Protein AF-0000000074705401 (afdb_homodimer)

Secondary structure (DSSP, 8-state):
--TTTTTSHHHHHHHHHHHHTTTTT----------------------------------------------------TT--HHHHHHHHHHHT--SPPSS-S---TTT-SGGGTT--TTHHHHTS--BTT-B-HHHHHHHHHHHHHTT--HHHHHHHHHHS-TTB----HHHHHHHHHHHHTT--HHHHHHH-GGGGGB-HHHHHHHHHHHHHTT--HHHHHHHHHH-GGGGTSPBPHHHHHHHHHHHHHHHTS-------TT---HHHHHHHHHHHHHH---BBP--TTHHHHHHHHHHHTT--HHHHHHH-GGGGGS-HHHHHHHHHHHHSTTT---HHHHHHHHHH-THHHHT--HHHHHHHHHHHHHHH--HHHHHHHHHHHHHHHH-TT-THHHHHHHHHHHHT--HHHHHHHHTSGGGGG--HHHHHHHHHHHHHSTT--HHHHHH-GGGGGS-HHHHHHHHHHHHHH-HHHHHHS-HHHHHTS-HHHIIIIII---HHHHHHHHHHHHHHS--------/--TTTTTHHHHHHHHHHHHHTS-------------------------------------------------------TT--HHHHHHHHHHHT--SPPSS-S--HHHH-SGGGTT--TTHHHHT---BTT-B-HHHHHHHHHHHHHTT--HHHHHHHHHHS-TTB----HHHHHHHHHHHHTT--HHHHHHH-GGGGGB-HHHHHHHHHHHHHTT--HHHHHHHHHH-GGGGTSPBPHHHHHHHHHHHHHHHTS----S--TT---HHHHHHHHHHHHHH---BBP--TTHHHHHHHHHHHTT--HHHHHHH-GGGGGS-HHHHHHHHHHHHSTTT---HHHHHHHHHH-THHHHT--HHHHHHHHHHHHHHH--HHHHHHHHHHHHHHHS-TT-THHHHHHHHHHHHT--HHHHHHHHTSGGGGG--HHHHHHHHHHHHHSTT--HHHHHH-GGGGGS-HHHHHHHHHHHHHH-HHHHHHS-HHHHHTS-HHHIIIIIS---HHHHHHHHHHHHHHS--------

InterPro domains:
  IPR003690 Transcription termination factor, mitochondrial/chloroplastic [PF02536] (136-240)
  IPR003690 Transcription termination factor, mitochondrial/chloroplastic [PF02536] (311-474)
  IPR003690 Transcription termination factor, mitochondrial/chloroplastic [PTHR13068] (137-333)
  IPR038538 MTERF superfamily, mitochondrial/chloroplastic [G3DSA:1.25.70.10] (120-253)
  IPR038538 MTERF superfamily, mitochondrial/chloroplastic [G3DSA:1.25.70.10] (275-513)

Sequence (1052 aa):
MAALLNRLHSIYFLKYCLKLTGYRWLQISNFRGTTAPGAEKGLSLTEQTTNEEKREDNCFEEDVATSGKRDENIPSAGNSNLYEYVKTLESSIAQEKGTILKSWSRLTKHPRNKHMNVSGGLRSGTPHCLGITAHLLEQRLKFLHGIGIKGKDALIVALEFPNFLSWDSPNFVKILKVLTQLKCDIVRLLCRKPYVFGLDFERVTENVKKLANAGVTEEVIGKLVTFHPLILSFPLRDESMNIIKVLLDYHKNIPATEGNFEGGFNMEEAVLNLLLQPLEKTQEQVNFQEKFQYVVSFLRDLQVSPLIVAAKNPLIFHTDISTLQNAVEFFTSKPLLLEMEVIQHLLTSRSEIFVNFDDDTMRTRVQLIYGIVRSPTALYNLILDQSSFVFDKGDTTMEDIIQWFRDVGIEDKKLRDLLTLKNFFSLKKTEMEEKLKYLLSLKGVTMEAVRSHPVCLLKPLAHLKHRVEFLRAVKPDVLVNKDLGQIMLTKNKEFAKEVCGLSLEQFDELFNSMDKEGNSLKLSDEMAALLNRLHSIYFLKYCLKLTGYRWLQISNFRGTTAPGAEKGLSLTEQTTNEEKREDNCFEEDVATSGKRDENIPSAGNSNLYEYVKTLESSIAQEKGTILKSWSRLTKHPRNKHMNVSGGLRSGTPHCLGITAHLLEQRLKFLHGIGIKGKDALIVALEFPNFLSWDSPNFVKILKVLTQLKCDIVRLLCRKPYVFGLDFERVTENVKKLANAGVTEEVIGKLVTFHPLILSFPLRDESMNIIKVLLDYHKNIPATEGNFEGGFNMEEAVLNLLLQPLEKTQEQVNFQEKFQYVVSFLRDLQVSPLIVAAKNPLIFHTDISTLQNAVEFFTSKPLLLEMEVIQHLLTSRSEIFVNFDDDTMRTRVQLIYGIVRSPTALYNLILDQSSFVFDKGDTTMEDIIQWFRDVGIEDKKLRDLLTLKNFFSLKKTEMEEKLKYLLSLKGVTMEAVRSHPVCLLKPLAHLKHRVEFLRAVKPDVLVNKDLGQIMLTKNKEFAKEVCGLSLEQFDELFNSMDKEGNSLKLSDE

Foldseek 3Di:
DVVVVPVVVVVVVVVVVVVPVVPPDPPVPPPPPDDPDDDDDPPDPDDPPVPPPPPVCVVCVPCPPPPPPPPLDQDDCPPPWPLVSLVVQCVRWAVDDDPPDQPLDPLQVPPVRSPPRSSSSVPPDDDDPQADGSNQLSVQLVVCVVLPDTHNLSSSLSRQPRRVDDCPDPLLVLQSVLLVVLVAPVSLCSRPPVCLSVADNVLQVVLVVLLVVLPQDSPLVRVLCNVPVVSSRDDDDPVVSVVSSLLVVLQVPLPPPVDPPPVDDDPSNLSSLLVCDVVPDDDDDAPQPVQQVVLSVVCSVLSARPSLCCNPPVNSSNAHPVLLVVVVCVCCDPPQNDDSVLVSNCCRPPVVLSRPDDPVVLVVLLVVLCVLQVDSVLSNVLCSVPVCLSRVVVQPFLVVLVVVLVVLPADSPVVSVLSSDPQSSVDHPVLLVVQVVVQCPQPQRDSVLCNVPVCLSSDHPLQVVLLQVLCVVQPVPLSNPDRPCQRRVDQLQSNQCPRRVHGSVVSVVSSVVVCVVHPVPPPDND/DVVVPPVVVVVVVVVVVVVPVPPPDPCPDDDDPPDPDDDDDDPDPDPPPPPPPPPVCVVVVVCPVPPPPPVLDQDDCPPPWQLVSLVVQCVRWAVDDDPPDQCLPQLQVPPVRSPPRSSSSVPPDDDDPQADGSRQLSVQLVVCVVLPDTHNLSNSLSRQPRRVDDCPDPLLVLQSVLLVVLVAPVSLCSRPPVCLSVADNVLQVVLLVLLVVLPQDSPLVRVLCNVPVVSSRDDDDPVVSVVSSLLVVLQVPLPPPVDPLPVDCDPSNLSSLLVCVVVPDDDDDAPQPVQQVVLSVVCSVLSARPSLCCSPPVNLSNAHPVLLVVVVCVCCDPPQNDDSVLVSSCCRPPVVLSRPDDPVVLVVLLVVLCVLQVDNVLSNVLCSVAVCQSRPVVQPFLVVLVVVLVVLPADSPVVSVLSSDRQSSVDHPVLLVVQVVVQCPQPQRDSVLCSVPVCLSSDGSLQVVLLQVLCVVQPNPLSNPDRPCLRRVDQLQCCQCPRRVHHSVVSVVVSVVVCVVHPVPPPDND

pLDDT: mean 73.54, std 24.46, range [16.69, 98.0]

Radius of gyration: 40.19 Å; Cα contacts (8 Å, |Δi|>4): 1087; chains: 2; bounding box: 85×99×136 Å

Solvent-accessible surface area (backbone atoms only — not comparable to full-atom values): 59691 Å² total; per-residue (Å²): 125,70,77,70,58,64,64,60,56,58,60,59,51,54,58,55,50,63,67,47,65,74,71,59,78,76,71,75,78,80,78,78,77,79,82,83,80,86,87,82,81,76,83,72,80,73,80,70,81,72,71,71,72,76,70,76,72,72,63,78,68,63,76,70,70,74,65,72,73,64,71,79,65,79,72,78,37,83,90,47,54,44,58,59,41,43,47,52,39,41,71,65,55,28,67,55,88,48,80,71,64,83,78,39,58,76,59,39,54,54,77,92,31,80,80,52,54,81,43,61,39,50,69,82,57,76,44,28,70,53,27,40,46,30,62,56,46,43,53,42,41,54,52,35,45,71,75,70,40,56,43,32,43,26,51,50,45,48,54,67,45,41,51,46,47,40,77,83,42,72,61,32,56,57,42,48,52,55,40,54,72,26,64,32,54,60,69,57,30,58,64,75,46,49,53,64,44,15,37,27,65,67,51,35,54,51,38,53,48,52,43,42,71,32,65,49,51,55,64,49,49,12,52,46,40,53,73,43,49,59,64,39,34,37,47,64,35,64,69,49,42,48,53,48,24,53,33,46,57,54,36,70,68,41,74,76,63,81,65,66,62,74,87,64,78,49,70,64,53,33,52,45,49,46,63,44,43,32,71,70,46,70,31,41,33,45,60,44,72,88,40,34,66,54,42,46,48,53,31,48,74,63,66,34,52,48,38,54,25,40,50,72,49,27,61,51,38,58,42,58,64,66,52,46,51,49,44,52,50,52,44,46,27,87,70,52,52,48,52,68,69,57,51,42,47,37,52,59,76,44,39,60,46,47,55,64,57,44,69,69,62,50,51,52,49,49,49,54,50,41,69,43,54,72,35,53,66,56,47,38,52,45,42,71,75,38,41,68,58,74,52,35,73,88,50,64,49,51,62,52,45,54,48,48,43,47,71,75,59,41,51,50,73,60,46,41,60,46,68,69,38,84,63,52,76,70,55,47,68,69,58,43,50,50,42,51,52,52,50,52,66,38,73,80,42,46,72,63,54,44,51,74,36,54,68,54,65,72,49,54,62,66,56,55,48,48,50,50,54,48,30,58,72,74,42,51,66,50,63,60,71,46,58,63,51,58,64,62,66,42,52,66,59,48,27,20,41,73,67,67,67,34,51,53,67,54,41,51,50,53,47,51,52,48,27,68,79,45,78,76,73,78,79,71,87,119,125,71,76,70,59,64,63,62,56,56,60,57,49,53,58,53,53,64,65,51,68,58,80,74,76,82,74,85,69,69,90,73,80,77,79,76,85,77,86,82,82,77,82,76,77,75,76,72,76,69,76,69,71,74,67,77,70,71,65,73,70,63,76,69,67,74,66,69,72,63,70,81,64,79,72,78,37,83,90,45,53,43,59,59,40,44,46,50,38,42,72,64,55,28,65,54,85,48,80,72,68,81,70,44,40,81,64,39,47,55,78,90,35,81,79,53,54,81,44,62,40,52,68,80,56,77,44,28,73,52,27,41,46,28,62,57,46,42,54,43,41,54,52,35,45,72,74,68,38,55,42,30,41,27,53,51,45,49,54,66,46,40,52,46,47,40,77,84,44,72,60,31,54,56,43,47,52,55,40,53,73,25,63,33,54,60,70,57,31,59,65,75,46,48,52,64,43,15,38,26,65,67,50,35,54,50,39,53,48,52,42,42,72,31,66,48,50,55,65,47,50,12,52,47,39,51,74,44,49,60,64,40,35,38,48,65,36,65,70,48,41,48,53,48,25,54,32,48,56,53,37,71,67,42,74,77,62,83,66,65,63,74,88,65,78,49,71,63,53,34,53,44,48,46,64,43,43,32,70,66,47,70,33,42,33,46,58,46,70,86,40,32,64,54,41,45,49,52,31,48,75,62,66,34,52,49,37,54,25,41,51,70,47,26,61,49,38,59,40,57,65,65,51,44,51,49,42,52,51,53,43,46,27,87,70,53,52,48,50,67,68,58,50,42,48,38,50,57,76,45,35,59,46,46,56,63,55,46,70,70,60,49,51,53,50,50,49,52,48,41,69,42,55,74,35,51,66,56,47,38,53,45,44,70,75,38,40,70,58,76,51,35,73,86,50,64,49,54,65,54,43,54,50,47,42,46,71,76,58,42,52,50,74,60,46,41,60,46,67,68,38,84,63,53,76,71,55,48,67,70,58,42,50,50,42,50,52,52,50,53,66,38,75,80,43,48,72,64,54,42,53,73,35,56,67,56,65,72,49,54,62,66,56,53,48,48,51,50,53,48,30,59,71,75,41,52,66,53,62,59,71,46,60,64,50,58,66,64,65,42,51,67,60,48,30,20,39,73,67,66,67,35,51,55,66,54,42,50,52,51,48,52,51,50,27,68,76,58,72,77,71,79,78,69,86,118

Organism: Acropora cervicornis (NCBI:txid6130)

Nearest PDB structures (foldseek):
  3m66-assembly1_A  TM=5.714E-01  e=4.180E-06  Homo sapiens
  3mvb-assembly1_O  TM=2.978E-01  e=1.549E-05  Homo sapiens
  4fp9-assembly1_B  TM=3.367E-01  e=4.747E-04  Homo sapiens
  6z1p-assembly1_BY  TM=5.751E-01  e=4.750E-02  Tetrahymena thermophila SB210
  7odr-assembly1_y  TM=3.758E-01  e=1.875E-02  Homo sapiens

Structure (mmCIF, N/CA/C/O backbone):
data_AF-0000000074705401-model_v1
#
loop_
_entity.id
_entity.type
_entity.pdbx_description
1 polymer 'Transcription termination factor 3, mitochondrial'
#
loop_
_atom_site.group_PDB
_atom_site.id
_atom_site.type_symbol
_atom_site.label_atom_id
_atom_site.label_alt_id
_atom_site.label_comp_id
_atom_site.label_asym_id
_atom_site.label_entity_id
_atom_site.label_seq_id
_atom_site.pdbx_PDB_ins_code
_atom_site.Cartn_x
_atom_site.Cartn_y
_atom_site.Cartn_z
_atom_site.occupancy
_atom_site.B_iso_or_equiv
_atom_site.auth_seq_id
_atom_site.auth_comp_id
_atom_site.auth_asym_id
_atom_site.auth_atom_id
_atom_site.pdbx_PDB_model_num
ATOM 1 N N . MET A 1 1 ? -38.344 12.109 -15.531 1 21.89 1 MET A N 1
ATOM 2 C CA . MET A 1 1 ? -38.344 10.664 -15.75 1 21.89 1 MET A CA 1
ATOM 3 C C . MET A 1 1 ? -36.938 10.188 -16.094 1 21.89 1 MET A C 1
ATOM 5 O O . MET A 1 1 ? -36.531 9.078 -15.727 1 21.89 1 MET A O 1
ATOM 9 N N . ALA A 1 2 ? -36.281 11.07 -16.984 1 23.27 2 ALA A N 1
ATOM 10 C CA . ALA A 1 2 ? -35 10.891 -17.641 1 23.27 2 ALA A CA 1
ATOM 11 C C . ALA A 1 2 ? -33.875 10.773 -16.625 1 23.27 2 ALA A C 1
ATOM 13 O O . ALA A 1 2 ? -32.938 10 -16.797 1 23.27 2 ALA A O 1
ATOM 14 N N . ALA A 1 3 ? -33.969 11.781 -15.656 1 23.8 3 ALA A N 1
ATOM 15 C CA . ALA A 1 3 ? -32.812 12.047 -14.797 1 23.8 3 ALA A CA 1
ATOM 16 C C . ALA A 1 3 ? -32.562 10.883 -13.844 1 23.8 3 ALA A C 1
ATOM 18 O O . ALA A 1 3 ? -31.516 10.828 -13.18 1 23.8 3 ALA A O 1
ATOM 19 N N . LEU A 1 4 ? -33.688 10.125 -13.523 1 23.67 4 LEU A N 1
ATOM 20 C CA . LEU A 1 4 ? -33.625 9.023 -12.57 1 23.67 4 LEU A CA 1
ATOM 21 C C . LEU A 1 4 ? -32.75 7.887 -13.109 1 23.67 4 LEU A C 1
ATOM 23 O O . LEU A 1 4 ? -32.281 7.035 -12.352 1 23.67 4 LEU A O 1
ATOM 27 N N . LEU A 1 5 ? -32.719 7.723 -14.5 1 23.39 5 LEU A N 1
ATOM 28 C CA . LEU A 1 5 ? -32.094 6.629 -15.234 1 23.39 5 LEU A CA 1
ATOM 29 C C . LEU A 1 5 ? -30.562 6.66 -15.062 1 23.39 5 LEU A C 1
ATOM 31 O O . LEU A 1 5 ? -29.906 5.617 -15.102 1 23.39 5 LEU A O 1
ATOM 35 N N . ASN A 1 6 ? -29.969 7.871 -15.078 1 23.39 6 ASN A N 1
ATOM 36 C CA . ASN A 1 6 ? -28.516 7.957 -15.18 1 23.39 6 ASN A CA 1
ATOM 37 C C . ASN A 1 6 ? -27.828 7.453 -13.914 1 23.39 6 ASN A C 1
ATOM 39 O O . ASN A 1 6 ? -26.625 7.246 -13.898 1 23.39 6 ASN A O 1
ATOM 43 N N . ARG A 1 7 ? -28.516 7.652 -12.719 1 27.31 7 ARG A N 1
ATOM 44 C CA . ARG A 1 7 ? -27.828 7.371 -11.461 1 27.31 7 ARG A CA 1
ATOM 45 C C . ARG A 1 7 ? -27.625 5.871 -11.266 1 27.31 7 ARG A C 1
ATOM 47 O O . ARG A 1 7 ? -26.875 5.445 -10.391 1 27.31 7 ARG A O 1
ATOM 54 N N . LEU A 1 8 ? -28.531 5.051 -11.898 1 25.2 8 LEU A N 1
ATOM 55 C CA . LEU A 1 8 ? -28.453 3.609 -11.688 1 25.2 8 LEU A CA 1
ATOM 56 C C . LEU A 1 8 ? -27.219 3.031 -12.383 1 25.2 8 LEU A C 1
ATOM 58 O O . LEU A 1 8 ? -26.797 1.917 -12.07 1 25.2 8 LEU A O 1
ATOM 62 N N . HIS A 1 9 ? -26.719 3.705 -13.438 1 24.27 9 HIS A N 1
ATOM 63 C CA . HIS A 1 9 ? -25.578 3.148 -14.172 1 24.27 9 HIS A CA 1
ATOM 64 C C . HIS A 1 9 ? -24.328 3.104 -13.297 1 24.27 9 HIS A C 1
ATOM 66 O O . HIS A 1 9 ? -23.453 2.254 -13.492 1 24.27 9 HIS A O 1
ATOM 72 N N . SER A 1 10 ? -24.219 4.137 -12.398 1 25.3 10 SER A N 1
ATOM 73 C CA . SER A 1 10 ? -22.922 4.297 -11.773 1 25.3 10 SER A CA 1
ATOM 74 C C . SER A 1 10 ? -22.656 3.203 -10.742 1 25.3 10 SER A C 1
ATOM 76 O O . SER A 1 10 ? -21.516 2.973 -10.344 1 25.3 10 SER A O 1
ATOM 78 N N . ILE A 1 11 ? -23.75 2.699 -10.125 1 29.11 11 ILE A N 1
ATOM 79 C CA . ILE A 1 11 ? -23.453 1.754 -9.055 1 29.11 11 ILE A CA 1
ATOM 80 C C . ILE A 1 11 ? -22.969 0.436 -9.641 1 29.11 11 ILE A C 1
ATOM 82 O O . ILE A 1 11 ? -22.094 -0.226 -9.062 1 29.11 11 ILE A O 1
ATOM 86 N N . TYR A 1 12 ? -23.5 0.034 -10.859 1 24.56 12 TYR A N 1
ATOM 87 C CA . TYR A 1 12 ? -23.078 -1.234 -11.43 1 24.56 12 TYR A CA 1
ATOM 88 C C . TYR A 1 12 ? -21.594 -1.192 -11.797 1 24.56 12 TYR A C 1
ATOM 90 O O . TYR A 1 12 ? -20.922 -2.225 -11.797 1 24.56 12 TYR A O 1
ATOM 98 N N . PHE A 1 13 ? -21.062 -0.053 -12.211 1 26.25 13 PHE A N 1
ATOM 99 C CA . PHE A 1 13 ? -19.672 0.02 -12.625 1 26.25 13 PHE A CA 1
ATOM 100 C C . PHE A 1 13 ? -18.734 -0.272 -11.453 1 26.25 13 PHE A C 1
ATOM 102 O O . PHE A 1 13 ? -17.734 -0.972 -11.609 1 26.25 13 PHE A O 1
ATOM 109 N N . LEU A 1 14 ? -19.156 0.137 -10.281 1 25.97 14 LEU A N 1
ATOM 110 C CA . LEU A 1 14 ? -18.188 -0.064 -9.203 1 25.97 14 LEU A CA 1
ATOM 111 C C . LEU A 1 14 ? -18.094 -1.541 -8.836 1 25.97 14 LEU A C 1
ATOM 113 O O . LEU A 1 14 ? -17 -2.031 -8.523 1 25.97 14 LEU A O 1
ATOM 117 N N . LYS A 1 15 ? -19.188 -2.279 -8.961 1 27.36 15 LYS A N 1
ATOM 118 C CA . LYS A 1 15 ? -19.016 -3.689 -8.625 1 27.36 15 LYS A CA 1
ATOM 119 C C . LYS A 1 15 ? -18.078 -4.375 -9.609 1 27.36 15 LYS A C 1
ATOM 121 O O . LYS A 1 15 ? -17.266 -5.223 -9.219 1 27.36 15 LYS A O 1
ATOM 126 N N . TYR A 1 16 ? -18.25 -4.164 -10.953 1 25.28 16 TYR A N 1
ATOM 127 C CA . TYR A 1 16 ? -17.359 -4.809 -11.914 1 25.28 16 TYR A CA 1
ATOM 128 C C . TYR A 1 16 ? -15.922 -4.359 -11.703 1 25.28 16 TYR A C 1
ATOM 130 O O . TYR A 1 16 ? -14.992 -5.156 -11.836 1 25.28 16 TYR A O 1
ATOM 138 N N . CYS A 1 17 ? -15.727 -3.062 -11.43 1 25.73 17 CYS A N 1
ATOM 139 C CA . CYS A 1 17 ? -14.328 -2.67 -11.297 1 25.73 17 CYS A CA 1
ATOM 140 C C . CYS A 1 17 ? -13.672 -3.389 -10.125 1 25.73 17 CYS A C 1
ATOM 142 O O . CYS A 1 17 ? -12.461 -3.607 -10.125 1 25.73 17 CYS A O 1
ATOM 144 N N . LEU A 1 18 ? -14.398 -3.727 -9.086 1 26.95 18 LEU A N 1
ATOM 145 C CA . LEU A 1 18 ? -13.656 -4.391 -8.023 1 26.95 18 LEU A CA 1
ATOM 146 C C . LEU A 1 18 ? -13.203 -5.777 -8.469 1 26.95 18 LEU A C 1
ATOM 148 O O . LEU A 1 18 ? -12.172 -6.277 -8 1 26.95 18 LEU A O 1
ATOM 152 N N . LYS A 1 19 ? -14.055 -6.566 -9.164 1 25.86 19 LYS A N 1
ATOM 153 C CA . LYS A 1 19 ? -13.539 -7.879 -9.555 1 25.86 19 LYS A CA 1
ATOM 154 C C . LYS A 1 19 ? -12.352 -7.746 -10.5 1 25.86 19 LYS A C 1
ATOM 156 O O . LYS A 1 19 ? -11.508 -8.633 -10.57 1 25.86 19 LYS A O 1
ATOM 161 N N . LEU A 1 20 ? -12.492 -6.918 -11.547 1 23.34 20 LEU A N 1
ATOM 162 C CA . LEU A 1 20 ? -11.461 -6.918 -12.578 1 23.34 20 LEU A CA 1
ATOM 163 C C . LEU A 1 20 ? -10.141 -6.387 -12.031 1 23.34 20 LEU A C 1
ATOM 165 O O . LEU A 1 20 ? -9.125 -6.395 -12.734 1 23.34 20 LEU A O 1
ATOM 169 N N . THR A 1 21 ? -10.156 -5.551 -11.102 1 26.3 21 THR A N 1
ATOM 170 C CA . THR A 1 21 ? -8.852 -4.914 -10.977 1 26.3 21 THR A CA 1
ATOM 171 C C . THR A 1 21 ? -7.77 -5.949 -10.672 1 26.3 21 THR A C 1
ATOM 173 O O . THR A 1 21 ? -6.602 -5.602 -10.484 1 26.3 21 THR A O 1
ATOM 176 N N . GLY A 1 22 ? -8.086 -7.109 -10.242 1 23.95 22 GLY A N 1
ATOM 177 C CA . GLY A 1 22 ? -6.898 -7.93 -10.102 1 23.95 22 GLY A CA 1
ATOM 178 C C . GLY A 1 22 ? -6.234 -8.242 -11.43 1 23.95 22 GLY A C 1
ATOM 179 O O . GLY A 1 22 ? -5.008 -8.336 -11.508 1 23.95 22 GLY A O 1
ATOM 180 N N . TYR A 1 23 ? -6.973 -8.828 -12.438 1 21.39 23 TYR A N 1
ATOM 181 C CA . TYR A 1 23 ? -6.359 -9.523 -13.57 1 21.39 23 TYR A CA 1
ATOM 182 C C . TYR A 1 23 ? -5.934 -8.531 -14.648 1 21.39 23 TYR A C 1
ATOM 184 O O . TYR A 1 23 ? -5.617 -8.93 -15.773 1 21.39 23 TYR A O 1
ATOM 192 N N . ARG A 1 24 ? -6.105 -7.273 -14.617 1 21.5 24 ARG A N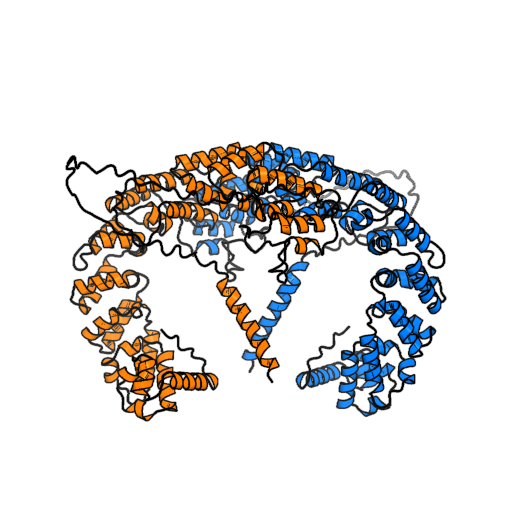 1
ATOM 193 C CA . ARG A 1 24 ? -5.957 -6.633 -15.922 1 21.5 24 ARG A CA 1
ATOM 194 C C . ARG A 1 24 ? -4.676 -7.094 -16.609 1 21.5 24 ARG A C 1
ATOM 196 O O . ARG A 1 24 ? -4.691 -7.43 -17.797 1 21.5 24 ARG A O 1
ATOM 203 N N . TRP A 1 25 ? -3.51 -6.379 -16.484 1 20.22 25 TRP A N 1
ATOM 204 C CA . TRP A 1 25 ? -2.729 -5.832 -17.594 1 20.22 25 TRP A CA 1
ATOM 205 C C . TRP A 1 25 ? -1.926 -6.93 -18.281 1 20.22 25 TRP A C 1
ATOM 207 O O . TRP A 1 25 ? -1.026 -6.641 -19.078 1 20.22 25 TRP A O 1
ATOM 217 N N . LEU A 1 26 ? -2.098 -8.18 -18.125 1 18.55 26 LEU A N 1
ATOM 218 C CA . LEU A 1 26 ? -1.106 -8.891 -18.922 1 18.55 26 LEU A CA 1
ATOM 219 C C . LEU A 1 26 ? -1.358 -8.672 -20.406 1 18.55 26 LEU A C 1
ATOM 221 O O . LEU A 1 26 ? -2.139 -9.406 -21.031 1 18.55 26 LEU A O 1
ATOM 225 N N . GLN A 1 27 ? -1.961 -7.613 -20.938 1 18.91 27 GLN A N 1
ATOM 226 C CA . GLN A 1 27 ? -1.992 -7.617 -22.406 1 18.91 27 GLN A CA 1
ATOM 227 C C . GLN A 1 27 ? -0.603 -7.863 -22.984 1 18.91 27 GLN A C 1
ATOM 229 O O . GLN A 1 27 ? 0.261 -6.988 -22.938 1 18.91 27 GLN A O 1
ATOM 234 N N . ILE A 1 28 ? -0.074 -9.07 -22.844 1 17.75 28 ILE A N 1
ATOM 235 C CA . ILE A 1 28 ? 1.062 -9.508 -23.641 1 17.75 28 ILE A CA 1
ATOM 236 C C . ILE A 1 28 ? 0.794 -9.203 -25.125 1 17.75 28 ILE A C 1
ATOM 238 O O . ILE A 1 28 ? -0.221 -9.633 -25.672 1 17.75 28 ILE A O 1
ATOM 242 N N . SER A 1 29 ? 1.277 -8.039 -25.672 1 18.08 29 SER A N 1
ATOM 243 C CA . SER A 1 29 ? 1.427 -7.68 -27.078 1 18.08 29 SER A CA 1
ATOM 244 C C . SER A 1 29 ? 1.785 -8.891 -27.922 1 18.08 29 SER A C 1
ATOM 246 O O . SER A 1 29 ? 2.576 -9.742 -27.5 1 18.08 29 SER A O 1
ATOM 248 N N . ASN A 1 30 ? 0.897 -9.352 -28.844 1 18.5 30 ASN A N 1
ATOM 249 C CA . ASN A 1 30 ? 0.875 -10.289 -29.953 1 18.5 30 ASN A CA 1
ATOM 250 C C . ASN A 1 30 ? 2.145 -10.188 -30.797 1 18.5 30 ASN A C 1
ATOM 252 O O . ASN A 1 30 ? 2.379 -9.172 -31.453 1 18.5 30 ASN A O 1
ATOM 256 N N . PHE A 1 31 ? 3.285 -10.742 -30.391 1 18.06 31 PHE A N 1
ATOM 257 C CA . PHE A 1 31 ? 4.441 -10.984 -31.25 1 18.06 31 PHE A CA 1
ATOM 258 C C . PHE A 1 31 ? 4.031 -11.742 -32.5 1 18.06 31 PHE A C 1
ATOM 260 O O . PHE A 1 31 ? 3.689 -12.93 -32.438 1 18.06 31 PHE A O 1
ATOM 267 N N . ARG A 1 32 ? 3.309 -11.055 -33.469 1 17.5 32 ARG A N 1
ATOM 268 C CA . ARG A 1 32 ? 3.072 -11.609 -34.781 1 17.5 32 ARG A CA 1
ATOM 269 C C . ARG A 1 32 ? 4.348 -12.219 -35.375 1 17.5 32 ARG A C 1
ATOM 271 O O . ARG A 1 32 ? 5.352 -11.523 -35.531 1 17.5 32 ARG A O 1
ATOM 278 N N . GLY A 1 33 ? 4.695 -13.445 -35.094 1 17.77 33 GLY A N 1
ATOM 279 C CA . GLY A 1 33 ? 5.684 -14.289 -35.75 1 17.77 33 GLY A CA 1
ATOM 280 C C . GLY A 1 33 ? 5.574 -14.266 -37.281 1 17.77 33 GLY A C 1
ATOM 281 O O . GLY A 1 33 ? 4.52 -14.57 -37.844 1 17.77 33 GLY A O 1
ATOM 282 N N . THR A 1 34 ? 6.246 -13.266 -38.031 1 17.86 34 THR A N 1
ATOM 283 C CA . THR A 1 34 ? 6.395 -13.25 -39.469 1 17.86 34 THR A CA 1
ATOM 284 C C . THR A 1 34 ? 6.719 -14.648 -40 1 17.86 34 THR A C 1
ATOM 286 O O . THR A 1 34 ? 7.191 -15.5 -39.25 1 17.86 34 THR A O 1
ATOM 289 N N . THR A 1 35 ? 6.492 -14.859 -41.375 1 17.42 35 THR A N 1
ATOM 290 C CA . THR A 1 35 ? 6.383 -15.875 -42.438 1 17.42 35 THR A CA 1
ATOM 291 C C . THR A 1 35 ? 7.711 -16.594 -42.625 1 17.42 35 THR A C 1
ATOM 293 O O . THR A 1 35 ? 8.773 -15.969 -42.656 1 17.42 35 THR A O 1
ATOM 296 N N . ALA A 1 36 ? 7.777 -17.859 -42.25 1 17.8 36 ALA A N 1
ATOM 297 C CA . ALA A 1 36 ? 8.805 -18.875 -42.469 1 17.8 36 ALA A CA 1
ATOM 298 C C . ALA A 1 36 ? 9.109 -19.047 -43.969 1 17.8 36 ALA A C 1
ATOM 300 O O . ALA A 1 36 ? 8.32 -19.641 -44.688 1 17.8 36 ALA A O 1
ATOM 301 N N . PRO A 1 37 ? 9.516 -17.922 -44.812 1 17.7 37 PRO A N 1
ATOM 302 C CA . PRO A 1 37 ? 9.656 -18.266 -46.219 1 17.7 37 PRO A CA 1
ATOM 303 C C . PRO A 1 37 ? 10.516 -19.516 -46.469 1 17.7 37 PRO A C 1
ATOM 305 O O . PRO A 1 37 ? 11.312 -19.875 -45.594 1 17.7 37 PRO A O 1
ATOM 308 N N . GLY A 1 38 ? 10.367 -20.234 -47.688 1 17.7 38 GLY A N 1
ATOM 309 C CA . GLY A 1 38 ? 10.484 -21.516 -48.375 1 17.7 38 GLY A CA 1
ATOM 310 C C . GLY A 1 38 ? 11.93 -21.953 -48.562 1 17.7 38 GLY A C 1
ATOM 311 O O . GLY A 1 38 ? 12.859 -21.234 -48.188 1 17.7 38 GLY A O 1
ATOM 312 N N . ALA A 1 39 ? 12.219 -22.594 -49.781 1 18.34 39 ALA A N 1
ATOM 313 C CA . ALA A 1 39 ? 12.914 -23.734 -50.375 1 18.34 39 ALA A CA 1
ATOM 314 C C . ALA A 1 39 ? 14.398 -23.438 -50.594 1 18.34 39 ALA A C 1
ATOM 316 O O . ALA A 1 39 ? 14.805 -22.266 -50.562 1 18.34 39 ALA A O 1
ATOM 317 N N . GLU A 1 40 ? 15.258 -24.422 -51.281 1 18.92 40 GLU A N 1
ATOM 318 C CA . GLU A 1 40 ? 16.578 -25.016 -51.531 1 18.92 40 GLU A CA 1
ATOM 319 C C . GLU A 1 40 ? 17.375 -24.141 -52.5 1 18.92 40 GLU A C 1
ATOM 321 O O . GLU A 1 40 ? 18.594 -24.312 -52.594 1 18.92 40 GLU A O 1
ATOM 326 N N . LYS A 1 41 ? 16.797 -23.375 -53.5 1 20.2 41 LYS A N 1
ATOM 327 C CA . LYS A 1 41 ? 17.391 -23.438 -54.844 1 20.2 41 LYS A CA 1
ATOM 328 C C . LYS A 1 41 ? 18.844 -22.984 -54.812 1 20.2 41 LYS A C 1
ATOM 330 O O . LYS A 1 41 ? 19.219 -22.125 -54.031 1 20.2 41 LYS A O 1
ATOM 335 N N . GLY A 1 42 ? 19.844 -23.672 -55.656 1 19.02 42 GLY A N 1
ATOM 336 C CA . GLY A 1 42 ? 21.266 -23.844 -55.969 1 19.02 42 GLY A CA 1
ATOM 337 C C . GLY A 1 42 ? 21.938 -22.578 -56.469 1 19.02 42 GLY A C 1
ATOM 338 O O . GLY A 1 42 ? 23.047 -22.625 -57 1 19.02 42 GLY A O 1
ATOM 339 N N . LEU A 1 43 ? 21.734 -21.375 -55.938 1 17.89 43 LEU A N 1
ATOM 340 C CA . LEU A 1 43 ? 22.062 -20.188 -56.719 1 17.89 43 LEU A CA 1
ATOM 341 C C . LEU A 1 43 ? 23.547 -20.188 -57.125 1 17.89 43 LEU A C 1
ATOM 343 O O . LEU A 1 43 ? 24.422 -20.25 -56.25 1 17.89 43 LEU A O 1
ATOM 347 N N . SER A 1 44 ? 23.766 -20.781 -58.312 1 19.23 44 SER A N 1
ATOM 348 C CA . SER A 1 44 ? 25.016 -20.891 -59.094 1 19.23 44 SER A CA 1
ATOM 349 C C . SER A 1 44 ? 25.75 -19.562 -59.125 1 19.23 44 SER A C 1
ATOM 351 O O . SER A 1 44 ? 25.141 -18.5 -59.25 1 19.23 44 SER A O 1
ATOM 353 N N . LEU A 1 45 ? 27.062 -19.516 -58.719 1 20.09 45 LEU A N 1
ATOM 354 C CA . LEU A 1 45 ? 28.078 -18.5 -58.438 1 20.09 45 LEU A CA 1
ATOM 355 C C . LEU A 1 45 ? 28.422 -17.719 -59.688 1 20.09 45 LEU A C 1
ATOM 357 O O . LEU A 1 45 ? 29.484 -17.094 -59.75 1 20.09 45 LEU A O 1
ATOM 361 N N . THR A 1 46 ? 27.453 -17.844 -60.75 1 19.08 46 THR A N 1
ATOM 362 C CA . THR A 1 46 ? 28.156 -17.438 -61.969 1 19.08 46 THR A CA 1
ATOM 363 C C . THR A 1 46 ? 28.797 -16.062 -61.781 1 19.08 46 THR A C 1
ATOM 365 O O . THR A 1 46 ? 28.359 -15.266 -60.969 1 19.08 46 THR A O 1
ATOM 368 N N . GLU A 1 47 ? 29.844 -15.672 -62.719 1 20.86 47 GLU A N 1
ATOM 369 C CA . GLU A 1 47 ? 30.984 -14.781 -62.875 1 20.86 47 GLU A CA 1
ATOM 370 C C . GLU A 1 47 ? 30.531 -13.328 -63.031 1 20.86 47 GLU A C 1
ATOM 372 O O . GLU A 1 47 ? 31.359 -12.414 -63.031 1 20.86 47 GLU A O 1
ATOM 377 N N . GLN A 1 48 ? 29.141 -13.156 -63.094 1 19.69 48 GLN A N 1
ATOM 378 C CA . GLN A 1 48 ? 28.922 -12.047 -64 1 19.69 48 GLN A CA 1
ATOM 379 C C . GLN A 1 48 ? 29.688 -10.805 -63.594 1 19.69 48 GLN A C 1
ATOM 381 O O . GLN A 1 48 ? 29.891 -10.586 -62.406 1 19.69 48 GLN A O 1
ATOM 386 N N . THR A 1 49 ? 30.266 -10.102 -64.688 1 21.05 49 THR A N 1
ATOM 387 C CA . THR A 1 49 ? 31.156 -8.953 -64.875 1 21.05 49 THR A CA 1
ATOM 388 C C . THR A 1 49 ? 30.625 -7.742 -64.062 1 21.05 49 THR A C 1
ATOM 390 O O . THR A 1 49 ? 29.5 -7.309 -64.312 1 21.05 49 THR A O 1
ATOM 393 N N . THR A 1 50 ? 30.984 -7.715 -62.906 1 20.23 50 THR A N 1
ATOM 394 C CA . THR A 1 50 ? 30.578 -6.965 -61.719 1 20.23 50 THR A CA 1
ATOM 395 C C . THR A 1 50 ? 30.672 -5.461 -61.969 1 20.23 50 THR A C 1
ATOM 397 O O . THR A 1 50 ? 31.75 -4.875 -61.875 1 20.23 50 THR A O 1
ATOM 400 N N . ASN A 1 51 ? 30.078 -5.203 -63.312 1 19.92 51 ASN A N 1
ATOM 401 C CA . ASN A 1 51 ? 30.328 -3.814 -63.688 1 19.92 51 ASN A CA 1
ATOM 402 C C . ASN A 1 51 ? 30.016 -2.857 -62.531 1 19.92 51 ASN A C 1
ATOM 404 O O . ASN A 1 51 ? 29.016 -3.014 -61.844 1 19.92 51 ASN A O 1
ATOM 408 N N . GLU A 1 52 ? 31.031 -2.213 -62.094 1 21.3 52 GLU A N 1
ATOM 409 C CA . GLU A 1 52 ? 31.312 -1.39 -60.906 1 21.3 52 GLU A CA 1
ATOM 410 C C . GLU A 1 52 ? 30.359 -0.199 -60.844 1 21.3 52 GLU A C 1
ATOM 412 O O . GLU A 1 52 ? 30.516 0.66 -59.969 1 21.3 52 GLU A O 1
ATOM 417 N N . GLU A 1 53 ? 29.328 -0.328 -61.719 1 20.23 53 GLU A N 1
ATOM 418 C CA . GLU A 1 53 ? 28.844 1.033 -61.938 1 20.23 53 GLU A CA 1
ATOM 419 C C . GLU A 1 53 ? 28.547 1.734 -60.594 1 20.23 53 GLU A C 1
ATOM 421 O O . GLU A 1 53 ? 28 1.127 -59.688 1 20.23 53 GLU A O 1
ATOM 426 N N . LYS A 1 54 ? 29.172 2.924 -60.406 1 21.83 54 LYS A N 1
ATOM 427 C CA . LYS A 1 54 ? 29.281 3.902 -59.344 1 21.83 54 LYS A CA 1
ATOM 428 C C . LYS A 1 54 ? 27.891 4.34 -58.875 1 21.83 54 LYS A C 1
ATOM 430 O O . LYS A 1 54 ? 27.281 5.238 -59.438 1 21.83 54 LYS A O 1
ATOM 435 N N . ARG A 1 55 ? 27.062 3.361 -58.781 1 20.66 55 ARG A N 1
ATOM 436 C CA . ARG A 1 55 ? 25.719 3.883 -58.594 1 20.66 55 ARG A CA 1
ATOM 437 C C . ARG A 1 55 ? 25.688 4.973 -57.531 1 20.66 55 ARG A C 1
ATOM 439 O O . ARG A 1 55 ? 26.219 4.785 -56.438 1 20.66 55 ARG A O 1
ATOM 446 N N . GLU A 1 56 ? 25.594 6.16 -57.938 1 20.67 56 GLU A N 1
ATOM 447 C CA . GLU A 1 56 ? 25.562 7.43 -57.219 1 20.67 56 GLU A CA 1
ATOM 448 C C . GLU A 1 56 ? 24.531 7.406 -56.125 1 20.67 56 GLU A C 1
ATOM 450 O O . GLU A 1 56 ? 23.344 7.188 -56.375 1 20.67 56 GLU A O 1
ATOM 455 N N . ASP A 1 57 ? 24.812 6.699 -55.125 1 19.75 57 ASP A N 1
ATOM 456 C CA . ASP A 1 57 ? 24.047 6.438 -53.906 1 19.75 57 ASP A CA 1
ATOM 457 C C . ASP A 1 57 ? 23.359 7.703 -53.406 1 19.75 57 ASP A C 1
ATOM 459 O O . ASP A 1 57 ? 23.984 8.57 -52.812 1 19.75 57 ASP A O 1
ATOM 463 N N . ASN A 1 58 ? 22.688 8.305 -54.312 1 21.69 58 ASN A N 1
ATOM 464 C CA . ASN A 1 58 ? 22.047 9.547 -53.906 1 21.69 58 ASN A CA 1
ATOM 465 C C . ASN A 1 58 ? 21.188 9.359 -52.656 1 21.69 58 ASN A C 1
ATOM 467 O O . ASN A 1 58 ? 20.094 8.797 -52.719 1 21.69 58 ASN A O 1
ATOM 471 N N . CYS A 1 59 ? 21.859 8.797 -51.75 1 22.05 59 CYS A N 1
ATOM 472 C CA . CYS A 1 59 ? 21.375 8.625 -50.375 1 22.05 59 CYS A CA 1
ATOM 473 C C . CYS A 1 59 ? 20.484 9.789 -49.969 1 22.05 59 CYS A C 1
ATOM 475 O O . CYS A 1 59 ? 20.922 10.938 -49.969 1 22.05 59 CYS A O 1
ATOM 477 N N . PHE A 1 60 ? 19.297 9.672 -50.406 1 21.64 60 PHE A N 1
ATOM 478 C CA . PHE A 1 60 ? 18.328 10.703 -50.094 1 21.64 60 PHE A CA 1
ATOM 479 C C . PHE A 1 60 ? 18.547 11.211 -48.656 1 21.64 60 PHE A C 1
ATOM 481 O O . PHE A 1 60 ? 18.5 10.438 -47.719 1 21.64 60 PHE A O 1
ATOM 488 N N . GLU A 1 61 ? 19.484 12.102 -48.469 1 23.28 61 GLU A N 1
ATOM 489 C CA . GLU A 1 61 ? 19.672 13.039 -47.375 1 23.28 61 GLU A CA 1
ATOM 490 C C . GLU A 1 61 ? 18.344 13.57 -46.875 1 23.28 61 GLU A C 1
ATOM 492 O O . GLU A 1 61 ? 17.828 14.57 -47.375 1 23.28 61 GLU A O 1
ATOM 497 N N . GLU A 1 62 ? 17.391 12.758 -47 1 25.09 62 GLU A N 1
ATOM 498 C CA . GLU A 1 62 ? 16.234 13.516 -46.531 1 25.09 62 GLU A CA 1
ATOM 499 C C . GLU A 1 62 ? 16.578 14.328 -45.281 1 25.09 62 GLU A C 1
ATOM 501 O O . GLU A 1 62 ? 17.312 13.859 -44.406 1 25.09 62 GLU A O 1
ATOM 506 N N . ASP A 1 63 ? 16.531 15.641 -45.438 1 23.08 63 ASP A N 1
ATOM 507 C CA . ASP A 1 63 ? 16.625 16.672 -44.406 1 23.08 63 ASP A CA 1
ATOM 508 C C . ASP A 1 63 ? 15.992 16.203 -43.094 1 23.08 63 ASP A C 1
ATOM 510 O O . ASP A 1 63 ? 14.773 16.078 -43 1 23.08 63 ASP A O 1
ATOM 514 N N . VAL A 1 64 ? 16.438 15.109 -42.656 1 24.97 64 VAL A N 1
ATOM 515 C CA . VAL A 1 64 ? 16.109 14.953 -41.219 1 24.97 64 VAL A CA 1
ATOM 516 C C . VAL A 1 64 ? 16.219 16.297 -40.531 1 24.97 64 VAL A C 1
ATOM 518 O O . VAL A 1 64 ? 17.312 16.828 -40.344 1 24.97 64 VAL A O 1
ATOM 521 N N . ALA A 1 65 ? 15.414 17.266 -40.875 1 25.08 65 ALA A N 1
ATOM 522 C CA . ALA A 1 65 ? 15.289 18.547 -40.188 1 25.08 65 ALA A CA 1
ATOM 523 C C . ALA A 1 65 ? 15.68 18.406 -38.719 1 25.08 65 ALA A C 1
ATOM 525 O O . ALA A 1 65 ? 15.211 17.5 -38.031 1 25.08 65 ALA A O 1
ATOM 526 N N . THR A 1 66 ? 16.906 18.719 -38.344 1 27.02 66 THR A N 1
ATOM 527 C CA . THR A 1 66 ? 17.625 19.016 -37.125 1 27.02 66 THR A CA 1
ATOM 528 C C . THR A 1 66 ? 16.656 19.531 -36.062 1 27.02 66 THR A C 1
ATOM 530 O O . THR A 1 66 ? 16.281 20.703 -36.062 1 27.02 66 THR A O 1
ATOM 533 N N . SER A 1 67 ? 15.625 18.906 -35.906 1 27.72 67 SER A N 1
ATOM 534 C CA . SER A 1 67 ? 14.68 19.422 -34.906 1 27.72 67 SER A CA 1
ATOM 535 C C . SER A 1 67 ? 15.406 19.938 -33.688 1 27.72 67 SER A C 1
ATOM 537 O O . SER A 1 67 ? 16.281 19.25 -33.156 1 27.72 67 SER A O 1
ATOM 539 N N . GLY A 1 68 ? 15.758 21.203 -33.625 1 28.5 68 GLY A N 1
ATOM 540 C CA . GLY A 1 68 ? 16.531 21.859 -32.594 1 28.5 68 GLY A CA 1
ATOM 541 C C . GLY A 1 68 ? 16.484 21.109 -31.266 1 28.5 68 GLY A C 1
ATOM 542 O O . GLY A 1 68 ? 15.398 20.844 -30.75 1 28.5 68 GLY A O 1
ATOM 543 N N . LYS A 1 69 ? 17.312 20.156 -31.125 1 33.72 69 LYS A N 1
ATOM 544 C CA . LYS A 1 69 ? 17.609 19.641 -29.797 1 33.72 69 LYS A CA 1
ATOM 545 C C . LYS A 1 69 ? 17.422 20.719 -28.734 1 33.72 69 LYS A C 1
ATOM 547 O O . LYS A 1 69 ? 18.234 21.641 -28.609 1 33.72 69 LYS A O 1
ATOM 552 N N . ARG A 1 70 ? 16.25 21.125 -28.703 1 35.16 70 ARG A N 1
ATOM 553 C CA . ARG A 1 70 ? 16.016 22.078 -27.625 1 35.16 70 ARG A CA 1
ATOM 554 C C . ARG A 1 70 ? 16.859 21.75 -26.391 1 35.16 70 ARG A C 1
ATOM 556 O O . ARG A 1 70 ? 16.797 20.641 -25.875 1 35.16 70 ARG A O 1
ATOM 563 N N . ASP A 1 71 ? 18.047 22 -26.328 1 42.28 71 ASP A N 1
ATOM 564 C CA . ASP A 1 71 ? 18.875 22.031 -25.141 1 42.28 71 ASP A CA 1
ATOM 565 C C . ASP A 1 71 ? 18.031 22.078 -23.875 1 42.28 71 ASP A C 1
ATOM 567 O O . ASP A 1 71 ? 17.359 23.078 -23.594 1 42.28 71 ASP A O 1
ATOM 571 N N . GLU A 1 72 ? 17.219 21.125 -23.656 1 55.53 72 GLU A N 1
ATOM 572 C CA . GLU A 1 72 ? 16.156 21.203 -22.656 1 55.53 72 GLU A CA 1
ATOM 573 C C . GLU A 1 72 ? 16.672 21.75 -21.328 1 55.53 72 GLU A C 1
ATOM 575 O O . GLU A 1 72 ? 17.031 20.984 -20.438 1 55.53 72 GLU A O 1
ATOM 580 N N . ASN A 1 73 ? 17.406 22.75 -21.406 1 75.56 73 ASN A N 1
ATOM 581 C CA . ASN A 1 73 ? 17.969 23.438 -20.25 1 75.56 73 ASN A CA 1
ATOM 582 C C . ASN A 1 73 ? 16.906 23.703 -19.172 1 75.56 73 ASN A C 1
ATOM 584 O O . ASN A 1 73 ? 15.805 24.141 -19.484 1 75.56 73 ASN A O 1
ATOM 588 N N . ILE A 1 74 ? 17.203 23.125 -18.047 1 89.38 74 ILE A N 1
ATOM 589 C CA . ILE A 1 74 ? 16.344 23.406 -16.891 1 89.38 74 ILE A CA 1
ATOM 590 C C . ILE A 1 74 ? 16.297 24.906 -16.609 1 89.38 74 ILE A C 1
ATOM 592 O O . ILE A 1 74 ? 17.344 25.516 -16.344 1 89.38 74 ILE A O 1
ATOM 596 N N . PRO A 1 75 ? 15.156 25.5 -16.906 1 91.5 75 PRO A N 1
ATOM 597 C CA . PRO A 1 75 ? 15.062 26.922 -16.562 1 91.5 75 PRO A CA 1
ATOM 598 C C . PRO A 1 75 ? 15.523 27.219 -15.148 1 91.5 75 PRO A C 1
ATOM 600 O O . PRO A 1 75 ? 15.32 26.406 -14.242 1 91.5 75 PRO A O 1
ATOM 603 N N . SER A 1 76 ? 16.125 28.375 -15.016 1 93 76 SER A N 1
ATOM 604 C CA . SER A 1 76 ? 16.562 28.766 -13.688 1 93 76 SER A CA 1
ATOM 605 C C . SER A 1 76 ? 15.391 29.203 -12.82 1 93 76 SER A C 1
ATOM 607 O O . SER A 1 76 ? 14.445 29.828 -13.312 1 93 76 SER A O 1
ATOM 609 N N . ALA A 1 77 ? 15.469 28.812 -11.617 1 92.19 77 ALA A N 1
ATOM 610 C CA . ALA A 1 77 ? 14.422 29.172 -10.672 1 92.19 77 ALA A CA 1
ATOM 611 C C . ALA A 1 77 ? 14.398 30.672 -10.422 1 92.19 77 ALA A C 1
ATOM 613 O O . ALA A 1 77 ? 13.328 31.266 -10.242 1 92.19 77 ALA A O 1
ATOM 614 N N . GLY A 1 78 ? 15.555 31.297 -10.414 1 87.56 78 GLY A N 1
ATOM 615 C CA . GLY A 1 78 ? 15.602 32.719 -10.102 1 87.56 78 GLY A CA 1
ATOM 616 C C . GLY A 1 78 ? 14.945 33.062 -8.781 1 87.56 78 GLY A C 1
ATOM 617 O O . GLY A 1 78 ? 15.25 32.438 -7.75 1 87.56 78 GLY A O 1
ATOM 618 N N . ASN A 1 79 ? 14.062 34.094 -8.805 1 84.31 79 ASN A N 1
ATOM 619 C CA . ASN A 1 79 ? 13.359 34.531 -7.598 1 84.31 79 ASN A CA 1
ATOM 620 C C . ASN A 1 79 ? 11.906 34.062 -7.605 1 84.31 79 ASN A C 1
ATOM 622 O O . ASN A 1 79 ? 11.07 34.594 -6.883 1 84.31 79 ASN A O 1
ATOM 626 N N . SER A 1 80 ? 11.68 33.062 -8.352 1 86 80 SER A N 1
ATOM 627 C CA . SER A 1 80 ? 10.305 32.562 -8.453 1 86 80 SER A CA 1
ATOM 628 C C . SER A 1 80 ? 9.922 31.734 -7.23 1 86 80 SER A C 1
ATOM 630 O O . SER A 1 80 ? 10.781 31.094 -6.609 1 86 80 SER A O 1
ATOM 632 N N . ASN A 1 81 ? 8.633 31.828 -6.926 1 86.06 81 ASN A N 1
ATOM 633 C CA . ASN A 1 81 ? 8.133 30.891 -5.926 1 86.06 81 ASN A CA 1
ATOM 634 C C . ASN A 1 81 ? 7.977 29.484 -6.5 1 86.06 81 ASN A C 1
ATOM 636 O O . ASN A 1 81 ? 8.078 29.297 -7.715 1 86.06 81 ASN A O 1
ATOM 640 N N . LEU A 1 82 ? 7.832 28.5 -5.676 1 88.94 82 LEU A N 1
ATOM 641 C CA . LEU A 1 82 ? 7.812 27.094 -6.078 1 88.94 82 LEU A CA 1
ATOM 642 C C . LEU A 1 82 ? 6.695 26.844 -7.086 1 88.94 82 LEU A C 1
ATOM 644 O O . LEU A 1 82 ? 6.906 26.141 -8.086 1 88.94 82 LEU A O 1
ATOM 648 N N . TYR A 1 83 ? 5.535 27.359 -6.809 1 85.56 83 TYR A N 1
ATOM 649 C CA . TYR A 1 83 ? 4.379 27.141 -7.672 1 85.56 83 TYR A CA 1
ATOM 650 C C . TYR A 1 83 ? 4.645 27.672 -9.078 1 85.56 83 TYR A C 1
ATOM 652 O O . TYR A 1 83 ? 4.395 26.969 -10.062 1 85.56 83 TYR A O 1
ATOM 660 N N . GLU A 1 84 ? 5.105 28.875 -9.164 1 88.62 84 GLU A N 1
ATOM 661 C CA . GLU A 1 84 ? 5.387 29.484 -10.461 1 88.62 84 GLU A CA 1
ATOM 662 C C . GLU A 1 84 ? 6.492 28.734 -11.195 1 88.62 84 GLU A C 1
ATOM 664 O O . GLU A 1 84 ? 6.426 28.562 -12.414 1 88.62 84 GLU A O 1
ATOM 669 N N . TYR A 1 85 ? 7.438 28.375 -10.453 1 92.94 85 TYR A N 1
ATOM 670 C CA . TYR A 1 85 ? 8.547 27.641 -11.055 1 92.94 85 TYR A CA 1
ATOM 671 C C . TYR A 1 85 ? 8.062 26.312 -11.633 1 92.94 85 TYR A C 1
ATOM 673 O O . TYR A 1 85 ? 8.445 25.953 -12.75 1 92.94 85 TYR A O 1
ATOM 681 N N . VAL A 1 86 ? 7.258 25.625 -10.922 1 91.12 86 VAL A N 1
ATOM 682 C CA . VAL A 1 86 ? 6.746 24.328 -11.367 1 91.12 86 VAL A CA 1
ATOM 683 C C . VAL A 1 86 ? 5.863 24.531 -12.594 1 91.12 86 VAL A C 1
ATOM 685 O O . VAL A 1 86 ? 5.887 23.719 -13.523 1 91.12 86 VAL A O 1
ATOM 688 N N . LYS A 1 87 ? 5.109 25.547 -12.609 1 88.31 87 LYS A N 1
ATOM 689 C CA . LYS A 1 87 ? 4.285 25.859 -13.773 1 88.31 87 LYS A CA 1
ATOM 690 C C . LYS A 1 87 ? 5.148 26.078 -15.016 1 88.31 87 LYS A C 1
ATOM 692 O O . LYS A 1 87 ? 4.805 25.641 -16.109 1 88.31 87 LYS A O 1
ATOM 697 N N . THR A 1 88 ? 6.176 26.812 -14.773 1 91.62 88 THR A N 1
ATOM 698 C CA . THR A 1 88 ? 7.117 27.062 -15.859 1 91.62 88 THR A CA 1
ATOM 699 C C . THR A 1 88 ? 7.719 25.75 -16.359 1 91.62 88 THR A C 1
ATOM 701 O O . THR A 1 88 ? 7.867 25.547 -17.578 1 91.62 88 THR A O 1
ATOM 704 N N . LEU A 1 89 ? 8.07 24.891 -15.461 1 91.81 89 LEU A N 1
ATOM 705 C CA . LEU A 1 89 ? 8.672 23.609 -15.812 1 91.81 89 LEU A CA 1
ATOM 706 C C . LEU A 1 89 ? 7.68 22.719 -16.562 1 91.81 89 LEU A C 1
ATOM 708 O O . LEU A 1 89 ? 8.055 22.016 -17.484 1 91.81 89 LEU A O 1
ATOM 712 N N . GLU A 1 90 ? 6.488 22.734 -16.125 1 87.19 90 GLU A N 1
ATOM 713 C CA . GLU A 1 90 ? 5.441 21.953 -16.781 1 87.19 90 GLU A CA 1
ATOM 714 C C . GLU A 1 90 ? 5.258 22.391 -18.234 1 87.19 90 GLU A C 1
ATOM 716 O O . GLU A 1 90 ? 4.98 21.547 -19.094 1 87.19 90 GLU A O 1
ATOM 721 N N . SER A 1 91 ? 5.438 23.594 -18.469 1 86.25 91 SER A N 1
ATOM 722 C CA . SER A 1 91 ? 5.234 24.141 -19.812 1 86.25 91 SER A CA 1
ATOM 723 C C . SER A 1 91 ? 6.488 23.969 -20.672 1 86.25 91 SER A C 1
ATOM 725 O O . SER A 1 91 ? 6.406 23.969 -21.906 1 86.25 91 SER A O 1
ATOM 727 N N . SER A 1 92 ? 7.574 23.734 -20.031 1 87.62 92 SER A N 1
ATOM 728 C CA . SER A 1 92 ? 8.828 23.703 -20.781 1 87.62 92 SER A CA 1
ATOM 729 C C . SER A 1 92 ? 9.359 22.281 -20.938 1 87.62 92 SER A C 1
ATOM 731 O O . SER A 1 92 ? 9.508 21.781 -22.047 1 87.62 92 SER A O 1
ATOM 733 N N . ILE A 1 93 ? 9.617 21.625 -19.812 1 82.62 93 ILE A N 1
ATOM 734 C CA . ILE A 1 93 ? 10.359 20.359 -19.875 1 82.62 93 ILE A CA 1
ATOM 735 C C . ILE A 1 93 ? 9.43 19.203 -19.562 1 82.62 93 ILE A C 1
ATOM 737 O O . ILE A 1 93 ? 9.75 18.047 -19.859 1 82.62 93 ILE A O 1
ATOM 741 N N . ALA A 1 94 ? 8.312 19.469 -18.984 1 80.44 94 ALA A N 1
ATOM 742 C CA . ALA A 1 94 ? 7.48 18.375 -18.516 1 80.44 94 ALA A CA 1
ATOM 743 C C . ALA A 1 94 ? 6.188 18.281 -19.312 1 80.44 94 ALA A C 1
ATOM 745 O O . ALA A 1 94 ? 5.121 18 -18.766 1 80.44 94 ALA A O 1
ATOM 746 N N . GLN A 1 95 ? 6.285 18.484 -20.578 1 75.94 95 GLN A N 1
ATOM 747 C CA . GLN A 1 95 ? 5.094 18.469 -21.422 1 75.94 95 GLN A CA 1
ATOM 748 C C . GLN A 1 95 ? 4.715 17.047 -21.812 1 75.94 95 GLN A C 1
ATOM 750 O O . GLN A 1 95 ? 3.535 16.734 -21.984 1 75.94 95 GLN A O 1
ATOM 755 N N . GLU A 1 96 ? 5.707 16.234 -21.891 1 72.62 96 GLU A N 1
ATOM 756 C CA . GLU A 1 96 ? 5.461 14.875 -22.344 1 72.62 96 GLU A CA 1
ATOM 757 C C . GLU A 1 96 ? 4.938 13.992 -21.219 1 72.62 96 GLU A C 1
ATOM 759 O O . GLU A 1 96 ? 5.078 14.328 -20.047 1 72.62 96 GLU A O 1
ATOM 764 N N . LYS A 1 97 ? 4.242 12.922 -21.719 1 72.88 97 LYS A N 1
ATOM 765 C CA . LYS A 1 97 ? 3.713 11.961 -20.75 1 72.88 97 LYS A CA 1
ATOM 766 C C . LYS A 1 97 ? 4.84 11.203 -20.047 1 72.88 97 LYS A C 1
ATOM 768 O O . LYS A 1 97 ? 5.84 10.852 -20.688 1 72.88 97 LYS A O 1
ATOM 773 N N . GLY A 1 98 ? 4.871 11.297 -18.797 1 70.19 98 GLY A N 1
ATOM 774 C CA . GLY A 1 98 ? 5.84 10.539 -18.016 1 70.19 98 GLY A CA 1
ATOM 775 C C . GLY A 1 98 ? 5.5 9.07 -17.906 1 70.19 98 GLY A C 1
ATOM 776 O O . GLY A 1 98 ? 4.496 8.609 -18.453 1 70.19 98 GLY A O 1
ATOM 777 N N . THR A 1 99 ? 6.48 8.25 -17.5 1 69.81 99 THR A N 1
ATOM 778 C CA . THR A 1 99 ? 6.289 6.812 -17.312 1 69.81 99 THR A CA 1
ATOM 779 C C . THR A 1 99 ? 5.684 6.516 -15.945 1 69.81 99 THR A C 1
ATOM 781 O O . THR A 1 99 ? 5.195 5.41 -15.695 1 69.81 99 THR A O 1
ATOM 784 N N . ILE A 1 100 ? 5.918 7.375 -15.148 1 64.38 100 ILE A N 1
ATOM 785 C CA . ILE A 1 100 ? 5.414 7.156 -13.797 1 64.38 100 ILE A CA 1
ATOM 786 C C . ILE A 1 100 ? 3.891 7.262 -13.797 1 64.38 100 ILE A C 1
ATOM 788 O O . ILE A 1 100 ? 3.328 8.242 -14.289 1 64.38 100 ILE A O 1
ATOM 792 N N . LEU A 1 101 ? 3.113 6.07 -13.906 1 51.19 101 LEU A N 1
ATOM 793 C CA . LEU A 1 101 ? 1.656 6.004 -13.961 1 51.19 101 LEU A CA 1
ATOM 794 C C . LEU A 1 101 ? 1.026 6.988 -12.984 1 51.19 101 LEU A C 1
ATOM 796 O O . LEU A 1 101 ? 1.675 7.426 -12.031 1 51.19 101 LEU A O 1
ATOM 800 N N . LYS A 1 102 ? -0.361 7.234 -13.242 1 47.72 102 LYS A N 1
ATOM 801 C CA . LYS A 1 102 ? -1.377 8.164 -12.758 1 47.72 102 LYS A CA 1
ATOM 802 C C . LYS A 1 102 ? -1.333 8.281 -11.234 1 47.72 102 LYS A C 1
ATOM 804 O O . LYS A 1 102 ? -1.756 9.289 -10.672 1 47.72 102 LYS A O 1
ATOM 809 N N . SER A 1 103 ? -1.358 7.074 -10.68 1 44.19 103 SER A N 1
ATOM 810 C CA . SER A 1 103 ? -1.634 7.242 -9.25 1 44.19 103 SER A CA 1
ATOM 811 C C . SER A 1 103 ? -0.565 8.102 -8.578 1 44.19 103 SER A C 1
ATOM 813 O O . SER A 1 103 ? 0.391 7.57 -8.008 1 44.19 103 SER A O 1
ATOM 815 N N . TRP A 1 104 ? 0.039 8.82 -9.305 1 46.34 104 TRP A N 1
ATOM 816 C CA . TRP A 1 104 ? 0.953 9.711 -8.602 1 46.34 104 TRP A CA 1
ATOM 817 C C . TRP A 1 104 ? 0.425 10.039 -7.207 1 46.34 104 TRP A C 1
ATOM 819 O O . TRP A 1 104 ? -0.754 10.359 -7.043 1 46.34 104 TRP A O 1
ATOM 829 N N . SER A 1 105 ? 1.293 9.672 -6.352 1 46.44 105 SER A N 1
ATOM 830 C CA . SER A 1 105 ? 1.101 9.648 -4.906 1 46.44 105 SER A CA 1
ATOM 831 C C . SER A 1 105 ? 0.101 10.703 -4.457 1 46.44 105 SER A C 1
ATOM 833 O O . SER A 1 105 ? -0.367 11.508 -5.27 1 46.44 105 SER A O 1
ATOM 835 N N . ARG A 1 106 ? 0.52 11.297 -3.154 1 49.28 106 ARG A N 1
ATOM 836 C CA . ARG A 1 106 ? -0.071 12.242 -2.209 1 49.28 106 ARG A CA 1
ATOM 837 C C . ARG A 1 106 ? -0.439 13.555 -2.9 1 49.28 106 ARG A C 1
ATOM 839 O O . ARG A 1 106 ? -1.368 14.242 -2.477 1 49.28 106 ARG A O 1
ATOM 846 N N . LEU A 1 107 ? 0.358 13.914 -3.793 1 47.12 107 LEU A N 1
ATOM 847 C CA . LEU A 1 107 ? 0.105 15.211 -4.41 1 47.12 107 LEU A CA 1
ATOM 848 C C . LEU A 1 107 ? -1.154 15.172 -5.266 1 47.12 107 LEU A C 1
ATOM 850 O O . LEU A 1 107 ? -1.828 16.188 -5.438 1 47.12 107 LEU A O 1
ATOM 854 N N . THR A 1 108 ? -1.408 13.914 -5.93 1 44.78 108 THR A N 1
ATOM 855 C CA . THR A 1 108 ? -2.543 13.828 -6.84 1 44.78 108 THR A CA 1
ATOM 856 C C . THR A 1 108 ? -3.658 12.984 -6.238 1 44.78 108 THR A C 1
ATOM 858 O O . THR A 1 108 ? -4.645 12.68 -6.91 1 44.78 108 THR A O 1
ATOM 861 N N . LYS A 1 109 ? -3.449 12.352 -5.238 1 46.44 109 LYS A N 1
ATOM 862 C CA . LYS A 1 109 ? -4.375 11.336 -4.734 1 46.44 109 LYS A CA 1
ATOM 863 C C . LYS A 1 109 ? -5.793 11.891 -4.629 1 46.44 109 LYS A C 1
ATOM 865 O O . LYS A 1 109 ? -6.727 11.156 -4.312 1 46.44 109 LYS A O 1
ATOM 870 N N . HIS A 1 110 ? -5.914 13.141 -4.449 1 41.94 110 HIS A N 1
ATOM 871 C CA . HIS A 1 110 ? -7.336 13.43 -4.324 1 41.94 110 HIS A CA 1
ATOM 872 C C . HIS A 1 110 ? -8.086 13.078 -5.605 1 41.94 110 HIS A C 1
ATOM 874 O O . HIS A 1 110 ? -7.684 13.484 -6.695 1 41.94 110 HIS A O 1
ATOM 880 N N . PRO A 1 111 ? -8.875 12.055 -5.594 1 40.47 111 PRO A N 1
ATOM 881 C CA . PRO A 1 111 ? -9.695 11.609 -6.723 1 40.47 111 PRO A CA 1
ATOM 882 C C . PRO A 1 111 ? -10.117 12.758 -7.633 1 40.47 111 PRO A C 1
ATOM 884 O O . PRO A 1 111 ? -10.297 12.562 -8.836 1 40.47 111 PRO A O 1
ATOM 887 N N . ARG A 1 112 ? -10.484 13.836 -7.117 1 41.22 112 ARG A N 1
ATOM 888 C CA . ARG A 1 112 ? -10.977 14.938 -7.934 1 41.22 112 ARG A CA 1
ATOM 889 C C . ARG A 1 112 ? -9.891 15.469 -8.867 1 41.22 112 ARG A C 1
ATOM 891 O O . ARG A 1 112 ? -10.156 16.281 -9.742 1 41.22 112 ARG A O 1
ATOM 898 N N . ASN A 1 113 ? -8.625 15.008 -8.602 1 43.41 113 ASN A N 1
ATOM 899 C CA . ASN A 1 113 ? -7.559 15.688 -9.328 1 43.41 113 ASN A CA 1
ATOM 900 C C . ASN A 1 113 ? -6.949 14.781 -10.398 1 43.41 113 ASN A C 1
ATOM 902 O O . ASN A 1 113 ? -5.742 14.812 -10.633 1 43.41 113 ASN A O 1
ATOM 906 N N . LYS A 1 114 ? -7.504 13.82 -10.773 1 48.69 114 LYS A N 1
ATOM 907 C CA . LYS A 1 114 ? -7.094 12.898 -11.828 1 48.69 114 LYS A CA 1
ATOM 908 C C . LYS A 1 114 ? -6.328 13.625 -12.93 1 48.69 114 LYS A C 1
ATOM 910 O O . LYS A 1 114 ? -5.449 13.047 -13.57 1 48.69 114 LYS A O 1
ATOM 915 N N . HIS A 1 115 ? -6.809 14.805 -13.164 1 51.72 115 HIS A N 1
ATOM 916 C CA . HIS A 1 115 ? -6.246 15.539 -14.289 1 51.72 115 HIS A CA 1
ATOM 917 C C . HIS A 1 115 ? -5.332 16.672 -13.812 1 51.72 115 HIS A C 1
ATOM 919 O O . HIS A 1 115 ? -5.078 17.625 -14.555 1 51.72 115 HIS A O 1
ATOM 925 N N . MET A 1 116 ? -4.957 16.531 -12.594 1 55.41 116 MET A N 1
ATOM 926 C CA . MET A 1 116 ? -4.305 17.766 -12.172 1 55.41 116 MET A CA 1
ATOM 927 C C . MET A 1 116 ? -2.826 17.75 -12.547 1 55.41 116 MET A C 1
ATOM 929 O O . MET A 1 116 ? -2.148 16.734 -12.391 1 55.41 116 MET A O 1
ATOM 933 N N . ASN A 1 117 ? -2.416 18.766 -13.156 1 70.25 117 ASN A N 1
ATOM 934 C CA . ASN A 1 117 ? -1.022 19.141 -13.383 1 70.25 117 ASN A CA 1
ATOM 935 C C . ASN A 1 117 ? -0.219 19.125 -12.086 1 70.25 117 ASN A C 1
ATOM 937 O O . ASN A 1 117 ? -0.793 19.125 -10.992 1 70.25 117 ASN A O 1
ATOM 941 N N . VAL A 1 118 ? 1.013 18.875 -12.086 1 76.12 118 VAL A N 1
ATOM 942 C CA . VAL A 1 118 ? 1.924 18.812 -10.945 1 76.12 118 VAL A CA 1
ATOM 943 C C . VAL A 1 118 ? 1.781 20.078 -10.102 1 76.12 118 VAL A C 1
ATOM 945 O O . VAL A 1 118 ? 1.79 20 -8.867 1 76.12 118 VAL A O 1
ATOM 948 N N . SER A 1 119 ? 1.457 21.156 -10.75 1 78 119 SER A N 1
ATOM 949 C CA . SER A 1 119 ? 1.328 22.438 -10.062 1 78 119 SER A CA 1
ATOM 950 C C . SER A 1 119 ? 0.047 22.5 -9.234 1 78 119 SER A C 1
ATOM 952 O O . SER A 1 119 ? -0.002 23.156 -8.203 1 78 119 SER A O 1
ATOM 954 N N . GLY A 1 120 ? -0.912 21.781 -9.695 1 73.19 120 GLY A N 1
ATOM 955 C CA . GLY A 1 120 ? -2.176 21.766 -8.977 1 73.19 120 GLY A CA 1
ATOM 956 C C . GLY A 1 120 ? -2.066 21.141 -7.598 1 73.19 120 GLY A C 1
ATOM 957 O O . GLY A 1 120 ? -2.83 21.484 -6.695 1 73.19 120 GLY A O 1
ATOM 958 N N . GLY A 1 121 ? -1.127 20.266 -7.414 1 71.5 121 GLY A N 1
ATOM 959 C CA . GLY A 1 121 ? -0.927 19.625 -6.125 1 71.5 121 GLY A CA 1
ATOM 960 C C . GLY A 1 121 ? -0.266 20.547 -5.105 1 71.5 121 GLY A C 1
ATOM 961 O O . GLY A 1 121 ? -0.332 20.281 -3.9 1 71.5 121 GLY A O 1
ATOM 962 N N . LEU A 1 122 ? 0.323 21.609 -5.551 1 74.75 122 LEU A N 1
ATOM 963 C CA . LEU A 1 122 ? 1.064 22.516 -4.672 1 74.75 122 LEU A CA 1
ATOM 964 C C . LEU A 1 122 ? 0.186 23.672 -4.215 1 74.75 122 LEU A C 1
ATOM 966 O O . LEU A 1 122 ? 0.549 24.406 -3.291 1 74.75 122 LEU A O 1
ATOM 970 N N . ARG A 1 123 ? -0.903 24.047 -4.824 1 61.84 123 ARG A N 1
ATOM 971 C CA . ARG A 1 123 ? -1.692 25.25 -4.57 1 61.84 123 ARG A CA 1
ATOM 972 C C . ARG A 1 123 ? -2.25 25.25 -3.15 1 61.84 123 ARG A C 1
ATOM 974 O O . ARG A 1 123 ? -2.268 26.281 -2.484 1 61.84 123 ARG A O 1
ATOM 981 N N . SER A 1 124 ? -2.75 24.156 -2.82 1 59.47 124 SER A N 1
ATOM 982 C CA . SER A 1 124 ? -3.686 24.219 -1.702 1 59.47 124 SER A CA 1
ATOM 983 C C . SER A 1 124 ? -2.979 23.953 -0.375 1 59.47 124 SER A C 1
ATOM 985 O O . SER A 1 124 ? -3.59 24.062 0.69 1 59.47 124 SER A O 1
ATOM 987 N N . GLY A 1 125 ? -1.649 23.953 -0.336 1 63.59 125 GLY A N 1
ATOM 988 C CA . GLY A 1 125 ? -1.241 23.516 0.986 1 63.59 125 GLY A CA 1
ATOM 989 C C . GLY A 1 125 ? -0.448 24.562 1.75 1 63.59 125 GLY A C 1
ATOM 990 O O . GLY A 1 125 ? 0.05 25.516 1.163 1 63.59 125 GLY A O 1
ATOM 991 N N . THR A 1 126 ? -0.64 24.641 3.133 1 71.62 126 THR A N 1
ATOM 992 C CA . THR A 1 126 ? 0.179 25.469 4.016 1 71.62 126 THR A CA 1
ATOM 993 C C . THR A 1 126 ? 1.656 25.125 3.865 1 71.62 126 THR A C 1
ATOM 995 O O . THR A 1 126 ? 2.021 23.938 3.834 1 71.62 126 THR A O 1
ATOM 998 N N . PRO A 1 127 ? 2.439 26.203 3.602 1 80.56 127 PRO A N 1
ATOM 999 C CA . PRO A 1 127 ? 3.875 25.922 3.5 1 80.56 127 PRO A CA 1
ATOM 1000 C C . PRO A 1 127 ? 4.43 25.219 4.734 1 80.56 127 PRO A C 1
ATOM 1002 O O . PRO A 1 127 ? 3.811 25.25 5.801 1 80.56 127 PRO A O 1
ATOM 1005 N N . HIS A 1 128 ? 5.582 24.562 4.516 1 85.06 128 HIS A N 1
ATOM 1006 C CA . HIS A 1 128 ? 6.266 23.844 5.59 1 85.06 128 HIS A CA 1
ATOM 1007 C C . HIS A 1 128 ? 7.598 24.516 5.93 1 85.06 128 HIS A C 1
ATOM 1009 O O . HIS A 1 128 ? 8.25 25.094 5.055 1 85.06 128 HIS A O 1
ATOM 1015 N N . CYS A 1 129 ? 7.945 24.375 7.168 1 86 129 CYS A N 1
ATOM 1016 C CA . CYS A 1 129 ? 9.258 24.891 7.551 1 86 129 CYS A CA 1
ATOM 1017 C C . CYS A 1 129 ? 10.367 24.125 6.836 1 86 129 CYS A C 1
ATOM 1019 O O . CYS A 1 129 ? 11.383 24.719 6.465 1 86 129 CYS A O 1
ATOM 1021 N N . LEU A 1 130 ? 10.117 22.828 6.719 1 89 130 LEU A N 1
ATOM 1022 C CA . LEU A 1 130 ? 11.102 21.984 6.043 1 89 130 LEU A CA 1
ATOM 1023 C C . LEU A 1 130 ? 10.602 21.562 4.66 1 89 130 LEU A C 1
ATOM 1025 O O . LEU A 1 130 ? 10.727 20.406 4.266 1 89 130 LEU A O 1
ATOM 1029 N N . GLY A 1 131 ? 9.992 22.5 4.02 1 88.5 131 GLY A N 1
ATOM 1030 C CA . GLY A 1 131 ? 9.453 22.266 2.689 1 88.5 131 GLY A CA 1
ATOM 1031 C C . GLY A 1 131 ? 10.5 22.375 1.596 1 88.5 131 GLY A C 1
ATOM 1032 O O . GLY A 1 131 ? 11.703 22.391 1.874 1 88.5 131 GLY A O 1
ATOM 1033 N N . ILE A 1 132 ? 10 22.359 0.377 1 90.56 132 ILE A N 1
ATOM 1034 C CA . ILE A 1 132 ? 10.867 22.406 -0.79 1 90.56 132 ILE A CA 1
ATOM 1035 C C . ILE A 1 132 ? 10.898 23.828 -1.351 1 90.56 132 ILE A C 1
ATOM 1037 O O . ILE A 1 132 ? 9.875 24.516 -1.38 1 90.56 132 ILE A O 1
ATOM 1041 N N . THR A 1 133 ? 12.133 24.266 -1.742 1 90 133 THR A N 1
ATOM 1042 C CA . THR A 1 133 ? 12.289 25.562 -2.385 1 90 133 THR A CA 1
ATOM 1043 C C . THR A 1 133 ? 12.477 25.391 -3.891 1 90 133 THR A C 1
ATOM 1045 O O . THR A 1 133 ? 12.805 24.312 -4.367 1 90 133 THR A O 1
ATOM 1048 N N . ALA A 1 134 ? 12.227 26.484 -4.605 1 92.38 134 ALA A N 1
ATOM 1049 C CA . ALA A 1 134 ? 12.453 26.469 -6.047 1 92.38 134 ALA A CA 1
ATOM 1050 C C . ALA A 1 134 ? 13.914 26.172 -6.371 1 92.38 134 ALA A C 1
ATOM 1052 O O . ALA A 1 134 ? 14.211 25.438 -7.324 1 92.38 134 ALA A O 1
ATOM 1053 N N . HIS A 1 135 ? 14.781 26.688 -5.551 1 92.69 135 HIS A N 1
ATOM 1054 C CA . HIS A 1 135 ? 16.203 26.484 -5.773 1 92.69 135 HIS A CA 1
ATOM 1055 C C . HIS A 1 135 ? 16.594 25.016 -5.559 1 92.69 135 HIS A C 1
ATOM 1057 O O . HIS A 1 135 ? 17.406 24.469 -6.305 1 92.69 135 HIS A O 1
ATOM 1063 N N . LEU A 1 136 ? 16.078 24.469 -4.527 1 93.38 136 LEU A N 1
ATOM 1064 C CA . LEU A 1 136 ? 16.359 23.062 -4.277 1 93.38 136 LEU A CA 1
ATOM 1065 C C . LEU A 1 136 ? 15.805 22.188 -5.402 1 93.38 136 LEU A C 1
ATOM 1067 O O . LEU A 1 136 ? 16.453 21.219 -5.809 1 93.38 136 LEU A O 1
ATOM 1071 N N . LEU A 1 137 ? 14.617 22.516 -5.875 1 94.19 137 LEU A N 1
ATOM 1072 C CA . LEU A 1 137 ? 14.023 21.781 -6.988 1 94.19 137 LEU A CA 1
ATOM 1073 C C . LEU A 1 137 ? 14.922 21.859 -8.219 1 94.19 137 LEU A C 1
ATOM 1075 O O . LEU A 1 137 ? 15.133 20.844 -8.898 1 94.19 137 LEU A O 1
ATOM 1079 N N . GLU A 1 138 ? 15.375 23.047 -8.469 1 95.56 138 GLU A N 1
ATOM 1080 C CA . GLU A 1 138 ? 16.266 23.234 -9.602 1 95.56 138 GLU A CA 1
ATOM 1081 C C . GLU A 1 138 ? 17.516 22.359 -9.477 1 95.56 138 GLU A C 1
ATOM 1083 O O . GLU A 1 138 ? 17.922 21.703 -10.438 1 95.56 138 GLU A O 1
ATOM 1088 N N . GLN A 1 139 ? 18.109 22.359 -8.305 1 94.62 139 GLN A N 1
ATOM 1089 C CA . GLN A 1 139 ? 19.281 21.547 -8.055 1 94.62 139 GLN A CA 1
ATOM 1090 C C . GLN A 1 139 ? 18.984 20.062 -8.258 1 94.62 139 GLN A C 1
ATOM 1092 O O . GLN A 1 139 ? 19.797 19.344 -8.852 1 94.62 139 GLN A O 1
ATOM 1097 N N . ARG A 1 140 ? 17.891 19.594 -7.793 1 95.12 140 ARG A N 1
ATOM 1098 C CA . ARG A 1 140 ? 17.484 18.203 -7.922 1 95.12 140 ARG A CA 1
ATOM 1099 C C . ARG A 1 140 ? 17.281 17.828 -9.383 1 95.12 140 ARG A C 1
ATOM 1101 O O . ARG A 1 140 ? 17.656 16.734 -9.812 1 95.12 140 ARG A O 1
ATOM 1108 N N . LEU A 1 141 ? 16.656 18.703 -10.094 1 95.19 141 LEU A N 1
ATOM 1109 C CA . LEU A 1 141 ? 16.406 18.453 -11.5 1 95.19 141 LEU A CA 1
ATOM 1110 C C . LEU A 1 141 ? 17.719 18.344 -12.281 1 95.19 141 LEU A C 1
ATOM 1112 O O . LEU A 1 141 ? 17.859 17.5 -13.164 1 95.19 141 LEU A O 1
ATOM 1116 N N . LYS A 1 142 ? 18.609 19.219 -11.984 1 93.88 142 LYS A N 1
ATOM 1117 C CA . LYS A 1 142 ? 19.906 19.156 -12.633 1 93.88 142 LYS A CA 1
ATOM 1118 C C . LYS A 1 142 ? 20.625 17.844 -12.344 1 93.88 142 LYS A C 1
ATOM 1120 O O . LYS A 1 142 ? 21.234 17.25 -13.234 1 93.88 142 LYS A O 1
ATOM 1125 N N . PHE A 1 143 ? 20.547 17.406 -11.148 1 93.5 143 PHE A N 1
ATOM 1126 C CA . PHE A 1 143 ? 21.109 16.109 -10.773 1 93.5 143 PHE A CA 1
ATOM 1127 C C . PHE A 1 143 ? 20.469 14.984 -11.562 1 93.5 143 PHE A C 1
ATOM 1129 O O . PHE A 1 143 ? 21.172 14.141 -12.133 1 93.5 143 PHE A O 1
ATOM 1136 N N . LEU A 1 144 ? 19.188 14.953 -11.562 1 93.44 144 LEU A N 1
ATOM 1137 C CA . LEU A 1 144 ? 18.453 13.906 -12.258 1 93.44 144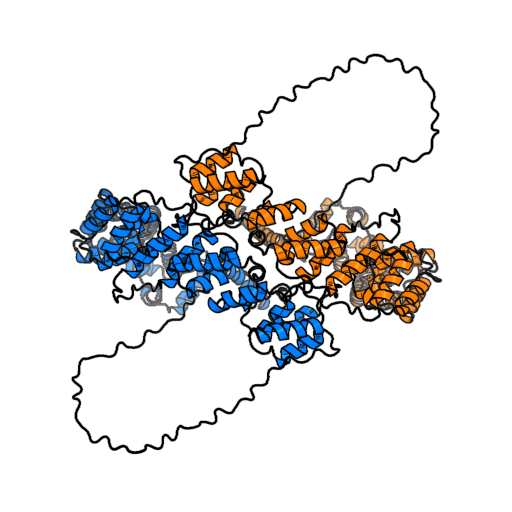 LEU A CA 1
ATOM 1138 C C . LEU A 1 144 ? 18.766 13.922 -13.75 1 93.44 144 LEU A C 1
ATOM 1140 O O . LEU A 1 144 ? 18.906 12.867 -14.375 1 93.44 144 LEU A O 1
ATOM 1144 N N . HIS A 1 145 ? 18.859 15.086 -14.281 1 92.56 145 HIS A N 1
ATOM 1145 C CA . HIS A 1 145 ? 19.234 15.227 -15.68 1 92.56 145 HIS A CA 1
ATOM 1146 C C . HIS A 1 145 ? 20.609 14.609 -15.945 1 92.56 145 HIS A C 1
ATOM 1148 O O . HIS A 1 145 ? 20.812 13.992 -17 1 92.56 145 HIS A O 1
ATOM 1154 N N . GLY A 1 146 ? 21.422 14.773 -14.992 1 90.25 146 GLY A N 1
ATOM 1155 C CA . GLY A 1 146 ? 22.766 14.234 -15.125 1 90.25 146 GLY A CA 1
ATOM 1156 C C . GLY A 1 146 ? 22.797 12.719 -15.164 1 90.25 146 GLY A C 1
ATOM 1157 O O . GLY A 1 146 ? 23.688 12.125 -15.781 1 90.25 146 GLY A O 1
ATOM 1158 N N . ILE A 1 147 ? 21.828 12.133 -14.555 1 90.25 147 ILE A N 1
ATOM 1159 C CA . ILE A 1 147 ? 21.844 10.672 -14.523 1 90.25 147 ILE A CA 1
ATOM 1160 C C . ILE A 1 147 ? 20.859 10.125 -15.562 1 90.25 147 ILE A C 1
ATOM 1162 O O . ILE A 1 147 ? 20.531 8.938 -15.555 1 90.25 147 ILE A O 1
ATOM 1166 N N . GLY A 1 148 ? 20.266 10.992 -16.375 1 88.38 148 GLY A N 1
ATOM 1167 C CA . GLY A 1 148 ? 19.516 10.547 -17.547 1 88.38 148 GLY A CA 1
ATOM 1168 C C . GLY A 1 148 ? 18.016 10.578 -17.328 1 88.38 148 GLY A C 1
ATOM 1169 O O . GLY A 1 148 ? 17.25 10.125 -18.188 1 88.38 148 GLY A O 1
ATOM 1170 N N . ILE A 1 149 ? 17.562 11 -16.219 1 90.19 149 ILE A N 1
ATOM 1171 C CA . ILE A 1 149 ? 16.125 11.133 -15.977 1 90.19 149 ILE A CA 1
ATOM 1172 C C . ILE A 1 149 ? 15.672 12.547 -16.328 1 90.19 149 ILE A C 1
ATOM 1174 O O . ILE A 1 149 ? 16.156 13.523 -15.742 1 90.19 149 ILE A O 1
ATOM 1178 N N . LYS A 1 150 ? 14.773 12.57 -17.203 1 89.88 150 LYS A N 1
ATOM 1179 C CA . LYS A 1 150 ? 14.359 13.875 -17.703 1 89.88 150 LYS A CA 1
ATOM 1180 C C . LYS A 1 150 ? 12.844 13.984 -17.797 1 89.88 150 LYS A C 1
ATOM 1182 O O . LYS A 1 150 ? 12.133 13.016 -17.516 1 89.88 150 LYS A O 1
ATOM 1187 N N . GLY A 1 151 ? 12.422 15.211 -18.031 1 87.62 151 GLY A N 1
ATOM 1188 C CA . GLY A 1 151 ? 11.016 15.438 -18.312 1 87.62 151 GLY A CA 1
ATOM 1189 C C . GLY A 1 151 ? 10.133 15.391 -17.094 1 87.62 151 GLY A C 1
ATOM 1190 O O . GLY A 1 151 ? 10.539 15.828 -16.016 1 87.62 151 GLY A O 1
ATOM 1191 N N . LYS A 1 152 ? 8.953 14.961 -17.359 1 86.44 152 LYS A N 1
ATOM 1192 C CA . LYS A 1 152 ? 7.934 14.938 -16.312 1 86.44 152 LYS A CA 1
ATOM 1193 C C . LYS A 1 152 ? 8.32 13.977 -15.188 1 86.44 152 LYS A C 1
ATOM 1195 O O . LYS A 1 152 ? 8.047 14.242 -14.016 1 86.44 152 LYS A O 1
ATOM 1200 N N . ASP A 1 153 ? 8.945 12.906 -15.602 1 88.12 153 ASP A N 1
ATOM 1201 C CA . ASP A 1 153 ? 9.398 11.945 -14.594 1 88.12 153 ASP A CA 1
ATOM 1202 C C . ASP A 1 153 ? 10.391 12.586 -13.625 1 88.12 153 ASP A C 1
ATOM 1204 O O . ASP A 1 153 ? 10.297 12.375 -12.414 1 88.12 153 ASP A O 1
ATOM 1208 N N . ALA A 1 154 ? 11.25 13.352 -14.148 1 91.19 154 ALA A N 1
ATOM 1209 C CA . ALA A 1 154 ? 12.227 14.039 -13.305 1 91.19 154 ALA A CA 1
ATOM 1210 C C . ALA A 1 154 ? 11.539 15.008 -12.344 1 91.19 154 ALA A C 1
ATOM 1212 O O . ALA A 1 154 ? 11.898 15.078 -11.164 1 91.19 154 ALA A O 1
ATOM 1213 N N . LEU A 1 155 ? 10.602 15.672 -12.867 1 90 155 LEU A N 1
ATOM 1214 C CA . LEU A 1 155 ? 9.875 16.641 -12.055 1 90 155 LEU A CA 1
ATOM 1215 C C . LEU A 1 155 ? 9.156 15.945 -10.906 1 90 155 LEU A C 1
ATOM 1217 O O . LEU A 1 155 ? 9.234 16.406 -9.758 1 90 155 LEU A O 1
ATOM 1221 N N . ILE A 1 156 ? 8.562 14.898 -11.203 1 86.75 156 ILE A N 1
ATOM 1222 C CA . ILE A 1 156 ? 7.797 14.172 -10.195 1 86.75 156 ILE A CA 1
ATOM 1223 C C . ILE A 1 156 ? 8.742 13.586 -9.148 1 86.75 156 ILE A C 1
ATOM 1225 O O . ILE A 1 156 ? 8.5 13.711 -7.949 1 86.75 156 ILE A O 1
ATOM 1229 N N . VAL A 1 157 ? 9.805 12.984 -9.57 1 90.44 157 VAL A N 1
ATOM 1230 C CA . VAL A 1 157 ? 10.773 12.383 -8.656 1 90.44 157 VAL A CA 1
ATOM 1231 C C . VAL A 1 157 ? 11.367 13.461 -7.754 1 90.44 157 VA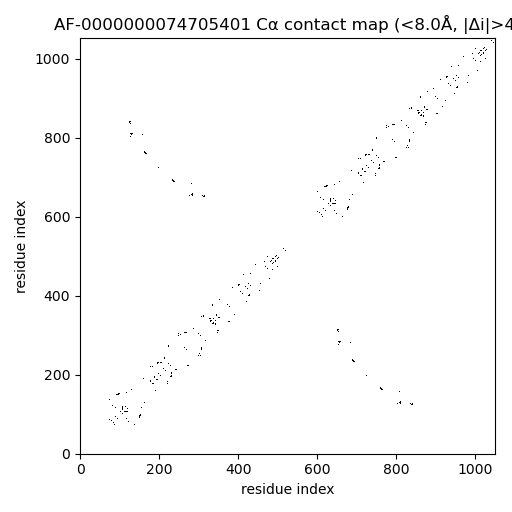L A C 1
ATOM 1233 O O . VAL A 1 157 ? 11.5 13.258 -6.543 1 90.44 157 VAL A O 1
ATOM 1236 N N . ALA A 1 158 ? 11.656 14.555 -8.32 1 91.81 158 ALA A N 1
ATOM 1237 C CA . ALA A 1 158 ? 12.281 15.648 -7.582 1 91.81 158 ALA A CA 1
ATOM 1238 C C . ALA A 1 158 ? 11.352 16.188 -6.504 1 91.81 158 ALA A C 1
ATOM 1240 O O . ALA A 1 158 ? 11.797 16.578 -5.422 1 91.81 158 ALA A O 1
ATOM 1241 N N . LEU A 1 159 ? 10.117 16.234 -6.805 1 89.06 159 LEU A N 1
ATOM 1242 C CA . LEU A 1 159 ? 9.141 16.797 -5.875 1 89.06 159 LEU A CA 1
ATOM 1243 C C . LEU A 1 159 ? 8.766 15.789 -4.797 1 89.06 159 LEU A C 1
ATOM 1245 O O . LEU A 1 159 ? 8.508 16.172 -3.65 1 89.06 159 LEU A O 1
ATOM 1249 N N . GLU A 1 160 ? 8.773 14.555 -5.148 1 85.81 160 GLU A N 1
ATOM 1250 C CA . GLU A 1 160 ? 8.297 13.539 -4.223 1 85.81 160 GLU A CA 1
ATOM 1251 C C . GLU A 1 160 ? 9.383 13.148 -3.221 1 85.81 160 GLU A C 1
ATOM 1253 O O . GLU A 1 160 ? 9.086 12.695 -2.115 1 85.81 160 GLU A O 1
ATOM 1258 N N . PHE A 1 161 ? 10.586 13.32 -3.625 1 90.56 161 PHE A N 1
ATOM 1259 C CA . PHE A 1 161 ? 11.688 12.969 -2.74 1 90.56 161 PHE A CA 1
ATOM 1260 C C . PHE A 1 161 ? 11.711 13.875 -1.515 1 90.56 161 PHE A C 1
ATOM 1262 O O . PHE A 1 161 ? 11.617 15.094 -1.639 1 90.56 161 PHE A O 1
ATOM 1269 N N . PRO A 1 162 ? 11.75 13.305 -0.388 1 90.12 162 PRO A N 1
ATOM 1270 C CA . PRO A 1 162 ? 11.68 14.125 0.822 1 90.12 162 PRO A CA 1
ATOM 1271 C C . PRO A 1 162 ? 12.719 15.242 0.838 1 90.12 162 PRO A C 1
ATOM 1273 O O . PRO A 1 162 ? 13.891 15.008 0.544 1 90.12 162 PRO A O 1
ATOM 1276 N N . ASN A 1 163 ? 12.336 16.391 1.298 1 88.69 163 ASN A N 1
ATOM 1277 C CA . ASN A 1 163 ? 13.109 17.625 1.113 1 88.69 163 ASN A CA 1
ATOM 1278 C C . ASN A 1 163 ? 14.289 17.688 2.072 1 88.69 163 ASN A C 1
ATOM 1280 O O . ASN A 1 163 ? 15.234 18.438 1.846 1 88.69 163 ASN A O 1
ATOM 1284 N N . PHE A 1 164 ? 14.281 17.062 3.1 1 90.31 164 PHE A N 1
ATOM 1285 C CA . PHE A 1 164 ? 15.398 17.156 4.031 1 90.31 164 PHE A CA 1
ATOM 1286 C C . PHE A 1 164 ? 16.422 16.062 3.76 1 90.31 164 PHE A C 1
ATOM 1288 O O . PHE A 1 164 ? 17.391 15.922 4.512 1 90.31 164 PHE A O 1
ATOM 1295 N N . LEU A 1 165 ? 16.203 15.273 2.713 1 93.06 165 LEU A N 1
ATOM 1296 C CA . LEU A 1 165 ? 17.156 14.266 2.266 1 93.06 165 LEU A CA 1
ATOM 1297 C C . LEU A 1 165 ? 17.875 14.719 0.998 1 93.06 165 LEU A C 1
ATOM 1299 O O . LEU A 1 165 ? 17.406 15.633 0.31 1 93.06 165 LEU A O 1
ATOM 1303 N N . SER A 1 166 ? 19.062 14.164 0.792 1 93.88 166 SER A N 1
ATOM 1304 C CA . SER A 1 166 ? 19.875 14.477 -0.383 1 93.88 166 SER A CA 1
ATOM 1305 C C . SER A 1 166 ? 20.391 13.203 -1.054 1 93.88 166 SER A C 1
ATOM 1307 O O . SER A 1 166 ? 20.594 12.188 -0.39 1 93.88 166 SER A O 1
ATOM 1309 N N . TRP A 1 167 ? 20.594 13.297 -2.365 1 92.62 167 TRP A N 1
ATOM 1310 C CA . TRP A 1 167 ? 21.141 12.18 -3.115 1 92.62 167 TRP A CA 1
ATOM 1311 C C . TRP A 1 167 ? 22.672 12.219 -3.094 1 92.62 167 TRP A C 1
ATOM 1313 O O . TRP A 1 167 ? 23.328 11.336 -3.656 1 92.62 167 TRP A O 1
ATOM 1323 N N . ASP A 1 168 ? 23.172 13.164 -2.459 1 87.5 168 ASP A N 1
ATOM 1324 C CA . ASP A 1 168 ? 24.609 13.422 -2.518 1 87.5 168 ASP A CA 1
ATOM 1325 C C . ASP A 1 168 ? 25.375 12.43 -1.648 1 87.5 168 ASP A C 1
ATOM 1327 O O . ASP A 1 168 ? 25.875 12.789 -0.58 1 87.5 168 ASP A O 1
ATOM 1331 N N . SER A 1 169 ? 25.531 11.195 -2.139 1 90.62 169 SER A N 1
ATOM 1332 C CA . SER A 1 169 ? 26.297 10.148 -1.448 1 90.62 169 SER A CA 1
ATOM 1333 C C . SER A 1 169 ? 27.016 9.25 -2.438 1 90.62 169 SER A C 1
ATOM 1335 O O . SER A 1 169 ? 26.469 8.891 -3.482 1 90.62 169 SER A O 1
ATOM 1337 N N . PRO A 1 170 ? 28.281 8.992 -2.121 1 90.94 170 PRO A N 1
ATOM 1338 C CA . PRO A 1 170 ? 29 8.047 -2.98 1 90.94 170 PRO A CA 1
ATOM 1339 C C . PRO A 1 170 ? 28.281 6.711 -3.125 1 90.94 170 PRO A C 1
ATOM 1341 O O . PRO A 1 170 ? 28.312 6.094 -4.191 1 90.94 170 PRO A O 1
ATOM 1344 N N . ASN A 1 171 ? 27.719 6.324 -2.045 1 93.81 171 ASN A N 1
ATOM 1345 C CA . ASN A 1 171 ? 26.984 5.062 -2.061 1 93.81 171 ASN A CA 1
ATOM 1346 C C . ASN A 1 171 ? 25.844 5.09 -3.08 1 93.81 171 ASN A C 1
ATOM 1348 O O . ASN A 1 171 ? 25.578 4.09 -3.748 1 93.81 171 ASN A O 1
ATOM 1352 N N . PHE A 1 172 ? 25.234 6.184 -3.236 1 95.19 172 PHE A N 1
ATOM 1353 C CA . PHE A 1 172 ? 24.156 6.348 -4.199 1 95.19 172 PHE A CA 1
ATOM 1354 C C . PHE A 1 172 ? 24.656 6.113 -5.621 1 95.19 172 PHE A C 1
ATOM 1356 O O . PHE A 1 172 ? 24.031 5.379 -6.391 1 95.19 172 PHE A O 1
ATOM 1363 N N . VAL A 1 173 ? 25.719 6.684 -5.902 1 93.88 173 VAL A N 1
ATOM 1364 C CA . VAL A 1 173 ? 26.281 6.609 -7.25 1 93.88 173 VAL A CA 1
ATOM 1365 C C . VAL A 1 173 ? 26.703 5.176 -7.555 1 93.88 173 VAL A C 1
ATOM 1367 O O . VAL A 1 173 ? 26.469 4.672 -8.656 1 93.88 173 VAL A O 1
ATOM 1370 N N . LYS A 1 174 ? 27.328 4.539 -6.617 1 96.44 174 LYS A N 1
ATOM 1371 C CA . LYS A 1 174 ? 27.766 3.156 -6.801 1 96.44 174 LYS A CA 1
ATOM 1372 C C . LYS A 1 174 ? 26.578 2.244 -7.094 1 96.44 174 LYS A C 1
ATOM 1374 O O . LYS A 1 174 ? 26.609 1.438 -8.023 1 96.44 174 LYS A O 1
ATOM 1379 N N . ILE A 1 175 ? 25.516 2.381 -6.301 1 97.75 175 ILE A N 1
ATOM 1380 C CA . ILE A 1 175 ? 24.344 1.525 -6.453 1 97.75 175 ILE A CA 1
ATOM 1381 C C . ILE A 1 175 ? 23.641 1.848 -7.77 1 97.75 175 ILE A C 1
ATOM 1383 O O . ILE A 1 175 ? 23.156 0.947 -8.469 1 97.75 175 ILE A O 1
ATOM 1387 N N . LEU A 1 176 ? 23.609 3.139 -8.102 1 97.06 176 LEU A N 1
ATOM 1388 C CA . LEU A 1 176 ? 23.016 3.551 -9.367 1 97.06 176 LEU A CA 1
ATOM 1389 C C . LEU A 1 176 ? 23.703 2.873 -10.547 1 97.06 176 LEU A C 1
ATOM 1391 O O . LEU A 1 176 ? 23.031 2.428 -11.484 1 97.06 176 LEU A O 1
ATOM 1395 N N . LYS A 1 177 ? 24.953 2.801 -10.492 1 96.31 177 LYS A N 1
ATOM 1396 C CA . LYS A 1 177 ? 25.719 2.162 -11.562 1 96.31 177 LYS A CA 1
ATOM 1397 C C . LYS A 1 177 ? 25.344 0.69 -11.703 1 96.31 177 LYS A C 1
ATOM 1399 O O . LYS A 1 177 ? 25.125 0.2 -12.812 1 96.31 177 LYS A O 1
ATOM 1404 N N . VAL A 1 178 ? 25.234 -0.011 -10.609 1 97.62 178 VAL A N 1
ATOM 1405 C CA . VAL A 1 178 ? 24.875 -1.426 -10.609 1 97.62 178 VAL A CA 1
ATOM 1406 C C . VAL A 1 178 ? 23.469 -1.604 -11.172 1 97.62 178 VAL A C 1
ATOM 1408 O O . VAL A 1 178 ? 23.234 -2.477 -12.016 1 97.62 178 VAL A O 1
ATOM 1411 N N . LEU A 1 179 ? 22.562 -0.775 -10.719 1 97.69 179 LEU A N 1
ATOM 1412 C CA . LEU A 1 179 ? 21.156 -0.885 -11.141 1 97.69 179 LEU A CA 1
ATOM 1413 C C . LEU A 1 179 ? 21.016 -0.565 -12.625 1 97.69 179 LEU A C 1
ATOM 1415 O O . LEU A 1 179 ? 20.203 -1.174 -13.32 1 97.69 179 LEU A O 1
ATOM 1419 N N . THR A 1 180 ? 21.812 0.379 -13.078 1 95.88 180 THR A N 1
ATOM 1420 C CA . THR A 1 180 ? 21.797 0.729 -14.5 1 95.88 180 THR A CA 1
ATOM 1421 C C . THR A 1 180 ? 22.328 -0.418 -15.344 1 95.88 180 THR A C 1
ATOM 1423 O O . THR A 1 180 ? 21.797 -0.716 -16.406 1 95.88 180 THR A O 1
ATOM 1426 N N . GLN A 1 181 ? 23.328 -1.006 -14.867 1 95.75 181 GLN A N 1
ATOM 1427 C CA . GLN A 1 181 ? 23.906 -2.154 -15.562 1 95.75 181 GLN A CA 1
ATOM 1428 C C . GLN A 1 181 ? 22.891 -3.291 -15.672 1 95.75 181 GLN A C 1
ATOM 1430 O O . GLN A 1 181 ? 22.844 -3.99 -16.688 1 95.75 181 GLN A O 1
ATOM 1435 N N . LEU A 1 182 ? 22.094 -3.443 -14.656 1 96.94 182 LEU A N 1
ATOM 1436 C CA . LEU A 1 182 ? 21.078 -4.492 -14.609 1 96.94 182 LEU A CA 1
ATOM 1437 C C . LEU A 1 182 ? 19.828 -4.078 -15.391 1 96.94 182 LEU A C 1
ATOM 1439 O O . LEU A 1 182 ? 18.844 -4.816 -15.43 1 96.94 182 LEU A O 1
ATOM 1443 N N . LYS A 1 183 ? 19.875 -2.803 -15.945 1 94.81 183 LYS A N 1
ATOM 1444 C CA . LYS A 1 183 ? 18.766 -2.252 -16.719 1 94.81 183 LYS A CA 1
ATOM 1445 C C . LYS A 1 183 ? 17.5 -2.174 -15.875 1 94.81 183 LYS A C 1
ATOM 1447 O O . LYS A 1 183 ? 16.406 -2.502 -16.359 1 94.81 183 LYS A O 1
ATOM 1452 N N . CYS A 1 184 ? 17.672 -1.855 -14.648 1 96.38 184 CYS A N 1
ATOM 1453 C CA . CYS A 1 184 ? 16.516 -1.643 -13.773 1 96.38 184 CYS A CA 1
ATOM 1454 C C . CYS A 1 184 ? 15.766 -0.378 -14.172 1 96.38 184 CYS A C 1
ATOM 1456 O O . CYS A 1 184 ? 16.328 0.515 -14.805 1 96.38 184 CYS A O 1
ATOM 1458 N N . ASP A 1 185 ? 14.469 -0.343 -13.867 1 93.25 185 ASP A N 1
ATOM 1459 C CA . ASP A 1 185 ? 13.68 0.881 -14 1 93.25 185 ASP A CA 1
ATOM 1460 C C . ASP A 1 185 ? 14.016 1.864 -12.875 1 93.25 185 ASP A C 1
ATOM 1462 O O . ASP A 1 185 ? 13.375 1.847 -11.82 1 93.25 185 ASP A O 1
ATOM 1466 N N . ILE A 1 186 ? 14.875 2.727 -13.117 1 94.06 186 ILE A N 1
ATOM 1467 C CA . ILE A 1 186 ? 15.422 3.627 -12.109 1 94.06 186 ILE A CA 1
ATOM 1468 C C . ILE A 1 186 ? 14.336 4.598 -11.648 1 94.06 186 ILE A C 1
ATOM 1470 O O . ILE A 1 186 ? 14.25 4.922 -10.461 1 94.06 186 ILE A O 1
ATOM 1474 N N . VAL A 1 187 ? 13.523 5.117 -12.523 1 91.38 187 VAL A N 1
ATOM 1475 C CA . VAL A 1 187 ? 12.461 6.066 -12.203 1 91.38 187 VAL A CA 1
ATOM 1476 C C . VAL A 1 187 ? 11.484 5.43 -11.219 1 91.38 187 VAL A C 1
ATOM 1478 O O . VAL A 1 187 ? 11.133 6.035 -10.203 1 91.38 187 VAL A O 1
ATOM 1481 N N . ARG A 1 188 ? 11.156 4.242 -11.492 1 90.06 188 ARG A N 1
ATOM 1482 C CA . ARG A 1 188 ? 10.234 3.533 -10.609 1 90.06 188 ARG A CA 1
ATOM 1483 C C . ARG A 1 188 ? 10.852 3.328 -9.227 1 90.06 188 ARG A C 1
ATOM 1485 O O . ARG A 1 188 ? 10.172 3.51 -8.211 1 90.06 188 ARG A O 1
ATOM 1492 N N . LEU A 1 189 ? 12.078 2.922 -9.234 1 93.5 189 LEU A N 1
ATOM 1493 C CA . LEU A 1 189 ? 12.766 2.656 -7.977 1 93.5 189 LEU A CA 1
ATOM 1494 C C . LEU A 1 189 ? 12.891 3.93 -7.145 1 93.5 189 LEU A C 1
ATOM 1496 O O . LEU A 1 189 ? 12.672 3.908 -5.93 1 93.5 189 LEU A O 1
ATOM 1500 N N . LEU A 1 190 ? 13.141 5.031 -7.742 1 92.19 190 LEU A N 1
ATOM 1501 C CA . LEU A 1 190 ? 13.289 6.301 -7.035 1 92.19 190 LEU A CA 1
ATOM 1502 C C . LEU A 1 190 ? 11.961 6.766 -6.457 1 92.19 190 LEU A C 1
ATOM 1504 O O . LEU A 1 190 ? 11.922 7.398 -5.398 1 92.19 190 LEU A O 1
ATOM 1508 N N . CYS A 1 191 ? 10.938 6.414 -7.09 1 87.56 191 CYS A N 1
ATOM 1509 C CA . CYS A 1 191 ? 9.625 6.895 -6.672 1 87.56 191 CYS A CA 1
ATOM 1510 C C . CYS A 1 191 ? 9 5.953 -5.648 1 87.56 191 CYS A C 1
ATOM 1512 O O . CYS A 1 191 ? 8.422 6.406 -4.656 1 87.56 191 CYS A O 1
ATOM 1514 N N . ARG A 1 192 ? 9.164 4.664 -5.867 1 87.69 192 ARG A N 1
ATOM 1515 C CA . ARG A 1 192 ? 8.383 3.721 -5.066 1 87.69 192 ARG A CA 1
ATOM 1516 C C . ARG A 1 192 ? 9.234 3.109 -3.959 1 87.69 192 ARG A C 1
ATOM 1518 O O . ARG A 1 192 ? 8.734 2.826 -2.869 1 87.69 192 ARG A O 1
ATOM 1525 N N . LYS A 1 193 ? 10.477 2.867 -4.281 1 93.56 193 LYS A N 1
ATOM 1526 C CA . LYS A 1 193 ? 11.352 2.18 -3.336 1 93.56 193 LYS A CA 1
ATOM 1527 C C . LYS A 1 193 ? 12.742 2.818 -3.309 1 93.56 193 LYS A C 1
ATOM 1529 O O . LYS A 1 193 ? 13.75 2.139 -3.523 1 93.56 193 LYS A O 1
ATOM 1534 N N . PRO A 1 194 ? 12.766 4.051 -2.967 1 93.94 194 PRO A N 1
ATOM 1535 C CA . PRO A 1 194 ? 14.055 4.758 -3.045 1 93.94 194 PRO A CA 1
ATOM 1536 C C . PRO A 1 194 ? 15.094 4.199 -2.076 1 93.94 194 PRO A C 1
ATOM 1538 O O . PRO A 1 194 ? 16.297 4.438 -2.246 1 93.94 194 PRO A O 1
ATOM 1541 N N . TYR A 1 195 ? 14.719 3.404 -1.115 1 95.62 195 TYR A N 1
ATOM 1542 C CA . TYR A 1 195 ? 15.648 2.889 -0.119 1 95.62 195 TYR A CA 1
ATOM 1543 C C . TYR A 1 195 ? 16.734 2.035 -0.774 1 95.62 195 TYR A C 1
ATOM 1545 O O . TYR A 1 195 ? 17.797 1.814 -0.191 1 95.62 195 TYR A O 1
ATOM 1553 N N . VAL A 1 196 ? 16.484 1.548 -1.957 1 97.44 196 VAL A N 1
ATOM 1554 C CA . VAL A 1 196 ? 17.406 0.652 -2.637 1 97.44 196 VAL A CA 1
ATOM 1555 C C . VAL A 1 196 ? 18.766 1.345 -2.811 1 97.44 196 VAL A C 1
ATOM 1557 O O . VAL A 1 196 ? 19.812 0.694 -2.779 1 97.44 196 VAL A O 1
ATOM 1560 N N . PHE A 1 197 ? 18.719 2.627 -2.926 1 96.75 197 PHE A N 1
ATOM 1561 C CA . PHE A 1 197 ? 19.938 3.398 -3.176 1 96.75 197 PHE A CA 1
ATOM 1562 C C . PHE A 1 197 ? 20.719 3.617 -1.885 1 96.75 197 PHE A C 1
ATOM 1564 O O . PHE A 1 197 ? 21.844 4.105 -1.911 1 96.75 197 PHE A O 1
ATOM 1571 N N . GLY A 1 198 ? 20.125 3.25 -0.78 1 96.62 198 GLY A N 1
ATOM 1572 C CA . GLY A 1 198 ? 20.766 3.385 0.514 1 96.62 198 GLY A CA 1
ATOM 1573 C C . GLY A 1 198 ? 21.234 2.059 1.088 1 96.62 198 GLY A C 1
ATOM 1574 O O . GLY A 1 198 ? 21.734 2.004 2.213 1 96.62 198 GLY A O 1
ATOM 1575 N N . LEU A 1 199 ? 21.156 1.022 0.327 1 97.69 199 LEU A N 1
ATOM 1576 C CA . LEU A 1 199 ? 21.531 -0.31 0.795 1 97.69 199 LEU A CA 1
ATOM 1577 C C . LEU A 1 199 ? 23.047 -0.454 0.896 1 97.69 199 LEU A C 1
ATOM 1579 O O . LEU A 1 199 ? 23.781 0.359 0.342 1 97.69 199 LEU A O 1
ATOM 1583 N N . ASP A 1 200 ? 23.469 -1.481 1.63 1 96.75 200 ASP A N 1
ATOM 1584 C CA . ASP A 1 200 ? 24.875 -1.828 1.722 1 96.75 200 ASP A CA 1
ATOM 1585 C C . ASP A 1 200 ? 25.406 -2.311 0.376 1 96.75 200 ASP A C 1
ATOM 1587 O O . ASP A 1 200 ? 24.969 -3.332 -0.147 1 96.75 200 ASP A O 1
ATOM 1591 N N . PHE A 1 201 ? 26.484 -1.58 -0.07 1 96.94 201 PHE A N 1
ATOM 1592 C CA . PHE A 1 201 ? 26.984 -1.824 -1.418 1 96.94 201 PHE A CA 1
ATOM 1593 C C . PHE A 1 201 ? 27.578 -3.225 -1.531 1 96.94 201 PHE A C 1
ATOM 1595 O O . PHE A 1 201 ? 27.406 -3.893 -2.555 1 96.94 201 PHE A O 1
ATOM 1602 N N . GLU A 1 202 ? 28.219 -3.67 -0.547 1 96.06 202 GLU A N 1
ATOM 1603 C CA . GLU A 1 202 ? 28.828 -4.992 -0.582 1 96.06 202 GLU A CA 1
ATOM 1604 C C . GLU A 1 202 ? 27.781 -6.09 -0.663 1 96.06 202 GLU A C 1
ATOM 1606 O O . GLU A 1 202 ? 27.922 -7.047 -1.427 1 96.06 202 GLU A O 1
ATOM 1611 N N . ARG A 1 203 ? 26.75 -5.934 0.081 1 96.62 203 ARG A N 1
ATOM 1612 C CA . ARG A 1 203 ? 25.656 -6.895 0.058 1 96.62 203 ARG A CA 1
ATOM 1613 C C . ARG A 1 203 ? 24.984 -6.922 -1.311 1 96.62 203 ARG A C 1
ATOM 1615 O O . ARG A 1 203 ? 24.688 -7.996 -1.841 1 96.62 203 ARG A O 1
ATOM 1622 N N . VAL A 1 204 ? 24.75 -5.781 -1.898 1 97.88 204 VAL A N 1
ATOM 1623 C CA . VAL A 1 204 ? 24.094 -5.664 -3.201 1 97.88 204 VAL A CA 1
ATOM 1624 C C . VAL A 1 204 ? 24.922 -6.395 -4.258 1 97.88 204 VAL A C 1
ATOM 1626 O O . VAL A 1 204 ? 24.391 -7.203 -5.02 1 97.88 204 VAL A O 1
ATOM 1629 N N . THR A 1 205 ? 26.234 -6.133 -4.262 1 97.62 205 THR A N 1
ATOM 1630 C CA . THR A 1 205 ? 27.109 -6.73 -5.262 1 97.62 205 THR A CA 1
ATOM 1631 C C . THR A 1 205 ? 27.203 -8.242 -5.066 1 97.62 205 THR A C 1
ATOM 1633 O O . THR A 1 205 ? 27.219 -9 -6.043 1 97.62 205 THR A O 1
ATOM 1636 N N . GLU A 1 206 ? 27.266 -8.648 -3.828 1 97.38 206 GLU A N 1
ATOM 1637 C CA . GLU A 1 206 ? 27.328 -10.078 -3.527 1 97.38 206 GLU A CA 1
ATOM 1638 C C . GLU A 1 206 ? 26.062 -10.797 -3.986 1 97.38 206 GLU A C 1
ATOM 1640 O O . GLU A 1 206 ? 26.141 -11.898 -4.543 1 97.38 206 GLU A O 1
ATOM 1645 N N . ASN A 1 207 ? 24.953 -10.234 -3.719 1 97.69 207 ASN A N 1
ATOM 1646 C CA . ASN A 1 207 ? 23.688 -10.859 -4.105 1 97.69 207 ASN A CA 1
ATOM 1647 C C . ASN A 1 207 ? 23.547 -10.953 -5.621 1 97.69 207 ASN A C 1
ATOM 1649 O O . ASN A 1 207 ? 23.094 -11.977 -6.145 1 97.69 207 ASN A O 1
ATOM 1653 N N . VAL A 1 208 ? 23.938 -9.875 -6.297 1 98 208 VAL A N 1
ATOM 1654 C CA . VAL A 1 208 ? 23.859 -9.875 -7.754 1 98 208 VAL A CA 1
ATOM 1655 C C . VAL A 1 208 ? 24.781 -10.961 -8.312 1 98 208 VAL A C 1
ATOM 1657 O O . VAL A 1 208 ? 24.391 -11.711 -9.219 1 98 208 VAL A O 1
ATOM 1660 N N . LYS A 1 209 ? 25.938 -11.07 -7.785 1 97.5 209 LYS A N 1
ATOM 1661 C CA . LYS A 1 209 ? 26.891 -12.086 -8.219 1 97.5 209 LYS A CA 1
ATOM 1662 C C . LYS A 1 209 ? 26.359 -13.492 -7.945 1 97.5 209 LYS A C 1
ATOM 1664 O O . LYS A 1 209 ? 26.484 -14.383 -8.781 1 97.5 209 LYS A O 1
ATOM 1669 N N . LYS A 1 210 ? 25.781 -13.703 -6.809 1 97.19 210 LYS A N 1
ATOM 1670 C CA . LYS A 1 210 ? 25.25 -15.008 -6.434 1 97.19 210 LYS A CA 1
ATOM 1671 C C . LYS A 1 210 ? 24.109 -15.43 -7.371 1 97.19 210 LYS A C 1
ATOM 1673 O O . LYS A 1 210 ? 24.031 -16.594 -7.762 1 97.19 210 LYS A O 1
ATOM 1678 N N . LEU A 1 211 ? 23.297 -14.508 -7.688 1 96.88 211 LEU A N 1
ATOM 1679 C CA . LEU A 1 211 ? 22.219 -14.789 -8.633 1 96.88 211 LEU A CA 1
ATOM 1680 C C . LEU A 1 211 ? 22.766 -15.109 -10.016 1 96.88 211 LEU A C 1
ATOM 1682 O O . LEU A 1 211 ? 22.328 -16.062 -10.656 1 96.88 211 LEU A O 1
ATOM 1686 N N . ALA A 1 212 ? 23.75 -14.312 -10.391 1 96.25 212 ALA A N 1
ATOM 1687 C CA . ALA A 1 212 ? 24.375 -14.547 -11.68 1 96.25 212 ALA A CA 1
ATOM 1688 C C . ALA A 1 212 ? 25.062 -15.906 -11.719 1 96.25 212 ALA A C 1
ATOM 1690 O O . ALA A 1 212 ? 24.984 -16.625 -12.719 1 96.25 212 ALA A O 1
ATOM 1691 N N . ASN A 1 213 ? 25.672 -16.25 -10.641 1 95.81 213 ASN A N 1
ATOM 1692 C CA . ASN A 1 213 ? 26.359 -17.531 -10.555 1 95.81 213 ASN A CA 1
ATOM 1693 C C . ASN A 1 213 ? 25.375 -18.703 -10.594 1 95.81 213 ASN A C 1
ATOM 1695 O O . ASN A 1 213 ? 25.75 -19.812 -10.977 1 95.81 213 ASN A O 1
ATOM 1699 N N . ALA A 1 214 ? 24.188 -18.484 -10.078 1 94 214 ALA A N 1
ATOM 1700 C CA . ALA A 1 214 ? 23.141 -19.5 -10.133 1 94 214 ALA A CA 1
ATOM 1701 C C . ALA A 1 214 ? 22.594 -19.672 -11.547 1 94 214 ALA A C 1
ATOM 1703 O O . ALA A 1 214 ? 21.797 -20.578 -11.812 1 94 214 ALA A O 1
ATOM 1704 N N . GLY A 1 215 ? 22.953 -18.75 -12.461 1 92.56 215 GLY A N 1
ATOM 1705 C CA . GLY A 1 215 ? 22.562 -18.859 -13.859 1 92.56 215 GLY A CA 1
ATOM 1706 C C . GLY A 1 215 ? 21.469 -17.875 -14.25 1 92.56 215 GLY A C 1
ATOM 1707 O O . GLY A 1 215 ? 20.969 -17.906 -15.375 1 92.56 215 GLY A O 1
ATOM 1708 N N . VAL A 1 216 ? 21.078 -17.016 -13.391 1 93.94 216 VAL A N 1
ATOM 1709 C CA . VAL A 1 216 ? 20.047 -16.031 -13.688 1 93.94 216 VAL A CA 1
ATOM 1710 C C . VAL A 1 216 ? 20.625 -14.906 -14.539 1 93.94 216 VAL A C 1
ATOM 1712 O O . VAL A 1 216 ? 21.672 -14.352 -14.211 1 93.94 216 VAL A O 1
ATOM 1715 N N . THR A 1 217 ? 19.938 -14.578 -15.57 1 93.31 217 THR A N 1
ATOM 1716 C CA . THR A 1 217 ? 20.422 -13.562 -16.484 1 93.31 217 THR A CA 1
ATOM 1717 C C . THR A 1 217 ? 20.281 -12.172 -15.883 1 93.31 217 THR A C 1
ATOM 1719 O O . THR A 1 217 ? 19.469 -11.961 -14.984 1 93.31 217 THR A O 1
ATOM 1722 N N . GLU A 1 218 ? 21.094 -11.242 -16.375 1 94.62 218 GLU A N 1
ATOM 1723 C CA . GLU A 1 218 ? 21.078 -9.867 -15.898 1 94.62 218 GLU A CA 1
ATOM 1724 C C . GLU A 1 218 ? 19.703 -9.227 -16.109 1 94.62 218 GLU A C 1
ATOM 1726 O O . GLU A 1 218 ? 19.234 -8.453 -15.266 1 94.62 218 GLU A O 1
ATOM 1731 N N . GLU A 1 219 ? 19.141 -9.531 -17.156 1 92.94 219 GLU A N 1
ATOM 1732 C CA . GLU A 1 219 ? 17.828 -8.969 -17.469 1 92.94 219 GLU A CA 1
ATOM 1733 C C . GLU A 1 219 ? 16.781 -9.414 -16.438 1 92.94 219 GLU A C 1
ATOM 1735 O O . GLU A 1 219 ? 15.969 -8.602 -15.992 1 92.94 219 GLU A O 1
ATOM 1740 N N . VAL A 1 220 ? 16.859 -10.672 -16.078 1 94.19 220 VAL A N 1
ATOM 1741 C CA . VAL A 1 220 ? 15.906 -11.203 -15.109 1 94.19 220 VAL A CA 1
ATOM 1742 C C . VAL A 1 220 ? 16.188 -10.617 -13.727 1 94.19 220 VAL A C 1
ATOM 1744 O O . VAL A 1 220 ? 15.25 -10.289 -12.984 1 94.19 220 VAL A O 1
ATOM 1747 N N . ILE A 1 221 ? 17.438 -10.508 -13.453 1 96.88 221 ILE A N 1
ATOM 1748 C CA . ILE A 1 221 ? 17.812 -9.914 -12.172 1 96.88 221 ILE A CA 1
ATOM 1749 C C . ILE A 1 221 ? 17.297 -8.477 -12.102 1 96.88 221 ILE A C 1
ATOM 1751 O O . ILE A 1 221 ? 16.75 -8.047 -11.078 1 96.88 221 ILE A O 1
ATOM 1755 N N . GLY A 1 222 ? 17.484 -7.723 -13.148 1 96.69 222 GLY A N 1
ATOM 1756 C CA . GLY A 1 222 ? 17.016 -6.352 -13.211 1 96.69 222 GLY A CA 1
ATOM 1757 C C . GLY A 1 222 ? 15.516 -6.23 -12.984 1 96.69 222 GLY A C 1
ATOM 1758 O O . GLY A 1 222 ? 15.062 -5.371 -12.227 1 96.69 222 GLY A O 1
ATOM 1759 N N . LYS A 1 223 ? 14.797 -7.094 -13.609 1 94.69 223 LYS A N 1
ATOM 1760 C CA . LYS A 1 223 ? 13.344 -7.098 -13.43 1 94.69 223 LYS A CA 1
ATOM 1761 C C . LYS A 1 223 ? 12.969 -7.453 -12 1 94.69 223 LYS A C 1
ATOM 1763 O O . LYS A 1 223 ? 12.086 -6.824 -11.406 1 94.69 223 LYS A O 1
ATOM 1768 N N . LEU A 1 224 ? 13.656 -8.453 -11.531 1 95.12 224 LEU A N 1
ATOM 1769 C CA . LEU A 1 224 ? 13.422 -8.891 -10.164 1 95.12 224 LEU A CA 1
ATOM 1770 C C . LEU A 1 224 ? 13.648 -7.75 -9.18 1 95.12 224 LEU A C 1
ATOM 1772 O O . LEU A 1 224 ? 12.812 -7.504 -8.305 1 95.12 224 LEU A O 1
ATOM 1776 N N . VAL A 1 225 ? 14.711 -7.039 -9.344 1 96.75 225 VAL A N 1
ATOM 1777 C CA . VAL A 1 225 ? 15.094 -5.953 -8.445 1 96.75 225 VAL A CA 1
ATOM 1778 C C . VAL A 1 225 ? 14.125 -4.785 -8.609 1 96.75 225 VAL A C 1
ATOM 1780 O O . VAL A 1 225 ? 13.781 -4.113 -7.637 1 96.75 225 VAL A O 1
ATOM 1783 N N . THR A 1 226 ? 13.703 -4.52 -9.781 1 94.62 226 THR A N 1
ATOM 1784 C CA . THR A 1 226 ? 12.781 -3.42 -10.047 1 94.62 226 THR A CA 1
ATOM 1785 C C . THR A 1 226 ? 11.484 -3.605 -9.266 1 94.62 226 THR A C 1
ATOM 1787 O O . THR A 1 226 ? 10.945 -2.648 -8.703 1 94.62 226 THR A O 1
ATOM 1790 N N . PHE A 1 227 ? 11.125 -4.824 -9.125 1 90.94 227 PHE A N 1
ATOM 1791 C CA . PHE A 1 227 ? 9.844 -5.078 -8.477 1 90.94 227 PHE A CA 1
ATOM 1792 C C . PHE A 1 227 ? 10.031 -5.344 -6.988 1 90.94 227 PHE A C 1
ATOM 1794 O O . PHE A 1 227 ? 9.211 -4.938 -6.168 1 90.94 227 PHE A O 1
ATOM 1801 N N . HIS A 1 228 ? 11.07 -6.012 -6.664 1 93.5 228 HIS A N 1
ATOM 1802 C CA . HIS A 1 228 ? 11.289 -6.383 -5.27 1 93.5 228 HIS A CA 1
ATOM 1803 C C . HIS A 1 228 ? 12.742 -6.18 -4.867 1 93.5 228 HIS A C 1
ATOM 1805 O O . HIS A 1 228 ? 13.469 -7.148 -4.617 1 93.5 228 HIS A O 1
ATOM 1811 N N . PRO A 1 229 ? 13.07 -4.949 -4.664 1 95.44 229 PRO A N 1
ATOM 1812 C CA . PRO A 1 229 ? 14.477 -4.672 -4.359 1 95.44 229 PRO A CA 1
ATOM 1813 C C . PRO A 1 229 ? 14.906 -5.219 -3.002 1 95.44 229 PRO A C 1
ATOM 1815 O O . PRO A 1 229 ? 16.094 -5.234 -2.689 1 95.44 229 PRO A O 1
ATOM 1818 N N . LEU A 1 230 ? 14.008 -5.742 -2.229 1 94.06 230 LEU A N 1
ATOM 1819 C CA . LEU A 1 230 ? 14.328 -6.34 -0.937 1 94.06 230 LEU A CA 1
ATOM 1820 C C . LEU A 1 230 ? 15.352 -7.461 -1.098 1 94.06 230 LEU A C 1
ATOM 1822 O O . LEU A 1 230 ? 16.125 -7.742 -0.178 1 94.06 230 LEU A O 1
ATOM 1826 N N . ILE A 1 231 ? 15.414 -8.039 -2.242 1 95.19 231 ILE A N 1
ATOM 1827 C CA . ILE A 1 231 ? 16.297 -9.172 -2.527 1 95.19 231 ILE A CA 1
ATOM 1828 C C . ILE A 1 231 ? 17.75 -8.734 -2.395 1 95.19 231 ILE A C 1
ATOM 1830 O O . ILE A 1 231 ? 18.641 -9.57 -2.193 1 95.19 231 ILE A O 1
ATOM 1834 N N . LEU A 1 232 ? 17.953 -7.457 -2.436 1 96.81 232 LEU A N 1
ATOM 1835 C CA . LEU A 1 232 ? 19.312 -6.938 -2.381 1 96.81 232 LEU A CA 1
ATOM 1836 C C . LEU A 1 232 ? 19.703 -6.602 -0.947 1 96.81 232 LEU A C 1
ATOM 1838 O O . LEU A 1 232 ? 20.875 -6.297 -0.675 1 96.81 232 LEU A O 1
ATOM 1842 N N . SER A 1 233 ? 18.797 -6.676 -0.013 1 95.5 233 SER A N 1
ATOM 1843 C CA . SER A 1 233 ? 19.016 -6.16 1.336 1 95.5 233 SER A CA 1
ATOM 1844 C C . SER A 1 233 ? 19.594 -7.23 2.254 1 95.5 233 SER A C 1
ATOM 1846 O O . SER A 1 233 ? 20.234 -6.91 3.256 1 95.5 233 SER A O 1
ATOM 1848 N N . PHE A 1 234 ? 19.312 -8.516 1.951 1 95.75 234 PHE A N 1
ATOM 1849 C CA . PHE A 1 234 ? 19.703 -9.625 2.82 1 95.75 234 PHE A CA 1
ATOM 1850 C C . PHE A 1 234 ? 20.453 -10.688 2.039 1 95.75 234 PHE A C 1
ATOM 1852 O O . PHE A 1 234 ? 20.344 -10.773 0.814 1 95.75 234 PHE A O 1
ATOM 1859 N N . PRO A 1 235 ? 21.281 -11.422 2.775 1 96.62 235 PRO A N 1
ATOM 1860 C CA . PRO A 1 235 ? 21.953 -12.516 2.082 1 96.62 235 PRO A CA 1
ATOM 1861 C C . PRO A 1 235 ? 20.969 -13.531 1.494 1 96.62 235 PRO A C 1
ATOM 1863 O O . PRO A 1 235 ? 19.953 -13.852 2.119 1 96.62 235 PRO A O 1
ATOM 1866 N N . LEU A 1 236 ? 21.344 -13.977 0.29 1 96.12 236 LEU A N 1
ATOM 1867 C CA . LEU A 1 236 ? 20.578 -15.055 -0.342 1 96.12 236 LEU A CA 1
ATOM 1868 C C . LEU A 1 236 ? 21 -16.406 0.22 1 96.12 236 LEU A C 1
ATOM 1870 O O . LEU A 1 236 ? 22.188 -16.656 0.429 1 96.12 236 LEU A O 1
ATOM 1874 N N . ARG A 1 237 ? 20.047 -17.234 0.469 1 94.25 237 ARG A N 1
ATOM 1875 C CA . ARG A 1 237 ? 20.359 -18.547 1.009 1 94.25 237 ARG A CA 1
ATOM 1876 C C . ARG A 1 237 ? 20.984 -19.453 -0.056 1 94.25 237 ARG A C 1
ATOM 1878 O O . ARG A 1 237 ? 20.484 -19.516 -1.186 1 94.25 237 ARG A O 1
ATOM 1885 N N . ASP A 1 238 ? 21.938 -20.25 0.318 1 93.94 238 ASP A N 1
ATOM 1886 C CA . ASP A 1 238 ? 22.641 -21.125 -0.606 1 93.94 238 ASP A CA 1
ATOM 1887 C C . ASP A 1 238 ? 21.734 -22.25 -1.104 1 93.94 238 ASP A C 1
ATOM 1889 O O . ASP A 1 238 ? 21.812 -22.641 -2.27 1 93.94 238 ASP A O 1
ATOM 1893 N N . GLU A 1 239 ? 20.938 -22.766 -0.214 1 90.06 239 GLU A N 1
ATOM 1894 C CA . GLU A 1 239 ? 20.047 -23.859 -0.578 1 90.06 239 GLU A CA 1
ATOM 1895 C C . GLU A 1 239 ? 19.109 -23.453 -1.713 1 90.06 239 GLU A C 1
ATOM 1897 O O . GLU A 1 239 ? 18.891 -24.219 -2.652 1 90.06 239 GLU A O 1
ATOM 1902 N N . SER A 1 240 ? 18.578 -22.312 -1.585 1 91.06 240 SER A N 1
ATOM 1903 C CA . SER A 1 240 ? 17.672 -21.812 -2.611 1 91.06 240 SER A CA 1
ATOM 1904 C C . SER A 1 240 ? 18.391 -21.594 -3.934 1 91.06 240 SER A C 1
ATOM 1906 O O . SER A 1 240 ? 17.875 -21.922 -5 1 91.06 240 SER A O 1
ATOM 1908 N N . MET A 1 241 ? 19.594 -21.078 -3.859 1 92.75 241 MET A N 1
ATOM 1909 C CA . MET A 1 241 ? 20.375 -20.812 -5.066 1 92.75 241 MET A CA 1
ATOM 1910 C C . MET A 1 241 ? 20.766 -22.109 -5.762 1 92.75 241 MET A C 1
ATOM 1912 O O . MET A 1 241 ? 20.797 -22.172 -6.992 1 92.75 241 MET A O 1
ATOM 1916 N N . ASN A 1 242 ? 20.969 -23.109 -4.98 1 90.94 242 ASN A N 1
ATOM 1917 C CA . ASN A 1 242 ? 21.297 -24.406 -5.547 1 90.94 242 ASN A CA 1
ATOM 1918 C C . ASN A 1 242 ? 20.109 -25 -6.301 1 90.94 242 ASN A C 1
ATOM 1920 O O . ASN A 1 242 ? 20.266 -25.578 -7.375 1 90.94 242 ASN A O 1
ATOM 1924 N N . ILE A 1 243 ? 18.953 -24.844 -5.723 1 88.38 243 ILE A N 1
ATOM 1925 C CA . ILE A 1 243 ? 17.75 -25.344 -6.379 1 88.38 243 ILE A CA 1
ATOM 1926 C C . ILE A 1 243 ? 17.562 -24.625 -7.719 1 88.38 243 ILE A C 1
ATOM 1928 O O . ILE A 1 243 ? 17.312 -25.281 -8.734 1 88.38 243 ILE A O 1
ATOM 1932 N N . ILE A 1 244 ? 17.797 -23.391 -7.707 1 89.56 244 ILE A N 1
ATOM 1933 C CA . ILE A 1 244 ? 17.641 -22.594 -8.922 1 89.56 244 ILE A CA 1
ATOM 1934 C C . ILE A 1 244 ? 18.688 -23.016 -9.945 1 89.56 244 ILE A C 1
ATOM 1936 O O . ILE A 1 244 ? 18.375 -23.188 -11.133 1 89.56 244 ILE A O 1
ATOM 1940 N N . LYS A 1 245 ? 19.859 -23.234 -9.508 1 91.19 245 LYS A N 1
ATOM 1941 C CA . LYS A 1 245 ? 20.953 -23.625 -10.398 1 91.19 245 LYS A CA 1
ATOM 1942 C C . LYS A 1 245 ? 20.656 -24.969 -11.07 1 91.19 245 LYS A C 1
ATOM 1944 O O . LYS A 1 245 ? 20.828 -25.109 -12.281 1 91.19 245 LYS A O 1
ATOM 1949 N N . VAL A 1 246 ? 20.172 -25.906 -10.312 1 87.81 246 VAL A N 1
ATOM 1950 C CA . VAL A 1 246 ? 19.859 -27.234 -10.844 1 87.81 246 VAL A CA 1
ATOM 1951 C C . VAL A 1 246 ? 18.75 -27.125 -11.883 1 87.81 246 VAL A C 1
ATOM 1953 O O . VAL A 1 246 ? 18.844 -27.703 -12.961 1 87.81 246 VAL A O 1
ATOM 1956 N N . LEU A 1 247 ? 17.75 -26.391 -11.531 1 87.31 247 LEU A N 1
ATOM 1957 C CA . LEU A 1 247 ? 16.609 -26.25 -12.438 1 87.31 247 LEU A CA 1
ATOM 1958 C C . LEU A 1 247 ? 17.047 -25.562 -13.727 1 87.31 247 LEU A C 1
ATOM 1960 O O . LEU A 1 247 ? 16.625 -25.969 -14.82 1 87.31 247 LEU A O 1
ATOM 1964 N N . LEU A 1 248 ? 17.922 -24.594 -13.617 1 87.44 248 LEU A N 1
ATOM 1965 C CA . LEU A 1 248 ? 18.359 -23.844 -14.789 1 87.44 248 LEU A CA 1
ATOM 1966 C C . LEU A 1 248 ? 19.344 -24.672 -15.625 1 87.44 248 LEU A C 1
ATOM 1968 O O . LEU A 1 248 ? 19.297 -24.625 -16.859 1 87.44 248 LEU A O 1
ATOM 1972 N N . ASP A 1 249 ? 20.219 -25.406 -15.016 1 85.31 249 ASP A N 1
ATOM 1973 C CA . ASP A 1 249 ? 21.188 -26.25 -15.719 1 85.31 249 ASP A CA 1
ATOM 1974 C C . ASP A 1 249 ? 20.469 -27.312 -16.562 1 85.31 249 ASP A C 1
ATOM 1976 O O . ASP A 1 249 ? 20.875 -27.578 -17.688 1 85.31 249 ASP A O 1
ATOM 1980 N N . TYR A 1 250 ? 19.422 -27.781 -16.031 1 79.44 250 TYR A N 1
ATOM 1981 C CA . TYR A 1 250 ? 18.703 -28.844 -16.734 1 79.44 250 TYR A CA 1
ATOM 1982 C C . TYR A 1 250 ? 17.844 -28.266 -17.859 1 79.44 250 TYR A C 1
ATOM 1984 O O . TYR A 1 250 ? 17.594 -28.938 -18.859 1 79.44 250 TYR A O 1
ATOM 1992 N N . HIS A 1 251 ? 17.422 -27.062 -17.609 1 78.56 251 HIS A N 1
ATOM 1993 C CA . HIS A 1 251 ? 16.656 -26.406 -18.672 1 78.56 251 HIS A CA 1
ATOM 1994 C C . HIS A 1 251 ? 17.516 -26.125 -19.891 1 78.56 251 HIS A C 1
ATOM 1996 O O . HIS A 1 251 ? 17.078 -26.297 -21.016 1 78.56 251 HIS A O 1
ATOM 2002 N N . LYS A 1 252 ? 18.719 -25.641 -19.719 1 74.38 252 LYS A N 1
ATOM 2003 C CA . LYS A 1 252 ? 19.609 -25.297 -20.812 1 74.38 252 LYS A CA 1
ATOM 2004 C C . LYS A 1 252 ? 19.953 -26.531 -21.641 1 74.38 252 LYS A C 1
ATOM 2006 O O . LYS A 1 252 ? 20.219 -26.422 -22.844 1 74.38 252 LYS A O 1
ATOM 2011 N N . ASN A 1 253 ? 19.938 -27.703 -21.094 1 67 253 ASN A N 1
ATOM 2012 C CA . ASN A 1 253 ? 20.344 -28.922 -21.766 1 67 253 ASN A CA 1
ATOM 2013 C C . ASN A 1 253 ? 19.188 -29.562 -22.531 1 67 253 ASN A C 1
ATOM 2015 O O . ASN A 1 253 ? 19.359 -30.609 -23.156 1 67 253 ASN A O 1
ATOM 2019 N N . ILE A 1 254 ? 18.062 -29.078 -22.344 1 64.44 254 ILE A N 1
ATOM 2020 C CA . ILE A 1 254 ? 16.938 -29.594 -23.125 1 64.44 254 ILE A CA 1
ATOM 2021 C C . ILE A 1 254 ? 16.984 -29.031 -24.531 1 64.44 254 ILE A C 1
ATOM 2023 O O . ILE A 1 254 ? 17.141 -27.828 -24.734 1 64.44 254 ILE A O 1
ATOM 2027 N N . PRO A 1 255 ? 17.438 -29.938 -25.531 1 53.09 255 PRO A N 1
ATOM 2028 C CA . PRO A 1 255 ? 17.484 -29.5 -26.922 1 53.09 255 PRO A CA 1
ATOM 2029 C C . PRO A 1 255 ? 16.297 -28.609 -27.297 1 53.09 255 PRO A C 1
ATOM 2031 O O . PRO A 1 255 ? 15.195 -28.797 -26.766 1 53.09 255 PRO A O 1
ATOM 2034 N N . ALA A 1 256 ? 16.641 -27.312 -27.641 1 48.31 256 ALA A N 1
ATOM 2035 C CA . ALA A 1 256 ? 15.641 -26.391 -28.172 1 48.31 256 ALA A CA 1
ATOM 2036 C C . ALA A 1 256 ? 14.602 -27.125 -29.016 1 48.31 256 ALA A C 1
ATOM 2038 O O . ALA A 1 256 ? 14.875 -27.484 -30.172 1 48.31 256 ALA A O 1
ATOM 2039 N N . THR A 1 257 ? 14.117 -28.234 -28.672 1 41.75 257 THR A N 1
ATOM 2040 C CA . THR A 1 257 ? 13.086 -28.562 -29.641 1 41.75 257 THR A CA 1
ATOM 2041 C C . THR A 1 257 ? 12.344 -27.312 -30.094 1 41.75 257 THR A C 1
ATOM 2043 O O . THR A 1 257 ? 11.961 -26.469 -29.281 1 41.75 257 THR A O 1
ATOM 2046 N N . GLU A 1 258 ? 12.633 -26.938 -31.344 1 37.72 258 GLU A N 1
ATOM 2047 C CA . GLU A 1 258 ? 11.961 -25.906 -32.125 1 37.72 258 GLU A CA 1
ATOM 2048 C C . GLU A 1 258 ? 10.539 -25.688 -31.641 1 37.72 258 GLU A C 1
ATOM 2050 O O . GLU A 1 258 ? 9.805 -24.859 -32.188 1 37.72 258 GLU A O 1
ATOM 2055 N N . GLY A 1 259 ? 9.875 -26.781 -31.188 1 36.53 259 GLY A N 1
ATOM 2056 C CA . GLY A 1 259 ? 8.43 -26.609 -31.094 1 36.53 259 GLY A CA 1
ATOM 2057 C C . GLY A 1 259 ? 8.023 -25.547 -30.109 1 36.53 259 GLY A C 1
ATOM 2058 O O . GLY A 1 259 ? 8.734 -25.281 -29.141 1 36.53 259 GLY A O 1
ATOM 2059 N N . ASN A 1 260 ? 7.492 -24.5 -30.609 1 36.16 260 ASN A N 1
ATOM 2060 C CA . ASN A 1 260 ? 6.629 -23.516 -29.969 1 36.16 260 ASN A CA 1
ATOM 2061 C C . ASN A 1 260 ? 5.969 -24.078 -28.703 1 36.16 260 ASN A C 1
ATOM 2063 O O . ASN A 1 260 ? 5.062 -24.906 -28.797 1 36.16 260 ASN A O 1
ATOM 2067 N N . PHE A 1 261 ? 6.656 -24.672 -27.844 1 38.34 261 PHE A N 1
ATOM 2068 C CA . PHE A 1 261 ? 5.656 -24.969 -26.828 1 38.34 261 PHE A CA 1
ATOM 2069 C C . PHE A 1 261 ? 4.555 -23.922 -26.812 1 38.34 261 PHE A C 1
ATOM 2071 O O . PHE A 1 261 ? 4.836 -22.719 -26.812 1 38.34 261 PHE A O 1
ATOM 2078 N N . GLU A 1 262 ? 3.643 -24.266 -27.484 1 38.12 262 GLU A N 1
ATOM 2079 C CA . GLU A 1 262 ? 2.529 -23.359 -27.703 1 38.12 262 GLU A CA 1
ATOM 2080 C C . GLU A 1 262 ? 2.451 -22.312 -26.578 1 38.12 262 GLU A C 1
ATOM 2082 O O . GLU A 1 262 ? 2.072 -21.172 -26.812 1 38.12 262 GLU A O 1
ATOM 2087 N N . GLY A 1 263 ? 2.248 -22.766 -25.375 1 42.31 263 GLY A N 1
ATOM 2088 C CA . GLY A 1 263 ? 1.715 -21.766 -24.453 1 42.31 263 GLY A CA 1
ATOM 2089 C C . GLY A 1 263 ? 2.76 -20.781 -23.969 1 42.31 263 GLY A C 1
ATOM 2090 O O . GLY A 1 263 ? 2.492 -19.984 -23.078 1 42.31 263 GLY A O 1
ATOM 2091 N N . GLY A 1 264 ? 3.781 -20.297 -24.734 1 46.53 264 GLY A N 1
ATOM 2092 C CA . GLY A 1 264 ? 4.66 -19.141 -24.766 1 46.53 264 GLY A CA 1
ATOM 2093 C C . GLY A 1 264 ? 5.395 -18.906 -23.453 1 46.53 264 GLY A C 1
ATOM 2094 O O . GLY A 1 264 ? 5.758 -17.781 -23.125 1 46.53 264 GLY A O 1
ATOM 2095 N N . PHE A 1 265 ? 5.477 -19.656 -22.5 1 53.09 265 PHE A N 1
ATOM 2096 C CA . PHE A 1 265 ? 6.219 -19.203 -21.328 1 53.09 265 PHE A CA 1
ATOM 2097 C C . PHE A 1 265 ? 7.719 -19.203 -21.609 1 53.09 265 PHE A C 1
ATOM 2099 O O . PHE A 1 265 ? 8.297 -20.25 -21.891 1 53.09 265 PHE A O 1
ATOM 2106 N N . ASN A 1 266 ? 8.297 -18 -21.906 1 68.44 266 ASN A N 1
ATOM 2107 C CA . ASN A 1 266 ? 9.711 -17.688 -22.062 1 68.44 266 ASN A CA 1
ATOM 2108 C C . ASN A 1 266 ? 10.5 -17.984 -20.781 1 68.44 266 ASN A C 1
ATOM 2110 O O . ASN A 1 266 ? 9.953 -17.969 -19.688 1 68.44 266 ASN A O 1
ATOM 2114 N N . MET A 1 267 ? 11.648 -18.812 -20.906 1 74.94 267 MET A N 1
ATOM 2115 C CA . MET A 1 267 ? 12.562 -19.188 -19.828 1 74.94 267 MET A CA 1
ATOM 2116 C C . MET A 1 267 ? 12.727 -18.047 -18.828 1 74.94 267 MET A C 1
ATOM 2118 O O . MET A 1 267 ? 12.703 -18.266 -17.609 1 74.94 267 MET A O 1
ATOM 2122 N N . GLU A 1 268 ? 12.789 -16.922 -19.359 1 80.19 268 GLU A N 1
ATOM 2123 C CA . GLU A 1 268 ? 13.008 -15.75 -18.5 1 80.19 268 GLU A CA 1
ATOM 2124 C C . GLU A 1 268 ? 11.805 -15.492 -17.594 1 80.19 268 GLU A C 1
ATOM 2126 O O . GLU A 1 268 ? 11.969 -15.188 -16.422 1 80.19 268 GLU A O 1
ATOM 2131 N N . GLU A 1 269 ? 10.75 -15.773 -18.125 1 84.31 269 GLU A N 1
ATOM 2132 C CA . GLU A 1 269 ? 9.531 -15.562 -17.359 1 84.31 269 GLU A CA 1
ATOM 2133 C C . GLU A 1 269 ? 9.367 -16.625 -16.281 1 84.31 269 GLU A C 1
ATOM 2135 O O . GLU A 1 269 ? 8.922 -16.328 -15.164 1 84.31 269 GLU A O 1
ATOM 2140 N N . ALA A 1 270 ? 9.727 -17.781 -16.625 1 83.94 270 ALA A N 1
ATOM 2141 C CA . ALA A 1 270 ? 9.609 -18.891 -15.68 1 83.94 270 ALA A CA 1
ATOM 2142 C C . ALA A 1 270 ? 10.547 -18.672 -14.492 1 83.94 270 ALA A C 1
ATOM 2144 O O . ALA A 1 270 ? 10.148 -18.875 -13.336 1 83.94 270 ALA A O 1
ATOM 2145 N N . VAL A 1 271 ? 11.719 -18.281 -14.844 1 85 271 VAL A N 1
ATOM 2146 C CA . VAL A 1 271 ? 12.703 -18.031 -13.789 1 85 271 VAL A CA 1
ATOM 2147 C C . VAL A 1 271 ? 12.219 -16.891 -12.891 1 85 271 VAL A C 1
ATOM 2149 O O . VAL A 1 271 ? 12.289 -16.984 -11.664 1 85 271 VAL A O 1
ATOM 2152 N N . LEU A 1 272 ? 11.781 -15.914 -13.516 1 87.94 272 LEU A N 1
ATOM 2153 C CA . LEU A 1 272 ? 11.289 -14.758 -12.766 1 87.94 272 LEU A CA 1
ATOM 2154 C C . LEU A 1 272 ? 10.133 -15.148 -11.852 1 87.94 272 LEU A C 1
ATOM 2156 O O . LEU A 1 272 ? 10.102 -14.766 -10.68 1 87.94 272 LEU A O 1
ATOM 2160 N N . ASN A 1 273 ? 9.289 -15.914 -12.367 1 86.5 273 ASN A N 1
ATOM 2161 C CA . ASN A 1 273 ? 8.148 -16.359 -11.57 1 86.5 273 ASN A CA 1
ATOM 2162 C C . ASN A 1 273 ? 8.586 -17.203 -10.383 1 86.5 273 ASN A C 1
ATOM 2164 O O . ASN A 1 273 ? 8.031 -17.078 -9.289 1 86.5 273 ASN A O 1
ATOM 2168 N N . LEU A 1 274 ? 9.484 -17.984 -10.656 1 87.81 274 LEU A N 1
ATOM 2169 C CA . LEU A 1 274 ? 10.016 -18.844 -9.602 1 87.81 274 LEU A CA 1
ATOM 2170 C C . LEU A 1 274 ? 10.609 -18.016 -8.477 1 87.81 274 LEU A C 1
ATOM 2172 O O . LEU A 1 274 ? 10.414 -18.328 -7.297 1 87.81 274 LEU A O 1
ATOM 2176 N N . LEU A 1 275 ? 11.242 -16.953 -8.867 1 87.62 275 LEU A N 1
ATOM 2177 C CA . LEU A 1 275 ? 11.93 -16.109 -7.906 1 87.62 275 LEU A CA 1
ATOM 2178 C C . LEU A 1 275 ? 10.945 -15.195 -7.188 1 87.62 275 LEU A C 1
ATOM 2180 O O . LEU A 1 275 ? 11.18 -14.797 -6.043 1 87.62 275 LEU A O 1
ATOM 2184 N N . LEU A 1 276 ? 9.891 -14.875 -7.781 1 87.19 276 LEU A N 1
ATOM 2185 C CA . LEU A 1 276 ? 8.922 -13.93 -7.23 1 87.19 276 LEU A CA 1
ATOM 2186 C C . LEU A 1 276 ? 7.988 -14.625 -6.242 1 87.19 276 LEU A C 1
ATOM 2188 O O . LEU A 1 276 ? 7.52 -14.008 -5.285 1 87.19 276 LEU A O 1
ATOM 2192 N N . GLN A 1 277 ? 7.77 -15.844 -6.383 1 83.19 277 GLN A N 1
ATOM 2193 C CA . GLN A 1 277 ? 6.781 -16.578 -5.609 1 83.19 277 GLN A CA 1
ATOM 2194 C C . GLN A 1 277 ? 7.066 -16.484 -4.113 1 83.19 277 GLN A C 1
ATOM 2196 O O . GLN A 1 277 ? 6.18 -16.141 -3.328 1 83.19 277 GLN A O 1
ATOM 2201 N N . PRO A 1 278 ? 8.289 -16.672 -3.721 1 80.44 278 PRO A N 1
ATOM 2202 C CA . PRO A 1 278 ? 8.562 -16.625 -2.283 1 80.44 278 PRO A CA 1
ATOM 2203 C C . PRO A 1 278 ? 8.438 -15.211 -1.713 1 80.44 278 PRO A C 1
ATOM 2205 O O . PRO A 1 278 ? 8.375 -15.039 -0.493 1 80.44 278 PRO A O 1
ATOM 2208 N N . LEU A 1 279 ? 8.445 -14.281 -2.553 1 82.19 279 LEU A N 1
ATOM 2209 C CA . LEU A 1 279 ? 8.344 -12.891 -2.113 1 82.19 279 LEU A CA 1
ATOM 2210 C C . LEU A 1 279 ? 6.887 -12.477 -1.954 1 82.19 279 LEU A C 1
ATOM 2212 O O . LEU A 1 279 ? 6.578 -11.562 -1.185 1 82.19 279 LEU A O 1
ATOM 2216 N N . GLU A 1 280 ? 6.059 -13.148 -2.594 1 74.75 280 GLU A N 1
ATOM 2217 C CA . GLU A 1 280 ? 4.66 -12.734 -2.635 1 74.75 280 GLU A CA 1
ATOM 2218 C C . GLU A 1 280 ? 3.801 -13.602 -1.72 1 74.75 280 GLU A C 1
ATOM 2220 O O . GLU A 1 280 ? 2.781 -13.148 -1.198 1 74.75 280 GLU A O 1
ATOM 2225 N N . LYS A 1 281 ? 4.137 -14.891 -1.604 1 72.69 281 LYS A N 1
ATOM 2226 C CA . LYS A 1 281 ? 3.305 -15.812 -0.837 1 72.69 281 LYS A CA 1
ATOM 2227 C C . LYS A 1 281 ? 4.16 -16.781 -0.021 1 72.69 281 LYS A C 1
ATOM 2229 O O . LYS A 1 281 ? 5.168 -17.297 -0.515 1 72.69 281 LYS A O 1
ATOM 2234 N N . THR A 1 282 ? 3.699 -16.875 1.171 1 79.12 282 THR A N 1
ATOM 2235 C CA . THR A 1 282 ? 4.355 -17.859 2.01 1 79.12 282 THR A CA 1
ATOM 2236 C C . THR A 1 282 ? 3.711 -19.234 1.831 1 79.12 282 THR A C 1
ATOM 2238 O O . THR A 1 282 ? 2.529 -19.422 2.135 1 79.12 282 THR A O 1
ATOM 2241 N N . GLN A 1 283 ? 4.523 -20.172 1.344 1 82.94 283 GLN A N 1
ATOM 2242 C CA . GLN A 1 283 ? 4.062 -21.547 1.139 1 82.94 283 GLN A CA 1
ATOM 2243 C C . GLN A 1 283 ? 5.125 -22.562 1.561 1 82.94 283 GLN A C 1
ATOM 2245 O O . GLN A 1 283 ? 6.309 -22.219 1.655 1 82.94 283 GLN A O 1
ATOM 2250 N N . GLU A 1 284 ? 4.598 -23.703 1.851 1 85.06 284 GLU A N 1
ATOM 2251 C CA . GLU A 1 284 ? 5.516 -24.781 2.207 1 85.06 284 GLU A CA 1
ATOM 2252 C C . GLU A 1 284 ? 6.395 -25.172 1.023 1 85.06 284 GLU A C 1
ATOM 2254 O O . GLU A 1 284 ? 5.945 -25.156 -0.124 1 85.06 284 GLU A O 1
ATOM 2259 N N . GLN A 1 285 ? 7.598 -25.484 1.4 1 85.19 285 GLN A N 1
ATOM 2260 C CA . GLN A 1 285 ? 8.5 -25.969 0.363 1 85.19 285 GLN A CA 1
ATOM 2261 C C . GLN A 1 285 ? 8.156 -27.406 -0.036 1 85.19 285 GLN A C 1
ATOM 2263 O O . GLN A 1 285 ? 7.879 -28.234 0.823 1 85.19 285 GLN A O 1
ATOM 2268 N N . VAL A 1 286 ? 8.297 -27.516 -1.321 1 82 286 VAL A N 1
ATOM 2269 C CA . VAL A 1 286 ? 8.133 -28.875 -1.822 1 82 286 VAL A CA 1
ATOM 2270 C C . VAL A 1 286 ? 9.195 -29.781 -1.203 1 82 286 VAL A C 1
ATOM 2272 O O . VAL A 1 286 ? 10.352 -29.391 -1.049 1 82 286 VAL A O 1
ATOM 2275 N N . ASN A 1 287 ? 8.711 -30.938 -0.714 1 74.31 287 ASN A N 1
ATOM 2276 C CA . ASN A 1 287 ? 9.648 -31.906 -0.153 1 74.31 287 ASN A CA 1
ATOM 2277 C C . ASN A 1 287 ? 10.539 -32.5 -1.231 1 74.31 287 ASN A C 1
ATOM 2279 O O . ASN A 1 287 ? 10.102 -33.344 -2.014 1 74.31 287 ASN A O 1
ATOM 2283 N N . PHE A 1 288 ? 11.82 -31.875 -1.207 1 72.81 288 PHE A N 1
ATOM 2284 C CA . PHE A 1 288 ? 12.766 -32.375 -2.205 1 72.81 288 PHE A CA 1
ATOM 2285 C C . PHE A 1 288 ? 13.438 -33.656 -1.732 1 72.81 288 PHE A C 1
ATOM 2287 O O . PHE A 1 288 ? 14.18 -34.281 -2.484 1 72.81 288 PHE A O 1
ATOM 2294 N N . GLN A 1 289 ? 13.219 -34.188 -0.641 1 58.81 289 GLN A N 1
ATOM 2295 C CA . GLN A 1 289 ? 13.977 -35.344 -0.135 1 58.81 289 GLN A CA 1
ATOM 2296 C C . GLN A 1 289 ? 14.742 -36.031 -1.257 1 58.81 289 GLN A C 1
ATOM 2298 O O . GLN A 1 289 ? 15.32 -35.375 -2.123 1 58.81 289 GLN A O 1
ATOM 2303 N N . GLU A 1 290 ? 14.969 -37.156 -1.254 1 61.31 290 GLU A N 1
ATOM 2304 C CA . GLU A 1 290 ? 15.758 -37.969 -2.174 1 61.31 290 GLU A CA 1
ATOM 2305 C C . GLU A 1 290 ? 15.133 -38 -3.564 1 61.31 290 GLU A C 1
ATOM 2307 O O . GLU A 1 290 ? 15.812 -38.25 -4.555 1 61.31 290 GLU A O 1
ATOM 2312 N N . LYS A 1 291 ? 14.07 -37.219 -3.727 1 69.31 291 LYS A N 1
ATOM 2313 C CA . LYS A 1 291 ? 13.25 -37.469 -4.91 1 69.31 291 LYS A CA 1
ATOM 2314 C C . LYS A 1 291 ? 13.469 -36.406 -5.969 1 69.31 291 LYS A C 1
ATOM 2316 O O . LYS A 1 291 ? 13.203 -36.625 -7.148 1 69.31 291 LYS A O 1
ATOM 2321 N N . PHE A 1 292 ? 14.133 -35.312 -5.578 1 81.06 292 PHE A N 1
ATOM 2322 C CA . PHE A 1 292 ? 14.188 -34.156 -6.457 1 81.06 292 PHE A CA 1
ATOM 2323 C C . PHE A 1 292 ? 15.039 -34.438 -7.684 1 81.06 292 PHE A C 1
ATOM 2325 O O . PHE A 1 292 ? 14.594 -34.25 -8.82 1 81.06 292 PHE A O 1
ATOM 2332 N N . GLN A 1 293 ? 16.078 -34.938 -7.453 1 78.94 293 GLN A N 1
ATOM 2333 C CA . GLN A 1 293 ? 17 -35.219 -8.547 1 78.94 293 GLN A CA 1
ATOM 2334 C C . GLN A 1 293 ? 16.438 -36.281 -9.5 1 78.94 293 GLN A C 1
ATOM 2336 O O . GLN A 1 293 ? 16.641 -36.188 -10.711 1 78.94 293 GLN A O 1
ATOM 2341 N N . TYR A 1 294 ? 15.75 -37.188 -8.914 1 86.12 294 TYR A N 1
ATOM 2342 C CA . TYR A 1 294 ? 15.18 -38.25 -9.727 1 86.12 294 TYR A CA 1
ATOM 2343 C C . TYR A 1 294 ? 14.078 -37.719 -10.633 1 86.12 294 TYR A C 1
ATOM 2345 O O . TYR A 1 294 ? 13.992 -38.094 -11.805 1 86.12 294 TYR A O 1
ATOM 2353 N N . VAL A 1 295 ? 13.328 -36.844 -10.031 1 89.19 295 VAL A N 1
ATOM 2354 C CA . VAL A 1 295 ? 12.219 -36.312 -10.805 1 89.19 295 VAL A CA 1
ATOM 2355 C C . VAL A 1 295 ? 12.758 -35.375 -11.898 1 89.19 295 VAL A C 1
ATOM 2357 O O . VAL A 1 295 ? 12.242 -35.375 -13.016 1 89.19 295 VAL A O 1
ATOM 2360 N N . VAL A 1 296 ? 13.797 -34.688 -11.555 1 88.06 296 VAL A N 1
ATOM 2361 C CA . VAL A 1 296 ? 14.414 -33.781 -12.531 1 88.06 296 VAL A CA 1
ATOM 2362 C C . VAL A 1 296 ? 14.961 -34.594 -13.703 1 88.06 296 VAL A C 1
ATOM 2364 O O . VAL A 1 296 ? 14.773 -34.25 -14.859 1 88.06 296 VAL A O 1
ATOM 2367 N N . SER A 1 297 ? 15.516 -35.688 -13.398 1 86.75 297 SER A N 1
ATOM 2368 C CA . SER A 1 297 ? 16.062 -36.562 -14.43 1 86.75 297 SER A CA 1
ATOM 2369 C C . SER A 1 297 ? 14.938 -37.156 -15.273 1 86.75 297 SER A C 1
ATOM 2371 O O . SER A 1 297 ? 15.078 -37.281 -16.5 1 86.75 297 SER A O 1
ATOM 2373 N N . PHE A 1 298 ? 13.961 -37.594 -14.633 1 91.62 298 PHE A N 1
ATOM 2374 C CA . PHE A 1 298 ? 12.789 -38.125 -15.305 1 91.62 298 PHE A CA 1
ATOM 2375 C C . PHE A 1 298 ? 12.234 -37.156 -16.328 1 91.62 298 PHE A C 1
ATOM 2377 O O . PHE A 1 298 ? 11.969 -37.5 -17.469 1 91.62 298 PHE A O 1
ATOM 2384 N N . LEU A 1 299 ? 12.086 -35.938 -15.883 1 90.38 299 LEU A N 1
ATOM 2385 C CA . LEU A 1 299 ? 11.562 -34.875 -16.766 1 90.38 299 LEU A CA 1
ATOM 2386 C C . LEU A 1 299 ? 12.523 -34.625 -17.922 1 90.38 299 LEU A C 1
ATOM 2388 O O . LEU A 1 299 ? 12.102 -34.438 -19.062 1 90.38 299 LEU A O 1
ATOM 2392 N N . ARG A 1 300 ? 13.75 -34.656 -17.641 1 86.94 300 ARG A N 1
ATOM 2393 C CA . ARG A 1 300 ? 14.766 -34.469 -18.672 1 86.94 300 ARG A CA 1
ATOM 2394 C C . ARG A 1 300 ? 14.711 -35.562 -19.719 1 86.94 300 ARG A C 1
ATOM 2396 O O . ARG A 1 300 ? 14.805 -35.281 -20.922 1 86.94 300 ARG A O 1
ATOM 2403 N N . ASP A 1 301 ? 14.555 -36.719 -19.25 1 88.38 301 ASP A N 1
ATOM 2404 C CA . ASP A 1 301 ? 14.5 -37.875 -20.156 1 88.38 301 ASP A CA 1
ATOM 2405 C C . ASP A 1 301 ? 13.312 -37.75 -21.109 1 88.38 301 ASP A C 1
ATOM 2407 O O . ASP A 1 301 ? 13.383 -38.219 -22.25 1 88.38 301 ASP A O 1
ATOM 2411 N N . LEU A 1 302 ? 12.352 -37.156 -20.562 1 90.56 302 LEU A N 1
ATOM 2412 C CA . LEU A 1 302 ? 11.156 -36.969 -21.375 1 90.56 302 LEU A CA 1
ATOM 2413 C C . LEU A 1 302 ? 11.219 -35.656 -22.141 1 90.56 302 LEU A C 1
ATOM 2415 O O . LEU A 1 302 ? 10.242 -35.281 -22.797 1 90.56 302 LEU A O 1
ATOM 2419 N N . GLN A 1 303 ? 12.281 -34.906 -21.969 1 87.25 303 GLN A N 1
ATOM 2420 C CA . GLN A 1 303 ? 12.523 -33.625 -22.641 1 87.25 303 GLN A CA 1
ATOM 2421 C C . GLN A 1 303 ? 11.516 -32.562 -22.203 1 87.25 303 GLN A C 1
ATOM 2423 O O . GLN A 1 303 ? 11 -31.812 -23.016 1 87.25 303 GLN A O 1
ATOM 2428 N N . VAL A 1 304 ? 11.188 -32.625 -20.984 1 88.44 304 VAL A N 1
ATOM 2429 C CA . VAL A 1 304 ? 10.344 -31.625 -20.359 1 88.44 304 VAL A CA 1
ATOM 2430 C C . VAL A 1 304 ? 11.188 -30.75 -19.422 1 88.44 304 VAL A C 1
ATOM 2432 O O . VAL A 1 304 ? 12 -31.25 -18.656 1 88.44 304 VAL A O 1
ATOM 2435 N N . SER A 1 305 ? 11.016 -29.453 -19.516 1 85.38 305 SER A N 1
ATOM 2436 C CA . SER A 1 305 ? 11.805 -28.531 -18.688 1 85.38 305 SER A CA 1
ATOM 2437 C C . SER A 1 305 ? 11.359 -28.578 -17.234 1 85.38 305 SER A C 1
ATOM 2439 O O . SER A 1 305 ? 10.242 -28.188 -16.906 1 85.38 305 SER A O 1
ATOM 2441 N N . PRO A 1 306 ? 12.281 -28.953 -16.406 1 87 306 PRO A N 1
ATOM 2442 C CA . PRO A 1 306 ? 11.93 -28.953 -14.977 1 87 306 PRO A CA 1
ATOM 2443 C C . PRO A 1 306 ? 11.648 -27.562 -14.43 1 87 306 PRO A C 1
ATOM 2445 O O . PRO A 1 306 ? 10.883 -27.422 -13.469 1 87 306 PRO A O 1
ATOM 2448 N N . LEU A 1 307 ? 12.25 -26.594 -15.023 1 87.25 307 LEU A N 1
ATOM 2449 C CA . LEU A 1 307 ? 12.062 -25.219 -14.578 1 87.25 307 LEU A CA 1
ATOM 2450 C C . LEU A 1 307 ? 10.625 -24.766 -14.781 1 87.25 307 LEU A C 1
ATOM 2452 O O . LEU A 1 307 ? 10.023 -24.156 -13.883 1 87.25 307 LEU A O 1
ATOM 2456 N N . ILE A 1 308 ? 10.133 -25.078 -15.859 1 84.12 308 ILE A N 1
ATOM 2457 C CA . ILE A 1 308 ? 8.766 -24.688 -16.172 1 84.12 308 ILE A CA 1
ATOM 2458 C C . ILE A 1 308 ? 7.785 -25.406 -15.258 1 84.12 308 ILE A C 1
ATOM 2460 O O . ILE A 1 308 ? 6.84 -24.812 -14.742 1 84.12 308 ILE A O 1
ATOM 2464 N N . VAL A 1 309 ? 8.062 -26.641 -15.055 1 85.62 309 VAL A N 1
ATOM 2465 C CA . VAL A 1 309 ? 7.211 -27.438 -14.188 1 85.62 309 VAL A CA 1
ATOM 2466 C C . VAL A 1 309 ? 7.301 -26.922 -12.758 1 85.62 309 VAL A C 1
ATOM 2468 O O . VAL A 1 309 ? 6.293 -26.859 -12.047 1 85.62 309 VAL A O 1
ATOM 2471 N N . ALA A 1 310 ? 8.461 -26.547 -12.383 1 86.31 310 ALA A N 1
ATOM 2472 C CA . ALA A 1 310 ? 8.68 -26.031 -11.031 1 86.31 310 ALA A CA 1
ATOM 2473 C C . ALA A 1 310 ? 7.906 -24.734 -10.812 1 86.31 310 ALA A C 1
ATOM 2475 O O . ALA A 1 310 ? 7.395 -24.5 -9.719 1 86.31 310 ALA A O 1
ATOM 2476 N N . ALA A 1 311 ? 7.859 -23.953 -11.766 1 84.12 311 ALA A N 1
ATOM 2477 C CA . ALA A 1 311 ? 7.199 -22.656 -11.664 1 84.12 311 ALA A CA 1
ATOM 2478 C C . ALA A 1 311 ? 5.68 -22.812 -11.68 1 84.12 311 ALA A C 1
ATOM 2480 O O . ALA A 1 311 ? 4.965 -22.031 -11.039 1 84.12 311 ALA A O 1
ATOM 2481 N N . LYS A 1 312 ? 5.18 -23.797 -12.328 1 78 312 LYS A N 1
ATOM 2482 C CA . LYS A 1 312 ? 3.738 -23.922 -12.531 1 78 312 LYS A CA 1
ATOM 2483 C C . LYS A 1 312 ? 3.127 -24.906 -11.539 1 78 312 LYS A C 1
ATOM 2485 O O . LYS A 1 312 ? 2.082 -24.625 -10.945 1 78 312 LYS A O 1
ATOM 2490 N N . ASN A 1 313 ? 3.754 -26.047 -11.5 1 80.44 313 ASN A N 1
ATOM 2491 C CA . ASN A 1 313 ? 3.209 -27.109 -10.672 1 80.44 313 ASN A CA 1
ATOM 2492 C C . ASN A 1 313 ? 4.309 -27.844 -9.906 1 80.44 313 ASN A C 1
ATOM 2494 O O . ASN A 1 313 ? 4.59 -29.016 -10.18 1 80.44 313 ASN A O 1
ATOM 2498 N N . PRO A 1 314 ? 4.648 -27.234 -8.891 1 86.06 314 PRO A N 1
ATOM 2499 C CA . PRO A 1 314 ? 5.809 -27.781 -8.18 1 86.06 314 PRO A CA 1
ATOM 2500 C C . PRO A 1 314 ? 5.488 -29.078 -7.43 1 86.06 314 PRO A C 1
ATOM 2502 O O . PRO A 1 314 ? 6.398 -29.781 -7 1 86.06 314 PRO A O 1
ATOM 2505 N N . LEU A 1 315 ? 4.34 -29.594 -7.367 1 83.56 315 LEU A N 1
ATOM 2506 C CA . LEU A 1 315 ? 3.939 -30.766 -6.605 1 83.56 315 LEU A CA 1
ATOM 2507 C C . LEU A 1 315 ? 4.523 -32.031 -7.219 1 83.56 315 LEU A C 1
ATOM 2509 O O . LEU A 1 315 ? 4.648 -33.062 -6.543 1 83.56 315 LEU A O 1
ATOM 2513 N N . ILE A 1 316 ? 4.801 -31.969 -8.445 1 87.69 316 ILE A N 1
ATOM 2514 C CA . ILE A 1 316 ? 5.32 -33.125 -9.148 1 87.69 316 ILE A CA 1
ATOM 2515 C C . ILE A 1 316 ? 6.625 -33.594 -8.5 1 87.69 316 ILE A C 1
ATOM 2517 O O . ILE A 1 316 ? 6.957 -34.781 -8.531 1 87.69 316 ILE A O 1
ATOM 2521 N N . PHE A 1 317 ? 7.293 -32.688 -7.891 1 86.56 317 PHE A N 1
ATOM 2522 C CA . PHE A 1 317 ? 8.602 -33 -7.316 1 86.56 317 PHE A CA 1
ATOM 2523 C C . PHE A 1 317 ? 8.453 -33.781 -6.008 1 86.56 317 PHE A C 1
ATOM 2525 O O . PHE A 1 317 ? 9.422 -34.312 -5.484 1 86.56 317 PHE A O 1
ATOM 2532 N N . HIS A 1 318 ? 7.23 -33.875 -5.594 1 81.25 318 HIS A N 1
ATOM 2533 C CA . HIS A 1 318 ? 6.934 -34.656 -4.395 1 81.25 318 HIS A CA 1
ATOM 2534 C C . HIS A 1 318 ? 6.473 -36.062 -4.746 1 81.25 318 HIS A C 1
ATOM 2536 O O . HIS A 1 318 ? 6.34 -36.906 -3.867 1 81.25 318 HIS A O 1
ATOM 2542 N N . THR A 1 319 ? 6.324 -36.344 -5.93 1 83.62 319 THR A N 1
ATOM 2543 C CA . THR A 1 319 ? 5.734 -37.594 -6.367 1 83.62 319 THR A CA 1
ATOM 2544 C C . THR A 1 319 ? 6.812 -38.656 -6.57 1 83.62 319 THR A C 1
ATOM 2546 O O . THR A 1 319 ? 7.918 -38.344 -7.012 1 83.62 319 THR A O 1
ATOM 2549 N N . ASP A 1 320 ? 6.414 -39.875 -6.227 1 86.19 320 ASP A N 1
ATOM 2550 C CA . ASP A 1 320 ? 7.34 -41 -6.418 1 86.19 320 ASP A CA 1
ATOM 2551 C C . ASP A 1 320 ? 7.594 -41.25 -7.902 1 86.19 320 ASP A C 1
ATOM 2553 O O . ASP A 1 320 ? 6.668 -41.188 -8.719 1 86.19 320 ASP A O 1
ATOM 2557 N N . ILE A 1 321 ? 8.844 -41.594 -8.148 1 88.88 321 ILE A N 1
ATOM 2558 C CA . ILE A 1 321 ? 9.266 -41.781 -9.531 1 88.88 321 ILE A CA 1
ATOM 2559 C C . ILE A 1 321 ? 8.516 -42.969 -10.125 1 88.88 321 ILE A C 1
ATOM 2561 O O . ILE A 1 321 ? 8.188 -42.969 -11.32 1 88.88 321 ILE A O 1
ATOM 2565 N N . SER A 1 322 ? 8.273 -43.938 -9.312 1 90 322 SER A N 1
ATOM 2566 C CA . SER A 1 322 ? 7.566 -45.094 -9.797 1 90 322 SER A CA 1
ATOM 2567 C C . SER A 1 322 ? 6.164 -44.75 -10.281 1 90 322 SER A C 1
ATOM 2569 O O . SER A 1 322 ? 5.707 -45.25 -11.305 1 90 322 SER A O 1
ATOM 2571 N N . THR A 1 323 ? 5.566 -43.875 -9.555 1 91.12 323 THR A N 1
ATOM 2572 C CA . THR A 1 323 ? 4.227 -43.438 -9.93 1 91.12 323 THR A CA 1
ATOM 2573 C C . THR A 1 323 ? 4.258 -42.688 -11.258 1 91.12 323 THR A C 1
ATOM 2575 O O . THR A 1 323 ? 3.4 -42.906 -12.117 1 91.12 323 THR A O 1
ATOM 2578 N N . LEU A 1 324 ? 5.223 -41.875 -11.438 1 92.75 324 LEU A N 1
ATOM 2579 C CA . LEU A 1 324 ? 5.352 -41.094 -12.656 1 92.75 324 LEU A CA 1
ATOM 2580 C C . LEU A 1 324 ? 5.648 -42 -13.852 1 92.75 324 LEU A C 1
ATOM 2582 O O . LEU A 1 324 ? 5.059 -41.812 -14.922 1 92.75 324 LEU A O 1
ATOM 2586 N N . GLN A 1 325 ? 6.496 -42.938 -13.656 1 93.19 325 GLN A N 1
ATOM 2587 C CA . GLN A 1 325 ? 6.84 -43.844 -14.727 1 93.19 325 GLN A CA 1
ATOM 2588 C C . GLN A 1 325 ? 5.645 -44.719 -15.109 1 93.19 325 GLN A C 1
ATOM 2590 O O . GLN A 1 325 ? 5.391 -44.938 -16.297 1 93.19 325 GLN A O 1
ATOM 2595 N N . ASN A 1 326 ? 4.941 -45.125 -14.102 1 93.62 326 ASN A N 1
ATOM 2596 C CA . ASN A 1 326 ? 3.742 -45.938 -14.352 1 93.62 326 ASN A CA 1
ATOM 2597 C C . ASN A 1 326 ? 2.695 -45.125 -15.125 1 93.62 326 ASN A C 1
ATOM 2599 O O . ASN A 1 326 ? 2.014 -45.688 -15.992 1 93.62 326 ASN A O 1
ATOM 2603 N N . ALA A 1 327 ? 2.588 -43.938 -14.719 1 92.62 327 ALA A N 1
ATOM 2604 C CA . ALA A 1 327 ? 1.625 -43.094 -15.414 1 92.62 327 ALA A CA 1
ATOM 2605 C C . ALA A 1 327 ? 1.982 -42.938 -16.891 1 92.62 327 ALA A C 1
ATOM 2607 O O . ALA A 1 327 ? 1.119 -43.094 -17.766 1 92.62 327 ALA A O 1
ATOM 2608 N N . VAL A 1 328 ? 3.244 -42.688 -17.188 1 93.62 328 VAL A N 1
ATOM 2609 C CA . VAL A 1 328 ? 3.686 -42.5 -18.562 1 93.62 328 VAL A CA 1
ATOM 2610 C C . VAL A 1 328 ? 3.463 -43.812 -19.344 1 93.62 328 VAL A C 1
ATOM 2612 O O . VAL A 1 328 ? 3 -43.781 -20.484 1 93.62 328 VAL A O 1
ATOM 2615 N N . GLU A 1 329 ? 3.814 -44.875 -18.719 1 93.56 329 GLU A N 1
ATOM 2616 C CA . GLU A 1 329 ? 3.602 -46.188 -19.344 1 93.56 329 GLU A CA 1
ATOM 2617 C C . GLU A 1 329 ? 2.125 -46.406 -19.656 1 93.56 329 GLU A C 1
ATOM 2619 O O . GLU A 1 329 ? 1.774 -46.875 -20.734 1 93.56 329 GLU A O 1
ATOM 2624 N N . PHE A 1 330 ? 1.341 -46.094 -18.703 1 90.25 330 PHE A N 1
ATOM 2625 C CA . PHE A 1 330 ? -0.099 -46.25 -18.875 1 90.25 330 PHE A CA 1
ATOM 2626 C C . PHE A 1 330 ? -0.606 -45.406 -20.047 1 90.25 330 PHE A C 1
ATOM 2628 O O . PHE A 1 330 ? -1.354 -45.906 -20.891 1 90.25 330 PHE A O 1
ATOM 2635 N N . PHE A 1 331 ? -0.229 -44.188 -20.094 1 88.5 331 PHE A N 1
ATOM 2636 C CA . PHE A 1 331 ? -0.73 -43.25 -21.109 1 88.5 331 PHE A CA 1
ATOM 2637 C C . PHE A 1 331 ? -0.201 -43.625 -22.484 1 88.5 331 PHE A C 1
ATOM 2639 O O . PHE A 1 331 ? -0.862 -43.375 -23.5 1 88.5 331 PHE A O 1
ATOM 2646 N N . THR A 1 332 ? 0.96 -44.25 -22.531 1 90.19 332 THR A N 1
ATOM 2647 C CA . THR A 1 332 ? 1.567 -44.562 -23.812 1 90.19 332 THR A CA 1
ATOM 2648 C C . THR A 1 332 ? 1.186 -46 -24.234 1 90.19 332 THR A C 1
ATOM 2650 O O . THR A 1 332 ? 1.49 -46.406 -25.359 1 90.19 332 THR A O 1
ATOM 2653 N N . SER A 1 333 ? 0.511 -46.656 -23.375 1 87.88 333 SER A N 1
ATOM 2654 C CA . SER A 1 333 ? 0.12 -48.031 -23.688 1 87.88 333 SER A CA 1
ATOM 2655 C C . SER A 1 333 ? -1.303 -48.094 -24.234 1 87.88 333 SER A C 1
ATOM 2657 O O . SER A 1 333 ? -2.018 -47.094 -24.219 1 87.88 333 SER A O 1
ATOM 2659 N N . LYS A 1 334 ? -1.661 -49.25 -24.75 1 81.56 334 LYS A N 1
ATOM 2660 C CA . LYS A 1 334 ? -3.016 -49.5 -25.234 1 81.56 334 LYS A CA 1
ATOM 2661 C C . LYS A 1 334 ? -4.039 -49.344 -24.109 1 81.56 334 LYS A C 1
ATOM 2663 O O . LYS A 1 334 ? -3.781 -49.781 -22.969 1 81.56 334 LYS A O 1
ATOM 2668 N N . PRO A 1 335 ? -5.125 -48.719 -24.297 1 80.69 335 PRO A N 1
ATOM 2669 C CA . PRO A 1 335 ? -5.734 -48.281 -25.562 1 80.69 335 PRO A CA 1
ATOM 2670 C C . PRO A 1 335 ? -5.457 -46.812 -25.859 1 80.69 335 PRO A C 1
ATOM 2672 O O . PRO A 1 335 ? -5.848 -46.312 -26.906 1 80.69 335 PRO A O 1
ATOM 2675 N N . LEU A 1 336 ? -4.84 -46.094 -24.984 1 81.75 336 LEU A N 1
ATOM 2676 C CA . LEU A 1 336 ? -4.684 -44.656 -25.172 1 81.75 336 LEU A CA 1
ATOM 2677 C C . LEU A 1 336 ? -3.635 -44.344 -26.234 1 81.75 336 LEU A C 1
ATOM 2679 O O . LEU A 1 336 ? -3.904 -43.594 -27.172 1 81.75 336 LEU A O 1
ATOM 2683 N N . LEU A 1 337 ? -2.416 -44.938 -26.219 1 82.25 337 LEU A N 1
ATOM 2684 C CA . LEU A 1 337 ? -1.31 -44.781 -27.156 1 82.25 337 LEU A CA 1
ATOM 2685 C C . LEU A 1 337 ? -0.987 -43.312 -27.391 1 82.25 337 LEU A C 1
ATOM 2687 O O . LEU A 1 337 ? -0.888 -42.875 -28.547 1 82.25 337 LEU A O 1
ATOM 2691 N N . LEU A 1 338 ? -0.914 -42.625 -26.312 1 84.88 338 LEU A N 1
ATOM 2692 C CA . LEU A 1 338 ? -0.594 -41.219 -26.438 1 84.88 338 LEU A CA 1
ATOM 2693 C C . LEU A 1 338 ? 0.839 -41 -26.922 1 84.88 338 LEU A C 1
ATOM 2695 O O . LEU A 1 338 ? 1.742 -41.75 -26.516 1 84.88 338 LEU A O 1
ATOM 2699 N N . GLU A 1 339 ? 0.98 -40.062 -27.859 1 85.31 339 GLU A N 1
ATOM 2700 C CA . GLU A 1 339 ? 2.312 -39.719 -28.344 1 85.31 339 GLU A CA 1
ATOM 2701 C C . GLU A 1 339 ? 3.107 -38.969 -27.281 1 85.31 339 GLU A C 1
ATOM 2703 O O . GLU A 1 339 ? 2.529 -38.375 -26.375 1 85.31 339 GLU A O 1
ATOM 2708 N N . MET A 1 340 ? 4.348 -39 -27.438 1 86.25 340 MET A N 1
ATOM 2709 C CA . MET A 1 340 ? 5.234 -38.406 -26.453 1 86.25 340 MET A CA 1
ATOM 2710 C C . MET A 1 340 ? 5.02 -36.906 -26.375 1 86.25 340 MET A C 1
ATOM 2712 O O . MET A 1 340 ? 5.121 -36.312 -25.297 1 86.25 340 MET A O 1
ATOM 2716 N N . GLU A 1 341 ? 4.695 -36.281 -27.453 1 83.5 341 GLU A N 1
ATOM 2717 C CA . GLU A 1 341 ? 4.453 -34.844 -27.469 1 83.5 341 GLU A CA 1
ATOM 2718 C C . GLU A 1 341 ? 3.27 -34.469 -26.578 1 83.5 341 GLU A C 1
ATOM 2720 O O . GLU A 1 341 ? 3.285 -33.438 -25.922 1 83.5 341 GLU A O 1
ATOM 2725 N N . VAL A 1 342 ? 2.318 -35.281 -26.625 1 81.88 342 VAL A N 1
ATOM 2726 C CA . VAL A 1 342 ? 1.131 -35.062 -25.812 1 81.88 342 VAL A CA 1
ATOM 2727 C C . VAL A 1 342 ? 1.475 -35.219 -24.328 1 81.88 342 VAL A C 1
ATOM 2729 O O . VAL A 1 342 ? 1.021 -34.469 -23.484 1 81.88 342 VAL A O 1
ATOM 2732 N N . ILE A 1 343 ? 2.262 -36.219 -24.109 1 87.75 343 ILE A N 1
ATOM 2733 C CA . ILE A 1 343 ? 2.693 -36.5 -22.734 1 87.75 343 ILE A CA 1
ATOM 2734 C C . ILE A 1 343 ? 3.465 -35.281 -22.203 1 87.75 343 ILE A C 1
ATOM 2736 O O . ILE A 1 343 ? 3.244 -34.844 -21.062 1 87.75 343 ILE A O 1
ATOM 2740 N N . GLN A 1 344 ? 4.375 -34.781 -23 1 86.06 344 GLN A N 1
ATOM 2741 C CA . GLN A 1 344 ? 5.164 -33.625 -22.625 1 86.06 344 GLN A CA 1
ATOM 2742 C C . GLN A 1 344 ? 4.262 -32.406 -22.328 1 86.06 344 GLN A C 1
ATOM 2744 O O . GLN A 1 344 ? 4.477 -31.703 -21.344 1 86.06 344 GLN A O 1
ATOM 2749 N N . HIS A 1 345 ? 3.312 -32.25 -23.062 1 82 345 HIS A N 1
ATOM 2750 C CA . HIS A 1 345 ? 2.375 -31.172 -22.875 1 82 345 HIS A CA 1
ATOM 2751 C C . HIS A 1 345 ? 1.58 -31.344 -21.578 1 82 345 HIS A C 1
ATOM 2753 O O . HIS A 1 345 ? 1.362 -30.375 -20.844 1 82 345 HIS A O 1
ATOM 2759 N N . LEU A 1 346 ? 1.139 -32.531 -21.344 1 81.62 346 LEU A N 1
ATOM 2760 C CA . LEU A 1 346 ? 0.363 -32.812 -20.141 1 81.62 346 LEU A CA 1
ATOM 2761 C C . LEU A 1 346 ? 1.209 -32.594 -18.891 1 81.62 346 LEU A C 1
ATOM 2763 O O . LEU A 1 346 ? 0.722 -32.062 -17.891 1 81.62 346 LEU A O 1
ATOM 2767 N N . LEU A 1 347 ? 2.387 -32.969 -18.984 1 85.81 347 LEU A N 1
ATOM 2768 C CA . LEU A 1 347 ? 3.295 -32.812 -17.859 1 85.81 347 LEU A CA 1
ATOM 2769 C C . LEU A 1 347 ? 3.535 -31.359 -17.531 1 85.81 347 LEU A C 1
ATOM 2771 O O . LEU A 1 347 ? 3.746 -31 -16.375 1 85.81 347 LEU A O 1
ATOM 2775 N N . THR A 1 348 ? 3.482 -30.5 -18.484 1 81.44 348 THR A N 1
ATOM 2776 C CA . THR A 1 348 ? 3.744 -29.078 -18.297 1 81.44 348 THR A CA 1
ATOM 2777 C C . THR A 1 348 ? 2.469 -28.344 -17.906 1 81.44 348 THR A C 1
ATOM 2779 O O . THR A 1 348 ? 2.5 -27.453 -17.062 1 81.44 348 THR A O 1
ATOM 2782 N N . SER A 1 349 ? 1.393 -28.734 -18.469 1 75.38 349 SER A N 1
ATOM 2783 C CA . SER A 1 349 ? 0.17 -27.953 -18.297 1 75.38 349 SER A CA 1
ATOM 2784 C C . SER A 1 349 ? -0.721 -28.547 -17.203 1 75.38 349 SER A C 1
ATOM 2786 O O . SER A 1 349 ? -1.469 -27.828 -16.547 1 75.38 349 SER A O 1
ATOM 2788 N N . ARG A 1 350 ? -0.672 -29.891 -17.094 1 79.62 350 ARG A N 1
ATOM 2789 C CA . ARG A 1 350 ? -1.564 -30.578 -16.172 1 79.62 350 ARG A CA 1
ATOM 2790 C C . ARG A 1 350 ? -0.819 -31.656 -15.391 1 79.62 350 ARG A C 1
ATOM 2792 O O . ARG A 1 350 ? -1.239 -32.812 -15.359 1 79.62 350 ARG A O 1
ATOM 2799 N N . SER A 1 351 ? 0.19 -31.203 -14.812 1 81.06 351 SER A N 1
ATOM 2800 C CA . SER A 1 351 ? 1.053 -32.156 -14.102 1 81.06 351 SER A CA 1
ATOM 2801 C C . SER A 1 351 ? 0.293 -32.844 -12.992 1 81.06 351 SER A C 1
ATOM 2803 O O . SER A 1 351 ? 0.692 -33.938 -12.562 1 81.06 351 SER A O 1
ATOM 2805 N N . GLU A 1 352 ? -0.854 -32.344 -12.586 1 79.81 352 GLU A N 1
ATOM 2806 C CA . GLU A 1 352 ? -1.666 -32.938 -11.523 1 79.81 352 GLU A CA 1
ATOM 2807 C C . GLU A 1 352 ? -2.146 -34.344 -11.906 1 79.81 352 GLU A C 1
ATOM 2809 O O . GLU A 1 352 ? -2.342 -35.188 -11.039 1 79.81 352 GLU A O 1
ATOM 2814 N N . ILE A 1 353 ? -2.287 -34.531 -13.148 1 81.38 353 ILE A N 1
ATOM 2815 C CA . ILE A 1 353 ? -2.744 -35.812 -13.648 1 81.38 353 ILE A CA 1
ATOM 2816 C C . ILE A 1 353 ? -1.728 -36.906 -13.289 1 81.38 353 ILE A C 1
ATOM 2818 O O . ILE A 1 353 ? -2.104 -38.031 -12.953 1 81.38 353 ILE A O 1
ATOM 2822 N N . PHE A 1 354 ? -0.554 -36.531 -13.352 1 87.19 354 PHE A N 1
ATOM 2823 C CA . PHE A 1 354 ? 0.518 -37.469 -13.07 1 87.19 354 PHE A CA 1
ATOM 2824 C C . PHE A 1 354 ? 0.719 -37.625 -11.57 1 87.19 354 PHE A C 1
ATOM 2826 O O . PHE A 1 354 ? 0.963 -38.719 -11.078 1 87.19 354 PHE A O 1
ATOM 2833 N N . VAL A 1 355 ? 0.586 -36.531 -10.906 1 85.19 355 VAL A N 1
ATOM 2834 C CA . VAL A 1 355 ? 0.791 -36.5 -9.461 1 85.19 355 VAL A CA 1
ATOM 2835 C C . VAL A 1 355 ? -0.263 -37.375 -8.773 1 85.19 355 VAL A C 1
ATOM 2837 O O . VAL A 1 355 ? 0.048 -38.125 -7.844 1 85.19 355 VAL A O 1
ATOM 2840 N N . ASN A 1 356 ? -1.436 -37.281 -9.195 1 81.69 356 ASN A N 1
ATOM 2841 C CA . ASN A 1 356 ? -2.545 -38 -8.57 1 81.69 356 ASN A CA 1
ATOM 2842 C C . ASN A 1 356 ? -2.877 -39.281 -9.32 1 81.69 356 ASN A C 1
ATOM 2844 O O . ASN A 1 356 ? -3.996 -39.812 -9.227 1 81.69 356 ASN A O 1
ATOM 2848 N N . PHE A 1 357 ? -1.943 -39.781 -10.008 1 87.12 357 PHE A N 1
ATOM 2849 C CA . PHE A 1 357 ? -2.189 -40.969 -10.844 1 87.12 357 PHE A CA 1
ATOM 2850 C C . PHE A 1 357 ? -2.455 -42.188 -9.984 1 87.12 357 PHE A C 1
ATOM 2852 O O . PHE A 1 357 ? -1.683 -42.5 -9.07 1 87.12 357 PHE A O 1
ATOM 2859 N N . ASP A 1 358 ? -3.555 -42.781 -10.234 1 85.94 358 ASP A N 1
ATOM 2860 C CA . ASP A 1 358 ? -3.943 -44.062 -9.656 1 85.94 358 ASP A CA 1
ATOM 2861 C C . ASP A 1 358 ? -4.305 -45.062 -10.75 1 85.94 358 ASP A C 1
ATOM 2863 O O . ASP A 1 358 ? -5.316 -44.906 -11.43 1 85.94 358 ASP A O 1
ATOM 2867 N N . ASP A 1 359 ? -3.473 -46.062 -10.852 1 86.38 359 ASP A N 1
ATOM 2868 C CA . ASP A 1 359 ? -3.568 -47 -11.961 1 86.38 359 ASP A CA 1
ATOM 2869 C C . ASP A 1 359 ? -4.961 -47.625 -12.031 1 86.38 359 ASP A C 1
ATOM 2871 O O . ASP A 1 359 ? -5.57 -47.688 -13.094 1 86.38 359 ASP A O 1
ATOM 2875 N N . ASP A 1 360 ? -5.449 -48.156 -10.961 1 83.56 360 ASP A N 1
ATOM 2876 C CA . ASP A 1 360 ? -6.734 -48.844 -10.922 1 83.56 360 ASP A CA 1
ATOM 2877 C C . ASP A 1 360 ? -7.871 -47.906 -11.344 1 83.56 360 ASP A C 1
ATOM 2879 O O . ASP A 1 360 ? -8.711 -48.281 -12.164 1 83.56 360 ASP A O 1
ATOM 2883 N N . THR A 1 361 ? -7.824 -46.812 -10.773 1 82.38 361 THR A N 1
ATOM 2884 C CA . THR A 1 361 ? -8.883 -45.844 -11.062 1 82.38 361 THR A CA 1
ATOM 2885 C C . THR A 1 361 ? -8.836 -45.406 -12.531 1 82.38 361 THR A C 1
ATOM 2887 O O . THR A 1 361 ? -9.867 -45.312 -13.188 1 82.38 361 THR A O 1
ATOM 2890 N N . MET A 1 362 ? -7.641 -45.188 -13.023 1 84.06 362 MET A N 1
ATOM 2891 C CA . MET A 1 362 ? -7.492 -44.719 -14.398 1 84.06 362 MET A CA 1
ATOM 2892 C C . MET A 1 362 ? -7.887 -45.812 -15.383 1 84.06 362 MET A C 1
ATOM 2894 O O . MET A 1 362 ? -8.531 -45.531 -16.406 1 84.06 362 MET A O 1
ATOM 2898 N N . ARG A 1 363 ? -7.516 -46.969 -15.133 1 84.06 363 ARG A N 1
ATOM 2899 C CA . ARG A 1 363 ? -7.863 -48.062 -16 1 84.06 363 ARG A CA 1
ATOM 2900 C C . ARG A 1 363 ? -9.375 -48.281 -16.062 1 84.06 363 ARG A C 1
ATOM 2902 O O . ARG A 1 363 ? -9.93 -48.5 -17.141 1 84.06 363 ARG A O 1
ATOM 2909 N N . THR A 1 364 ? -9.961 -48.188 -14.891 1 82.44 364 THR A N 1
ATOM 2910 C CA . THR A 1 364 ? -11.414 -48.344 -14.828 1 82.44 364 THR A CA 1
ATOM 2911 C C . THR A 1 364 ? -12.117 -47.281 -15.633 1 82.44 364 THR A C 1
ATOM 2913 O O . THR A 1 364 ? -13.062 -47.531 -16.359 1 82.44 364 THR A O 1
ATOM 2916 N N . ARG A 1 365 ? -11.617 -46.125 -15.508 1 81.38 365 ARG A N 1
ATOM 2917 C CA . ARG A 1 365 ? -12.219 -44.969 -16.203 1 81.38 365 ARG A CA 1
ATOM 2918 C C . ARG A 1 365 ? -12.016 -45.094 -17.703 1 81.38 365 ARG A C 1
ATOM 2920 O O . ARG A 1 365 ? -12.953 -44.875 -18.484 1 81.38 365 ARG A O 1
ATOM 2927 N N . VAL A 1 366 ? -10.859 -45.406 -18.062 1 83.56 366 VAL A N 1
ATOM 2928 C CA . VAL A 1 366 ? -10.555 -45.531 -19.484 1 83.56 366 VAL A CA 1
ATOM 2929 C C . VAL A 1 366 ? -11.367 -46.656 -20.109 1 83.56 366 VAL A C 1
ATOM 2931 O O . VAL A 1 366 ? -11.867 -46.531 -21.234 1 83.56 366 VAL A O 1
ATOM 2934 N N . GLN A 1 367 ? -11.477 -47.688 -19.375 1 83.44 367 GLN A N 1
ATOM 2935 C CA . GLN A 1 367 ? -12.266 -48.812 -19.875 1 83.44 367 GLN A CA 1
ATOM 2936 C C . GLN A 1 367 ? -13.734 -48.438 -20.016 1 83.44 367 GLN A C 1
ATOM 2938 O O . GLN A 1 367 ? -14.391 -48.812 -21 1 83.44 367 GLN A O 1
ATOM 2943 N N . LEU A 1 368 ? -14.148 -47.719 -19.062 1 82.44 368 LEU A N 1
ATOM 2944 C CA . LEU A 1 368 ? -15.531 -47.281 -19.125 1 82.44 368 LEU A CA 1
ATOM 2945 C C . LEU A 1 368 ? -15.766 -46.375 -20.344 1 82.44 368 LEU A C 1
ATOM 2947 O O . LEU A 1 368 ? -16.75 -46.562 -21.062 1 82.44 368 LEU A O 1
ATOM 2951 N N . ILE A 1 369 ? -14.953 -45.469 -20.562 1 83.31 369 ILE A N 1
ATOM 2952 C CA . ILE A 1 369 ? -15.094 -44.531 -21.672 1 83.31 369 ILE A CA 1
ATOM 2953 C C . ILE A 1 369 ? -14.891 -45.281 -23 1 83.31 369 ILE A C 1
ATOM 2955 O O . ILE A 1 369 ? -15.617 -45.031 -23.969 1 83.31 369 ILE A O 1
ATOM 2959 N N . TYR A 1 370 ? -13.867 -46.094 -22.938 1 84.69 370 TYR A N 1
ATOM 2960 C CA . TYR A 1 370 ? -13.617 -46.875 -24.156 1 84.69 370 TYR A CA 1
ATOM 2961 C C . TYR A 1 370 ? -14.82 -47.719 -24.5 1 84.69 370 TYR A C 1
ATOM 2963 O O . TYR A 1 370 ? -15.125 -47.938 -25.672 1 84.69 370 TYR A O 1
ATOM 2971 N N . GLY A 1 371 ? -15.43 -48.25 -23.5 1 83.25 371 GLY A N 1
ATOM 2972 C CA . GLY A 1 371 ? -16.625 -49.031 -23.703 1 83.25 371 GLY A CA 1
ATOM 2973 C C . GLY A 1 371 ? -17.734 -48.25 -24.406 1 83.25 371 GLY A C 1
ATOM 2974 O O . GLY A 1 371 ? -18.562 -48.844 -25.109 1 83.25 371 GLY A O 1
ATOM 2975 N N . ILE A 1 372 ? -17.656 -47 -24.25 1 83.5 372 ILE A N 1
ATOM 2976 C CA . ILE A 1 372 ? -18.688 -46.156 -24.828 1 83.5 372 ILE A CA 1
ATOM 2977 C C . ILE A 1 372 ? -18.25 -45.688 -26.219 1 83.5 372 ILE A C 1
ATOM 2979 O O . ILE A 1 372 ? -19 -45.812 -27.188 1 83.5 372 ILE A O 1
ATOM 2983 N N . VAL A 1 373 ? -17.078 -45.188 -26.312 1 81.94 373 VAL A N 1
ATOM 2984 C CA . VAL A 1 373 ? -16.594 -44.594 -27.547 1 81.94 373 VAL A CA 1
ATOM 2985 C C . VAL A 1 373 ? -16.203 -45.688 -28.531 1 81.94 373 VAL A C 1
ATOM 2987 O O . VAL A 1 373 ? -16.344 -45.531 -29.75 1 81.94 373 VAL A O 1
ATOM 2990 N N . ARG A 1 374 ? -15.68 -46.844 -28.203 1 79.19 374 ARG A N 1
ATOM 2991 C CA . ARG A 1 374 ? -15.336 -48.062 -28.938 1 79.19 374 ARG A CA 1
ATOM 2992 C C . ARG A 1 374 ? -14.352 -47.75 -30.062 1 79.19 374 ARG A C 1
ATOM 2994 O O . ARG A 1 374 ? -14.383 -48.406 -31.109 1 79.19 374 ARG A O 1
ATOM 3001 N N . SER A 1 375 ? -13.672 -46.594 -29.984 1 80.44 375 SER A N 1
ATOM 3002 C CA . SER A 1 375 ? -12.641 -46.188 -30.922 1 80.44 375 SER A CA 1
ATOM 3003 C C . SER A 1 375 ? -11.453 -45.562 -30.203 1 80.44 375 SER A C 1
ATOM 3005 O O . SER A 1 375 ? -11.609 -44.594 -29.469 1 80.44 375 SER A O 1
ATOM 3007 N N . PRO A 1 376 ? -10.359 -46.188 -30.438 1 77.31 376 PRO A N 1
ATOM 3008 C CA . PRO A 1 376 ? -9.164 -45.625 -29.812 1 77.31 376 PRO A CA 1
ATOM 3009 C C . PRO A 1 376 ? -8.914 -44.188 -30.234 1 77.31 376 PRO A C 1
ATOM 3011 O O . PRO A 1 376 ? -8.492 -43.344 -29.406 1 77.31 376 PRO A O 1
ATOM 3014 N N . THR A 1 377 ? -9.211 -43.938 -31.453 1 78.19 377 THR A N 1
ATOM 3015 C CA . THR A 1 377 ? -9.031 -42.562 -31.969 1 78.19 377 THR A CA 1
ATOM 3016 C C . THR A 1 377 ? -9.977 -41.594 -31.281 1 78.19 377 THR A C 1
ATOM 3018 O O . THR A 1 377 ? -9.586 -40.469 -30.938 1 78.19 377 THR A O 1
ATOM 3021 N N . ALA A 1 378 ? -11.102 -42.062 -31.109 1 76.94 378 ALA A N 1
ATOM 3022 C CA . ALA A 1 378 ? -12.086 -41.219 -30.438 1 76.94 378 ALA A CA 1
ATOM 3023 C C . ALA A 1 378 ? -11.703 -40.969 -28.984 1 76.94 378 ALA A C 1
ATOM 3025 O O . ALA A 1 378 ? -11.859 -39.844 -28.469 1 76.94 378 ALA A O 1
ATOM 3026 N N . LEU A 1 379 ? -11.227 -42 -28.453 1 79.88 379 LEU A N 1
ATOM 3027 C CA . LEU A 1 379 ? -10.766 -41.844 -27.078 1 79.88 379 LEU A CA 1
ATOM 3028 C C . LEU A 1 379 ? -9.609 -40.875 -26.984 1 79.88 379 LEU A C 1
ATOM 3030 O O . LEU A 1 379 ? -9.602 -40 -26.109 1 79.88 379 LEU A O 1
ATOM 3034 N N . TYR A 1 380 ? -8.781 -41.031 -27.828 1 74.12 380 TYR A N 1
ATOM 3035 C CA . TYR A 1 380 ? -7.613 -40.156 -27.891 1 74.12 380 TYR A CA 1
ATOM 3036 C C . TYR A 1 380 ? -8.039 -38.688 -28.031 1 74.12 380 TYR A C 1
ATOM 3038 O O . TYR A 1 380 ? -7.551 -37.812 -27.297 1 74.12 380 TYR A O 1
ATOM 3046 N N . ASN A 1 381 ? -8.883 -38.438 -28.875 1 73.62 381 ASN A N 1
ATOM 3047 C CA . ASN A 1 381 ? -9.352 -37.062 -29.109 1 73.62 381 ASN A CA 1
ATOM 3048 C C . ASN A 1 381 ? -10.078 -36.5 -27.891 1 73.62 381 ASN A C 1
ATOM 3050 O O . ASN A 1 381 ? -9.93 -35.312 -27.562 1 73.62 381 ASN A O 1
ATOM 3054 N N . LEU A 1 382 ? -10.742 -37.344 -27.312 1 75.19 382 LEU A N 1
ATOM 3055 C CA . LEU A 1 382 ? -11.469 -36.938 -26.125 1 75.19 382 LEU A CA 1
ATOM 3056 C C . LEU A 1 382 ? -10.508 -36.5 -25.016 1 75.19 382 LEU A C 1
ATOM 3058 O O . LEU A 1 382 ? -10.727 -35.5 -24.328 1 75.19 382 LEU A O 1
ATOM 3062 N N . ILE A 1 383 ? -9.508 -37.219 -24.875 1 73.19 383 ILE A N 1
ATOM 3063 C CA . ILE A 1 383 ? -8.531 -36.969 -23.812 1 73.19 383 ILE A CA 1
ATOM 3064 C C . ILE A 1 383 ? -7.742 -35.719 -24.094 1 73.19 383 ILE A C 1
ATOM 3066 O O . ILE A 1 383 ? -7.434 -34.938 -23.188 1 73.19 383 ILE A O 1
ATOM 3070 N N . LEU A 1 384 ? -7.5 -35.562 -25.328 1 70.5 384 LEU A N 1
ATOM 3071 C CA . LEU A 1 384 ? -6.773 -34.344 -25.703 1 70.5 384 LEU A CA 1
ATOM 3072 C C . LEU A 1 384 ? -7.59 -33.094 -25.406 1 70.5 384 LEU A C 1
ATOM 3074 O O . LEU A 1 384 ? -7.043 -32.094 -24.953 1 70.5 384 LEU A O 1
ATOM 3078 N N . ASP A 1 385 ? -8.797 -33.219 -25.641 1 70.31 385 ASP A N 1
ATOM 3079 C CA . ASP A 1 385 ? -9.664 -32.062 -25.516 1 70.31 385 ASP A CA 1
ATOM 3080 C C . ASP A 1 385 ? -10.102 -31.844 -24.078 1 70.31 385 ASP A C 1
ATOM 3082 O O . ASP A 1 385 ? -10.344 -30.703 -23.656 1 70.31 385 ASP A O 1
ATOM 3086 N N . GLN A 1 386 ? -10.203 -32.969 -23.375 1 68.88 386 GLN A N 1
ATOM 3087 C CA . GLN A 1 386 ? -10.844 -32.875 -22.062 1 68.88 386 GLN A CA 1
ATOM 3088 C C . GLN A 1 386 ? -9.977 -33.531 -20.984 1 68.88 386 GLN A C 1
ATOM 3090 O O . GLN A 1 386 ? -10.5 -34.188 -20.078 1 68.88 386 GLN A O 1
ATOM 3095 N N . SER A 1 387 ? -8.766 -33.469 -21.109 1 63.78 387 SER A N 1
ATOM 3096 C CA . SER A 1 387 ? -7.832 -34.188 -20.234 1 63.78 387 SER A CA 1
ATOM 3097 C C . SER A 1 387 ? -8.125 -33.906 -18.766 1 63.78 387 SER A C 1
ATOM 3099 O O . SER A 1 387 ? -8.062 -34.812 -17.938 1 63.78 387 SER A O 1
ATOM 3101 N N . SER A 1 388 ? -8.492 -32.719 -18.5 1 62.16 388 SER A N 1
ATOM 3102 C CA . SER A 1 388 ? -8.711 -32.312 -17.109 1 62.16 388 SER A CA 1
ATOM 3103 C C . SER A 1 388 ? -9.859 -33.094 -16.484 1 62.16 388 SER A C 1
ATOM 3105 O O . SER A 1 388 ? -9.797 -33.438 -15.312 1 62.16 388 SER A O 1
ATOM 3107 N N . PHE A 1 389 ? -10.68 -33.406 -17.266 1 61.47 389 PHE A N 1
ATOM 3108 C CA . PHE A 1 389 ? -11.898 -34 -16.734 1 61.47 389 PHE A CA 1
ATOM 3109 C C . PHE A 1 389 ? -11.766 -35.5 -16.641 1 61.47 389 PHE A C 1
ATOM 3111 O O . PHE A 1 389 ? -12.211 -36.125 -15.672 1 61.47 389 PHE A O 1
ATOM 3118 N N . VAL A 1 390 ? -10.984 -35.969 -17.594 1 67.5 390 VAL A N 1
ATOM 3119 C CA . VAL A 1 390 ? -10.883 -37.406 -17.656 1 67.5 390 VAL A CA 1
ATOM 3120 C C . VAL A 1 390 ? -10 -37.906 -16.516 1 67.5 390 VAL A C 1
ATOM 3122 O O . VAL A 1 390 ? -10.281 -38.969 -15.922 1 67.5 390 VAL A O 1
ATOM 3125 N N . PHE A 1 391 ? -9.094 -37.094 -16.219 1 67.69 391 PHE A N 1
ATOM 3126 C CA . PHE A 1 391 ? -8.094 -37.625 -15.305 1 67.69 391 PHE A CA 1
ATOM 3127 C C . PHE A 1 391 ? -8.133 -36.906 -13.961 1 67.69 391 PHE A C 1
ATOM 3129 O O . PHE A 1 391 ? -7.309 -37.188 -13.086 1 67.69 391 PHE A O 1
ATOM 3136 N N . ASP A 1 392 ? -9.086 -36.062 -13.797 1 60.34 392 ASP A N 1
ATOM 3137 C CA . ASP A 1 392 ? -9.172 -35.375 -12.516 1 60.34 392 ASP A CA 1
ATOM 3138 C C . ASP A 1 392 ? -9.703 -36.312 -11.43 1 60.34 392 ASP A C 1
ATOM 3140 O O . ASP A 1 392 ? -10.828 -36.812 -11.516 1 60.34 392 ASP A O 1
ATOM 3144 N N . LYS A 1 393 ? -8.938 -36.812 -10.555 1 57.94 393 LYS A N 1
ATOM 3145 C CA . LYS A 1 393 ? -9.297 -37.719 -9.484 1 57.94 393 LYS A CA 1
ATOM 3146 C C . LYS A 1 393 ? -10.539 -37.25 -8.742 1 57.94 393 LYS A C 1
ATOM 3148 O O . LYS A 1 393 ? -11.344 -38.062 -8.273 1 57.94 393 LYS A O 1
ATOM 3153 N N . GLY A 1 394 ? -10.539 -35.969 -8.484 1 54.84 394 GLY A N 1
ATOM 3154 C CA . GLY A 1 394 ? -11.648 -35.5 -7.668 1 54.84 394 GLY A CA 1
ATOM 3155 C C . GLY A 1 394 ? -12.992 -35.625 -8.359 1 54.84 394 GLY A C 1
ATOM 3156 O O . GLY A 1 394 ? -14.039 -35.438 -7.734 1 54.84 394 GLY A O 1
ATOM 3157 N N . ASP A 1 395 ? -12.914 -36 -9.602 1 54.28 395 ASP A N 1
ATOM 3158 C CA . ASP A 1 395 ? -14.172 -35.938 -10.328 1 54.28 395 ASP A CA 1
ATOM 3159 C C . ASP A 1 395 ? -14.844 -37.312 -10.375 1 54.28 395 ASP A C 1
ATOM 3161 O O . ASP A 1 395 ? -14.703 -38.031 -11.359 1 54.28 395 ASP A O 1
ATOM 3165 N N . THR A 1 396 ? -15.086 -37.844 -9.281 1 57.53 396 THR A N 1
ATOM 3166 C CA . THR A 1 396 ? -15.812 -39.125 -9.133 1 57.53 396 THR A CA 1
ATOM 3167 C C . THR A 1 396 ? -17.188 -39.031 -9.797 1 57.53 396 THR A C 1
ATOM 3169 O O . THR A 1 396 ? -17.859 -40.031 -9.961 1 57.53 396 THR A O 1
ATOM 3172 N N . THR A 1 397 ? -17.391 -37.938 -10.289 1 67.5 397 THR A N 1
ATOM 3173 C CA . THR A 1 397 ? -18.766 -37.688 -10.703 1 67.5 397 THR A CA 1
ATOM 3174 C C . THR A 1 397 ? -19 -38.219 -12.117 1 67.5 397 THR A C 1
ATOM 3176 O O . THR A 1 397 ? -20.141 -38.531 -12.477 1 67.5 397 THR A O 1
ATOM 3179 N N . MET A 1 398 ? -17.906 -38.5 -12.766 1 74.62 398 MET A N 1
ATOM 3180 C CA . MET A 1 398 ? -18.125 -38.844 -14.164 1 74.62 398 MET A CA 1
ATOM 3181 C C . MET A 1 398 ? -18.766 -40.219 -14.289 1 74.62 398 MET A C 1
ATOM 3183 O O . MET A 1 398 ? -19.703 -40.406 -15.07 1 74.62 398 MET A O 1
ATOM 3187 N N . GLU A 1 399 ? -18.219 -41.125 -13.57 1 77 399 GLU A N 1
ATOM 3188 C CA . GLU A 1 399 ? -18.766 -42.469 -13.609 1 77 399 GLU A CA 1
ATOM 3189 C C . GLU A 1 399 ? -20.25 -42.469 -13.211 1 77 399 GLU A C 1
ATOM 3191 O O . GLU A 1 399 ? -21.062 -43.156 -13.844 1 77 399 GLU A O 1
ATOM 3196 N N . ASP A 1 400 ? -20.438 -41.688 -12.266 1 80.75 400 ASP A N 1
ATOM 3197 C CA . ASP A 1 400 ? -21.812 -41.594 -11.789 1 80.75 400 ASP A CA 1
ATOM 3198 C C . ASP A 1 400 ? -22.734 -41 -12.852 1 80.75 400 ASP A C 1
ATOM 3200 O O . ASP A 1 400 ? -23.875 -41.438 -13.016 1 80.75 400 ASP A O 1
ATOM 3204 N N . ILE A 1 401 ? -22.219 -40.094 -13.508 1 83.75 401 ILE A N 1
ATOM 3205 C CA . ILE A 1 401 ? -23 -39.406 -14.523 1 83.75 401 ILE A CA 1
ATOM 3206 C C . ILE A 1 401 ? -23.25 -40.344 -15.703 1 83.75 401 ILE A C 1
ATOM 3208 O O . ILE A 1 401 ? -24.359 -40.438 -16.219 1 83.75 401 ILE A O 1
ATOM 3212 N N . ILE A 1 402 ? -22.266 -41.062 -16.109 1 83.94 402 ILE A N 1
ATOM 3213 C CA . ILE A 1 402 ? -22.406 -42.031 -17.203 1 83.94 402 ILE A CA 1
ATOM 3214 C C . ILE A 1 402 ? -23.422 -43.094 -16.844 1 83.94 402 ILE A C 1
ATOM 3216 O O . ILE A 1 402 ? -24.297 -43.438 -17.641 1 83.94 402 ILE A O 1
ATOM 3220 N N . GLN A 1 403 ? -23.266 -43.531 -15.648 1 85.06 403 GLN A N 1
ATOM 3221 C CA . GLN A 1 403 ? -24.203 -44.562 -15.188 1 85.06 403 GLN A CA 1
ATOM 3222 C C . GLN A 1 403 ? -25.625 -44 -15.125 1 85.06 403 GLN A C 1
ATOM 3224 O O . GLN A 1 403 ? -26.578 -44.719 -15.445 1 85.06 403 GLN A O 1
ATOM 3229 N N . TRP A 1 404 ? -25.75 -42.844 -14.703 1 89.38 404 TRP A N 1
ATOM 3230 C CA . TRP A 1 404 ? -27.062 -42.219 -14.648 1 89.38 404 TRP A CA 1
ATOM 3231 C C . TRP A 1 404 ? -27.703 -42.188 -16.031 1 89.38 404 TRP A C 1
ATOM 3233 O O . TRP A 1 404 ? -28.875 -42.5 -16.188 1 89.38 404 TRP A O 1
ATOM 3243 N N . PHE A 1 405 ? -27 -41.812 -16.969 1 90.31 405 PHE A N 1
ATOM 3244 C CA . PHE A 1 405 ? -27.516 -41.75 -18.328 1 90.31 405 PHE A CA 1
ATOM 3245 C C . PHE A 1 405 ? -27.922 -43.125 -18.812 1 90.31 405 PHE A C 1
ATOM 3247 O O . PHE A 1 405 ? -28.938 -43.281 -19.484 1 90.31 405 PHE A O 1
ATOM 3254 N N . ARG A 1 406 ? -27.141 -44.062 -18.453 1 88.31 406 ARG A N 1
ATOM 3255 C CA . ARG A 1 406 ? -27.469 -45.438 -18.828 1 88.31 406 ARG A CA 1
ATOM 3256 C C . ARG A 1 406 ? -28.75 -45.906 -18.141 1 88.31 406 ARG A C 1
ATOM 3258 O O . ARG A 1 406 ? -29.578 -46.562 -18.766 1 88.31 406 ARG A O 1
ATOM 3265 N N . ASP A 1 407 ? -28.891 -45.5 -16.953 1 90.25 407 ASP A N 1
ATOM 3266 C CA . ASP A 1 407 ? -30.062 -45.875 -16.188 1 90.25 407 ASP A CA 1
ATOM 3267 C C . ASP A 1 407 ? -31.328 -45.25 -16.781 1 90.25 407 ASP A C 1
ATOM 3269 O O . ASP A 1 407 ? -32.406 -45.844 -16.734 1 90.25 407 ASP A O 1
ATOM 3273 N N . VAL A 1 408 ? -31.141 -44.062 -17.203 1 91 408 VAL A N 1
ATOM 3274 C CA . VAL A 1 408 ? -32.25 -43.375 -17.828 1 91 408 VAL A CA 1
ATOM 3275 C C . VAL A 1 408 ? -32.562 -43.969 -19.203 1 91 408 VAL A C 1
ATOM 3277 O O . VAL A 1 408 ? -33.594 -43.688 -19.781 1 91 408 VAL A O 1
ATOM 3280 N N . GLY A 1 409 ? -31.688 -44.781 -19.766 1 89.56 409 GLY A N 1
ATOM 3281 C CA . GLY A 1 409 ? -31.922 -45.5 -21 1 89.56 409 GLY A CA 1
ATOM 3282 C C . GLY A 1 409 ? -31.281 -44.875 -22.219 1 89.56 409 GLY A C 1
ATOM 3283 O O . GLY A 1 409 ? -31.688 -45.156 -23.344 1 89.56 409 GLY A O 1
ATOM 3284 N N . ILE A 1 410 ? -30.359 -44.125 -21.984 1 91.44 410 ILE A N 1
ATOM 3285 C CA . ILE A 1 410 ? -29.672 -43.531 -23.125 1 91.44 410 ILE A CA 1
ATOM 3286 C C . ILE A 1 410 ? -28.672 -44.531 -23.703 1 91.44 410 ILE A C 1
ATOM 3288 O O . ILE A 1 410 ? -27.859 -45.094 -22.984 1 91.44 410 ILE A O 1
ATOM 3292 N N . GLU A 1 411 ? -28.766 -44.625 -25 1 88.19 411 GLU A N 1
ATOM 3293 C CA . GLU A 1 411 ? -27.906 -45.562 -25.703 1 88.19 411 GLU A CA 1
ATOM 3294 C C . GLU A 1 411 ? -26.469 -45.062 -25.766 1 88.19 411 GLU A C 1
ATOM 3296 O O . GLU A 1 411 ? -26.219 -43.875 -25.781 1 88.19 411 GLU A O 1
ATOM 3301 N N . ASP A 1 412 ? -25.516 -45.938 -25.953 1 82.88 412 ASP A N 1
ATOM 3302 C CA . ASP A 1 412 ? -24.094 -45.656 -25.953 1 82.88 412 ASP A CA 1
ATOM 3303 C C . ASP A 1 412 ? -23.719 -44.75 -27.141 1 82.88 412 ASP A C 1
ATOM 3305 O O . ASP A 1 412 ? -22.828 -43.906 -27.031 1 82.88 412 ASP A O 1
ATOM 3309 N N . LYS A 1 413 ? -24.469 -44.938 -28.141 1 82.56 413 LYS A N 1
ATOM 3310 C CA . LYS A 1 413 ? -24.188 -44.125 -29.328 1 82.56 413 LYS A CA 1
ATOM 3311 C C . LYS A 1 413 ? -24.438 -42.656 -29.031 1 82.56 413 LYS A C 1
ATOM 3313 O O . LYS A 1 413 ? -23.641 -41.781 -29.406 1 82.56 413 LYS A O 1
ATOM 3318 N N . LYS A 1 414 ? -25.484 -42.406 -28.375 1 87.75 414 LYS A N 1
ATOM 3319 C CA . LYS A 1 414 ? -25.828 -41.031 -28.031 1 87.75 414 LYS A CA 1
ATOM 3320 C C . LYS A 1 414 ? -24.938 -40.531 -26.922 1 87.75 414 LYS A C 1
ATOM 3322 O O . LYS A 1 414 ? -24.578 -39.344 -26.891 1 87.75 414 LYS A O 1
ATOM 3327 N N . LEU A 1 415 ? -24.594 -41.438 -26.109 1 87.56 415 LEU A N 1
ATOM 3328 C CA . LEU A 1 415 ? -23.719 -41.062 -25.016 1 87.56 415 LEU A CA 1
ATOM 3329 C C . LEU A 1 415 ? -22.344 -40.656 -25.531 1 87.56 415 LEU A C 1
ATOM 3331 O O . LEU A 1 415 ? -21.688 -39.781 -24.953 1 87.56 415 LEU A O 1
ATOM 3335 N N . ARG A 1 416 ? -21.906 -41.25 -26.5 1 82.44 416 ARG A N 1
ATOM 3336 C CA . ARG A 1 416 ? -20.656 -40.875 -27.141 1 82.44 416 ARG A CA 1
ATOM 3337 C C . ARG A 1 416 ? -20.641 -39.406 -27.562 1 82.44 416 ARG A C 1
ATOM 3339 O O . ARG A 1 416 ? -19.656 -38.719 -27.375 1 82.44 416 ARG A O 1
ATOM 3346 N N . ASP A 1 417 ? -21.719 -39.031 -28.078 1 82.12 417 ASP A N 1
ATOM 3347 C CA . ASP A 1 417 ? -21.828 -37.625 -28.516 1 82.12 417 ASP A CA 1
ATOM 3348 C C . ASP A 1 417 ? -21.844 -36.688 -27.328 1 82.12 417 ASP A C 1
ATOM 3350 O O . ASP A 1 417 ? -21.297 -35.594 -27.406 1 82.12 417 ASP A O 1
ATOM 3354 N N . LEU A 1 418 ? -22.391 -37.125 -26.281 1 85.75 418 LEU A N 1
ATOM 3355 C CA . LEU A 1 418 ? -22.484 -36.281 -25.094 1 85.75 418 LEU A CA 1
ATOM 3356 C C . LEU A 1 418 ? -21.109 -36.094 -24.453 1 85.75 418 LEU A C 1
ATOM 3358 O O . LEU A 1 418 ? -20.797 -35 -23.953 1 85.75 418 LEU A O 1
ATOM 3362 N N . LEU A 1 419 ? -20.312 -37.094 -24.469 1 79.88 419 LEU A N 1
ATOM 3363 C CA . LEU A 1 419 ? -19 -37.094 -23.828 1 79.88 419 LEU A CA 1
ATOM 3364 C C . LEU A 1 419 ? -18.062 -36.062 -24.484 1 79.88 419 LEU A C 1
ATOM 3366 O O . LEU A 1 419 ? -17.125 -35.594 -23.859 1 79.88 419 LEU A O 1
ATOM 3370 N N . THR A 1 420 ? -18.359 -35.75 -25.656 1 75.25 420 THR A N 1
ATOM 3371 C CA . THR A 1 420 ? -17.5 -34.844 -26.391 1 75.25 420 THR A CA 1
ATOM 3372 C C . THR A 1 420 ? -17.859 -33.375 -26.125 1 75.25 420 THR A C 1
ATOM 3374 O O . THR A 1 420 ? -17.125 -32.469 -26.484 1 75.25 420 THR A O 1
ATOM 3377 N N . LEU A 1 421 ? -18.922 -33.25 -25.5 1 74.88 421 LEU A N 1
ATOM 3378 C CA . LEU A 1 421 ? -19.359 -31.891 -25.203 1 74.88 421 LEU A CA 1
ATOM 3379 C C . LEU A 1 421 ? -18.672 -31.344 -23.953 1 74.88 421 LEU A C 1
ATOM 3381 O O . LEU A 1 421 ? -18.453 -32.094 -23 1 74.88 421 LEU A O 1
ATOM 3385 N N . LYS A 1 422 ? -18.25 -30.109 -23.969 1 66.06 422 LYS A N 1
ATOM 3386 C CA . LYS A 1 422 ? -17.422 -29.453 -22.953 1 66.06 422 LYS A CA 1
ATOM 3387 C C . LYS A 1 422 ? -18.125 -29.469 -21.594 1 66.06 422 LYS A C 1
ATOM 3389 O O . LYS A 1 422 ? -17.484 -29.641 -20.562 1 66.06 422 LYS A O 1
ATOM 3394 N N . ASN A 1 423 ? -19.422 -29.406 -21.562 1 72.25 423 ASN A N 1
ATOM 3395 C CA . ASN A 1 423 ? -20.125 -29.219 -20.297 1 72.25 423 ASN A CA 1
ATOM 3396 C C . ASN A 1 423 ? -20.469 -30.562 -19.656 1 72.25 423 ASN A C 1
ATOM 3398 O O . ASN A 1 423 ? -20.953 -30.594 -18.516 1 72.25 423 ASN A O 1
ATOM 3402 N N . PHE A 1 424 ? -20.156 -31.609 -20.297 1 76.94 424 PHE A N 1
ATOM 3403 C CA . PHE A 1 424 ? -20.531 -32.938 -19.781 1 76.94 424 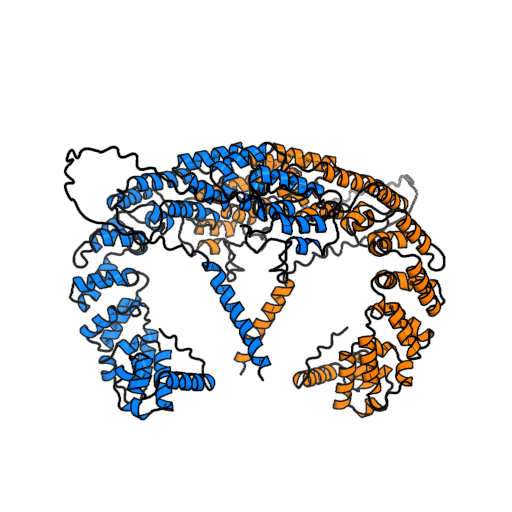PHE A CA 1
ATOM 3404 C C . PHE A 1 424 ? -19.891 -33.188 -18.422 1 76.94 424 PHE A C 1
ATOM 3406 O O . PHE A 1 424 ? -20.531 -33.688 -17.5 1 76.94 424 PHE A O 1
ATOM 3413 N N . PHE A 1 425 ? -18.688 -32.75 -18.328 1 71.31 425 PHE A N 1
ATOM 3414 C CA . PHE A 1 425 ? -17.891 -33.156 -17.172 1 71.31 425 PHE A CA 1
ATOM 3415 C C . PHE A 1 425 ? -18.141 -32.219 -15.992 1 71.31 425 PHE A C 1
ATOM 3417 O O . PHE A 1 425 ? -17.672 -32.469 -14.875 1 71.31 425 PHE A O 1
ATOM 3424 N N . SER A 1 426 ? -18.891 -31.266 -16.203 1 72.44 426 SER A N 1
ATOM 3425 C CA . SER A 1 426 ? -19.234 -30.344 -15.133 1 72.44 426 SER A CA 1
ATOM 3426 C C . SER A 1 426 ? -20.625 -30.625 -14.578 1 72.44 426 SER A C 1
ATOM 3428 O O . SER A 1 426 ? -21.062 -29.984 -13.617 1 72.44 426 SER A O 1
ATOM 3430 N N . LEU A 1 427 ? -21.172 -31.656 -15.094 1 77.19 427 LEU A N 1
ATOM 3431 C CA . LEU A 1 427 ? -22.547 -31.969 -14.727 1 77.19 427 LEU A CA 1
ATOM 3432 C C . LEU A 1 427 ? -22.609 -32.594 -13.336 1 77.19 427 LEU A C 1
ATOM 3434 O O . LEU A 1 427 ? -21.688 -33.312 -12.93 1 77.19 427 LEU A O 1
ATOM 3438 N N . LYS A 1 428 ? -23.625 -32.281 -12.656 1 80.5 428 LYS A N 1
ATOM 3439 C CA . LYS A 1 428 ? -23.922 -32.906 -11.367 1 80.5 428 LYS A CA 1
ATOM 3440 C C . LYS A 1 428 ? -25.188 -33.75 -11.445 1 80.5 428 LYS A C 1
ATOM 3442 O O . LYS A 1 428 ? -26.156 -33.375 -12.125 1 80.5 428 LYS A O 1
ATOM 3447 N N . LYS A 1 429 ? -25.109 -34.906 -10.781 1 82.56 429 LYS A N 1
ATOM 3448 C CA . LYS A 1 429 ? -26.234 -35.844 -10.797 1 82.56 429 LYS A CA 1
ATOM 3449 C C . LYS A 1 429 ? -27.516 -35.156 -10.32 1 82.56 429 LYS A C 1
ATOM 3451 O O . LYS A 1 429 ? -28.578 -35.344 -10.93 1 82.56 429 LYS A O 1
ATOM 3456 N N . THR A 1 430 ? -27.359 -34.406 -9.281 1 84.19 430 THR A N 1
ATOM 3457 C CA . THR A 1 430 ? -28.516 -33.719 -8.703 1 84.19 430 THR A CA 1
ATOM 3458 C C . THR A 1 430 ? -29.156 -32.781 -9.703 1 84.19 430 THR A C 1
ATOM 3460 O O . THR A 1 430 ? -30.375 -32.688 -9.812 1 84.19 430 THR A O 1
ATOM 3463 N N . GLU A 1 431 ? -28.344 -32.125 -10.359 1 86.38 431 GLU A N 1
ATOM 3464 C CA . GLU A 1 431 ? -28.844 -31.172 -11.352 1 86.38 431 GLU A CA 1
ATOM 3465 C C . GLU A 1 431 ? -29.516 -31.891 -12.516 1 86.38 431 GLU A C 1
ATOM 3467 O O . GLU A 1 431 ? -30.531 -31.422 -13.031 1 86.38 431 GLU A O 1
ATOM 3472 N N . MET A 1 432 ? -29.016 -33 -12.898 1 88.19 432 MET A N 1
ATOM 3473 C CA . MET A 1 432 ? -29.578 -33.781 -14 1 88.19 432 MET A CA 1
ATOM 3474 C C . MET A 1 432 ? -30.953 -34.344 -13.625 1 88.19 432 MET A C 1
ATOM 3476 O O . MET A 1 432 ? -31.875 -34.344 -14.453 1 88.19 432 MET A O 1
ATOM 3480 N N . GLU A 1 433 ? -31.016 -34.75 -12.461 1 91.19 433 GLU A N 1
ATOM 3481 C CA . GLU A 1 433 ? -32.281 -35.25 -11.992 1 91.19 433 GLU A CA 1
ATOM 3482 C C . GLU A 1 433 ? -33.375 -34.156 -11.977 1 91.19 433 GLU A C 1
ATOM 3484 O O . GLU A 1 433 ? -34.5 -34.406 -12.367 1 91.19 433 GLU A O 1
ATOM 3489 N N . GLU A 1 434 ? -32.969 -33.062 -11.516 1 92.19 434 GLU A N 1
ATOM 3490 C CA . GLU A 1 434 ? -33.875 -31.938 -11.508 1 92.19 434 GLU A CA 1
ATOM 3491 C C . GLU A 1 434 ? -34.312 -31.562 -12.922 1 92.19 434 GLU A C 1
ATOM 3493 O O . GLU A 1 434 ? -35.5 -31.266 -13.164 1 92.19 434 GLU A O 1
ATOM 3498 N N . LYS A 1 435 ? -33.438 -31.562 -13.75 1 92.12 435 LYS A N 1
ATOM 3499 C CA . LYS A 1 435 ? -33.75 -31.234 -15.141 1 92.12 435 LYS A CA 1
ATOM 3500 C C . LYS A 1 435 ? -34.656 -32.281 -15.766 1 92.12 435 LYS A C 1
ATOM 3502 O O . LYS A 1 435 ? -35.594 -31.922 -16.469 1 92.12 435 LYS A O 1
ATOM 3507 N N . LEU A 1 436 ? -34.375 -33.5 -15.516 1 93.81 436 LEU A N 1
ATOM 3508 C CA . LEU A 1 436 ? -35.188 -34.562 -16.031 1 93.81 436 LEU A CA 1
ATOM 3509 C C . LEU A 1 436 ? -36.625 -34.5 -15.484 1 93.81 436 LEU A C 1
ATOM 3511 O O . LEU A 1 436 ? -37.594 -34.625 -16.234 1 93.81 436 LEU A O 1
ATOM 3515 N N . LYS A 1 437 ? -36.625 -34.25 -14.203 1 92.5 437 LYS A N 1
ATOM 3516 C CA . LYS A 1 437 ? -37.938 -34.094 -13.57 1 92.5 437 LYS A CA 1
ATOM 3517 C C . LYS A 1 437 ? -38.719 -32.938 -14.188 1 92.5 437 LYS A C 1
ATOM 3519 O O . LYS A 1 437 ? -39.938 -33.031 -14.43 1 92.5 437 LYS A O 1
ATOM 3524 N N . TYR A 1 438 ? -38.125 -31.906 -14.367 1 92.44 438 TYR A N 1
ATOM 3525 C CA . TYR A 1 438 ? -38.75 -30.75 -14.969 1 92.44 438 TYR A CA 1
ATOM 3526 C C . TYR A 1 438 ? -39.25 -31.062 -16.375 1 92.44 438 TYR A C 1
ATOM 3528 O O . TYR A 1 438 ? -40.406 -30.766 -16.703 1 92.44 438 TYR A O 1
ATOM 3536 N N . LEU A 1 439 ? -38.406 -31.594 -17.141 1 91.44 439 LEU A N 1
ATOM 3537 C CA . LEU A 1 439 ? -38.781 -31.906 -18.516 1 91.44 439 LEU A CA 1
ATOM 3538 C C . LEU A 1 439 ? -39.969 -32.844 -18.562 1 91.44 439 LEU A C 1
ATOM 3540 O O . LEU A 1 439 ? -40.906 -32.688 -19.359 1 91.44 439 LEU A O 1
ATOM 3544 N N . LEU A 1 440 ? -39.969 -33.781 -17.688 1 91.69 440 LEU A N 1
ATOM 3545 C CA . LEU A 1 440 ? -41.031 -34.781 -17.672 1 91.69 440 LEU A CA 1
ATOM 3546 C C . LEU A 1 440 ? -42.312 -34.188 -17.125 1 91.69 440 LEU A C 1
ATOM 3548 O O . LEU A 1 440 ? -43.406 -34.75 -17.297 1 91.69 440 LEU A O 1
ATOM 3552 N N . SER A 1 441 ? -42.188 -33.094 -16.438 1 89.94 441 SER A N 1
ATOM 3553 C CA . SER A 1 441 ? -43.375 -32.406 -15.922 1 89.94 441 SER A CA 1
ATOM 3554 C C . SER A 1 441 ? -44.094 -31.656 -17.016 1 89.94 441 SER A C 1
ATOM 3556 O O . SER A 1 441 ? -45.25 -31.297 -16.859 1 89.94 441 SER A O 1
ATOM 3558 N N . LEU A 1 442 ? -43.438 -31.422 -18 1 86.19 442 LEU A N 1
ATOM 3559 C CA . LEU A 1 442 ? -44.031 -30.688 -19.125 1 86.19 442 LEU A CA 1
ATOM 3560 C C . LEU A 1 442 ? -45.031 -31.578 -19.875 1 86.19 442 LEU A C 1
ATOM 3562 O O . LEU A 1 442 ? -44.75 -32.75 -20.094 1 86.19 442 LEU A O 1
ATOM 3566 N N . LYS A 1 443 ? -46.094 -30.969 -20.188 1 81.88 443 LYS A N 1
ATOM 3567 C CA . LYS A 1 443 ? -47.125 -31.703 -20.922 1 81.88 443 LYS A CA 1
ATOM 3568 C C . LYS A 1 443 ? -46.625 -32.156 -22.297 1 81.88 443 LYS A C 1
ATOM 3570 O O . LYS A 1 443 ? -46.062 -31.344 -23.047 1 81.88 443 LYS A O 1
ATOM 3575 N N . GLY A 1 444 ? -46.656 -33.406 -22.594 1 78.12 444 GLY A N 1
ATOM 3576 C CA . GLY A 1 444 ? -46.312 -33.906 -23.906 1 78.12 444 GLY A CA 1
ATOM 3577 C C . GLY A 1 444 ? -44.875 -34.438 -23.969 1 78.12 444 GLY A C 1
ATOM 3578 O O . GLY A 1 444 ? -44.469 -35 -24.984 1 78.12 444 GLY A O 1
ATOM 3579 N N . VAL A 1 445 ? -44.219 -34.219 -23 1 87.44 445 VAL A N 1
ATOM 3580 C CA . VAL A 1 445 ? -42.812 -34.688 -23 1 87.44 445 VAL A CA 1
ATOM 3581 C C . VAL A 1 445 ? -42.75 -36.062 -22.312 1 87.44 445 VAL A C 1
ATOM 3583 O O . VAL A 1 445 ? -43.156 -36.219 -21.172 1 87.44 445 VAL A O 1
ATOM 3586 N N . THR A 1 446 ? -42.344 -37.031 -23.094 1 88.44 446 THR A N 1
ATOM 3587 C CA . THR A 1 446 ? -42.188 -38.375 -22.578 1 88.44 446 THR A CA 1
ATOM 3588 C C . THR A 1 446 ? -40.719 -38.719 -22.359 1 88.44 446 THR A C 1
ATOM 3590 O O . THR A 1 446 ? -39.844 -37.969 -22.781 1 88.44 446 THR A O 1
ATOM 3593 N N . MET A 1 447 ? -40.531 -39.781 -21.719 1 91.19 447 MET A N 1
ATOM 3594 C CA . MET A 1 447 ? -39.156 -40.281 -21.5 1 91.19 447 MET A CA 1
ATOM 3595 C C . MET A 1 447 ? -38.469 -40.594 -22.812 1 91.19 447 MET A C 1
ATOM 3597 O O . MET A 1 447 ? -37.25 -40.406 -22.938 1 91.19 447 MET A O 1
ATOM 3601 N N . GLU A 1 448 ? -39.25 -40.969 -23.688 1 90.69 448 GLU A N 1
ATOM 3602 C CA . GLU A 1 448 ? -38.719 -41.281 -25.016 1 90.69 448 GLU A CA 1
ATOM 3603 C C . GLU A 1 448 ? -38.219 -40.031 -25.719 1 90.69 448 GLU A C 1
ATOM 3605 O O . GLU A 1 448 ? -37.219 -40.094 -26.422 1 90.69 448 GLU A O 1
ATOM 3610 N N . ALA A 1 449 ? -38.938 -39.031 -25.531 1 88.81 449 ALA A N 1
ATOM 3611 C CA . ALA A 1 449 ? -38.5 -37.781 -26.125 1 88.81 449 ALA A CA 1
ATOM 3612 C C . ALA A 1 449 ? -37.188 -37.312 -25.547 1 88.81 449 ALA A C 1
ATOM 3614 O O . ALA A 1 449 ? -36.312 -36.812 -26.281 1 88.81 449 ALA A O 1
ATOM 3615 N N . VAL A 1 450 ? -37 -37.531 -24.297 1 91.25 450 VAL A N 1
ATOM 3616 C CA . VAL A 1 450 ? -35.75 -37.125 -23.625 1 91.25 450 VAL A CA 1
ATOM 3617 C C . VAL A 1 450 ? -34.625 -38.031 -24.094 1 91.25 450 VAL A C 1
ATOM 3619 O O . VAL A 1 450 ? -33.5 -37.531 -24.328 1 91.25 450 VAL A O 1
ATOM 3622 N N . ARG A 1 451 ? -34.906 -39.219 -24.281 1 91.5 451 ARG A N 1
ATOM 3623 C CA . ARG A 1 451 ? -33.906 -40.188 -24.734 1 91.5 451 ARG A CA 1
ATOM 3624 C C . ARG A 1 451 ? -33.438 -39.875 -26.141 1 91.5 451 ARG A C 1
ATOM 3626 O O . ARG A 1 451 ? -32.281 -40.094 -26.5 1 91.5 451 ARG A O 1
ATOM 3633 N N . SER A 1 452 ? -34.406 -39.375 -26.859 1 89.25 452 SER A N 1
ATOM 3634 C CA . SER A 1 452 ? -34.062 -39.062 -28.25 1 89.25 452 SER A CA 1
ATOM 3635 C C . SER A 1 452 ? -33.25 -37.781 -28.328 1 89.25 452 SER A C 1
ATOM 3637 O O . SER A 1 452 ? -32.5 -37.562 -29.297 1 89.25 452 SER A O 1
ATOM 3639 N N . HIS A 1 453 ? -33.312 -36.969 -27.344 1 90.75 453 HIS A N 1
ATOM 3640 C CA . HIS A 1 453 ? -32.562 -35.719 -27.328 1 90.75 453 HIS A CA 1
ATOM 3641 C C . HIS A 1 453 ? -31.922 -35.469 -25.969 1 90.75 453 HIS A C 1
ATOM 3643 O O . HIS A 1 453 ? -32.188 -34.469 -25.328 1 90.75 453 HIS A O 1
ATOM 3649 N N . PRO A 1 454 ? -30.969 -36.312 -25.703 1 90.44 454 PRO A N 1
ATOM 3650 C CA . PRO A 1 454 ? -30.375 -36.219 -24.359 1 90.44 454 PRO A CA 1
ATOM 3651 C C . PRO A 1 454 ? -29.562 -34.969 -24.156 1 90.44 454 PRO A C 1
ATOM 3653 O O . PRO A 1 454 ? -29.266 -34.562 -23.016 1 90.44 454 PRO A O 1
ATOM 3656 N N . VAL A 1 455 ? -29.188 -34.219 -25.109 1 89.88 455 VAL A N 1
ATOM 3657 C CA . VAL A 1 455 ? -28.391 -33 -25.047 1 89.88 455 VAL A CA 1
ATOM 3658 C C . VAL A 1 455 ? -29.141 -31.922 -24.266 1 89.88 455 VAL A C 1
ATOM 3660 O O . VAL A 1 455 ? -28.547 -31 -23.719 1 89.88 455 VAL A O 1
ATOM 3663 N N . CYS A 1 456 ? -30.422 -32.062 -24.203 1 88.69 456 CYS A N 1
ATOM 3664 C CA . CYS A 1 456 ? -31.25 -31.109 -23.453 1 88.69 456 CYS A CA 1
ATOM 3665 C C . CYS A 1 456 ? -30.859 -31.094 -21.984 1 88.69 456 CYS A C 1
ATOM 3667 O O . CYS A 1 456 ? -30.984 -30.062 -21.328 1 88.69 456 CYS A O 1
ATOM 3669 N N . LEU A 1 457 ? -30.359 -32.188 -21.594 1 89 457 LEU A N 1
ATOM 3670 C CA . LEU A 1 457 ? -30.016 -32.344 -20.188 1 89 457 LEU A CA 1
ATOM 3671 C C . LEU A 1 457 ? -28.688 -31.641 -19.875 1 89 457 LEU A C 1
ATOM 3673 O O . LEU A 1 457 ? -28.328 -31.469 -18.719 1 89 457 LEU A O 1
ATOM 3677 N N . LEU A 1 458 ? -28.016 -31.25 -20.859 1 88.75 458 LEU A N 1
ATOM 3678 C CA . LEU A 1 458 ? -26.734 -30.562 -20.672 1 88.75 458 LEU A CA 1
ATOM 3679 C C . LEU A 1 458 ? -26.953 -29.047 -20.562 1 88.75 458 LEU A C 1
ATOM 3681 O O . LEU A 1 458 ? -26.062 -28.328 -20.094 1 88.75 458 LEU A O 1
ATOM 3685 N N . LYS A 1 459 ? -28.062 -28.609 -20.953 1 87.12 459 LYS A N 1
ATOM 3686 C CA . LYS A 1 459 ? -28.375 -27.188 -20.859 1 87.12 459 LYS A CA 1
ATOM 3687 C C . LYS A 1 459 ? -28.766 -26.797 -19.438 1 87.12 459 LYS A C 1
ATOM 3689 O O . LYS A 1 459 ? -29.312 -27.609 -18.688 1 87.12 459 LYS A O 1
ATOM 3694 N N . PRO A 1 460 ? -28.547 -25.625 -19.125 1 87.69 460 PRO A N 1
ATOM 3695 C CA . PRO A 1 460 ? -28.953 -25.172 -17.781 1 87.69 460 PRO A CA 1
ATOM 3696 C C . PRO A 1 460 ? -30.469 -25.172 -17.609 1 87.69 460 PRO A C 1
ATOM 3698 O O . PRO A 1 460 ? -31.219 -24.906 -18.562 1 87.69 460 PRO A O 1
ATOM 3701 N N . LEU A 1 461 ? -30.812 -25.438 -16.359 1 88.44 461 LEU A N 1
ATOM 3702 C CA . LEU A 1 461 ? -32.219 -25.484 -16.031 1 88.44 461 LEU A CA 1
ATOM 3703 C C . LEU A 1 461 ? -32.906 -24.156 -16.344 1 88.44 461 LEU A C 1
ATOM 3705 O O . LEU A 1 461 ? -34.062 -24.125 -16.797 1 88.44 461 LEU A O 1
ATOM 3709 N N . ALA A 1 462 ? -32.219 -23.172 -16.062 1 84.62 462 ALA A N 1
ATOM 3710 C CA . ALA A 1 462 ? -32.75 -21.828 -16.328 1 84.62 462 ALA A CA 1
ATOM 3711 C C . ALA A 1 462 ? -33.062 -21.641 -17.812 1 84.62 462 ALA A C 1
ATOM 3713 O O . ALA A 1 462 ? -34.062 -21.031 -18.156 1 84.62 462 ALA A O 1
ATOM 3714 N N . HIS A 1 463 ? -32.219 -22.109 -18.547 1 86.69 463 HIS A N 1
ATOM 3715 C CA . HIS A 1 463 ? -32.438 -22.031 -19.984 1 86.69 463 HIS A CA 1
ATOM 3716 C C . HIS A 1 463 ? -33.688 -22.797 -20.406 1 86.69 463 HIS A C 1
ATOM 3718 O O . HIS A 1 463 ? -34.469 -22.297 -21.203 1 86.69 463 HIS A O 1
ATOM 3724 N N . LEU A 1 464 ? -33.812 -23.953 -19.938 1 88.12 464 LEU A N 1
ATOM 3725 C CA . LEU A 1 464 ? -34.969 -24.781 -20.25 1 88.12 464 LEU A CA 1
ATOM 3726 C C . LEU A 1 464 ? -36.25 -24.109 -19.812 1 88.12 464 LEU A C 1
ATOM 3728 O O . LEU A 1 464 ? -37.219 -24.047 -20.578 1 88.12 464 LEU A O 1
ATOM 3732 N N . LYS A 1 465 ? -36.188 -23.594 -18.688 1 86.94 465 LYS A N 1
ATOM 3733 C CA . LYS A 1 465 ? -37.344 -22.938 -18.141 1 86.94 465 LYS A CA 1
ATOM 3734 C C . LYS A 1 465 ? -37.719 -21.688 -18.953 1 86.94 465 LYS A C 1
ATOM 3736 O O . LYS A 1 465 ? -38.875 -21.422 -19.219 1 86.94 465 LYS A O 1
ATOM 3741 N N . HIS A 1 466 ? -36.75 -21.078 -19.297 1 84.25 466 HIS A N 1
ATOM 3742 C CA . HIS A 1 466 ? -36.969 -19.844 -20.078 1 84.25 466 HIS A CA 1
ATOM 3743 C C . HIS A 1 466 ? -37.656 -20.141 -21.406 1 84.25 466 HIS A C 1
ATOM 3745 O O . HIS A 1 466 ? -38.562 -19.422 -21.812 1 84.25 466 HIS A O 1
ATOM 3751 N N . ARG A 1 467 ? -37.219 -21.062 -22 1 86.62 467 ARG A N 1
ATOM 3752 C CA . ARG A 1 467 ? -37.781 -21.422 -23.281 1 86.62 467 ARG A CA 1
ATOM 3753 C C . ARG A 1 467 ? -39.219 -21.875 -23.141 1 86.62 467 ARG A C 1
ATOM 3755 O O . ARG A 1 467 ? -40.094 -21.484 -23.922 1 86.62 467 ARG A O 1
ATOM 3762 N N . VAL A 1 468 ? -39.5 -22.594 -22.188 1 87.19 468 VAL A N 1
ATOM 3763 C CA . VAL A 1 468 ? -40.844 -23.125 -21.953 1 87.19 468 VAL A CA 1
ATOM 3764 C C . VAL A 1 468 ? -41.781 -21.984 -21.578 1 87.19 468 VAL A C 1
ATOM 3766 O O . VAL A 1 468 ? -42.906 -21.906 -22.094 1 87.19 468 VAL A O 1
ATOM 3769 N N . GLU A 1 469 ? -41.312 -21.188 -20.688 1 84.06 469 GLU A N 1
ATOM 3770 C CA . GLU A 1 469 ? -42.156 -20.062 -20.266 1 84.06 469 GLU A CA 1
ATOM 3771 C C . GLU A 1 469 ? -42.438 -19.109 -21.422 1 84.06 469 GLU A C 1
ATOM 3773 O O . GLU A 1 469 ? -43.531 -18.578 -21.531 1 84.06 469 GLU A O 1
ATOM 3778 N N . PHE A 1 470 ? -41.5 -18.953 -22.141 1 85.81 470 PHE A N 1
ATOM 3779 C CA . PHE A 1 470 ? -41.688 -18.109 -23.312 1 85.81 470 PHE A CA 1
ATOM 3780 C C . PHE A 1 470 ? -42.75 -18.688 -24.234 1 85.81 470 PHE A C 1
ATOM 3782 O O . PHE A 1 470 ? -43.656 -17.984 -24.688 1 85.81 470 PHE A O 1
ATOM 3789 N N . LEU A 1 471 ? -42.625 -19.875 -24.5 1 86.94 471 LEU A N 1
ATOM 3790 C CA . LEU A 1 471 ? -43.562 -20.531 -25.406 1 86.94 471 LEU A CA 1
ATOM 3791 C C . LEU A 1 471 ? -44.969 -20.594 -24.812 1 86.94 471 LEU A C 1
ATOM 3793 O O . LEU A 1 471 ? -45.969 -20.453 -25.531 1 86.94 471 LEU A O 1
ATOM 3797 N N . ARG A 1 472 ? -45.062 -20.797 -23.609 1 83.5 472 ARG A N 1
ATOM 3798 C CA . ARG A 1 472 ? -46.344 -20.812 -22.938 1 83.5 472 ARG A CA 1
ATOM 3799 C C . ARG A 1 472 ? -47.062 -19.469 -23.094 1 83.5 472 ARG A C 1
ATOM 3801 O O . ARG A 1 472 ? -48.281 -19.422 -23.234 1 83.5 472 ARG A O 1
ATOM 3808 N N . ALA A 1 473 ? -46.25 -18.5 -23.062 1 80.81 473 ALA A N 1
ATOM 3809 C CA . ALA A 1 473 ? -46.812 -17.141 -23.109 1 80.81 473 ALA A CA 1
ATOM 3810 C C . ALA A 1 473 ? -47.125 -16.734 -24.547 1 80.81 473 ALA A C 1
ATOM 3812 O O . ALA A 1 473 ? -48.094 -16.047 -24.797 1 80.81 473 ALA A O 1
ATOM 3813 N N . VAL A 1 474 ? -46.375 -17.141 -25.406 1 80.19 474 VAL A N 1
ATOM 3814 C CA . VAL A 1 474 ? -46.438 -16.594 -26.75 1 80.19 474 VAL A CA 1
ATOM 3815 C C . VAL A 1 474 ? -47.094 -17.609 -27.703 1 80.19 474 VAL A C 1
ATOM 3817 O O . VAL A 1 474 ? -47.969 -17.25 -28.484 1 80.19 474 VAL A O 1
ATOM 3820 N N . LYS A 1 475 ? -46.562 -18.859 -27.641 1 81.44 475 LYS A N 1
ATOM 3821 C CA . LYS A 1 475 ? -47.062 -19.891 -28.547 1 81.44 475 LYS A CA 1
ATOM 3822 C C . LYS A 1 475 ? -47.219 -21.234 -27.828 1 81.44 475 LYS A C 1
ATOM 3824 O O . LYS A 1 475 ? -46.438 -22.156 -28.062 1 81.44 475 LYS A O 1
ATOM 3829 N N . PRO A 1 476 ? -48.25 -21.453 -27.125 1 80.75 476 PRO A N 1
ATOM 3830 C CA . PRO A 1 476 ? -48.406 -22.672 -26.328 1 80.75 476 PRO A CA 1
ATOM 3831 C C . PRO A 1 476 ? -48.562 -23.938 -27.172 1 80.75 476 PRO A C 1
ATOM 3833 O O . PRO A 1 476 ? -48.188 -25.031 -26.734 1 80.75 476 PRO A O 1
ATOM 3836 N N . ASP A 1 477 ? -49.031 -23.797 -28.344 1 81.25 477 ASP A N 1
ATOM 3837 C CA . ASP A 1 477 ? -49.281 -24.938 -29.203 1 81.25 477 ASP A CA 1
ATOM 3838 C C . ASP A 1 477 ? -47.969 -25.562 -29.672 1 81.25 477 ASP A C 1
ATOM 3840 O O . ASP A 1 477 ? -47.906 -26.766 -29.922 1 81.25 477 ASP A O 1
ATOM 3844 N N . VAL A 1 478 ? -47 -24.781 -29.766 1 81.81 478 VAL A N 1
ATOM 3845 C CA . VAL A 1 478 ? -45.688 -25.234 -30.219 1 81.81 478 VAL A CA 1
ATOM 3846 C C . VAL A 1 478 ? -45.062 -26.172 -29.172 1 81.81 478 VAL A C 1
ATOM 3848 O O . VAL A 1 478 ? -44.375 -27.125 -29.516 1 81.81 478 VAL A O 1
ATOM 3851 N N . LEU A 1 479 ? -45.406 -25.969 -27.953 1 78.88 479 LEU A N 1
ATOM 3852 C CA . LEU A 1 479 ? -44.844 -26.734 -26.844 1 78.88 479 LEU A CA 1
ATOM 3853 C C . LEU A 1 479 ? -45.312 -28.188 -26.922 1 78.88 479 LEU A C 1
ATOM 3855 O O . LEU A 1 479 ? -44.594 -29.094 -26.531 1 78.88 479 LEU A O 1
ATOM 3859 N N . VAL A 1 480 ? -46.469 -28.359 -27.5 1 77.12 480 VAL A N 1
ATOM 3860 C CA . VAL A 1 480 ? -47.062 -29.688 -27.531 1 77.12 480 VAL A CA 1
ATOM 3861 C C . VAL A 1 480 ? -46.75 -30.359 -28.859 1 77.12 480 VAL A C 1
ATOM 3863 O O . VAL A 1 480 ? -46.531 -31.578 -28.922 1 77.12 480 VAL A O 1
ATOM 3866 N N . ASN A 1 481 ? -46.531 -29.609 -29.875 1 78.38 481 ASN A N 1
ATOM 3867 C CA . ASN A 1 481 ? -46.5 -30.203 -31.203 1 78.38 481 ASN A CA 1
ATOM 3868 C C . ASN A 1 481 ? -45.062 -30.359 -31.703 1 78.38 481 ASN A C 1
ATOM 3870 O O . ASN A 1 481 ? -44.812 -31.094 -32.656 1 78.38 481 ASN A O 1
ATOM 3874 N N . LYS A 1 482 ? -44.219 -29.688 -31.156 1 82.06 482 LYS A N 1
ATOM 3875 C CA . LYS A 1 482 ? -42.875 -29.703 -31.688 1 82.06 482 LYS A CA 1
ATOM 3876 C C . LYS A 1 482 ? -41.969 -30.625 -30.875 1 82.06 482 LYS A C 1
ATOM 3878 O O . LYS A 1 482 ? -42.25 -30.906 -29.719 1 82.06 482 LYS A O 1
ATOM 3883 N N . ASP A 1 483 ? -40.969 -31.031 -31.641 1 86.56 483 ASP A N 1
ATOM 3884 C CA . ASP A 1 483 ? -40 -31.938 -31.062 1 86.56 483 ASP A CA 1
ATOM 3885 C C . ASP A 1 483 ? -39.156 -31.234 -29.969 1 86.56 483 ASP A C 1
ATOM 3887 O O . ASP A 1 483 ? -38.844 -30.062 -30.109 1 86.56 483 ASP A O 1
ATOM 3891 N N . LEU A 1 484 ? -38.906 -31.984 -28.922 1 87.5 484 LEU A N 1
ATOM 3892 C CA . LEU A 1 484 ? -38.188 -31.453 -27.766 1 87.5 484 LEU A CA 1
ATOM 3893 C C . LEU A 1 484 ? -36.844 -30.875 -28.188 1 87.5 484 LEU A C 1
ATOM 3895 O O . LEU A 1 484 ? -36.438 -29.828 -27.672 1 87.5 484 LEU A O 1
ATOM 3899 N N . GLY A 1 485 ? -36.125 -31.422 -29.031 1 87.69 485 GLY A N 1
ATOM 3900 C CA . GLY A 1 485 ? -34.844 -30.953 -29.516 1 87.69 485 GLY A CA 1
ATOM 3901 C C . GLY A 1 485 ? -34.906 -29.609 -30.219 1 87.69 485 GLY A C 1
ATOM 3902 O O . GLY A 1 485 ? -34.031 -28.766 -30.016 1 87.69 485 GLY A O 1
ATOM 3903 N N . GLN A 1 486 ? -35.906 -29.438 -30.922 1 85.75 486 GLN A N 1
ATOM 3904 C CA . GLN A 1 486 ? -36.094 -28.172 -31.641 1 85.75 486 GLN A CA 1
ATOM 3905 C C . GLN A 1 486 ? -36.344 -27.031 -30.672 1 85.75 486 GLN A C 1
ATOM 3907 O O . GLN A 1 486 ? -35.875 -25.906 -30.891 1 85.75 486 GLN A O 1
ATOM 3912 N N . ILE A 1 487 ? -36.969 -27.422 -29.656 1 86.12 487 ILE A N 1
ATOM 3913 C CA . ILE A 1 487 ? -37.344 -26.406 -28.688 1 86.12 487 ILE A CA 1
ATOM 3914 C C . ILE A 1 487 ? -36.156 -26.047 -27.812 1 86.12 487 ILE A C 1
ATOM 3916 O O . ILE A 1 487 ? -35.844 -24.875 -27.609 1 86.12 487 ILE A O 1
ATOM 3920 N N . MET A 1 488 ? -35.469 -27.125 -27.406 1 87.25 488 MET A N 1
ATOM 3921 C CA . MET A 1 488 ? -34.531 -26.906 -26.312 1 87.25 488 MET A CA 1
ATOM 3922 C C . MET A 1 488 ? -33.125 -26.688 -26.844 1 87.25 488 MET A C 1
ATOM 3924 O O . MET A 1 488 ? -32.312 -26.047 -26.203 1 87.25 488 MET A O 1
ATOM 3928 N N . LEU A 1 489 ? -32.75 -27.125 -28.031 1 84.88 489 LEU A N 1
ATOM 3929 C CA . LEU A 1 489 ? -31.344 -27.219 -28.453 1 84.88 489 LEU A CA 1
ATOM 3930 C C . LEU A 1 489 ? -31.031 -26.172 -29.516 1 84.88 489 LEU A C 1
ATOM 3932 O O . LEU A 1 489 ? -29.859 -25.906 -29.797 1 84.88 489 LEU A O 1
ATOM 3936 N N . THR A 1 490 ? -32.031 -25.641 -30.016 1 83.06 490 THR A N 1
ATOM 3937 C CA . THR A 1 490 ? -31.797 -24.672 -31.078 1 83.06 490 THR A CA 1
ATOM 3938 C C . THR A 1 490 ? -31.219 -23.375 -30.5 1 83.06 490 THR A C 1
ATOM 3940 O O . THR A 1 490 ? -31.547 -22.984 -29.375 1 83.06 490 THR A O 1
ATOM 3943 N N . LYS A 1 491 ? -30.375 -22.781 -31.312 1 85.56 491 LYS A N 1
ATOM 3944 C CA . LYS A 1 491 ? -29.844 -21.484 -30.922 1 85.56 491 LYS A CA 1
ATOM 3945 C C . LYS A 1 491 ? -30.953 -20.438 -30.859 1 85.56 491 LYS A C 1
ATOM 3947 O O . LYS A 1 491 ? -32 -20.609 -31.484 1 85.56 491 LYS A O 1
ATOM 3952 N N . ASN A 1 492 ? -30.719 -19.5 -30.172 1 80.81 492 ASN A N 1
ATOM 3953 C CA . ASN A 1 492 ? -31.734 -18.484 -29.938 1 80.81 492 ASN A CA 1
ATOM 3954 C C . ASN A 1 492 ? -32.25 -17.906 -31.234 1 80.81 492 ASN A C 1
ATOM 3956 O O . ASN A 1 492 ? -33.469 -17.672 -31.375 1 80.81 492 ASN A O 1
ATOM 3960 N N . LYS A 1 493 ? -31.312 -17.734 -32.094 1 83.31 493 LYS A N 1
ATOM 3961 C CA . LYS A 1 493 ? -31.734 -17.188 -33.375 1 83.31 493 LYS A CA 1
ATOM 3962 C C . LYS A 1 493 ? -32.688 -18.125 -34.094 1 83.31 493 LYS A C 1
ATOM 3964 O O . LYS A 1 493 ? -33.719 -17.703 -34.594 1 83.31 493 LYS A O 1
ATOM 3969 N N . GLU A 1 494 ? -32.344 -19.297 -34.094 1 85.62 494 GLU A N 1
ATOM 3970 C CA . GLU A 1 494 ? -33.156 -20.312 -34.75 1 85.62 494 GLU A CA 1
ATOM 3971 C C . GLU A 1 494 ? -34.438 -20.578 -33.969 1 85.62 494 GLU A C 1
ATOM 3973 O O . GLU A 1 494 ? -35.5 -20.781 -34.594 1 85.62 494 GLU A O 1
ATOM 3978 N N . PHE A 1 495 ? -34.344 -20.609 -32.781 1 87.88 495 PHE A N 1
ATOM 3979 C CA . PHE A 1 495 ? -35.5 -20.781 -31.922 1 87.88 495 PHE A CA 1
ATOM 3980 C C . PHE A 1 495 ? -36.562 -19.719 -32.188 1 87.88 495 PHE A C 1
ATOM 3982 O O . PHE A 1 495 ? -37.719 -20.016 -32.375 1 87.88 495 PHE A O 1
ATOM 3989 N N . ALA A 1 496 ? -36.062 -18.547 -32.281 1 84.56 496 ALA A N 1
ATOM 3990 C CA . ALA A 1 496 ? -36.969 -17.422 -32.531 1 84.56 496 ALA A CA 1
ATOM 3991 C C . ALA A 1 496 ? -37.594 -17.531 -33.906 1 84.56 496 ALA A C 1
ATOM 3993 O O . ALA A 1 496 ? -38.812 -17.422 -34.062 1 84.56 496 ALA A O 1
ATOM 3994 N N . LYS A 1 497 ? -36.781 -17.797 -34.781 1 84.88 497 LYS A N 1
ATOM 3995 C CA . LYS A 1 497 ? -37.25 -17.781 -36.188 1 84.88 497 LYS A CA 1
ATOM 3996 C C . LYS A 1 497 ? -38.031 -19.047 -36.531 1 84.88 497 LYS A C 1
ATOM 3998 O O . LYS A 1 497 ? -39.125 -18.969 -37.031 1 84.88 497 LYS A O 1
ATOM 4003 N N . GLU A 1 498 ? -37.469 -20.141 -36.188 1 83.62 498 GLU A N 1
ATOM 4004 C CA . GLU A 1 498 ? -38 -21.391 -36.719 1 83.62 498 GLU A CA 1
ATOM 4005 C C . GLU A 1 498 ? -39.062 -21.969 -35.75 1 83.62 498 GLU A C 1
ATOM 4007 O O . GLU A 1 498 ? -40 -22.594 -36.219 1 83.62 498 GLU A O 1
ATOM 4012 N N . VAL A 1 499 ? -38.906 -21.75 -34.562 1 83.31 499 VAL A N 1
ATOM 4013 C CA . VAL A 1 499 ? -39.812 -22.359 -33.594 1 83.31 499 VAL A CA 1
ATOM 4014 C C . VAL A 1 499 ? -40.938 -21.391 -33.25 1 83.31 499 VAL A C 1
ATOM 4016 O O . VAL A 1 499 ? -42.125 -21.766 -33.281 1 83.31 499 VAL A O 1
ATOM 4019 N N . CYS A 1 500 ? -40.562 -20.203 -33.062 1 83.5 500 CYS A N 1
ATOM 4020 C CA . CYS A 1 500 ? -41.562 -19.234 -32.594 1 83.5 500 CYS A CA 1
ATOM 4021 C C . CYS A 1 500 ? -42.125 -18.438 -33.781 1 83.5 500 CYS A C 1
ATOM 4023 O O . CYS A 1 500 ? -43.188 -17.828 -33.656 1 83.5 500 CYS A O 1
ATOM 4025 N N . GLY A 1 501 ? -41.438 -18.391 -34.875 1 82 501 GLY A N 1
ATOM 4026 C CA . GLY A 1 501 ? -41.875 -17.594 -36 1 82 501 GLY A CA 1
ATOM 4027 C C . GLY A 1 501 ? -41.719 -16.109 -35.781 1 82 501 GLY A C 1
ATOM 4028 O O . GLY A 1 501 ? -42.531 -15.305 -36.25 1 82 501 GLY A O 1
ATOM 4029 N N . LEU A 1 502 ? -40.812 -15.828 -34.938 1 82 502 LEU A N 1
ATOM 4030 C CA . LEU A 1 502 ? -40.562 -14.438 -34.594 1 82 502 LEU A CA 1
ATOM 4031 C C . LEU A 1 502 ? -39.156 -14.023 -35.062 1 82 502 LEU A C 1
ATOM 4033 O O . LEU A 1 502 ? -38.312 -14.875 -35.344 1 82 502 LEU A O 1
ATOM 4037 N N . SER A 1 503 ? -38.938 -12.703 -35.219 1 80 503 SER A N 1
ATOM 4038 C CA . SER A 1 503 ? -37.594 -12.203 -35.438 1 80 503 SER A CA 1
ATOM 4039 C C . SER A 1 503 ? -36.781 -12.195 -34.156 1 80 503 SER A C 1
ATOM 4041 O O . SER A 1 503 ? -37.344 -12.227 -33.062 1 80 503 SER A O 1
ATOM 4043 N N . LEU A 1 504 ? -35.406 -12.336 -34.219 1 83.25 504 LEU A N 1
ATOM 4044 C CA . LEU A 1 504 ? -34.562 -12.336 -33.031 1 83.25 504 LEU A CA 1
ATOM 4045 C C . LEU A 1 504 ? -34.781 -11.086 -32.188 1 83.25 504 LEU A C 1
ATOM 4047 O O . LEU A 1 504 ? -34.75 -11.148 -30.953 1 83.25 504 LEU A O 1
ATOM 4051 N N . GLU A 1 505 ? -35.031 -10 -32.906 1 79.19 505 GLU A N 1
ATOM 4052 C CA . GLU A 1 505 ? -35.281 -8.742 -32.219 1 79.19 505 GLU A CA 1
ATOM 4053 C C . GLU A 1 505 ? -36.594 -8.797 -31.422 1 79.19 505 GLU A C 1
ATOM 4055 O O . GLU A 1 505 ? -36.625 -8.367 -30.266 1 79.19 505 GLU A O 1
ATOM 4060 N N . GLN A 1 506 ? -37.594 -9.375 -32.062 1 77.06 506 GLN A N 1
ATOM 4061 C CA . GLN A 1 506 ? -38.875 -9.5 -31.406 1 77.06 506 GLN A CA 1
ATOM 4062 C C . GLN A 1 506 ? -38.812 -10.453 -30.219 1 77.06 506 GLN A C 1
ATOM 4064 O O . GLN A 1 506 ? -39.406 -10.195 -29.172 1 77.06 506 GLN A O 1
ATOM 4069 N N . PHE A 1 507 ? -38.062 -11.422 -30.453 1 80.88 507 PHE A N 1
ATOM 4070 C CA . PHE A 1 507 ? -37.875 -12.406 -29.406 1 80.88 507 PHE A CA 1
ATOM 4071 C C . PHE A 1 507 ? -37.188 -11.773 -28.188 1 80.88 507 PHE A C 1
ATOM 4073 O O . PHE A 1 507 ? -37.656 -11.945 -27.062 1 80.88 507 PHE A O 1
ATOM 4080 N N . ASP A 1 508 ? -36.188 -11.031 -28.484 1 79.75 508 ASP A N 1
ATOM 4081 C CA . ASP A 1 508 ? -35.438 -10.383 -27.422 1 79.75 508 ASP A CA 1
ATOM 4082 C C . ASP A 1 508 ? -36.281 -9.359 -26.688 1 79.75 508 ASP A C 1
ATOM 4084 O O . ASP A 1 508 ? -36.188 -9.234 -25.453 1 79.75 508 ASP A O 1
ATOM 4088 N N . GLU A 1 509 ? -37.062 -8.711 -27.406 1 72.44 509 GLU A N 1
ATOM 4089 C CA . GLU A 1 509 ? -37.969 -7.719 -26.812 1 72.44 509 GLU A CA 1
ATOM 4090 C C . GLU A 1 509 ? -39 -8.375 -25.922 1 72.44 509 GLU A C 1
ATOM 4092 O O . GLU A 1 509 ? -39.25 -7.906 -24.812 1 72.44 509 GLU A O 1
ATOM 4097 N N . LEU A 1 510 ? -39.562 -9.398 -26.422 1 72.31 510 LEU A N 1
ATOM 4098 C CA . LEU A 1 510 ? -40.594 -10.086 -25.672 1 72.31 510 LEU A CA 1
ATOM 4099 C C . LEU A 1 510 ? -40 -10.758 -24.438 1 72.31 510 LEU A C 1
ATOM 4101 O O . LEU A 1 510 ? -40.625 -10.742 -23.359 1 72.31 510 LEU A O 1
ATOM 4105 N N . PHE A 1 511 ? -38.812 -11.164 -24.672 1 73.94 511 PHE A N 1
ATOM 4106 C CA . PHE A 1 511 ? -38.125 -11.852 -23.578 1 73.94 511 PHE A CA 1
ATOM 4107 C C . PHE A 1 511 ? -37.781 -10.883 -22.453 1 73.94 511 PHE A C 1
ATOM 4109 O O . PHE A 1 511 ? -38 -11.188 -21.281 1 73.94 511 PHE A O 1
ATOM 4116 N N . ASN A 1 512 ? -37.344 -9.82 -22.844 1 68.19 512 ASN A N 1
ATOM 4117 C CA . ASN A 1 512 ? -37 -8.797 -21.875 1 68.19 512 ASN A CA 1
ATOM 4118 C C . ASN A 1 512 ? -38.25 -8.258 -21.156 1 68.19 512 ASN A C 1
ATOM 4120 O O . ASN A 1 512 ? -38.156 -7.906 -19.969 1 68.19 512 ASN A O 1
ATOM 4124 N N . SER A 1 513 ? -39.312 -8.195 -21.828 1 63.12 513 SER A N 1
ATOM 4125 C CA . SER A 1 513 ? -40.562 -7.719 -21.25 1 63.12 513 SER A CA 1
ATOM 4126 C C . SER A 1 513 ? -41.094 -8.711 -20.219 1 63.12 513 SER A C 1
ATOM 4128 O O . SER A 1 513 ? -41.688 -8.312 -19.219 1 63.12 513 SER A O 1
ATOM 4130 N N . MET A 1 514 ? -40.938 -9.914 -20.5 1 63.25 514 MET A N 1
ATOM 4131 C CA . MET A 1 514 ? -41.375 -10.953 -19.578 1 63.25 514 MET A CA 1
ATOM 4132 C C . MET A 1 514 ? -40.5 -11.016 -18.344 1 63.25 514 MET A C 1
ATOM 4134 O O . MET A 1 514 ? -41 -11.289 -17.234 1 63.25 514 MET A O 1
ATOM 4138 N N . ASP A 1 515 ? -39.25 -10.922 -18.641 1 58.59 515 ASP A N 1
ATOM 4139 C CA . ASP A 1 515 ? -38.281 -10.922 -17.531 1 58.59 515 ASP A CA 1
ATOM 4140 C C . ASP A 1 515 ? -38.531 -9.742 -16.594 1 58.59 515 ASP A C 1
ATOM 4142 O O . ASP A 1 515 ? -38.281 -9.836 -15.391 1 58.59 515 ASP A O 1
ATOM 4146 N N . LYS A 1 516 ? -38.875 -8.617 -17.234 1 51 516 LYS A N 1
ATOM 4147 C CA . LYS A 1 516 ? -39.188 -7.453 -16.406 1 51 516 LYS A CA 1
ATOM 4148 C C . LYS A 1 516 ? -40.406 -7.715 -15.539 1 51 516 LYS A C 1
ATOM 4150 O O . LYS A 1 516 ? -40.5 -7.188 -14.43 1 51 516 LYS A O 1
ATOM 4155 N N . GLU A 1 517 ? -41.438 -8.156 -16.156 1 47.56 517 GLU A N 1
ATOM 4156 C CA . GLU A 1 517 ? -42.625 -8.414 -15.344 1 47.56 517 GLU A CA 1
ATOM 4157 C C . GLU A 1 517 ? -42.375 -9.547 -14.352 1 47.56 517 GLU A C 1
ATOM 4159 O O . GLU A 1 517 ? -43.094 -9.664 -13.352 1 47.56 517 GLU A O 1
ATOM 4164 N N . GLY A 1 518 ? -41.438 -10.625 -14.688 1 41.09 518 GLY A N 1
ATOM 4165 C CA . GLY A 1 518 ? -41 -11.672 -13.781 1 41.09 518 GLY A CA 1
ATOM 4166 C C . GLY A 1 518 ? -39.531 -11.578 -13.445 1 41.09 518 GLY A C 1
ATOM 4167 O O . GLY A 1 518 ? -38.844 -10.648 -13.867 1 41.09 518 GLY A O 1
ATOM 4168 N N . ASN A 1 519 ? -38.844 -12.828 -12.891 1 36.44 519 ASN A N 1
ATOM 4169 C CA . ASN A 1 519 ? -37.5 -13.141 -12.367 1 36.44 519 ASN A CA 1
ATOM 4170 C C . ASN A 1 519 ? -36.438 -12.977 -13.438 1 36.44 519 ASN A C 1
ATOM 4172 O O . ASN A 1 519 ? -36.594 -13.422 -14.578 1 36.44 519 ASN A O 1
ATOM 4176 N N . SER A 1 520 ? -35.594 -11.961 -13.391 1 34.66 520 SER A N 1
ATOM 4177 C CA . SER A 1 520 ? -34.5 -11.461 -14.227 1 34.66 520 SER A CA 1
ATOM 4178 C C . SER A 1 520 ? -33.594 -12.594 -14.656 1 34.66 520 SER A C 1
ATOM 4180 O O . SER A 1 520 ? -32.719 -13 -13.898 1 34.66 520 SER A O 1
ATOM 4182 N N . LEU A 1 521 ? -34.031 -13.719 -15.258 1 32.88 521 LEU A N 1
ATOM 4183 C CA . LEU A 1 521 ? -33.062 -14.711 -15.742 1 32.88 521 LEU A CA 1
ATOM 4184 C C . LEU A 1 521 ? -32.312 -14.195 -16.969 1 32.88 521 LEU A C 1
ATOM 4186 O O . LEU A 1 521 ? -32.938 -13.914 -18 1 32.88 521 LEU A O 1
ATOM 4190 N N . LYS A 1 522 ? -31.234 -13.508 -16.828 1 34.03 522 LYS A N 1
ATOM 4191 C CA . LYS A 1 522 ? -30.359 -13.062 -17.906 1 34.03 522 LYS A CA 1
ATOM 4192 C C . LYS A 1 522 ? -29.891 -14.234 -18.766 1 34.03 522 LYS A C 1
ATOM 4194 O O . LYS A 1 522 ? -29.359 -15.219 -18.234 1 34.03 522 LYS A O 1
ATOM 4199 N N . LEU A 1 523 ? -30.344 -14.453 -19.969 1 32.34 523 LEU A N 1
ATOM 4200 C CA . LEU A 1 523 ? -29.938 -15.414 -20.984 1 32.34 523 LEU A CA 1
ATOM 4201 C C . LEU A 1 523 ? -28.5 -15.148 -21.422 1 32.34 523 LEU A C 1
ATOM 4203 O O . LEU A 1 523 ? -28.172 -14.039 -21.844 1 32.34 523 LEU A O 1
ATOM 4207 N N . SER A 1 524 ? -27.531 -15.688 -20.75 1 29.14 524 SER A N 1
ATOM 4208 C CA . SER A 1 524 ? -26.188 -15.617 -21.328 1 29.14 524 SER A CA 1
ATOM 4209 C C . SER A 1 524 ? -26.156 -16.234 -22.719 1 29.14 524 SER A C 1
ATOM 4211 O O . SER A 1 524 ? -26.797 -17.266 -22.969 1 29.14 524 SER A O 1
ATOM 4213 N N . ASP A 1 525 ? -25.938 -15.422 -23.703 1 31.81 525 ASP A N 1
ATOM 4214 C CA . ASP A 1 525 ? -25.703 -15.766 -25.109 1 31.81 525 ASP A CA 1
ATOM 4215 C C . ASP A 1 525 ? -24.734 -16.922 -25.219 1 31.81 525 ASP A C 1
ATOM 4217 O O . ASP A 1 525 ? -24.312 -17.281 -26.328 1 31.81 525 ASP A O 1
ATOM 4221 N N . GLU A 1 526 ? -24.406 -17.734 -24.188 1 26.48 526 GLU A N 1
ATOM 4222 C CA . GLU A 1 526 ? -23.5 -18.766 -24.672 1 26.48 526 GLU A CA 1
ATOM 4223 C C . GLU A 1 526 ? -24.219 -19.781 -25.547 1 26.48 526 GLU A C 1
ATOM 4225 O O . GLU A 1 526 ? -25.344 -20.188 -25.234 1 26.48 526 GLU A O 1
ATOM 4230 N N . MET B 1 1 ? -41.844 -11.938 3.34 1 21.41 1 MET B N 1
ATOM 4231 C CA . MET B 1 1 ? -41.812 -10.492 3.545 1 21.41 1 MET B CA 1
ATOM 4232 C C . MET B 1 1 ? -40.531 -10.07 4.258 1 21.41 1 MET B C 1
ATOM 4234 O O . MET B 1 1 ? -40.031 -8.969 4.035 1 21.41 1 MET B O 1
ATOM 4238 N N . ALA B 1 2 ? -40.188 -10.977 5.262 1 22.41 2 ALA B N 1
ATOM 4239 C CA . ALA B 1 2 ? -39.125 -10.812 6.27 1 22.41 2 ALA B CA 1
ATOM 4240 C C . ALA B 1 2 ? -37.75 -10.703 5.613 1 22.41 2 ALA B C 1
ATOM 4242 O O . ALA B 1 2 ? -36.906 -9.953 6.086 1 22.41 2 ALA B O 1
ATOM 4243 N N . ALA B 1 3 ? -37.594 -11.641 4.625 1 23.12 3 ALA B N 1
ATOM 4244 C CA . ALA B 1 3 ? -36.281 -11.938 4.113 1 23.12 3 ALA B CA 1
ATOM 4245 C C . ALA B 1 3 ? -35.719 -10.758 3.336 1 23.12 3 ALA B C 1
ATOM 4247 O O . ALA B 1 3 ? -34.531 -10.734 2.998 1 23.12 3 ALA B O 1
ATOM 4248 N N . LEU B 1 4 ? -36.656 -9.961 2.746 1 23.14 4 LEU B N 1
ATOM 4249 C CA . LEU B 1 4 ? -36.281 -8.844 1.882 1 23.14 4 LEU B CA 1
ATOM 4250 C C . LEU B 1 4 ? -35.562 -7.762 2.674 1 23.14 4 LEU B C 1
ATOM 4252 O O . LEU B 1 4 ? -34.875 -6.918 2.094 1 23.14 4 LEU B O 1
ATOM 4256 N N . LEU B 1 5 ? -35.938 -7.645 4.02 1 22.69 5 LEU B N 1
ATOM 4257 C CA . LEU B 1 5 ? -35.5 -6.582 4.93 1 22.69 5 LEU B CA 1
ATOM 4258 C C . LEU B 1 5 ? -34 -6.637 5.188 1 22.69 5 LEU B C 1
ATOM 4260 O O . LEU B 1 5 ? -33.375 -5.609 5.441 1 22.69 5 LEU B O 1
ATOM 4264 N N . ASN B 1 6 ? -33.469 -7.883 5.332 1 22.42 6 ASN B N 1
ATOM 4265 C CA . ASN B 1 6 ? -32.125 -8.008 5.875 1 22.42 6 ASN B CA 1
ATOM 4266 C C . ASN B 1 6 ? -31.078 -7.492 4.895 1 22.42 6 ASN B C 1
ATOM 4268 O O . ASN B 1 6 ? -29.922 -7.324 5.258 1 22.42 6 ASN B O 1
ATOM 4272 N N . ARG B 1 7 ? -31.391 -7.617 3.553 1 26.73 7 ARG B N 1
ATOM 4273 C CA . ARG B 1 7 ? -30.359 -7.344 2.559 1 26.73 7 ARG B CA 1
ATOM 4274 C C . ARG B 1 7 ? -30.031 -5.855 2.496 1 26.73 7 ARG B C 1
ATOM 4276 O O . ARG B 1 7 ? -29.062 -5.449 1.858 1 26.73 7 ARG B O 1
ATOM 4283 N N . LEU B 1 8 ? -31.078 -5.031 2.861 1 24.16 8 LEU B N 1
ATOM 4284 C CA . LEU B 1 8 ? -30.891 -3.59 2.75 1 24.16 8 LEU B CA 1
ATOM 4285 C C . LEU B 1 8 ? -29.875 -3.096 3.766 1 24.16 8 LEU B C 1
ATOM 4287 O O . LEU B 1 8 ? -29.359 -1.979 3.648 1 24.16 8 LEU B O 1
ATOM 4291 N N . HIS B 1 9 ? -29.719 -3.848 4.902 1 22.95 9 HIS B N 1
ATOM 4292 C CA . HIS B 1 9 ? -28.828 -3.348 5.941 1 22.95 9 HIS B CA 1
ATOM 4293 C C . HIS B 1 9 ? -27.375 -3.312 5.453 1 22.95 9 HIS B C 1
ATOM 4295 O O . HIS B 1 9 ? -26.562 -2.557 5.98 1 22.95 9 HIS B O 1
ATOM 4301 N N . SER B 1 10 ? -27.078 -4.336 4.57 1 24.23 10 SER B N 1
ATOM 4302 C CA . SER B 1 10 ? -25.641 -4.531 4.34 1 24.23 10 SER B CA 1
ATOM 4303 C C . SER B 1 10 ? -25.062 -3.416 3.473 1 24.23 10 SER B C 1
ATOM 4305 O O . SER B 1 10 ? -23.859 -3.209 3.445 1 24.23 10 SER B O 1
ATOM 4307 N N . ILE B 1 11 ? -25.922 -2.859 2.6 1 28.52 11 ILE B N 1
ATOM 4308 C CA . ILE B 1 11 ? -25.328 -1.882 1.694 1 28.52 11 ILE B CA 1
ATOM 4309 C C . ILE B 1 11 ? -24.938 -0.625 2.473 1 28.52 11 ILE B C 1
ATOM 4311 O O . ILE B 1 11 ? -23.938 0.014 2.172 1 28.52 11 ILE B O 1
ATOM 4315 N N . TYR B 1 12 ? -25.781 -0.257 3.512 1 23.3 12 TYR B N 1
ATOM 4316 C CA . TYR B 1 12 ? -25.469 0.949 4.27 1 23.3 12 TYR B CA 1
ATOM 4317 C C . TYR B 1 12 ? -24.141 0.8 5.004 1 23.3 12 TYR B C 1
ATOM 4319 O O . TYR B 1 12 ? -23.469 1.792 5.289 1 23.3 12 TYR B O 1
ATOM 4327 N N . PHE B 1 13 ? -23.828 -0.434 5.438 1 25.73 13 PHE B N 1
ATOM 4328 C CA . PHE B 1 13 ? -22.594 -0.599 6.199 1 25.73 13 PHE B CA 1
ATOM 4329 C C . PHE B 1 13 ? -21.375 -0.283 5.34 1 25.73 13 PHE B C 1
ATOM 4331 O O . PHE B 1 13 ? -20.422 0.344 5.809 1 25.73 13 PHE B O 1
ATOM 4338 N N . LEU B 1 14 ? -21.453 -0.628 4.086 1 25.58 14 LEU B N 1
ATOM 4339 C CA . LEU B 1 14 ? -20.25 -0.401 3.309 1 25.58 14 LEU B CA 1
ATOM 4340 C C . LEU B 1 14 ? -20 1.09 3.102 1 25.58 14 LEU B C 1
ATOM 4342 O O . LEU B 1 14 ? -18.859 1.545 3.107 1 25.58 14 LEU B O 1
ATOM 4346 N N . LYS B 1 15 ? -21.078 1.892 2.992 1 26.45 15 LYS B N 1
ATOM 4347 C CA . LYS B 1 15 ? -20.781 3.316 2.854 1 26.45 15 LYS B CA 1
ATOM 4348 C C . LYS B 1 15 ? -20.109 3.861 4.105 1 26.45 15 LYS B C 1
ATOM 4350 O O . LYS B 1 15 ? -19.203 4.695 4.008 1 26.45 15 LYS B O 1
ATOM 4355 N N . TYR B 1 16 ? -20.656 3.525 5.316 1 24.34 16 TYR B N 1
ATOM 4356 C CA . TYR B 1 16 ? -20.031 4.027 6.535 1 24.34 16 TYR B CA 1
ATOM 4357 C C . TYR B 1 16 ? -18.609 3.512 6.664 1 24.34 16 TYR B C 1
ATOM 4359 O O . TYR B 1 16 ? -17.719 4.234 7.121 1 24.34 16 TYR B O 1
ATOM 4367 N N . CYS B 1 17 ? -18.406 2.219 6.32 1 24.83 17 CYS B N 1
ATOM 4368 C CA . CYS B 1 17 ? -17.031 1.763 6.508 1 24.83 17 CYS B CA 1
ATOM 4369 C C . CYS B 1 17 ? -16.062 2.545 5.625 1 24.83 17 CYS B C 1
ATOM 4371 O O . CYS B 1 17 ? -14.891 2.682 5.949 1 24.83 17 CYS B O 1
ATOM 4373 N N . LEU B 1 18 ? -16.469 2.98 4.465 1 25.73 18 LEU B N 1
ATOM 4374 C CA . LEU B 1 18 ? -15.492 3.758 3.719 1 25.73 18 LEU B CA 1
ATOM 4375 C C . LEU B 1 18 ? -15.164 5.059 4.441 1 25.73 18 LEU B C 1
ATOM 4377 O O . LEU B 1 18 ? -14.07 5.605 4.289 1 25.73 18 LEU B O 1
ATOM 4381 N N . LYS B 1 19 ? -16.172 5.777 4.98 1 24.27 19 LYS B N 1
ATOM 4382 C CA . LYS B 1 19 ? -15.789 7.008 5.664 1 24.27 19 LYS B CA 1
ATOM 4383 C C . LYS B 1 19 ? -14.844 6.711 6.832 1 24.27 19 LYS B C 1
ATOM 4385 O O . LYS B 1 19 ? -14.102 7.59 7.27 1 24.27 19 LYS B O 1
ATOM 4390 N N . LEU B 1 20 ? -15.227 5.715 7.641 1 21.89 20 LEU B N 1
ATOM 4391 C CA . LEU B 1 20 ? -14.477 5.586 8.891 1 21.89 20 LEU B CA 1
ATOM 4392 C C . LEU B 1 20 ? -13.023 5.215 8.617 1 21.89 20 LEU B C 1
ATOM 4394 O O . LEU B 1 20 ? -12.219 5.137 9.539 1 21.89 20 LEU B O 1
ATOM 4398 N N . THR B 1 21 ? -12.766 4.492 7.652 1 24.52 21 THR B N 1
ATOM 4399 C CA . THR B 1 21 ? -11.391 4.039 7.855 1 24.52 21 THR B CA 1
ATOM 4400 C C . THR B 1 21 ? -10.438 5.227 7.938 1 24.52 21 THR B C 1
ATOM 4402 O O . THR B 1 21 ? -9.227 5.066 7.773 1 24.52 21 THR B O 1
ATOM 4405 N N . GLY B 1 22 ? -10.938 6.453 7.965 1 21.5 22 GLY B N 1
ATOM 4406 C CA . GLY B 1 22 ? -10.031 7.469 8.469 1 21.5 22 GLY B CA 1
ATOM 4407 C C . GLY B 1 22 ? -9.484 7.152 9.852 1 21.5 22 GLY B C 1
ATOM 4408 O O . GLY B 1 22 ? -10.242 6.805 10.758 1 21.5 22 GLY B O 1
ATOM 4409 N N . TYR B 1 23 ? -8.297 6.664 10.008 1 19.72 23 TYR B N 1
ATOM 4410 C CA . TYR B 1 23 ? -7.52 6.477 11.234 1 19.72 23 TYR B CA 1
ATOM 4411 C C . TYR B 1 23 ? -7.773 7.609 12.219 1 19.72 23 TYR B C 1
ATOM 4413 O O . TYR B 1 23 ? -7.457 8.773 11.938 1 19.72 23 TYR B O 1
ATOM 4421 N N . ARG B 1 24 ? -8.906 7.707 12.922 1 20.64 24 ARG B N 1
ATOM 4422 C CA . ARG B 1 24 ? -8.992 8.383 14.211 1 20.64 24 ARG B CA 1
ATOM 4423 C C . ARG B 1 24 ? -7.684 8.273 14.984 1 20.64 24 ARG B C 1
ATOM 4425 O O . ARG B 1 24 ? -7.07 7.203 15.023 1 20.64 24 ARG B O 1
ATOM 4432 N N . TRP B 1 25 ? -7.125 9.438 15.391 1 18.39 25 TRP B N 1
ATOM 4433 C CA . TRP B 1 25 ? -6.219 9.906 16.438 1 18.39 25 TRP B CA 1
ATOM 4434 C C . TRP B 1 25 ? -6.566 9.289 17.781 1 18.39 25 TRP B C 1
ATOM 4436 O O . TRP B 1 25 ? -7.73 9.289 18.188 1 18.39 25 TRP B O 1
ATOM 4446 N N . LEU B 1 26 ? -5.98 8.156 18.203 1 17.95 26 LEU B N 1
ATOM 4447 C CA . LEU B 1 26 ? -5.91 7.758 19.609 1 17.95 26 LEU B CA 1
ATOM 4448 C C . LEU B 1 26 ? -5.902 8.984 20.516 1 17.95 26 LEU B C 1
ATOM 4450 O O . LEU B 1 26 ? -5.043 9.859 20.375 1 17.95 26 LEU B O 1
ATOM 4454 N N . GLN B 1 27 ? -7.066 9.344 21.047 1 17.7 27 GLN B N 1
ATOM 4455 C CA . GLN B 1 27 ? -7.367 10.141 22.234 1 17.7 27 GLN B CA 1
ATOM 4456 C C . GLN B 1 27 ? -6.457 9.758 23.391 1 17.7 27 GLN B C 1
ATOM 4458 O O . GLN B 1 27 ? -6.625 8.695 24 1 17.7 27 GLN B O 1
ATOM 4463 N N . ILE B 1 28 ? -5.16 9.992 23.375 1 18.38 28 ILE B N 1
ATOM 4464 C CA . ILE B 1 28 ? -4.367 10.008 24.609 1 18.38 28 ILE B CA 1
ATOM 4465 C C . ILE B 1 28 ? -5.062 10.859 25.656 1 18.38 28 ILE B C 1
ATOM 4467 O O . ILE B 1 28 ? -5.055 12.094 25.578 1 18.38 28 ILE B O 1
ATOM 4471 N N . SER B 1 29 ? -6.336 10.562 25.984 1 17.08 29 SER B N 1
ATOM 4472 C CA . SER B 1 29 ? -7.105 11.25 27.016 1 17.08 29 SER B CA 1
ATOM 4473 C C . SER B 1 29 ? -6.285 11.43 28.281 1 17.08 29 SER B C 1
ATOM 4475 O O . SER B 1 29 ? -6.176 12.539 28.812 1 17.08 29 SER B O 1
ATOM 4477 N N . ASN B 1 30 ? -6.449 10.508 29.375 1 17.81 30 ASN B N 1
ATOM 4478 C CA . ASN B 1 30 ? -6.984 10.766 30.703 1 17.81 30 ASN B CA 1
ATOM 4479 C C . ASN B 1 30 ? -5.895 11.227 31.656 1 17.81 30 ASN B C 1
ATOM 4481 O O . ASN B 1 30 ? -6.133 11.359 32.875 1 17.81 30 ASN B O 1
ATOM 4485 N N . PHE B 1 31 ? -4.629 10.852 31.594 1 17.59 31 PHE B N 1
ATOM 4486 C CA . PHE B 1 31 ? -4.059 10.781 32.938 1 17.59 31 PHE B CA 1
ATOM 4487 C C . PHE B 1 31 ? -4.223 12.117 33.656 1 17.59 31 PHE B C 1
ATOM 4489 O O . PHE B 1 31 ? -3.893 13.172 33.094 1 17.59 31 PHE B O 1
ATOM 4496 N N . ARG B 1 32 ? -5.16 12.086 34.656 1 16.94 32 ARG B N 1
ATOM 4497 C CA . ARG B 1 32 ? -5.551 12.914 35.781 1 16.94 32 ARG B CA 1
ATOM 4498 C C . ARG B 1 32 ? -4.324 13.469 36.5 1 16.94 32 ARG B C 1
ATOM 4500 O O . ARG B 1 32 ? -3.416 12.719 36.875 1 16.94 32 ARG B O 1
ATOM 4507 N N . GLY B 1 33 ? -3.975 14.672 36.312 1 17.42 33 GLY B N 1
ATOM 4508 C CA . GLY B 1 33 ? -3.059 15.547 37.031 1 17.42 33 GLY B CA 1
ATOM 4509 C C . GLY B 1 33 ? -3.283 15.539 38.531 1 17.42 33 GLY B C 1
ATOM 4510 O O . GLY B 1 33 ? -4.301 16.047 39 1 17.42 33 GLY B O 1
ATOM 4511 N N . THR B 1 34 ? -3.146 14.242 39.312 1 17.55 34 THR B N 1
ATOM 4512 C CA . THR B 1 34 ? -3.27 14.422 40.75 1 17.55 34 THR B CA 1
ATOM 4513 C C . THR B 1 34 ? -2.607 15.719 41.188 1 17.55 34 THR B C 1
ATOM 4515 O O . THR B 1 34 ? -1.772 16.281 40.469 1 17.55 34 THR B O 1
ATOM 4518 N N . THR B 1 35 ? -2.977 16.016 42.531 1 16.77 35 THR B N 1
ATOM 4519 C CA . THR B 1 35 ? -3.018 17.125 43.469 1 16.77 35 THR B CA 1
ATOM 4520 C C . THR B 1 35 ? -1.608 17.625 43.781 1 16.77 35 THR B C 1
ATOM 4522 O O . THR B 1 35 ? -0.667 16.828 43.844 1 16.77 35 THR B O 1
ATOM 4525 N N . ALA B 1 36 ? -1.425 18.844 43.531 1 17.38 36 ALA B N 1
ATOM 4526 C CA . ALA B 1 36 ? -0.357 19.812 43.781 1 17.38 36 ALA B CA 1
ATOM 4527 C C . ALA B 1 36 ? -0.007 19.859 45.281 1 17.38 36 ALA B C 1
ATOM 4529 O O . ALA B 1 36 ? 0.746 20.719 45.719 1 17.38 36 ALA B O 1
ATOM 4530 N N . PRO B 1 37 ? -0.191 18.594 46.156 1 17.42 37 PRO B N 1
ATOM 4531 C CA . PRO B 1 37 ? -0.09 19.078 47.531 1 17.42 37 PRO B CA 1
ATOM 4532 C C . PRO B 1 37 ? 1.158 19.922 47.781 1 17.42 37 PRO B C 1
ATOM 4534 O O . PRO B 1 37 ? 2.223 19.625 47.219 1 17.42 37 PRO B O 1
ATOM 4537 N N . GLY B 1 38 ? 0.945 21.156 48.25 1 16.69 38 GLY B N 1
ATOM 4538 C CA . GLY B 1 38 ? 1.652 22.359 48.656 1 16.69 38 GLY B CA 1
ATOM 4539 C C . GLY B 1 38 ? 2.75 22.125 49.656 1 16.69 38 GLY B C 1
ATOM 4540 O O . GLY B 1 38 ? 3.92 22.406 49.406 1 16.69 38 GLY B O 1
ATOM 4541 N N . ALA B 1 39 ? 2.432 22.328 51.062 1 17.53 39 ALA B N 1
ATOM 4542 C CA . ALA B 1 39 ? 2.99 23.391 51.875 1 17.53 39 ALA B CA 1
ATOM 4543 C C . ALA B 1 39 ? 4.277 22.938 52.562 1 17.53 39 ALA B C 1
ATOM 4545 O O . ALA B 1 39 ? 4.539 21.734 52.688 1 17.53 39 ALA B O 1
ATOM 4546 N N . GLU B 1 40 ? 4.934 23.844 53.531 1 17.95 40 GLU B N 1
ATOM 4547 C CA . GLU B 1 40 ? 6.215 24.297 54.062 1 17.95 40 GLU B CA 1
ATOM 4548 C C . GLU B 1 40 ? 6.723 23.375 55.188 1 17.95 40 GLU B C 1
ATOM 4550 O O . GLU B 1 40 ? 7.906 23.391 55.531 1 17.95 40 GLU B O 1
ATOM 4555 N N . LYS B 1 41 ? 5.809 22.594 55.906 1 19.33 41 LYS B N 1
ATOM 4556 C CA . LYS B 1 41 ? 6.105 22.672 57.344 1 19.33 41 LYS B CA 1
ATOM 4557 C C . LYS B 1 41 ? 7.496 22.109 57.625 1 19.33 41 LYS B C 1
ATOM 4559 O O . LYS B 1 41 ? 8.016 21.281 56.875 1 19.33 41 LYS B O 1
ATOM 4564 N N . GLY B 1 42 ? 8.031 22.594 58.875 1 18.03 42 GLY B N 1
ATOM 4565 C CA . GLY B 1 42 ? 9.281 22.734 59.594 1 18.03 42 GLY B CA 1
ATOM 4566 C C . GLY B 1 42 ? 9.945 21.406 59.906 1 18.03 42 GLY B C 1
ATOM 4567 O O . GLY B 1 42 ? 9.297 20.359 59.938 1 18.03 42 GLY B O 1
ATOM 4568 N N . LEU B 1 43 ? 11.289 21.25 59.688 1 18.28 43 LEU B N 1
ATOM 4569 C CA . LEU B 1 43 ? 12.312 20.219 59.656 1 18.28 43 LEU B CA 1
ATOM 4570 C C . LEU B 1 43 ? 12.406 19.531 61.031 1 18.28 43 LEU B C 1
ATOM 4572 O O . LEU B 1 43 ? 13.289 18.688 61.219 1 18.28 43 LEU B O 1
ATOM 4576 N N . SER B 1 44 ? 11.352 20 62.031 1 18.38 44 SER B N 1
ATOM 4577 C CA . SER B 1 44 ? 12.023 19.797 63.312 1 18.38 44 SER B CA 1
ATOM 4578 C C . SER B 1 44 ? 12.312 18.312 63.562 1 18.38 44 SER B C 1
ATOM 4580 O O . SER B 1 44 ? 11.531 17.453 63.156 1 18.38 44 SER B O 1
ATOM 4582 N N . LEU B 1 45 ? 13.547 17.984 64.125 1 18.5 45 LEU B N 1
ATOM 4583 C CA . LEU B 1 45 ? 14.406 16.828 64.312 1 18.5 45 LEU B CA 1
ATOM 4584 C C . LEU B 1 45 ? 13.766 15.891 65.375 1 18.5 45 LEU B C 1
ATOM 4586 O O . LEU B 1 45 ? 14.359 14.867 65.688 1 18.5 45 LEU B O 1
ATOM 4590 N N . THR B 1 46 ? 12.445 16.391 65.875 1 18.62 46 THR B N 1
ATOM 4591 C CA . THR B 1 46 ? 12.414 15.852 67.25 1 18.62 46 THR B CA 1
ATOM 4592 C C . THR B 1 46 ? 12.555 14.336 67.25 1 18.62 46 THR B C 1
ATOM 4594 O O . THR B 1 46 ? 12.188 13.68 66.25 1 18.62 46 THR B O 1
ATOM 4597 N N . GLU B 1 47 ? 13.117 13.766 68.375 1 20.19 47 GLU B N 1
ATOM 4598 C CA . GLU B 1 47 ? 13.797 12.562 68.812 1 20.19 47 GLU B CA 1
ATOM 4599 C C . GLU B 1 47 ? 12.844 11.375 68.938 1 20.19 47 GLU B C 1
ATOM 4601 O O . GLU B 1 47 ? 13.258 10.25 69.188 1 20.19 47 GLU B O 1
ATOM 4606 N N . GLN B 1 48 ? 11.484 11.727 68.5 1 18.59 48 GLN B N 1
ATOM 4607 C CA . GLN B 1 48 ? 10.625 10.875 69.312 1 18.59 48 GLN B CA 1
ATOM 4608 C C . GLN B 1 48 ? 11.023 9.406 69.188 1 18.59 48 GLN B C 1
ATOM 4610 O O . GLN B 1 48 ? 11.477 8.969 68.125 1 18.59 48 GLN B O 1
ATOM 4615 N N . THR B 1 49 ? 11.055 8.703 70.375 1 20.5 49 THR B N 1
ATOM 4616 C CA . THR B 1 49 ? 11.5 7.414 70.938 1 20.5 49 THR B CA 1
ATOM 4617 C C . THR B 1 49 ? 10.781 6.266 70.188 1 20.5 49 THR B C 1
ATOM 4619 O O . THR B 1 49 ? 10.812 5.125 70.688 1 20.5 49 THR B O 1
ATOM 4622 N N . THR B 1 50 ? 10.57 6.512 68.938 1 19.31 50 THR B N 1
ATOM 4623 C CA . THR B 1 50 ? 9.562 5.688 68.25 1 19.31 50 THR B CA 1
ATOM 4624 C C . THR B 1 50 ? 9.805 4.207 68.562 1 19.31 50 THR B C 1
ATOM 4626 O O . THR B 1 50 ? 10.914 3.707 68.375 1 19.31 50 THR B O 1
ATOM 4629 N N . ASN B 1 51 ? 9.055 3.746 69.625 1 19.66 51 ASN B N 1
ATOM 4630 C CA . ASN B 1 51 ? 9.008 2.365 70.125 1 19.66 51 ASN B CA 1
ATOM 4631 C C . ASN B 1 51 ? 9.086 1.376 68.938 1 19.66 51 ASN B C 1
ATOM 4633 O O . ASN B 1 51 ? 8.422 1.559 67.938 1 19.66 51 ASN B O 1
ATOM 4637 N N . GLU B 1 52 ? 10.133 0.722 68.938 1 20.44 52 GLU B N 1
ATOM 4638 C CA . GLU B 1 52 ? 10.773 -0.174 68 1 20.44 52 GLU B CA 1
ATOM 4639 C C . GLU B 1 52 ? 9.859 -1.34 67.625 1 20.44 52 GLU B C 1
ATOM 4641 O O . GLU B 1 52 ? 10.281 -2.291 67 1 20.44 52 GLU B O 1
ATOM 4646 N N . GLU B 1 53 ? 8.578 -1.141 68.125 1 19.69 53 GLU B N 1
ATOM 4647 C CA . GLU B 1 53 ? 7.977 -2.471 68.188 1 19.69 53 GLU B CA 1
ATOM 4648 C C . GLU B 1 53 ? 8.211 -3.238 66.875 1 19.69 53 GLU B C 1
ATOM 4650 O O . GLU B 1 53 ? 8.078 -2.678 65.812 1 19.69 53 GLU B O 1
ATOM 4655 N N . LYS B 1 54 ? 8.875 -4.367 67.062 1 20.81 54 LYS B N 1
ATOM 4656 C CA . LYS B 1 54 ? 9.367 -5.379 66.125 1 20.81 54 LYS B CA 1
ATOM 4657 C C . LYS B 1 54 ? 8.266 -5.852 65.188 1 20.81 54 LYS B C 1
ATOM 4659 O O . LYS B 1 54 ? 7.465 -6.719 65.562 1 20.81 54 LYS B O 1
ATOM 4664 N N . ARG B 1 55 ? 7.508 -4.922 64.75 1 20.34 55 ARG B N 1
ATOM 4665 C CA . ARG B 1 55 ? 6.344 -5.445 64.062 1 20.34 55 ARG B CA 1
ATOM 4666 C C . ARG B 1 55 ? 6.738 -6.574 63.094 1 20.34 55 ARG B C 1
ATOM 4668 O O . ARG B 1 55 ? 7.656 -6.418 62.281 1 20.34 55 ARG B O 1
ATOM 4675 N N . GLU B 1 56 ? 6.512 -7.777 63.531 1 20 56 GLU B N 1
ATOM 4676 C CA . GLU B 1 56 ? 6.828 -9.039 62.875 1 20 56 GLU B CA 1
ATOM 4677 C C . GLU B 1 56 ? 6.371 -9.039 61.438 1 20 56 GLU B C 1
ATOM 4679 O O . GLU B 1 56 ? 5.191 -8.82 61.156 1 20 56 GLU B O 1
ATOM 4684 N N . ASP B 1 57 ? 7.066 -8.359 60.656 1 19.62 57 ASP B N 1
ATOM 4685 C CA . ASP B 1 57 ? 6.902 -8.148 59.219 1 19.62 57 ASP B CA 1
ATOM 4686 C C . ASP B 1 57 ? 6.527 -9.445 58.5 1 19.62 57 ASP B C 1
ATOM 4688 O O . ASP B 1 57 ? 7.395 -10.273 58.25 1 19.62 57 ASP B O 1
ATOM 4692 N N . ASN B 1 58 ? 5.59 -10.094 59.156 1 20.84 58 ASN B N 1
ATOM 4693 C CA . ASN B 1 58 ? 5.262 -11.359 58.531 1 20.84 58 ASN B CA 1
ATOM 4694 C C . ASN B 1 58 ? 5.035 -11.18 57.031 1 20.84 58 ASN B C 1
ATOM 4696 O O . ASN B 1 58 ? 4.051 -10.57 56.594 1 20.84 58 ASN B O 1
ATOM 4700 N N . CYS B 1 59 ? 6.098 -10.797 56.438 1 22 59 CYS B N 1
ATOM 4701 C CA . CYS B 1 59 ? 6.359 -10.742 55 1 22 59 CYS B CA 1
ATOM 4702 C C . CYS B 1 59 ? 5.637 -11.867 54.281 1 22 59 CYS B C 1
ATOM 4704 O O . CYS B 1 59 ? 6.02 -13.039 54.406 1 22 59 CYS B O 1
ATOM 4706 N N . PHE B 1 60 ? 4.387 -11.836 54.469 1 21.06 60 PHE B N 1
ATOM 4707 C CA . PHE B 1 60 ? 3.688 -12.914 53.781 1 21.06 60 PHE B CA 1
ATOM 4708 C C . PHE B 1 60 ? 4.312 -13.172 52.406 1 21.06 60 PHE B C 1
ATOM 4710 O O . PHE B 1 60 ? 4.43 -12.25 51.594 1 21.06 60 PHE B O 1
ATOM 4717 N N . GLU B 1 61 ? 5.359 -13.984 52.375 1 23.05 61 GLU B N 1
ATOM 4718 C CA . GLU B 1 61 ? 5.93 -14.766 51.281 1 23.05 61 GLU B CA 1
ATOM 4719 C C . GLU B 1 61 ? 4.852 -15.219 50.312 1 23.05 61 GLU B C 1
ATOM 4721 O O . GLU B 1 61 ? 4.18 -16.219 50.531 1 23.05 61 GLU B O 1
ATOM 4726 N N . GLU B 1 62 ? 3.953 -14.406 50.156 1 24.88 62 GLU B N 1
ATOM 4727 C CA . GLU B 1 62 ? 3 -15.062 49.25 1 24.88 62 GLU B CA 1
ATOM 4728 C C . GLU B 1 62 ? 3.721 -15.836 48.156 1 24.88 62 GLU B C 1
ATOM 4730 O O . GLU B 1 62 ? 4.703 -15.359 47.594 1 24.88 62 GLU B O 1
ATOM 4735 N N . ASP B 1 63 ? 3.646 -17.156 48.25 1 22.92 63 ASP B N 1
ATOM 4736 C CA . ASP B 1 63 ? 4.105 -18.094 47.219 1 22.92 63 ASP B CA 1
ATOM 4737 C C . ASP B 1 63 ? 3.953 -17.516 45.812 1 22.92 63 ASP B C 1
ATOM 4739 O O . ASP B 1 63 ? 2.834 -17.312 45.344 1 22.92 63 ASP B O 1
ATOM 4743 N N . VAL B 1 64 ? 4.586 -16.391 45.656 1 24.83 64 VAL B N 1
ATOM 4744 C CA . VAL B 1 64 ? 4.805 -16.141 44.219 1 24.83 64 VAL B CA 1
ATOM 4745 C C . VAL B 1 64 ? 5.055 -17.469 43.5 1 24.83 64 VAL B C 1
ATOM 4747 O O . VAL B 1 64 ? 6.109 -18.078 43.688 1 24.83 64 VAL B O 1
ATOM 4750 N N . ALA B 1 65 ? 4.16 -18.375 43.594 1 24.84 65 ALA B N 1
ATOM 4751 C CA . ALA B 1 65 ? 4.227 -19.594 42.781 1 24.84 65 ALA B CA 1
ATOM 4752 C C . ALA B 1 65 ? 5.039 -19.359 41.531 1 24.84 65 ALA B C 1
ATOM 4754 O O . ALA B 1 65 ? 4.801 -18.391 40.781 1 24.84 65 ALA B O 1
ATOM 4755 N N . THR B 1 66 ? 6.324 -19.656 41.562 1 26.56 66 THR B N 1
ATOM 4756 C CA . THR B 1 66 ? 7.367 -19.859 40.562 1 26.56 66 THR B CA 1
ATOM 4757 C C . THR B 1 66 ? 6.754 -20.234 39.219 1 26.56 66 THR B C 1
ATOM 4759 O O . THR B 1 66 ? 6.34 -21.375 39 1 26.56 66 THR B O 1
ATOM 4762 N N . SER B 1 67 ? 5.863 -19.516 38.844 1 27.7 67 SER B N 1
ATOM 4763 C CA . SER B 1 67 ? 5.258 -19.891 37.562 1 27.7 67 SER B CA 1
ATOM 4764 C C . SER B 1 67 ? 6.305 -20.406 36.594 1 27.7 67 SER B C 1
ATOM 4766 O O . SER B 1 67 ? 7.34 -19.766 36.375 1 27.7 67 SER B O 1
ATOM 4768 N N . GLY B 1 68 ? 6.59 -21.688 36.656 1 28.12 68 GLY B N 1
ATOM 4769 C CA . GLY B 1 68 ? 7.598 -22.328 35.844 1 28.12 68 GLY B CA 1
ATOM 4770 C C . GLY B 1 68 ? 7.934 -21.562 34.562 1 28.12 68 GLY B C 1
ATOM 4771 O O . GLY B 1 68 ? 7.035 -21.156 33.844 1 28.12 68 GLY B O 1
ATOM 4772 N N . LYS B 1 69 ? 8.859 -20.688 34.688 1 32.72 69 LYS B N 1
ATOM 4773 C CA . LYS B 1 69 ? 9.523 -20.188 33.5 1 32.72 69 LYS B CA 1
ATOM 4774 C C . LYS B 1 69 ? 9.453 -21.188 32.344 1 32.72 69 LYS B C 1
ATOM 4776 O O . LYS B 1 69 ? 10.18 -22.188 32.344 1 32.72 69 LYS B O 1
ATOM 4781 N N . ARG B 1 70 ? 8.258 -21.469 32.094 1 34.84 70 ARG B N 1
ATOM 4782 C CA . ARG B 1 70 ? 8.172 -22.328 30.938 1 34.84 70 ARG B CA 1
ATOM 4783 C C . ARG B 1 70 ? 9.281 -22 29.938 1 34.84 70 ARG B C 1
ATOM 4785 O O . ARG B 1 70 ? 9.398 -20.875 29.469 1 34.84 70 ARG B O 1
ATOM 4792 N N . ASP B 1 71 ? 10.406 -22.297 30.141 1 41.69 71 ASP B N 1
ATOM 4793 C CA . ASP B 1 71 ? 11.492 -22.359 29.172 1 41.69 71 ASP B CA 1
ATOM 4794 C C . ASP B 1 71 ? 10.953 -22.328 27.75 1 41.69 71 ASP B C 1
ATOM 4796 O O . ASP B 1 71 ? 10.32 -23.281 27.297 1 41.69 71 ASP B O 1
ATOM 4800 N N . GLU B 1 72 ? 10.211 -21.359 27.375 1 55.31 72 GLU B N 1
ATOM 4801 C CA . GLU B 1 72 ? 9.414 -21.344 26.156 1 55.31 72 GLU B CA 1
ATOM 4802 C C . GLU B 1 72 ? 10.195 -21.906 24.969 1 55.31 72 GLU B C 1
ATOM 4804 O O . GLU B 1 72 ? 10.773 -21.156 24.203 1 55.31 72 GLU B O 1
ATOM 4809 N N . ASN B 1 73 ? 10.812 -22.938 25.188 1 75.88 73 ASN B N 1
ATOM 4810 C CA . ASN B 1 73 ? 11.617 -23.641 24.188 1 75.88 73 ASN B CA 1
ATOM 4811 C C . ASN B 1 73 ? 10.836 -23.875 22.906 1 75.88 73 ASN B C 1
ATOM 4813 O O . ASN B 1 73 ? 9.672 -24.281 22.938 1 75.88 73 ASN B O 1
ATOM 4817 N N . ILE B 1 74 ? 11.367 -23.344 21.875 1 89.81 74 ILE B N 1
ATOM 4818 C CA . ILE B 1 74 ? 10.812 -23.578 20.547 1 89.81 74 ILE B CA 1
ATOM 4819 C C . ILE B 1 74 ? 10.781 -25.078 20.266 1 89.81 74 ILE B C 1
ATOM 4821 O O . ILE B 1 74 ? 11.828 -25.734 20.266 1 89.81 74 ILE B O 1
ATOM 4825 N N . PRO B 1 75 ? 9.562 -25.656 20.266 1 92 75 PRO B N 1
ATOM 4826 C CA . PRO B 1 75 ? 9.492 -27.062 19.906 1 92 75 PRO B CA 1
ATOM 4827 C C . PRO B 1 75 ? 10.289 -27.406 18.656 1 92 75 PRO B C 1
ATOM 4829 O O . PRO B 1 75 ? 10.352 -26.594 17.719 1 92 75 PRO B O 1
ATOM 4832 N N . SER B 1 76 ? 10.859 -28.578 18.672 1 93.19 76 SER B N 1
ATOM 4833 C CA . SER B 1 76 ? 11.609 -29 17.5 1 93.19 76 SER B CA 1
ATOM 4834 C C . SER B 1 76 ? 10.68 -29.406 16.359 1 93.19 76 SER B C 1
ATOM 4836 O O . SER B 1 76 ? 9.617 -29.984 16.594 1 93.19 76 SER B O 1
ATOM 4838 N N . ALA B 1 77 ? 11.07 -29.016 15.211 1 92.56 77 ALA B N 1
ATOM 4839 C CA . ALA B 1 77 ? 10.281 -29.344 14.031 1 92.56 77 ALA B CA 1
ATOM 4840 C C . ALA B 1 77 ? 10.273 -30.844 13.781 1 92.56 77 ALA B C 1
ATOM 4842 O O . ALA B 1 77 ? 9.266 -31.406 13.328 1 92.56 77 ALA B O 1
ATOM 4843 N N . GLY B 1 78 ? 11.359 -31.516 14.07 1 87.81 78 GLY B N 1
ATOM 4844 C CA . GLY B 1 78 ? 11.438 -32.938 13.773 1 87.81 78 GLY B CA 1
ATOM 4845 C C . GLY B 1 78 ? 11.125 -33.25 12.328 1 87.81 78 GLY B C 1
ATOM 4846 O O . GLY B 1 78 ? 11.695 -32.656 11.414 1 87.81 78 GLY B O 1
ATOM 4847 N N . ASN B 1 79 ? 10.242 -34.281 12.133 1 85.06 79 ASN B N 1
ATOM 4848 C CA . ASN B 1 79 ? 9.859 -34.688 10.781 1 85.06 79 ASN B CA 1
ATOM 4849 C C . ASN B 1 79 ? 8.461 -34.156 10.422 1 85.06 79 ASN B C 1
ATOM 4851 O O . ASN B 1 79 ? 7.828 -34.688 9.508 1 85.06 79 ASN B O 1
ATOM 4855 N N . SER B 1 80 ? 8.078 -33.156 11.102 1 86.5 80 SER B N 1
ATOM 4856 C CA . SER B 1 80 ? 6.738 -32.625 10.852 1 86.5 80 SER B CA 1
ATOM 4857 C C . SER B 1 80 ? 6.707 -31.781 9.578 1 86.5 80 SER B C 1
ATOM 4859 O O . SER B 1 80 ? 7.715 -31.188 9.203 1 86.5 80 SER B O 1
ATOM 4861 N N . ASN B 1 81 ? 5.539 -31.844 8.953 1 86.69 81 ASN B N 1
ATOM 4862 C CA . ASN B 1 81 ? 5.34 -30.891 7.863 1 86.69 81 ASN B CA 1
ATOM 4863 C C . ASN B 1 81 ? 5.09 -29.469 8.391 1 86.69 81 ASN B C 1
ATOM 4865 O O . ASN B 1 81 ? 4.891 -29.281 9.594 1 86.69 81 ASN B O 1
ATOM 4869 N N . LEU B 1 82 ? 5.18 -28.5 7.562 1 89.62 82 LEU B N 1
ATOM 4870 C CA . LEU B 1 82 ? 5.105 -27.094 7.957 1 89.62 82 LEU B CA 1
ATOM 4871 C C . LEU B 1 82 ? 3.783 -26.797 8.656 1 89.62 82 LEU B C 1
ATOM 4873 O O . LEU B 1 82 ? 3.758 -26.109 9.68 1 89.62 82 LEU B O 1
ATOM 4877 N N . TYR B 1 83 ? 2.703 -27.281 8.094 1 86.62 83 TYR B N 1
ATOM 4878 C CA . TYR B 1 83 ? 1.375 -27.031 8.641 1 86.62 83 TYR B CA 1
ATOM 4879 C C . TYR B 1 83 ? 1.263 -27.547 10.07 1 86.62 83 TYR B C 1
ATOM 4881 O O . TYR B 1 83 ? 0.804 -26.844 10.961 1 86.62 83 TYR B O 1
ATOM 4889 N N . GLU B 1 84 ? 1.66 -28.766 10.258 1 89.38 84 GLU B N 1
ATOM 4890 C CA . GLU B 1 84 ? 1.59 -29.391 11.578 1 89.38 84 GLU B CA 1
ATOM 4891 C C . GLU B 1 84 ? 2.5 -28.672 12.578 1 89.38 84 GLU B C 1
ATOM 4893 O O . GLU B 1 84 ? 2.137 -28.484 13.742 1 89.38 84 GLU B O 1
ATOM 4898 N N . TYR B 1 85 ? 3.615 -28.344 12.086 1 93.25 85 TYR B N 1
ATOM 4899 C CA . TYR B 1 85 ? 4.555 -27.641 12.953 1 93.25 85 TYR B CA 1
ATOM 4900 C C . TYR B 1 85 ? 3.988 -26.297 13.398 1 93.25 85 TYR B C 1
ATOM 4902 O O . TYR B 1 85 ? 4.086 -25.938 14.578 1 93.25 85 TYR B O 1
ATOM 4910 N N . VAL B 1 86 ? 3.396 -25.562 12.508 1 91.69 86 VAL B N 1
ATOM 4911 C CA . VAL B 1 86 ? 2.83 -24.266 12.82 1 91.69 86 VAL B CA 1
ATOM 4912 C C . VAL B 1 86 ? 1.661 -24.422 13.789 1 91.69 86 VAL B C 1
ATOM 4914 O O . VAL B 1 86 ? 1.481 -23.609 14.695 1 91.69 86 VAL B O 1
ATOM 4917 N N . LYS B 1 87 ? 0.909 -25.438 13.602 1 89.06 87 LYS B N 1
ATOM 4918 C CA . LYS B 1 87 ? -0.187 -25.719 14.523 1 89.06 87 LYS B CA 1
ATOM 4919 C C . LYS B 1 87 ? 0.333 -25.969 15.938 1 89.06 87 LYS B C 1
ATOM 4921 O O . LYS B 1 87 ? -0.259 -25.5 16.906 1 89.06 87 LYS B O 1
ATOM 4926 N N . THR B 1 88 ? 1.355 -26.719 15.977 1 92.12 88 THR B N 1
ATOM 4927 C CA . THR B 1 88 ? 1.985 -26.984 17.266 1 92.12 88 THR B CA 1
ATOM 4928 C C . THR B 1 88 ? 2.484 -25.703 17.906 1 92.12 88 THR B C 1
ATOM 4930 O O . THR B 1 88 ? 2.332 -25.5 19.109 1 92.12 88 THR B O 1
ATOM 4933 N N . LEU B 1 89 ? 3.072 -24.859 17.109 1 92.19 89 LEU B N 1
ATOM 4934 C CA . LEU B 1 89 ? 3.604 -23.594 17.609 1 92.19 89 LEU B CA 1
ATOM 4935 C C . LEU B 1 89 ? 2.477 -22.688 18.078 1 92.19 89 LEU B C 1
ATOM 4937 O O . LEU B 1 89 ? 2.627 -21.969 19.078 1 92.19 89 LEU B O 1
ATOM 4941 N N . GLU B 1 90 ? 1.446 -22.656 17.359 1 87.88 90 GLU B N 1
ATOM 4942 C CA . GLU B 1 90 ? 0.29 -21.844 17.734 1 87.88 90 GLU B CA 1
ATOM 4943 C C . GLU B 1 90 ? -0.264 -22.266 19.094 1 87.88 90 GLU B C 1
ATOM 4945 O O . GLU B 1 90 ? -0.743 -21.438 19.859 1 87.88 90 GLU B O 1
ATOM 4950 N N . SER B 1 91 ? -0.181 -23.484 19.375 1 87.12 91 SER B N 1
ATOM 4951 C CA . SER B 1 91 ? -0.724 -24.016 20.625 1 87.12 91 SER B CA 1
ATOM 4952 C C . SER B 1 91 ? 0.28 -23.891 21.75 1 87.12 91 SER B C 1
ATOM 4954 O O . SER B 1 91 ? -0.097 -23.922 22.938 1 87.12 91 SER B O 1
ATOM 4956 N N . SER B 1 92 ? 1.501 -23.641 21.406 1 88.62 92 SER B N 1
ATOM 4957 C CA . SER B 1 92 ? 2.529 -23.641 22.438 1 88.62 92 SER B CA 1
ATOM 4958 C C . SER B 1 92 ? 3.041 -22.219 22.703 1 88.62 92 SER B C 1
ATOM 4960 O O . SER B 1 92 ? 2.807 -21.656 23.781 1 88.62 92 SER B O 1
ATOM 4962 N N . ILE B 1 93 ? 3.645 -21.609 21.672 1 83.75 93 ILE B N 1
ATOM 4963 C CA . ILE B 1 93 ? 4.379 -20.375 21.938 1 83.75 93 ILE B CA 1
ATOM 4964 C C . ILE B 1 93 ? 3.58 -19.172 21.406 1 83.75 93 ILE B C 1
ATOM 4966 O O . ILE B 1 93 ? 3.842 -18.031 21.781 1 83.75 93 ILE B O 1
ATOM 4970 N N . ALA B 1 94 ? 2.643 -19.422 20.547 1 82.75 94 ALA B N 1
ATOM 4971 C CA . ALA B 1 94 ? 1.975 -18.297 19.891 1 82.75 94 ALA B CA 1
ATOM 4972 C C . ALA B 1 94 ? 0.526 -18.172 20.344 1 82.75 94 ALA B C 1
ATOM 4974 O O . ALA B 1 94 ? -0.366 -17.891 19.547 1 82.75 94 ALA B O 1
ATOM 4975 N N . GLN B 1 95 ? 0.301 -18.375 21.578 1 77 95 GLN B N 1
ATOM 4976 C CA . GLN B 1 95 ? -1.062 -18.344 22.094 1 77 95 GLN B CA 1
ATOM 4977 C C . GLN B 1 95 ? -1.504 -16.906 22.375 1 77 95 GLN B C 1
ATOM 4979 O O . GLN B 1 95 ? -2.682 -16.578 22.234 1 77 95 GLN B O 1
ATOM 4984 N N . GLU B 1 96 ? -0.559 -16.125 22.719 1 73.56 96 GLU B N 1
ATOM 4985 C CA . GLU B 1 96 ? -0.891 -14.758 23.094 1 73.56 96 GLU B CA 1
ATOM 4986 C C . GLU B 1 96 ? -1.068 -13.867 21.875 1 73.56 96 GLU B C 1
ATOM 4988 O O . GLU B 1 96 ? -0.613 -14.211 20.781 1 73.56 96 GLU B O 1
ATOM 4993 N N . LYS B 1 97 ? -1.854 -12.789 22.156 1 73.88 97 LYS B N 1
ATOM 4994 C CA . LYS B 1 97 ? -2.074 -11.82 21.078 1 73.88 97 LYS B CA 1
ATOM 4995 C C . LYS B 1 97 ? -0.78 -11.094 20.719 1 73.88 97 LYS B C 1
ATOM 4997 O O . LYS B 1 97 ? 0.014 -10.758 21.594 1 73.88 97 LYS B O 1
ATOM 5002 N N . GLY B 1 98 ? -0.425 -11.188 19.516 1 71.75 98 GLY B N 1
ATOM 5003 C CA . GLY B 1 98 ? 0.74 -10.461 19.031 1 71.75 98 GLY B CA 1
ATOM 5004 C C . GLY B 1 98 ? 0.484 -8.977 18.844 1 71.75 98 GLY B C 1
ATOM 5005 O O . GLY B 1 98 ? -0.605 -8.484 19.156 1 71.75 98 GLY B O 1
ATOM 5006 N N . THR B 1 99 ? 1.552 -8.203 18.688 1 70.56 99 THR B N 1
ATOM 5007 C CA . THR B 1 99 ? 1.457 -6.766 18.469 1 70.56 99 THR B CA 1
ATOM 5008 C C . THR B 1 99 ? 1.239 -6.453 17 1 70.56 99 THR B C 1
ATOM 5010 O O . THR B 1 99 ? 0.869 -5.332 16.641 1 70.56 99 THR B O 1
ATOM 5013 N N . ILE B 1 100 ? 1.655 -7.352 16.266 1 65.19 100 ILE B N 1
ATOM 5014 C CA . ILE B 1 100 ? 1.527 -7.125 14.82 1 65.19 100 ILE B CA 1
ATOM 5015 C C . ILE B 1 100 ? 0.055 -7.168 14.422 1 65.19 100 ILE B C 1
ATOM 5017 O O . ILE B 1 100 ? -0.648 -8.133 14.719 1 65.19 100 ILE B O 1
ATOM 5021 N N . LEU B 1 101 ? -0.671 -5.992 14.367 1 51.81 101 LEU B N 1
ATOM 5022 C CA . LEU B 1 101 ? -2.092 -5.867 14.062 1 51.81 101 LEU B CA 1
ATOM 5023 C C . LEU B 1 101 ? -2.473 -6.758 12.883 1 51.81 101 LEU B C 1
ATOM 5025 O O . LEU B 1 101 ? -1.604 -7.211 12.133 1 51.81 101 LEU B O 1
ATOM 5029 N N . LYS B 1 102 ? -3.895 -6.719 12.555 1 48.22 102 LYS B N 1
ATOM 5030 C CA . LYS B 1 102 ? -4.848 -7.473 11.75 1 48.22 102 LYS B CA 1
ATOM 5031 C C . LYS B 1 102 ? -4.297 -7.738 10.352 1 48.22 102 LYS B C 1
ATOM 5033 O O . LYS B 1 102 ? -4.695 -8.695 9.688 1 48.22 102 LYS B O 1
ATOM 5038 N N . SER B 1 103 ? -3.836 -6.727 9.773 1 43.88 103 SER B N 1
ATOM 5039 C CA . SER B 1 103 ? -3.756 -6.949 8.328 1 43.88 103 SER B CA 1
ATOM 5040 C C . SER B 1 103 ? -2.736 -8.031 7.992 1 43.88 103 SER B C 1
ATOM 5042 O O . SER B 1 103 ? -1.593 -7.723 7.645 1 43.88 103 SER B O 1
ATOM 5044 N N . TRP B 1 104 ? -2.43 -8.789 8.836 1 48.22 104 TRP B N 1
ATOM 5045 C CA . TRP B 1 104 ? -1.582 -9.859 8.32 1 48.22 104 TRP B CA 1
ATOM 5046 C C . TRP B 1 104 ? -2.012 -10.258 6.91 1 48.22 104 TRP B C 1
ATOM 5048 O O . TRP B 1 104 ? -3.053 -10.891 6.727 1 48.22 104 TRP B O 1
ATOM 5058 N N . SER B 1 105 ? -1.842 -9.312 6.23 1 46.84 105 SER B N 1
ATOM 5059 C CA . SER B 1 105 ? -2.303 -9.18 4.852 1 46.84 105 SER B CA 1
ATOM 5060 C C . SER B 1 105 ? -2.35 -10.531 4.145 1 46.84 105 SER B C 1
ATOM 5062 O O . SER B 1 105 ? -3.385 -10.922 3.604 1 46.84 105 SER B O 1
ATOM 5064 N N . ARG B 1 106 ? -1.021 -10.969 3.645 1 51.19 106 ARG B N 1
ATOM 5065 C CA . ARG B 1 106 ? -1.062 -12 2.611 1 51.19 106 ARG B CA 1
ATOM 5066 C C . ARG B 1 106 ? -1.569 -13.32 3.176 1 51.19 106 ARG B C 1
ATOM 5068 O O . ARG B 1 106 ? -2.279 -14.062 2.492 1 51.19 106 ARG B O 1
ATOM 5075 N N . LEU B 1 107 ? -1.038 -13.703 4.305 1 48.53 107 LEU B N 1
ATOM 5076 C CA . LEU B 1 107 ? -1.449 -14.977 4.879 1 48.53 107 LEU B CA 1
ATOM 5077 C C . LEU B 1 107 ? -2.885 -14.906 5.391 1 48.53 107 LEU B C 1
ATOM 5079 O O . LEU B 1 107 ? -3.586 -15.922 5.422 1 48.53 107 LEU B O 1
ATOM 5083 N N . THR B 1 108 ? -3.289 -13.602 5.844 1 45.94 108 THR B N 1
ATOM 5084 C CA . THR B 1 108 ? -4.613 -13.469 6.441 1 45.94 108 THR B CA 1
ATOM 5085 C C . THR B 1 108 ? -5.547 -12.688 5.523 1 45.94 108 THR B C 1
ATOM 5087 O O . THR B 1 108 ? -6.691 -12.414 5.883 1 45.94 108 THR B O 1
ATOM 5090 N N . LYS B 1 109 ? -5.059 -12.062 4.566 1 46.97 109 LYS B N 1
ATOM 5091 C CA . LYS B 1 109 ? -5.816 -11.078 3.799 1 46.97 109 LYS B CA 1
ATOM 5092 C C . LYS B 1 109 ? -7.145 -11.656 3.32 1 46.97 109 LYS B C 1
ATOM 5094 O O . LYS B 1 109 ? -7.938 -10.969 2.68 1 46.97 109 LYS B O 1
ATOM 5099 N N . HIS B 1 110 ? -7.242 -12.906 3.158 1 42 110 HIS B N 1
ATOM 5100 C CA . HIS B 1 110 ? -8.578 -13.164 2.646 1 42 110 HIS B CA 1
ATOM 5101 C C . HIS B 1 110 ? -9.648 -12.688 3.627 1 42 110 HIS B C 1
ATOM 5103 O O . HIS B 1 110 ? -9.602 -13.023 4.812 1 42 110 HIS B O 1
ATOM 5109 N N . PRO B 1 111 ? -10.344 -11.625 3.307 1 40.47 111 PRO B N 1
ATOM 5110 C CA . PRO B 1 111 ? -11.438 -11.078 4.117 1 40.47 111 PRO B CA 1
ATOM 5111 C C . PRO B 1 111 ? -12.172 -12.156 4.914 1 40.47 111 PRO B C 1
ATOM 5113 O O . PRO B 1 111 ? -12.68 -11.883 6 1 40.47 111 PRO B O 1
ATOM 5116 N N . ARG B 1 112 ? -12.414 -13.242 4.367 1 40.81 112 ARG B N 1
ATOM 5117 C CA . ARG B 1 112 ? -13.227 -14.258 5.035 1 40.81 112 ARG B CA 1
ATOM 5118 C C . ARG B 1 112 ? -12.516 -14.805 6.266 1 40.81 112 ARG B C 1
ATOM 5120 O O . ARG B 1 112 ? -13.102 -15.547 7.055 1 40.81 112 ARG B O 1
ATOM 5127 N N . ASN B 1 113 ? -11.172 -14.508 6.375 1 42.38 113 ASN B N 1
ATOM 5128 C CA . ASN B 1 113 ? -10.477 -15.234 7.434 1 42.38 113 ASN B CA 1
ATOM 5129 C C . ASN B 1 113 ? -10.102 -14.312 8.594 1 42.38 113 ASN B C 1
ATOM 5131 O O . ASN B 1 113 ? -8.969 -14.3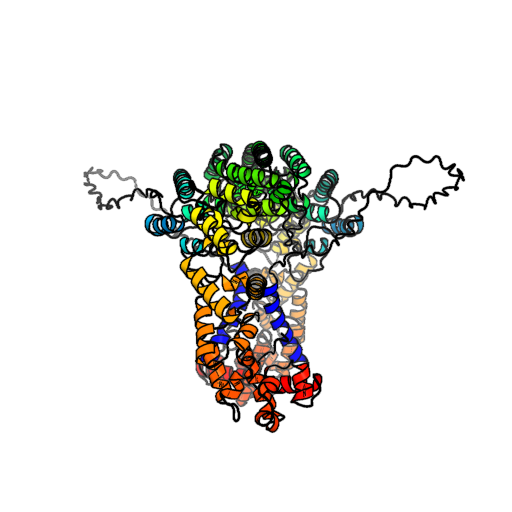44 9.078 1 42.38 113 ASN B O 1
ATOM 5135 N N . LYS B 1 114 ? -10.664 -13.336 8.844 1 48.31 114 LYS B N 1
ATOM 5136 C CA . LYS B 1 114 ? -10.508 -12.43 9.977 1 48.31 114 LYS B CA 1
ATOM 5137 C C . LYS B 1 114 ? -10.008 -13.172 11.211 1 48.31 114 LYS B C 1
ATOM 5139 O O . LYS B 1 114 ? -9.297 -12.602 12.039 1 48.31 114 LYS B O 1
ATOM 5144 N N . HIS B 1 115 ? -10.523 -14.375 11.328 1 51.81 115 HIS B N 1
ATOM 5145 C CA . HIS B 1 115 ? -10.25 -15.125 12.539 1 51.81 115 HIS B CA 1
ATOM 5146 C C . HIS B 1 115 ? -9.273 -16.266 12.281 1 51.81 115 HIS B C 1
ATOM 5148 O O . HIS B 1 115 ? -9.203 -17.234 13.047 1 51.81 115 HIS B O 1
ATOM 5154 N N . MET B 1 116 ? -8.617 -16.141 11.172 1 55.59 116 MET B N 1
ATOM 5155 C CA . MET B 1 116 ? -7.922 -17.391 10.914 1 55.59 116 MET B CA 1
ATOM 5156 C C . MET B 1 116 ? -6.574 -17.438 11.633 1 55.59 116 MET B C 1
ATOM 5158 O O . MET B 1 116 ? -5.848 -16.438 11.641 1 55.59 116 MET B O 1
ATOM 5162 N N . ASN B 1 117 ? -6.348 -18.453 12.289 1 71.06 117 ASN B N 1
ATOM 5163 C CA . ASN B 1 117 ? -5.07 -18.875 12.859 1 71.06 117 ASN B CA 1
ATOM 5164 C C . ASN B 1 117 ? -3.967 -18.891 11.805 1 71.06 117 ASN B C 1
ATOM 5166 O O . ASN B 1 117 ? -4.246 -18.875 10.609 1 71.06 117 ASN B O 1
ATOM 5170 N N . VAL B 1 118 ? -2.76 -18.641 12.133 1 77.44 118 VAL B N 1
ATOM 5171 C CA . VAL B 1 118 ? -1.591 -18.594 11.258 1 77.44 118 VAL B CA 1
ATOM 5172 C C . VAL B 1 118 ? -1.54 -19.859 10.398 1 77.44 118 VAL B C 1
ATOM 5174 O O . VAL B 1 118 ? -1.227 -19.781 9.203 1 77.44 118 VAL B O 1
ATOM 5177 N N . SER B 1 119 ? -2.029 -20.938 10.938 1 79.56 119 SER B N 1
ATOM 5178 C CA . SER B 1 119 ? -2.006 -22.203 10.227 1 79.56 119 SER B CA 1
ATOM 5179 C C . SER B 1 119 ? -3.037 -22.234 9.109 1 79.56 119 SER B C 1
ATOM 5181 O O . SER B 1 119 ? -2.84 -22.906 8.086 1 79.56 119 SER B O 1
ATOM 5183 N N . GLY B 1 120 ? -4.074 -21.531 9.312 1 74.25 120 GLY B N 1
ATOM 5184 C CA . GLY B 1 120 ? -5.113 -21.484 8.297 1 74.25 120 GLY B CA 1
ATOM 5185 C C . GLY B 1 120 ? -4.645 -20.875 6.992 1 74.25 120 GLY B C 1
ATOM 5186 O O . GLY B 1 120 ? -5.164 -21.203 5.926 1 74.25 120 GLY B O 1
ATOM 5187 N N . GLY B 1 121 ? -3.68 -20.016 7.051 1 72.75 121 GLY B N 1
ATOM 5188 C CA . GLY B 1 121 ? -3.143 -19.391 5.852 1 72.75 121 GLY B CA 1
ATOM 5189 C C . GLY B 1 121 ? -2.266 -20.312 5.035 1 72.75 121 GLY B C 1
ATOM 5190 O O . GLY B 1 121 ? -2.014 -20.062 3.854 1 72.75 121 GLY B O 1
ATOM 5191 N N . LEU B 1 122 ? -1.83 -21.375 5.629 1 75.75 122 LEU B N 1
ATOM 5192 C CA . LEU B 1 122 ? -0.914 -22.297 4.965 1 75.75 122 LEU B CA 1
ATOM 5193 C C . LEU B 1 122 ? -1.675 -23.453 4.316 1 75.75 122 LEU B C 1
ATOM 5195 O O . LEU B 1 122 ? -1.108 -24.203 3.523 1 75.75 122 LEU B O 1
ATOM 5199 N N . ARG B 1 123 ? -2.889 -23.797 4.652 1 62.5 123 ARG B N 1
ATOM 5200 C CA . ARG B 1 123 ? -3.611 -24.984 4.215 1 62.5 123 ARG B CA 1
ATOM 5201 C C . ARG B 1 123 ? -3.789 -24.984 2.699 1 62.5 123 ARG B C 1
ATOM 5203 O O . ARG B 1 123 ? -3.641 -26.031 2.059 1 62.5 123 ARG B O 1
ATOM 5210 N N . SER B 1 124 ? -4.176 -23.891 2.24 1 60.22 124 SER B N 1
ATOM 5211 C CA . SER B 1 124 ? -4.789 -23.938 0.918 1 60.22 124 SER B CA 1
ATOM 5212 C C . SER B 1 124 ? -3.764 -23.688 -0.18 1 60.22 124 SER B C 1
ATOM 5214 O O . SER B 1 124 ? -4.082 -23.781 -1.367 1 60.22 124 SER B O 1
ATOM 5216 N N . GLY B 1 125 ? -2.471 -23.734 0.109 1 64.56 125 GLY B N 1
ATOM 5217 C CA . GLY B 1 125 ? -1.728 -23.297 -1.06 1 64.56 125 GLY B CA 1
ATOM 5218 C C . GLY B 1 125 ? -0.81 -24.359 -1.626 1 64.56 125 GLY B C 1
ATOM 5219 O O . GLY B 1 125 ? -0.48 -25.328 -0.94 1 64.56 125 GLY B O 1
ATOM 5220 N N . THR B 1 126 ? -0.683 -24.453 -3.027 1 72.69 126 THR B N 1
ATOM 5221 C CA . THR B 1 126 ? 0.298 -25.297 -3.691 1 72.69 126 THR B CA 1
ATOM 5222 C C . THR B 1 126 ? 1.706 -25 -3.189 1 72.69 126 THR B C 1
ATOM 5224 O O . THR B 1 126 ? 2.094 -23.828 -3.08 1 72.69 126 THR B O 1
ATOM 5227 N N . PRO B 1 127 ? 2.359 -26.078 -2.736 1 81.69 127 PRO B N 1
ATOM 5228 C CA . PRO B 1 127 ? 3.734 -25.859 -2.285 1 81.69 127 PRO B CA 1
ATOM 5229 C C . PRO B 1 127 ? 4.598 -25.172 -3.346 1 81.69 127 PRO B C 1
ATOM 5231 O O . PRO B 1 127 ? 4.27 -25.219 -4.535 1 81.69 127 PRO B O 1
ATOM 5234 N N . HIS B 1 128 ? 5.672 -24.531 -2.857 1 85.88 128 HIS B N 1
ATOM 5235 C CA . HIS B 1 128 ? 6.617 -23.844 -3.732 1 85.88 128 HIS B CA 1
ATOM 5236 C C . HIS B 1 128 ? 7.973 -24.547 -3.729 1 85.88 128 HIS B C 1
ATOM 5238 O O . HIS B 1 128 ? 8.375 -25.125 -2.717 1 85.88 128 HIS B O 1
ATOM 5244 N N . CYS B 1 129 ? 8.625 -24.438 -4.84 1 86.94 129 CYS B N 1
ATOM 5245 C CA . CYS B 1 129 ? 9.969 -25 -4.887 1 86.94 129 CYS B CA 1
ATOM 5246 C C . CYS B 1 129 ? 10.891 -24.25 -3.924 1 86.94 129 CYS B C 1
ATOM 5248 O O . CYS B 1 129 ? 11.773 -24.875 -3.307 1 86.94 129 CYS B O 1
ATOM 5250 N N . LEU B 1 130 ? 10.648 -22.953 -3.848 1 89.62 130 LEU B N 1
ATOM 5251 C CA . LEU B 1 130 ? 11.461 -22.125 -2.961 1 89.62 130 LEU B CA 1
ATOM 5252 C C . LEU B 1 130 ? 10.664 -21.703 -1.728 1 89.62 130 LEU B C 1
ATOM 5254 O O . LEU B 1 130 ? 10.773 -20.562 -1.273 1 89.62 130 LEU B O 1
ATOM 5258 N N . GLY B 1 131 ? 9.852 -22.609 -1.282 1 89.12 131 GLY B N 1
ATOM 5259 C CA . GLY B 1 131 ? 9.023 -22.344 -0.117 1 89.12 131 GLY B CA 1
ATOM 5260 C C . GLY B 1 131 ? 9.773 -22.5 1.195 1 89.12 131 GLY B C 1
ATOM 5261 O O . GLY B 1 131 ? 11 -22.562 1.211 1 89.12 131 GLY B O 1
ATOM 5262 N N . ILE B 1 132 ? 8.984 -22.469 2.26 1 91.06 132 ILE B N 1
ATOM 5263 C CA . ILE B 1 132 ? 9.555 -22.547 3.6 1 91.06 132 ILE B CA 1
ATOM 5264 C C . ILE B 1 132 ? 9.391 -23.969 4.148 1 91.06 132 ILE B C 1
ATOM 5266 O O . ILE B 1 132 ? 8.359 -24.609 3.92 1 91.06 132 ILE B O 1
ATOM 5270 N N . THR B 1 133 ? 10.461 -24.422 4.852 1 90.56 133 THR B N 1
ATOM 5271 C CA . THR B 1 133 ? 10.406 -25.719 5.512 1 90.56 133 THR B CA 1
ATOM 5272 C C . THR B 1 133 ? 10.211 -25.562 7.016 1 90.56 133 THR B C 1
ATOM 5274 O O . THR B 1 133 ? 10.453 -24.484 7.562 1 90.56 133 THR B O 1
ATOM 5277 N N . ALA B 1 134 ? 9.758 -26.641 7.641 1 92.81 134 ALA B N 1
ATOM 5278 C CA . ALA B 1 134 ? 9.609 -26.625 9.094 1 92.81 134 ALA B CA 1
ATOM 5279 C C . ALA B 1 134 ? 10.953 -26.375 9.773 1 92.81 134 ALA B C 1
ATOM 5281 O O . ALA B 1 134 ? 11.023 -25.641 10.773 1 92.81 134 ALA B O 1
ATOM 5282 N N . HIS B 1 135 ? 11.977 -26.922 9.203 1 93.06 135 HIS B N 1
ATOM 5283 C CA . HIS B 1 135 ? 13.305 -26.766 9.781 1 93.06 135 HIS B CA 1
ATOM 5284 C C . HIS B 1 135 ? 13.781 -25.328 9.68 1 93.06 135 HIS B C 1
ATOM 5286 O O . HIS B 1 135 ? 14.391 -24.797 10.617 1 93.06 135 HIS B O 1
ATOM 5292 N N . LEU B 1 136 ? 13.57 -24.766 8.539 1 93.62 136 LEU B N 1
ATOM 5293 C CA . LEU B 1 136 ? 13.953 -23.359 8.375 1 93.62 136 LEU B CA 1
ATOM 5294 C C . LEU B 1 136 ? 13.172 -22.469 9.328 1 93.62 136 LEU B C 1
ATOM 5296 O O . LEU B 1 136 ? 13.719 -21.516 9.883 1 93.62 136 LEU B O 1
ATOM 5300 N N . LEU B 1 137 ? 11.891 -22.75 9.492 1 94.56 137 LEU B N 1
ATOM 5301 C CA . LEU B 1 137 ? 11.07 -21.984 10.422 1 94.56 137 LEU B CA 1
ATOM 5302 C C . LEU B 1 137 ? 11.617 -22.078 11.836 1 94.56 137 LEU B C 1
ATOM 5304 O O . LEU B 1 137 ? 11.695 -21.078 12.547 1 94.56 137 LEU B O 1
ATOM 5308 N N . GLU B 1 138 ? 11.945 -23.266 12.188 1 95.81 138 GLU B N 1
ATOM 5309 C CA . GLU B 1 138 ? 12.523 -23.484 13.516 1 95.81 138 GLU B CA 1
ATOM 5310 C C . GLU B 1 138 ? 13.781 -22.641 13.703 1 95.81 138 GLU B C 1
ATOM 5312 O O . GLU B 1 138 ? 13.961 -22 14.742 1 95.81 138 GLU B O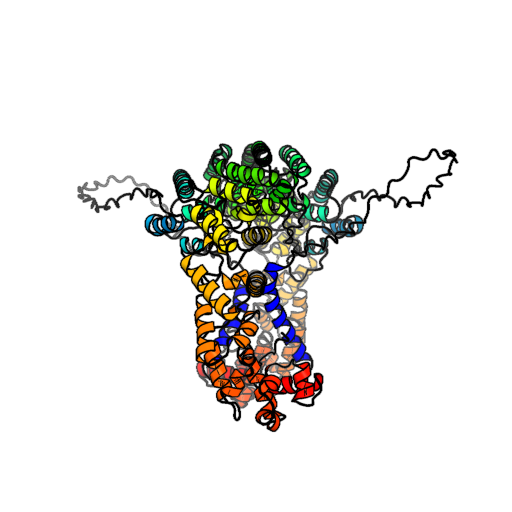 1
ATOM 5317 N N . GLN B 1 139 ? 14.648 -22.672 12.719 1 94.62 139 GLN B N 1
ATOM 5318 C CA . GLN B 1 139 ? 15.883 -21.906 12.773 1 94.62 139 GLN B CA 1
ATOM 5319 C C . GLN B 1 139 ? 15.594 -20.406 12.906 1 94.62 139 GLN B C 1
ATOM 5321 O O . GLN B 1 139 ? 16.25 -19.703 13.68 1 94.62 139 GLN B O 1
ATOM 5326 N N . ARG B 1 140 ? 14.664 -19.906 12.164 1 95.25 140 ARG B N 1
ATOM 5327 C CA . ARG B 1 140 ? 14.289 -18.5 12.195 1 95.25 140 ARG B CA 1
ATOM 5328 C C . ARG B 1 140 ? 13.727 -18.109 13.555 1 95.25 140 ARG B C 1
ATOM 5330 O O . ARG B 1 140 ? 14.031 -17.031 14.078 1 95.25 140 ARG B O 1
ATOM 5337 N N . LEU B 1 141 ? 12.938 -18.969 14.094 1 95.31 141 LEU B N 1
ATOM 5338 C CA . LEU B 1 141 ? 12.344 -18.688 15.398 1 95.31 141 LEU B CA 1
ATOM 5339 C C . LEU B 1 141 ? 13.414 -18.641 16.484 1 95.31 141 LEU B C 1
ATOM 5341 O O . LEU B 1 141 ? 13.359 -17.781 17.375 1 95.31 141 LEU B O 1
ATOM 5345 N N . LYS B 1 142 ? 14.32 -19.531 16.422 1 94 142 LYS B N 1
ATOM 5346 C CA . LYS B 1 142 ? 15.422 -19.516 17.391 1 94 142 LYS B CA 1
ATOM 5347 C C . LYS B 1 142 ? 16.219 -18.219 17.281 1 94 142 LYS B C 1
ATOM 5349 O O . LYS B 1 142 ? 16.594 -17.641 18.297 1 94 142 LYS B O 1
ATOM 5354 N N . PHE B 1 143 ? 16.453 -17.797 16.109 1 93.31 143 PHE B N 1
ATOM 5355 C CA . PHE B 1 143 ? 17.141 -16.531 15.891 1 93.31 143 PHE B CA 1
ATOM 5356 C C . PHE B 1 143 ? 16.375 -15.367 16.5 1 93.31 143 PHE B C 1
ATOM 5358 O O . PHE B 1 143 ? 16.938 -14.547 17.219 1 93.31 143 PHE B O 1
ATOM 5365 N N . LEU B 1 144 ? 15.125 -15.297 16.172 1 93.44 144 LEU B N 1
ATOM 5366 C CA . LEU B 1 144 ? 14.281 -14.219 16.656 1 93.44 144 LEU B CA 1
ATOM 5367 C C . LEU B 1 144 ? 14.203 -14.242 18.188 1 93.44 144 LEU B C 1
ATOM 5369 O O . LEU B 1 144 ? 14.219 -13.195 18.828 1 93.44 144 LEU B O 1
ATOM 5373 N N . HIS B 1 145 ? 14.117 -15.398 18.703 1 92.69 145 HIS B N 1
ATOM 5374 C CA . HIS B 1 145 ? 14.125 -15.539 20.156 1 92.69 145 HIS B CA 1
ATOM 5375 C C . HIS B 1 145 ? 15.406 -14.969 20.766 1 92.69 145 HIS B C 1
ATOM 5377 O O . HIS B 1 145 ? 15.367 -14.352 21.828 1 92.69 145 HIS B O 1
ATOM 5383 N N . GLY B 1 146 ? 16.438 -15.18 20.062 1 90.12 146 GLY B N 1
ATOM 5384 C CA . GLY B 1 146 ? 17.719 -14.68 20.531 1 90.12 146 GLY B CA 1
ATOM 5385 C C . GLY B 1 146 ? 17.797 -13.172 20.578 1 90.12 146 GLY B C 1
ATOM 5386 O O . GLY B 1 146 ? 18.516 -12.602 21.406 1 90.12 146 GLY B O 1
ATOM 5387 N N . ILE B 1 147 ? 17.031 -12.547 19.75 1 90 147 ILE B N 1
ATOM 5388 C CA . ILE B 1 147 ? 17.094 -11.094 19.719 1 90 147 ILE B CA 1
ATOM 5389 C C . ILE B 1 147 ? 15.906 -10.508 20.484 1 90 147 ILE B C 1
ATOM 5391 O O . ILE B 1 147 ? 15.625 -9.305 20.391 1 90 147 ILE B O 1
ATOM 5395 N N . GLY B 1 148 ? 15.094 -11.344 21.109 1 88.38 148 GLY B N 1
ATOM 5396 C CA . GLY B 1 148 ? 14.086 -10.867 22.047 1 88.38 148 GLY B CA 1
ATOM 5397 C C . GLY B 1 148 ? 12.688 -10.852 21.469 1 88.38 148 GLY B C 1
ATOM 5398 O O . GLY B 1 148 ? 11.75 -10.367 22.109 1 88.38 148 GLY B O 1
ATOM 5399 N N . ILE B 1 149 ? 12.508 -11.258 20.266 1 90.25 149 ILE B N 1
ATOM 5400 C CA . ILE B 1 149 ? 11.18 -11.344 19.672 1 90.25 149 ILE B CA 1
ATOM 5401 C C . ILE B 1 149 ? 10.602 -12.742 19.906 1 90.25 149 ILE B C 1
ATOM 5403 O O . ILE B 1 149 ? 11.188 -13.742 19.469 1 90.25 149 ILE B O 1
ATOM 5407 N N . LYS B 1 150 ? 9.492 -12.734 20.5 1 90 150 LYS B N 1
ATOM 5408 C CA . LYS B 1 150 ? 8.93 -14.031 20.875 1 90 150 LYS B CA 1
ATOM 5409 C C . LYS B 1 150 ? 7.438 -14.086 20.578 1 90 150 LYS B C 1
ATOM 5411 O O . LYS B 1 150 ? 6.852 -13.102 20.125 1 90 150 LYS B O 1
ATOM 5416 N N . GLY B 1 151 ? 6.938 -15.312 20.703 1 87.94 151 GLY B N 1
ATOM 5417 C CA . GLY B 1 151 ? 5.5 -15.5 20.625 1 87.94 151 GLY B CA 1
ATOM 5418 C C . GLY B 1 151 ? 4.961 -15.43 19.203 1 87.94 151 GLY B C 1
ATOM 5419 O O . GLY B 1 151 ? 5.613 -15.883 18.266 1 87.94 151 GLY B O 1
ATOM 5420 N N . LYS B 1 152 ? 3.764 -14.953 19.156 1 87 152 LYS B N 1
ATOM 5421 C CA . LYS B 1 152 ? 3.049 -14.898 17.891 1 87 152 LYS B CA 1
ATOM 5422 C C . LYS B 1 152 ? 3.742 -13.953 16.906 1 87 152 LYS B C 1
ATOM 5424 O O . LYS B 1 152 ? 3.76 -14.211 15.703 1 87 152 LYS B O 1
ATOM 5429 N N . ASP B 1 153 ? 4.273 -12.898 17.469 1 88.5 153 ASP B N 1
ATOM 5430 C CA . ASP B 1 153 ? 4.988 -11.961 16.625 1 88.5 153 ASP B CA 1
ATOM 5431 C C . ASP B 1 153 ? 6.176 -12.633 15.93 1 88.5 153 ASP B C 1
ATOM 5433 O O . ASP B 1 153 ? 6.402 -12.43 14.742 1 88.5 153 ASP B O 1
ATOM 5437 N N . ALA B 1 154 ? 6.852 -13.422 16.656 1 91.38 154 ALA B N 1
ATOM 5438 C CA . ALA B 1 154 ? 7.988 -14.141 16.078 1 91.38 154 ALA B CA 1
ATOM 5439 C C . ALA B 1 154 ? 7.539 -15.086 14.969 1 91.38 154 ALA B C 1
ATOM 5441 O O . ALA B 1 154 ? 8.18 -15.172 13.922 1 91.38 154 ALA B O 1
ATOM 5442 N N . LEU B 1 155 ? 6.473 -15.711 15.25 1 90.5 155 LEU B N 1
ATOM 5443 C CA . LEU B 1 155 ? 5.945 -16.656 14.273 1 90.5 155 LEU B CA 1
ATOM 5444 C C . LEU B 1 155 ? 5.562 -15.961 12.977 1 90.5 155 LEU B C 1
ATOM 5446 O O . LEU B 1 155 ? 5.918 -16.422 11.891 1 90.5 155 LEU B O 1
ATOM 5450 N N . ILE B 1 156 ? 4.938 -14.898 13.117 1 87.19 156 ILE B N 1
ATOM 5451 C CA . ILE B 1 156 ? 4.473 -14.156 11.953 1 87.19 156 ILE B CA 1
ATOM 5452 C C . ILE B 1 156 ? 5.668 -13.602 11.18 1 87.19 156 ILE B C 1
ATOM 5454 O O . ILE B 1 156 ? 5.734 -13.734 9.953 1 87.19 156 ILE B O 1
ATOM 5458 N N . VAL B 1 157 ? 6.605 -13.031 11.859 1 90.69 157 VAL B N 1
ATOM 5459 C CA . VAL B 1 157 ? 7.789 -12.461 11.219 1 90.69 157 VAL B CA 1
ATOM 5460 C C . VAL B 1 157 ? 8.562 -13.562 10.492 1 90.69 157 VAL B C 1
ATOM 5462 O O . VAL B 1 157 ? 8.992 -13.375 9.352 1 90.69 157 VAL B O 1
ATOM 5465 N N . ALA B 1 158 ? 8.664 -14.656 11.102 1 91.94 158 ALA B N 1
ATOM 5466 C CA . ALA B 1 158 ? 9.422 -15.773 10.539 1 91.94 158 ALA B CA 1
ATOM 5467 C C . ALA B 1 158 ? 8.773 -16.297 9.266 1 91.94 158 ALA B C 1
ATOM 5469 O O . ALA B 1 158 ? 9.469 -16.703 8.328 1 91.94 158 ALA B O 1
ATOM 5470 N N . LEU B 1 159 ? 7.504 -16.297 9.25 1 89.38 159 LEU B N 1
ATOM 5471 C CA . LEU B 1 159 ? 6.781 -16.844 8.102 1 89.38 159 LEU B CA 1
ATOM 5472 C C . LEU B 1 159 ? 6.719 -15.836 6.965 1 89.38 159 LEU B C 1
ATOM 5474 O O . LEU B 1 159 ? 6.738 -16.203 5.789 1 89.38 159 LEU B O 1
ATOM 5478 N N . GLU B 1 160 ? 6.66 -14.602 7.312 1 86.25 160 GLU B N 1
ATOM 5479 C CA . GLU B 1 160 ? 6.461 -13.57 6.297 1 86.25 160 GLU B CA 1
ATOM 5480 C C . GLU B 1 160 ? 7.773 -13.227 5.598 1 86.25 160 GLU B C 1
ATOM 5482 O O . GLU B 1 160 ? 7.77 -12.766 4.457 1 86.25 160 GLU B O 1
ATOM 5487 N N . PHE B 1 161 ? 8.836 -13.43 6.285 1 90.94 161 PHE B N 1
ATOM 5488 C CA . PHE B 1 161 ? 10.141 -13.125 5.703 1 90.94 161 PHE B CA 1
ATOM 5489 C C . PHE B 1 161 ? 10.43 -14.039 4.523 1 90.94 161 PHE B C 1
ATOM 5491 O O . PHE B 1 161 ? 10.258 -15.258 4.617 1 90.94 161 PHE B O 1
ATOM 5498 N N . PRO B 1 162 ? 10.773 -13.469 3.438 1 90.31 162 PRO B N 1
ATOM 5499 C CA . PRO B 1 162 ? 10.984 -14.297 2.246 1 90.31 162 PRO B CA 1
ATOM 5500 C C . PRO B 1 162 ? 11.953 -15.445 2.492 1 90.31 162 PRO B C 1
ATOM 5502 O O . PRO B 1 162 ? 13.023 -15.25 3.074 1 90.31 162 PRO B O 1
ATOM 5505 N N . ASN B 1 163 ? 11.672 -16.578 1.97 1 88.88 163 ASN B N 1
ATOM 5506 C CA . ASN B 1 163 ? 12.328 -17.828 2.344 1 88.88 163 ASN B CA 1
ATOM 5507 C C . ASN B 1 163 ? 13.711 -17.953 1.71 1 88.88 163 ASN B C 1
ATOM 5509 O O . ASN B 1 163 ? 14.547 -18.734 2.168 1 88.88 163 ASN B O 1
ATOM 5513 N N . PHE B 1 164 ? 13.977 -17.328 0.708 1 90.69 164 PHE B N 1
ATOM 5514 C CA . PHE B 1 164 ? 15.289 -17.484 0.087 1 90.69 164 PHE B CA 1
ATOM 5515 C C . PHE B 1 164 ? 16.25 -16.406 0.6 1 90.69 164 PHE B C 1
ATOM 5517 O O . PHE B 1 164 ? 17.375 -16.297 0.101 1 90.69 164 PHE B O 1
ATOM 5524 N N . LEU B 1 165 ? 15.805 -15.609 1.559 1 93.19 165 LEU B N 1
ATOM 5525 C CA . LEU B 1 165 ? 16.656 -14.633 2.234 1 93.19 165 LEU B CA 1
ATOM 5526 C C . LEU B 1 165 ? 17.016 -15.102 3.639 1 93.19 165 LEU B C 1
ATOM 5528 O O . LEU B 1 165 ? 16.359 -15.992 4.188 1 93.19 165 LEU B O 1
ATOM 5532 N N . SER B 1 166 ? 18.125 -14.586 4.137 1 94.19 166 SER B N 1
ATOM 5533 C CA . SER B 1 166 ? 18.609 -14.922 5.473 1 94.19 166 SER B CA 1
ATOM 5534 C C . SER B 1 166 ? 18.984 -13.672 6.258 1 94.19 166 SER B C 1
ATOM 5536 O O . SER B 1 166 ? 19.406 -12.672 5.672 1 94.19 166 SER B O 1
ATOM 5538 N N . TRP B 1 167 ? 18.844 -13.758 7.574 1 92.69 167 TRP B N 1
ATOM 5539 C CA . TRP B 1 167 ? 19.234 -12.656 8.445 1 92.69 167 TRP B CA 1
ATOM 5540 C C . TRP B 1 167 ? 20.719 -12.758 8.805 1 92.69 167 TRP B C 1
ATOM 5542 O O . TRP B 1 167 ? 21.25 -11.898 9.516 1 92.69 167 TRP B O 1
ATOM 5552 N N . ASP B 1 168 ? 21.312 -13.719 8.312 1 87.44 168 ASP B N 1
ATOM 5553 C CA . ASP B 1 168 ? 22.672 -14.031 8.727 1 87.44 168 ASP B CA 1
ATOM 5554 C C . ASP B 1 168 ? 23.672 -13.07 8.078 1 87.44 168 ASP B C 1
ATOM 5556 O O . ASP B 1 168 ? 24.391 -13.453 7.16 1 87.44 168 ASP B O 1
ATOM 5560 N N . SER B 1 169 ? 23.75 -11.836 8.609 1 90.69 169 SER B N 1
ATOM 5561 C CA . SER B 1 169 ? 24.703 -10.828 8.141 1 90.69 169 SER B CA 1
ATOM 5562 C C . SER B 1 169 ? 25.188 -9.945 9.281 1 90.69 169 SER B C 1
ATOM 5564 O O . SER B 1 169 ? 24.406 -9.562 10.156 1 90.69 169 SER B O 1
ATOM 5566 N N . PRO B 1 170 ? 26.484 -9.742 9.289 1 90.94 170 PRO B N 1
ATOM 5567 C CA . PRO B 1 170 ? 27 -8.828 10.312 1 90.94 170 PRO B CA 1
ATOM 5568 C C . PRO B 1 170 ? 26.312 -7.461 10.273 1 90.94 170 PRO B C 1
ATOM 5570 O O . PRO B 1 170 ? 26.109 -6.84 11.32 1 90.94 170 PRO B O 1
ATOM 5573 N N . ASN B 1 171 ? 26.062 -7.059 9.094 1 93.88 171 ASN B N 1
ATOM 5574 C CA . ASN B 1 171 ? 25.391 -5.773 8.93 1 93.88 171 ASN B CA 1
ATOM 5575 C C . ASN B 1 171 ? 24.047 -5.754 9.633 1 93.88 171 ASN B C 1
ATOM 5577 O O . ASN B 1 171 ? 23.656 -4.742 10.219 1 93.88 171 ASN B O 1
ATOM 5581 N N . PHE B 1 172 ? 23.375 -6.832 9.633 1 95.12 172 PHE B N 1
ATOM 5582 C CA . PHE B 1 172 ? 22.078 -6.949 10.297 1 95.12 172 PHE B CA 1
ATOM 5583 C C . PHE B 1 172 ? 22.219 -6.727 11.797 1 95.12 172 PHE B C 1
ATOM 5585 O O . PHE B 1 172 ? 21.438 -5.969 12.391 1 95.12 172 PHE B O 1
ATOM 5592 N N . VAL B 1 173 ? 23.156 -7.32 12.336 1 93.81 173 VAL B N 1
ATOM 5593 C CA . VAL B 1 173 ? 23.375 -7.258 13.781 1 93.81 173 VAL B CA 1
ATOM 5594 C C . VAL B 1 173 ? 23.766 -5.836 14.188 1 93.81 173 VAL B C 1
ATOM 5596 O O . VAL B 1 173 ? 23.266 -5.312 15.188 1 93.81 173 VAL B O 1
ATOM 5599 N N . LYS B 1 174 ? 24.625 -5.23 13.422 1 96.56 174 LYS B N 1
ATOM 5600 C CA . LYS B 1 174 ? 25.047 -3.863 13.711 1 96.56 174 LYS B CA 1
ATOM 5601 C C . LYS B 1 174 ? 23.859 -2.906 13.703 1 96.56 174 LYS B C 1
ATOM 5603 O O . LYS B 1 174 ? 23.688 -2.094 14.617 1 96.56 174 LYS B O 1
ATOM 5608 N N . ILE B 1 175 ? 23.031 -3.016 12.664 1 97.81 175 ILE B N 1
ATOM 5609 C CA . ILE B 1 175 ? 21.891 -2.115 12.523 1 97.81 175 ILE B CA 1
ATOM 5610 C C . ILE B 1 175 ? 20.859 -2.402 13.625 1 97.81 175 ILE B C 1
ATOM 5612 O O . ILE B 1 175 ? 20.266 -1.478 14.18 1 97.81 175 ILE B O 1
ATOM 5616 N N . LEU B 1 176 ? 20.703 -3.684 13.945 1 97 176 LEU B N 1
ATOM 5617 C CA . LEU B 1 176 ? 19.797 -4.062 15.016 1 97 176 LEU B CA 1
ATOM 5618 C C . LEU B 1 176 ? 20.188 -3.402 16.328 1 97 176 LEU B C 1
ATOM 5620 O O . LEU B 1 176 ? 19.344 -2.926 17.078 1 97 176 LEU B O 1
ATOM 5624 N N . LYS B 1 177 ? 21.438 -3.375 16.594 1 96.38 177 LYS B N 1
ATOM 5625 C CA . LYS B 1 177 ? 21.922 -2.754 17.812 1 96.38 177 LYS B CA 1
ATOM 5626 C C . LYS B 1 177 ? 21.578 -1.268 17.859 1 96.38 177 LYS B C 1
ATOM 5628 O O . LYS B 1 177 ? 21.125 -0.761 18.875 1 96.38 177 LYS B O 1
ATOM 5633 N N . VAL B 1 178 ? 21.75 -0.579 16.781 1 97.62 178 VAL B N 1
ATOM 5634 C CA . VAL B 1 178 ? 21.469 0.847 16.688 1 97.62 178 VAL B CA 1
ATOM 5635 C C . VAL B 1 178 ? 19.969 1.078 16.891 1 97.62 178 VAL B C 1
ATOM 5637 O O . VAL B 1 178 ? 19.562 1.966 17.641 1 97.62 178 VAL B O 1
ATOM 5640 N N . LEU B 1 179 ? 19.172 0.271 16.219 1 97.62 179 LEU B N 1
ATOM 5641 C CA . LEU B 1 179 ? 17.719 0.433 16.281 1 97.62 179 LEU B CA 1
ATOM 5642 C C . LEU B 1 179 ? 17.203 0.13 17.688 1 97.62 179 LEU B C 1
ATOM 5644 O O . LEU B 1 179 ? 16.266 0.773 18.156 1 97.62 179 LEU B O 1
ATOM 5648 N N . THR B 1 180 ? 17.828 -0.832 18.328 1 95.88 180 THR B N 1
ATOM 5649 C CA . THR B 1 180 ? 17.453 -1.17 19.703 1 95.88 180 THR B CA 1
ATOM 5650 C C . THR B 1 180 ? 17.812 -0.037 20.656 1 95.88 180 THR B C 1
ATOM 5652 O O . THR B 1 180 ? 17.031 0.287 21.562 1 95.88 180 THR B O 1
ATOM 5655 N N . GLN B 1 181 ? 18.922 0.504 20.438 1 95.69 181 GLN B N 1
ATOM 5656 C CA . GLN B 1 181 ? 19.344 1.637 21.266 1 95.69 181 GLN B CA 1
ATOM 5657 C C . GLN B 1 181 ? 18.375 2.811 21.109 1 95.69 181 GLN B C 1
ATOM 5659 O O . GLN B 1 181 ? 18.109 3.523 22.078 1 95.69 181 GLN B O 1
ATOM 5664 N N . LEU B 1 182 ? 17.844 2.975 19.922 1 96.88 182 LEU B N 1
ATOM 5665 C CA . LEU B 1 182 ? 16.922 4.059 19.641 1 96.88 182 LEU B CA 1
ATOM 5666 C C . LEU B 1 182 ? 15.508 3.691 20.078 1 96.88 182 LEU B C 1
ATOM 5668 O O . LEU B 1 182 ? 14.562 4.465 19.875 1 96.88 182 LEU B O 1
ATOM 5672 N N . LYS B 1 183 ? 15.359 2.416 20.625 1 94.81 183 LYS B N 1
ATOM 5673 C CA . LYS B 1 183 ? 14.078 1.913 21.094 1 94.81 183 LYS B CA 1
ATOM 5674 C C . LYS B 1 183 ? 13.047 1.875 19.969 1 94.81 183 LYS B C 1
ATOM 5676 O O . LYS B 1 183 ? 11.891 2.238 20.172 1 94.81 183 LYS B O 1
ATOM 5681 N N . CYS B 1 184 ? 13.516 1.544 18.812 1 96.38 184 CYS B N 1
ATOM 5682 C CA . CYS B 1 184 ? 12.609 1.368 17.688 1 96.38 184 CYS B CA 1
ATOM 5683 C C . CYS B 1 184 ? 11.734 0.137 17.875 1 96.38 184 CYS B C 1
ATOM 5685 O O . CYS B 1 184 ? 12.086 -0.771 18.625 1 96.38 184 CYS B O 1
ATOM 5687 N N . ASP B 1 185 ? 10.547 0.155 17.266 1 93.19 185 ASP B N 1
ATOM 5688 C CA . ASP B 1 185 ? 9.711 -1.038 17.188 1 93.19 185 ASP B CA 1
ATOM 5689 C C . ASP B 1 185 ? 10.273 -2.041 16.188 1 93.19 185 ASP B C 1
ATOM 5691 O O . ASP B 1 185 ? 9.93 -2.002 15 1 93.19 185 ASP B O 1
ATOM 5695 N N . ILE B 1 186 ? 11.016 -2.93 16.641 1 94.12 186 ILE B N 1
ATOM 5696 C CA . ILE B 1 186 ? 11.758 -3.854 15.789 1 94.12 186 ILE B CA 1
ATOM 5697 C C . ILE B 1 186 ? 10.789 -4.785 15.07 1 94.12 186 ILE B C 1
ATOM 5699 O O . ILE B 1 186 ? 10.992 -5.117 13.898 1 94.12 186 ILE B O 1
ATOM 5703 N N . VAL B 1 187 ? 9.758 -5.277 15.719 1 91.38 187 VAL B N 1
ATOM 5704 C CA . VAL B 1 187 ? 8.781 -6.188 15.141 1 91.38 187 VAL B CA 1
ATOM 5705 C C . VAL B 1 187 ? 8.102 -5.52 13.945 1 91.38 187 VAL B C 1
ATOM 5707 O O . VAL B 1 187 ? 8 -6.117 12.867 1 91.38 187 VAL B O 1
ATOM 5710 N N . ARG B 1 188 ? 7.766 -4.324 14.133 1 90.12 188 ARG B N 1
ATOM 5711 C CA . ARG B 1 188 ? 7.121 -3.584 13.047 1 90.12 188 ARG B CA 1
ATOM 5712 C C . ARG B 1 188 ? 8.062 -3.408 11.867 1 90.12 188 ARG B C 1
ATOM 5714 O O . ARG B 1 188 ? 7.66 -3.568 10.711 1 90.12 188 ARG B O 1
ATOM 5721 N N . LEU B 1 189 ? 9.266 -3.049 12.188 1 93.56 189 LEU B N 1
ATOM 5722 C CA . LEU B 1 189 ? 10.25 -2.814 11.141 1 93.56 189 LEU B CA 1
ATOM 5723 C C . LEU B 1 189 ? 10.531 -4.094 10.359 1 93.56 189 LEU B C 1
ATOM 5725 O O . LEU B 1 189 ? 10.617 -4.074 9.133 1 93.56 189 LEU B O 1
ATOM 5729 N N . LEU B 1 190 ? 10.586 -5.191 10.992 1 92.31 190 LEU B N 1
ATOM 5730 C CA . LEU B 1 190 ? 10.867 -6.465 10.336 1 92.31 190 LEU B CA 1
ATOM 5731 C C . LEU B 1 190 ? 9.703 -6.887 9.445 1 92.31 190 LEU B C 1
ATOM 5733 O O . LEU B 1 190 ? 9.906 -7.52 8.414 1 92.31 190 LEU B O 1
ATOM 5737 N N . CYS B 1 191 ? 8.562 -6.52 9.82 1 87.38 191 CYS B N 1
ATOM 5738 C CA . CYS B 1 191 ? 7.379 -6.953 9.086 1 87.38 191 CYS B CA 1
ATOM 5739 C C . CYS B 1 191 ? 7.066 -6.008 7.938 1 87.38 191 CYS B C 1
ATOM 5741 O O . CYS B 1 191 ? 6.738 -6.449 6.832 1 87.38 191 CYS B O 1
ATOM 5743 N N . ARG B 1 192 ? 7.211 -4.723 8.18 1 87.75 192 ARG B N 1
ATOM 5744 C CA . ARG B 1 192 ? 6.695 -3.764 7.211 1 87.75 192 ARG B CA 1
ATOM 5745 C C . ARG B 1 192 ? 7.82 -3.195 6.352 1 87.75 192 ARG B C 1
ATOM 5747 O O . ARG B 1 192 ? 7.617 -2.9 5.172 1 87.75 192 ARG B O 1
ATOM 5754 N N . LYS B 1 193 ? 8.938 -2.998 6.977 1 93.69 193 LYS B N 1
ATOM 5755 C CA . LYS B 1 193 ? 10.047 -2.352 6.281 1 93.69 193 LYS B CA 1
ATOM 5756 C C . LYS B 1 193 ? 11.375 -3.039 6.598 1 93.69 193 LYS B C 1
ATOM 5758 O O . LYS B 1 193 ? 12.312 -2.396 7.062 1 93.69 193 LYS B O 1
ATOM 5763 N N . PRO B 1 194 ? 11.461 -4.258 6.273 1 94.06 194 PRO B N 1
ATOM 5764 C CA . PRO B 1 194 ? 12.656 -5.004 6.664 1 94.06 194 PRO B CA 1
ATOM 5765 C C . PRO B 1 194 ? 13.93 -4.484 5.988 1 94.06 194 PRO B C 1
ATOM 5767 O O . PRO B 1 194 ? 15.039 -4.766 6.449 1 94.06 194 PRO B O 1
ATOM 5770 N N . TYR B 1 195 ? 13.836 -3.684 4.973 1 95.75 195 TYR B N 1
ATOM 5771 C CA . TYR B 1 195 ? 15.008 -3.203 4.242 1 95.75 195 TYR B CA 1
ATOM 5772 C C . TYR B 1 195 ? 15.922 -2.389 5.152 1 95.75 195 TYR B C 1
ATOM 5774 O O . TYR B 1 195 ? 17.109 -2.211 4.859 1 95.75 195 TYR B O 1
ATOM 5782 N N . VAL B 1 196 ? 15.391 -1.883 6.227 1 97.5 196 VAL B N 1
ATOM 5783 C CA . VAL B 1 196 ? 16.156 -1.018 7.125 1 97.5 196 VAL B CA 1
ATOM 5784 C C . VAL B 1 196 ? 17.391 -1.757 7.629 1 97.5 196 VAL B C 1
ATOM 5786 O O . VAL B 1 196 ? 18.438 -1.145 7.859 1 97.5 196 VAL B O 1
ATOM 5789 N N . PHE B 1 197 ? 17.281 -3.035 7.723 1 96.81 197 PHE B N 1
ATOM 5790 C CA . PHE B 1 197 ? 18.359 -3.844 8.273 1 96.81 197 PHE B CA 1
ATOM 5791 C C . PHE B 1 197 ? 19.438 -4.098 7.215 1 96.81 197 PHE B C 1
ATOM 5793 O O . PHE B 1 197 ? 20.5 -4.625 7.527 1 96.81 197 PHE B O 1
ATOM 5800 N N . GLY B 1 198 ? 19.141 -3.723 5.992 1 96.69 198 GLY B N 1
ATOM 5801 C CA . GLY B 1 198 ? 20.094 -3.889 4.906 1 96.69 198 GLY B CA 1
ATOM 5802 C C . GLY B 1 198 ? 20.734 -2.582 4.469 1 96.69 198 GLY B C 1
ATOM 5803 O O . GLY B 1 198 ? 21.5 -2.555 3.51 1 96.69 198 GLY B O 1
ATOM 5804 N N . LEU B 1 199 ? 20.5 -1.547 5.195 1 97.62 199 LEU B N 1
ATOM 5805 C CA . LEU B 1 199 ? 21.016 -0.23 4.836 1 97.62 199 LEU B CA 1
ATOM 5806 C C . LEU B 1 199 ? 22.516 -0.137 5.117 1 97.62 199 LEU B C 1
ATOM 5808 O O . LEU B 1 199 ? 23.062 -0.972 5.836 1 97.62 199 LEU B O 1
ATOM 5812 N N . ASP B 1 200 ? 23.141 0.873 4.508 1 96.81 200 ASP B N 1
ATOM 5813 C CA . ASP B 1 200 ? 24.547 1.168 4.77 1 96.81 200 ASP B CA 1
ATOM 5814 C C . ASP B 1 200 ? 24.75 1.633 6.207 1 96.81 200 ASP B C 1
ATOM 5816 O O . ASP B 1 200 ? 24.234 2.68 6.605 1 96.81 200 ASP B O 1
ATOM 5820 N N . PHE B 1 201 ? 25.641 0.887 6.887 1 97.19 201 PHE B N 1
ATOM 5821 C CA . PHE B 1 201 ? 25.797 1.117 8.312 1 97.19 201 PHE B CA 1
ATOM 5822 C C . PHE B 1 201 ? 26.391 2.496 8.578 1 97.19 201 PHE B C 1
ATOM 5824 O O . PHE B 1 201 ? 26 3.178 9.523 1 97.19 201 PHE B O 1
ATOM 5831 N N . GLU B 1 202 ? 27.281 2.924 7.777 1 96 202 GLU B N 1
ATOM 5832 C CA . GLU B 1 202 ? 27.906 4.227 7.973 1 96 202 GLU B CA 1
ATOM 5833 C C . GLU B 1 202 ? 26.906 5.359 7.793 1 96 202 GLU B C 1
ATOM 5835 O O . GLU B 1 202 ? 26.891 6.312 8.578 1 96 202 GLU B O 1
ATOM 5840 N N . ARG B 1 203 ? 26.094 5.23 6.816 1 96.62 203 ARG B N 1
ATOM 5841 C CA . ARG B 1 203 ? 25.062 6.223 6.57 1 96.62 203 ARG B CA 1
ATOM 5842 C C . ARG B 1 203 ? 24.062 6.285 7.727 1 96.62 203 ARG B C 1
ATOM 5844 O O . ARG B 1 203 ? 23.688 7.367 8.172 1 96.62 203 ARG B O 1
ATOM 5851 N N . VAL B 1 204 ? 23.672 5.152 8.25 1 97.94 204 VAL B N 1
ATOM 5852 C CA . VAL B 1 204 ? 22.719 5.059 9.344 1 97.94 204 VAL B CA 1
ATOM 5853 C C . VAL B 1 204 ? 23.281 5.766 10.578 1 97.94 204 VAL B C 1
ATOM 5855 O O . VAL B 1 204 ? 22.594 6.594 11.188 1 97.94 204 VAL B O 1
ATOM 5858 N N . THR B 1 205 ? 24.516 5.48 10.906 1 97.62 205 THR B N 1
ATOM 5859 C CA . THR B 1 205 ? 25.141 6.051 12.094 1 97.62 205 THR B CA 1
ATOM 5860 C C . THR B 1 205 ? 25.328 7.555 11.938 1 97.62 205 THR B C 1
ATOM 5862 O O . THR B 1 205 ? 25.125 8.312 12.883 1 97.62 205 THR B O 1
ATOM 5865 N N . GLU B 1 206 ? 25.703 7.945 10.75 1 97.31 206 GLU B N 1
ATOM 5866 C CA . GLU B 1 206 ? 25.891 9.367 10.484 1 97.31 206 GLU B CA 1
ATOM 5867 C C . GLU B 1 206 ? 24.578 10.133 10.617 1 97.31 206 GLU B C 1
ATOM 5869 O O . GLU B 1 206 ? 24.547 11.234 11.18 1 97.31 206 GLU B O 1
ATOM 5874 N N . ASN B 1 207 ? 23.547 9.609 10.07 1 97.69 207 ASN B N 1
ATOM 5875 C CA . ASN B 1 207 ? 22.25 10.273 10.133 1 97.69 207 ASN B CA 1
ATOM 5876 C C . ASN B 1 207 ? 21.75 10.383 11.57 1 97.69 207 ASN B C 1
ATOM 5878 O O . ASN B 1 207 ? 21.219 11.422 11.969 1 97.69 207 ASN B O 1
ATOM 5882 N N . VAL B 1 208 ? 21.922 9.297 12.32 1 98 208 VAL B N 1
ATOM 5883 C CA . VAL B 1 208 ? 21.5 9.305 13.719 1 98 208 VAL B CA 1
ATOM 5884 C C . VAL B 1 208 ? 22.281 10.359 14.492 1 98 208 VAL B C 1
ATOM 5886 O O . VAL B 1 208 ? 21.703 11.117 15.281 1 98 208 VAL B O 1
ATOM 5889 N N . LYS B 1 209 ? 23.531 10.43 14.273 1 97.5 209 LYS B N 1
ATOM 5890 C CA . LYS B 1 209 ? 24.375 11.422 14.93 1 97.5 209 LYS B CA 1
ATOM 5891 C C . LYS B 1 209 ? 23.969 12.836 14.539 1 97.5 209 LYS B C 1
ATOM 5893 O O . LYS B 1 209 ? 23.938 13.734 15.391 1 97.5 209 LYS B O 1
ATOM 5898 N N . LYS B 1 210 ? 23.734 13.055 13.281 1 97.06 210 LYS B N 1
ATOM 5899 C CA . LYS B 1 210 ? 23.344 14.383 12.797 1 97.06 210 LYS B CA 1
ATOM 5900 C C . LYS B 1 210 ? 22.047 14.844 13.422 1 97.06 210 LYS B C 1
ATOM 5902 O O . LYS B 1 210 ? 21.906 16.016 13.789 1 97.06 210 LYS B O 1
ATOM 5907 N N . LEU B 1 211 ? 21.125 13.953 13.531 1 96.81 211 LEU B N 1
ATOM 5908 C CA . LEU B 1 211 ? 19.859 14.273 14.18 1 96.81 211 LEU B CA 1
ATOM 5909 C C . LEU B 1 211 ? 20.062 14.578 15.664 1 96.81 211 LEU B C 1
ATOM 5911 O O . LEU B 1 211 ? 19.516 15.547 16.188 1 96.81 211 LEU B O 1
ATOM 5915 N N . ALA B 1 212 ? 20.875 13.758 16.266 1 96.19 212 ALA B N 1
ATOM 5916 C CA . ALA B 1 212 ? 21.172 13.969 17.672 1 96.19 212 ALA B CA 1
ATOM 5917 C C . ALA B 1 212 ? 21.875 15.312 17.891 1 96.19 212 ALA B C 1
ATOM 5919 O O . ALA B 1 212 ? 21.578 16.031 18.844 1 96.19 212 ALA B O 1
ATOM 5920 N N . ASN B 1 213 ? 22.75 15.609 16.984 1 95.75 213 ASN B N 1
ATOM 5921 C CA . ASN B 1 213 ? 23.484 16.875 17.078 1 95.75 213 ASN B CA 1
ATOM 5922 C C . ASN B 1 213 ? 22.562 18.062 16.875 1 95.75 213 ASN B C 1
ATOM 5924 O O . ASN B 1 213 ? 22.859 19.172 17.344 1 95.75 213 ASN B O 1
ATOM 5928 N N . ALA B 1 214 ? 21.516 17.906 16.094 1 93.75 214 ALA B N 1
ATOM 5929 C CA . ALA B 1 214 ? 20.531 18.953 15.898 1 93.75 214 ALA B CA 1
ATOM 5930 C C . ALA B 1 214 ? 19.656 19.141 17.141 1 93.75 214 ALA B C 1
ATOM 5932 O O . ALA B 1 214 ? 18.859 20.078 17.203 1 93.75 214 ALA B O 1
ATOM 5933 N N . GLY B 1 215 ? 19.766 18.219 18.094 1 92.44 215 GLY B N 1
ATOM 5934 C CA . GLY B 1 215 ? 19.047 18.344 19.359 1 92.44 215 GLY B CA 1
ATOM 5935 C C . GLY B 1 215 ? 17.859 17.406 19.453 1 92.44 215 GLY B C 1
ATOM 5936 O O . GLY B 1 215 ? 17.094 17.469 20.422 1 92.44 215 GLY B O 1
ATOM 5937 N N . VAL B 1 216 ? 17.672 16.547 18.531 1 93.94 216 VAL B N 1
ATOM 5938 C CA . VAL B 1 216 ? 16.562 15.602 18.547 1 93.94 216 VAL B CA 1
ATOM 5939 C C . VAL B 1 216 ? 16.875 14.453 19.516 1 93.94 216 VAL B C 1
ATOM 5941 O O . VAL B 1 216 ? 17.953 13.867 19.453 1 93.94 216 VAL B O 1
ATOM 5944 N N . THR B 1 217 ? 15.938 14.164 20.344 1 93.31 217 THR B N 1
ATOM 5945 C CA . THR B 1 217 ? 16.156 13.133 21.359 1 93.31 217 THR B CA 1
ATOM 5946 C C . THR B 1 217 ? 16.125 11.742 20.719 1 93.31 217 THR B C 1
ATOM 5948 O O . THR B 1 217 ? 15.531 11.562 19.641 1 93.31 217 THR B O 1
ATOM 5951 N N . GLU B 1 218 ? 16.734 10.789 21.406 1 94.62 218 GLU B N 1
ATOM 5952 C CA . GLU B 1 218 ? 16.797 9.414 20.922 1 94.62 218 GLU B CA 1
ATOM 5953 C C . GLU B 1 218 ? 15.391 8.828 20.781 1 94.62 218 GLU B C 1
ATOM 5955 O O . GLU B 1 218 ? 15.117 8.062 19.859 1 94.62 218 GLU B O 1
ATOM 5960 N N . GLU B 1 219 ? 14.594 9.148 21.656 1 92.94 219 GLU B N 1
ATOM 5961 C CA . GLU B 1 219 ? 13.227 8.641 21.641 1 92.94 219 GLU B CA 1
ATOM 5962 C C . GLU B 1 219 ? 12.477 9.117 20.391 1 92.94 219 GLU B C 1
ATOM 5964 O O . GLU B 1 219 ? 11.766 8.336 19.75 1 92.94 219 GLU B O 1
ATOM 5969 N N . VAL B 1 220 ? 12.68 10.367 20.062 1 94.06 220 VAL B N 1
ATOM 5970 C CA . VAL B 1 220 ? 12.016 10.93 18.891 1 94.06 220 VAL B CA 1
ATOM 5971 C C . VAL B 1 220 ? 12.602 10.336 17.609 1 94.06 220 VAL B C 1
ATOM 5973 O O . VAL B 1 220 ? 11.875 10.039 16.672 1 94.06 220 VAL B O 1
ATOM 5976 N N . ILE B 1 221 ? 13.891 10.172 17.656 1 96.88 221 ILE B N 1
ATOM 5977 C CA . ILE B 1 221 ? 14.539 9.562 16.5 1 96.88 221 ILE B CA 1
ATOM 5978 C C . ILE B 1 221 ? 14.008 8.148 16.297 1 96.88 221 ILE B C 1
ATOM 5980 O O . ILE B 1 221 ? 13.727 7.738 15.172 1 96.88 221 ILE B O 1
ATOM 5984 N N . GLY B 1 222 ? 13.914 7.402 17.359 1 96.62 222 GLY B N 1
ATOM 5985 C CA . GLY B 1 222 ? 13.383 6.051 17.281 1 96.62 222 GLY B CA 1
ATOM 5986 C C . GLY B 1 222 ? 11.984 5.988 16.688 1 96.62 222 GLY B C 1
ATOM 5987 O O . GLY B 1 222 ? 11.711 5.141 15.844 1 96.62 222 GLY B O 1
ATOM 5988 N N . LYS B 1 223 ? 11.164 6.863 17.141 1 94.62 223 LYS B N 1
ATOM 5989 C CA . LYS B 1 223 ? 9.805 6.922 16.609 1 94.62 223 LYS B CA 1
ATOM 5990 C C . LYS B 1 223 ? 9.812 7.285 15.133 1 94.62 223 LYS B C 1
ATOM 5992 O O . LYS B 1 223 ? 9.086 6.688 14.336 1 94.62 223 LYS B O 1
ATOM 5997 N N . LEU B 1 224 ? 10.625 8.266 14.859 1 95.12 224 LEU B N 1
ATOM 5998 C CA . LEU B 1 224 ? 10.75 8.711 13.477 1 95.12 224 LEU B CA 1
ATOM 5999 C C . LEU B 1 224 ? 11.172 7.555 12.57 1 95.12 224 LEU B C 1
ATOM 6001 O O . LEU B 1 224 ? 10.57 7.336 11.516 1 95.12 224 LEU B O 1
ATOM 6005 N N . VAL B 1 225 ? 12.141 6.812 12.984 1 96.69 225 VAL B N 1
ATOM 6006 C CA . VAL B 1 225 ? 12.688 5.711 12.211 1 96.69 225 VAL B CA 1
ATOM 6007 C C . VAL B 1 225 ? 11.672 4.578 12.117 1 96.69 225 VAL B C 1
ATOM 6009 O O . VAL B 1 225 ? 11.555 3.92 11.078 1 96.69 225 VAL B O 1
ATOM 6012 N N . THR B 1 226 ? 10.969 4.344 13.141 1 94.69 226 THR B N 1
ATOM 6013 C CA . THR B 1 226 ? 9.961 3.285 13.148 1 94.69 226 THR B CA 1
ATOM 6014 C C . THR B 1 226 ? 8.906 3.529 12.078 1 94.69 226 THR B C 1
ATOM 6016 O O . THR B 1 226 ? 8.484 2.598 11.391 1 94.69 226 THR B O 1
ATOM 6019 N N . PHE B 1 227 ? 8.625 4.746 11.875 1 90.94 227 PHE B N 1
ATOM 6020 C CA . PHE B 1 227 ? 7.559 5.062 10.938 1 90.94 227 PHE B CA 1
ATOM 6021 C C . PHE B 1 227 ? 8.117 5.297 9.539 1 90.94 227 PHE B C 1
ATOM 6023 O O . PHE B 1 227 ? 7.508 4.906 8.547 1 90.94 227 PHE B O 1
ATOM 6030 N N . HIS B 1 228 ? 9.234 5.906 9.484 1 93.56 228 HIS B N 1
ATOM 6031 C CA . HIS B 1 228 ? 9.812 6.254 8.188 1 93.56 228 HIS B CA 1
ATOM 6032 C C . HIS B 1 228 ? 11.312 5.988 8.164 1 93.56 228 HIS B C 1
ATOM 6034 O O . HIS B 1 228 ? 12.109 6.926 8.094 1 93.56 228 HIS B O 1
ATOM 6040 N N . PRO B 1 229 ? 11.633 4.758 8.039 1 95.56 229 PRO B N 1
ATOM 6041 C CA . PRO B 1 229 ? 13.055 4.422 8.086 1 95.56 229 PRO B CA 1
ATOM 6042 C C . PRO B 1 229 ? 13.828 4.949 6.879 1 95.56 229 PRO B C 1
ATOM 6044 O O . PRO B 1 229 ? 15.062 4.922 6.871 1 95.56 229 PRO B O 1
ATOM 6047 N N . LEU B 1 230 ? 13.164 5.504 5.914 1 94.12 230 LEU B N 1
ATOM 6048 C CA . LEU B 1 230 ? 13.828 6.082 4.75 1 94.12 230 LEU B CA 1
ATOM 6049 C C . LEU B 1 230 ? 14.812 7.172 5.164 1 94.12 230 LEU B C 1
ATOM 6051 O O . LEU B 1 230 ? 15.789 7.422 4.465 1 94.12 230 LEU B O 1
ATOM 6055 N N . ILE B 1 231 ? 14.602 7.746 6.285 1 95.06 231 ILE B N 1
ATOM 6056 C CA . ILE B 1 231 ? 15.422 8.844 6.785 1 95.06 231 ILE B CA 1
ATOM 6057 C C . ILE B 1 231 ? 16.844 8.359 7.016 1 95.06 231 ILE B C 1
ATOM 6059 O O . ILE B 1 231 ? 17.781 9.156 7.039 1 95.06 231 ILE B O 1
ATOM 6063 N N . LEU B 1 232 ? 17 7.066 7.098 1 96.69 232 LEU B N 1
ATOM 6064 C CA . LEU B 1 232 ? 18.312 6.492 7.375 1 96.69 232 LEU B CA 1
ATOM 6065 C C . LEU B 1 232 ? 19.031 6.137 6.082 1 96.69 232 LEU B C 1
ATOM 6067 O O . LEU B 1 232 ? 20.219 5.785 6.102 1 96.69 232 LEU B O 1
ATOM 6071 N N . SER B 1 233 ? 18.391 6.25 4.953 1 95.56 233 SER B N 1
ATOM 6072 C CA . SER B 1 233 ? 18.906 5.711 3.697 1 95.56 233 SER B CA 1
ATOM 6073 C C . SER B 1 233 ? 19.734 6.75 2.949 1 95.56 233 SER B C 1
ATOM 6075 O O . SER B 1 233 ? 20.578 6.398 2.129 1 95.56 233 SER B O 1
ATOM 6077 N N . PHE B 1 234 ? 19.453 8.062 3.182 1 95.69 234 PHE B N 1
ATOM 6078 C CA . PHE B 1 234 ? 20.078 9.141 2.436 1 95.69 234 PHE B CA 1
ATOM 6079 C C . PHE B 1 234 ? 20.672 10.188 3.383 1 95.69 234 PHE B C 1
ATOM 6081 O O . PHE B 1 234 ? 20.25 10.273 4.543 1 95.69 234 PHE B O 1
ATOM 6088 N N . PRO B 1 235 ? 21.656 10.898 2.875 1 96.62 235 PRO B N 1
ATOM 6089 C CA . PRO B 1 235 ? 22.188 11.977 3.713 1 96.62 235 PRO B CA 1
ATOM 6090 C C . PRO B 1 235 ? 21.125 13.031 4.043 1 96.62 235 PRO B C 1
ATOM 6092 O O . PRO B 1 235 ? 20.297 13.375 3.188 1 96.62 235 PRO B O 1
ATOM 6095 N N . LEU B 1 236 ? 21.188 13.469 5.301 1 95.94 236 LEU B N 1
ATOM 6096 C CA . LEU B 1 236 ? 20.344 14.57 5.73 1 95.94 236 LEU B CA 1
ATOM 6097 C C . LEU B 1 236 ? 20.938 15.914 5.297 1 95.94 236 LEU B C 1
ATOM 6099 O O . LEU B 1 236 ? 22.141 16.125 5.395 1 95.94 236 LEU B O 1
ATOM 6103 N N . ARG B 1 237 ? 20.109 16.766 4.832 1 94.06 237 ARG B N 1
ATOM 6104 C CA . ARG B 1 237 ? 20.578 18.078 4.395 1 94.06 237 ARG B CA 1
ATOM 6105 C C . ARG B 1 237 ? 20.953 18.953 5.586 1 94.06 237 ARG B C 1
ATOM 6107 O O . ARG B 1 237 ? 20.203 19.031 6.559 1 94.06 237 ARG B O 1
ATOM 6114 N N . ASP B 1 238 ? 22 19.703 5.461 1 93.69 238 ASP B N 1
ATOM 6115 C CA . ASP B 1 238 ? 22.484 20.562 6.539 1 93.69 238 ASP B CA 1
ATOM 6116 C C . ASP B 1 238 ? 21.516 21.719 6.801 1 93.69 238 ASP B C 1
ATOM 6118 O O . ASP B 1 238 ? 21.312 22.109 7.953 1 93.69 238 ASP B O 1
ATOM 6122 N N . GLU B 1 239 ? 20.984 22.25 5.738 1 89.62 239 GLU B N 1
ATOM 6123 C CA . GLU B 1 239 ? 20.078 23.375 5.875 1 89.62 239 GLU B CA 1
ATOM 6124 C C . GLU B 1 239 ? 18.875 23 6.742 1 89.62 239 GLU B C 1
ATOM 6126 O O . GLU B 1 239 ? 18.453 23.781 7.605 1 89.62 239 GLU B O 1
ATOM 6131 N N . SER B 1 240 ? 18.359 21.875 6.48 1 90.5 240 SER B N 1
ATOM 6132 C CA . SER B 1 240 ? 17.203 21.406 7.25 1 90.5 240 SER B CA 1
ATOM 6133 C C . SER B 1 240 ? 17.578 21.172 8.711 1 90.5 240 SER B C 1
ATOM 6135 O O . SER B 1 240 ? 16.812 21.531 9.617 1 90.5 240 SER B O 1
ATOM 6137 N N . MET B 1 241 ? 18.734 20.625 8.938 1 92.38 241 MET B N 1
ATOM 6138 C CA . MET B 1 241 ? 19.188 20.344 10.305 1 92.38 241 MET B CA 1
ATOM 6139 C C . MET B 1 241 ? 19.438 21.625 11.078 1 92.38 241 MET B C 1
ATOM 6141 O O . MET B 1 241 ? 19.156 21.703 12.281 1 92.38 241 MET B O 1
ATOM 6145 N N . ASN B 1 242 ? 19.859 22.609 10.383 1 90.56 242 ASN B N 1
ATOM 6146 C CA . ASN B 1 242 ? 20.078 23.906 11.023 1 90.56 242 ASN B CA 1
ATOM 6147 C C . ASN B 1 242 ? 18.766 24.531 11.453 1 90.56 242 ASN B C 1
ATOM 6149 O O . ASN B 1 242 ? 18.688 25.125 12.539 1 90.56 242 ASN B O 1
ATOM 6153 N N . ILE B 1 243 ? 17.781 24.422 10.602 1 88 243 ILE B N 1
ATOM 6154 C CA . ILE B 1 243 ? 16.469 24.969 10.938 1 88 243 ILE B CA 1
ATOM 6155 C C . ILE B 1 243 ? 15.938 24.281 12.188 1 88 243 ILE B C 1
ATOM 6157 O O . ILE B 1 243 ? 15.453 24.938 13.109 1 88 243 ILE B O 1
ATOM 6161 N N . ILE B 1 244 ? 16.109 23.031 12.242 1 89.19 244 ILE B N 1
ATOM 6162 C CA . ILE B 1 244 ? 15.625 22.25 13.375 1 89.19 244 ILE B CA 1
ATOM 6163 C C . ILE B 1 244 ? 16.406 22.641 14.633 1 89.19 244 ILE B C 1
ATOM 6165 O O . ILE B 1 244 ? 15.805 22.828 15.695 1 89.19 244 ILE B O 1
ATOM 6169 N N . LYS B 1 245 ? 17.641 22.797 14.5 1 90.94 245 LYS B N 1
ATOM 6170 C CA . LYS B 1 245 ? 18.5 23.156 15.633 1 90.94 245 LYS B CA 1
ATOM 6171 C C . LYS B 1 245 ? 18.094 24.5 16.219 1 90.94 245 LYS B C 1
ATOM 6173 O O . LYS B 1 245 ? 17.969 24.641 17.438 1 90.94 245 LYS B O 1
ATOM 6178 N N . VAL B 1 246 ? 17.844 25.453 15.367 1 87.31 246 VAL B N 1
ATOM 6179 C CA . VAL B 1 246 ? 17.469 26.797 15.805 1 87.31 246 VAL B CA 1
ATOM 6180 C C . VAL B 1 246 ? 16.125 26.734 16.531 1 87.31 246 VAL B C 1
ATOM 6182 O O . VAL B 1 246 ? 15.961 27.328 17.594 1 87.31 246 VAL B O 1
ATOM 6185 N N . LEU B 1 247 ? 15.219 26.047 15.93 1 86.94 247 LEU B N 1
ATOM 6186 C CA . LEU B 1 247 ? 13.891 25.938 16.531 1 86.94 247 LEU B CA 1
ATOM 6187 C C . LEU B 1 247 ? 13.953 25.25 17.875 1 86.94 247 LEU B C 1
ATOM 6189 O O . LEU B 1 247 ? 13.297 25.672 18.828 1 86.94 247 LEU B O 1
ATOM 6193 N N . LEU B 1 248 ? 14.789 24.25 17.984 1 87.25 248 LEU B N 1
ATOM 6194 C CA . LEU B 1 248 ? 14.898 23.484 19.234 1 87.25 248 LEU B CA 1
ATOM 6195 C C . LEU B 1 248 ? 15.656 24.281 20.297 1 87.25 248 LEU B C 1
ATOM 6197 O O . LEU B 1 248 ? 15.305 24.25 21.469 1 87.25 248 LEU B O 1
ATOM 6201 N N . ASP B 1 249 ? 16.688 24.984 19.938 1 85.06 249 ASP B N 1
ATOM 6202 C CA . ASP B 1 249 ? 17.469 25.797 20.875 1 85.06 249 ASP B CA 1
ATOM 6203 C C . ASP B 1 249 ? 16.594 26.875 21.516 1 85.06 249 ASP B C 1
ATOM 6205 O O . ASP B 1 249 ? 16.719 27.141 22.703 1 85.06 249 ASP B O 1
ATOM 6209 N N . TYR B 1 250 ? 15.742 27.391 20.734 1 79.19 250 TYR B N 1
ATOM 6210 C CA . TYR B 1 250 ? 14.891 28.453 21.234 1 79.19 250 TYR B CA 1
ATOM 6211 C C . TYR B 1 250 ? 13.773 27.906 22.109 1 79.19 250 TYR B C 1
ATOM 6213 O O . TYR B 1 250 ? 13.312 28.594 23.031 1 79.19 250 TYR B O 1
ATOM 6221 N N . HIS B 1 251 ? 13.383 26.734 21.719 1 78.75 251 HIS B N 1
ATOM 6222 C CA . HIS B 1 251 ? 12.359 26.109 22.547 1 78.75 251 HIS B CA 1
ATOM 6223 C C . HIS B 1 251 ? 12.891 25.812 23.953 1 78.75 251 HIS B C 1
ATOM 6225 O O . HIS B 1 251 ? 12.18 25.984 24.938 1 78.75 251 HIS B O 1
ATOM 6231 N N . LYS B 1 252 ? 14.078 25.312 24.078 1 74.81 252 LYS B N 1
ATOM 6232 C CA . LYS B 1 252 ? 14.664 24.938 25.359 1 74.81 252 LYS B CA 1
ATOM 6233 C C . LYS B 1 252 ? 14.828 26.156 26.266 1 74.81 252 LYS B C 1
ATOM 6235 O O . LYS B 1 252 ? 14.781 26.047 27.484 1 74.81 252 LYS B O 1
ATOM 6240 N N . ASN B 1 253 ? 14.961 27.312 25.734 1 67.38 253 ASN B N 1
ATOM 6241 C CA . ASN B 1 253 ? 15.234 28.531 26.5 1 67.38 253 ASN B CA 1
ATOM 6242 C C . ASN B 1 253 ? 13.945 29.203 26.938 1 67.38 253 ASN B C 1
ATOM 6244 O O . ASN B 1 253 ? 13.984 30.25 27.609 1 67.38 253 ASN B O 1
ATOM 6248 N N . ILE B 1 254 ? 12.898 28.75 26.484 1 65.5 254 ILE B N 1
ATOM 6249 C CA . ILE B 1 254 ? 11.633 29.297 26.953 1 65.5 254 ILE B CA 1
ATOM 6250 C C . ILE B 1 254 ? 11.297 28.734 28.328 1 65.5 254 ILE B C 1
ATOM 6252 O O . ILE B 1 254 ? 11.344 27.516 28.547 1 65.5 254 ILE B O 1
ATOM 6256 N N . PRO B 1 255 ? 11.531 29.625 29.422 1 53.47 255 PRO B N 1
ATOM 6257 C CA . PRO B 1 255 ? 11.211 29.172 30.781 1 53.47 255 PRO B CA 1
ATOM 6258 C C . PRO B 1 255 ? 9.938 28.328 30.844 1 53.47 255 PRO B C 1
ATOM 6260 O O . PRO B 1 255 ? 9.008 28.547 30.062 1 53.47 255 PRO B O 1
ATOM 6263 N N . ALA B 1 256 ? 10.156 27 31.234 1 48.62 256 ALA B N 1
ATOM 6264 C CA . ALA B 1 256 ? 9.039 26.094 31.484 1 48.62 256 ALA B CA 1
ATOM 6265 C C . ALA B 1 256 ? 7.836 26.844 32.062 1 48.62 256 ALA B C 1
ATOM 6267 O O . ALA B 1 256 ? 7.824 27.203 33.219 1 48.62 256 ALA B O 1
ATOM 6268 N N . THR B 1 257 ? 7.461 27.938 31.594 1 41.84 257 THR B N 1
ATOM 6269 C CA . THR B 1 257 ? 6.219 28.297 32.281 1 41.84 257 THR B CA 1
ATOM 6270 C C . THR B 1 257 ? 5.359 27.062 32.531 1 41.84 257 THR B C 1
ATOM 6272 O O . THR B 1 257 ? 5.176 26.234 31.609 1 41.84 257 THR B O 1
ATOM 6275 N N . GLU B 1 258 ? 5.352 26.641 33.781 1 37.84 258 GLU B N 1
ATOM 6276 C CA . GLU B 1 258 ? 4.48 25.625 34.344 1 37.84 258 GLU B CA 1
ATOM 6277 C C . GLU B 1 258 ? 3.219 25.438 33.531 1 37.84 258 GLU B C 1
ATOM 6279 O O . GLU B 1 258 ? 2.354 24.625 33.844 1 37.84 258 GLU B O 1
ATOM 6284 N N . GLY B 1 259 ? 2.701 26.562 32.969 1 36.62 259 GLY B N 1
ATOM 6285 C CA . GLY B 1 259 ? 1.324 26.453 32.5 1 36.62 259 GLY B CA 1
ATOM 6286 C C . GLY B 1 259 ? 1.135 25.438 31.391 1 36.62 259 GLY B C 1
ATOM 6287 O O . GLY B 1 259 ? 2.061 25.172 30.625 1 36.62 259 GLY B O 1
ATOM 6288 N N . ASN B 1 260 ? 0.428 24.406 31.656 1 36.28 260 ASN B N 1
ATOM 6289 C CA . ASN B 1 260 ? -0.289 23.484 30.781 1 36.28 260 ASN B CA 1
ATOM 6290 C C . ASN B 1 260 ? -0.559 24.109 29.422 1 36.28 260 ASN B C 1
ATOM 6292 O O . ASN B 1 260 ? -1.401 25 29.297 1 36.28 260 ASN B O 1
ATOM 6296 N N . PHE B 1 261 ? 0.364 24.672 28.781 1 38.53 261 PHE B N 1
ATOM 6297 C CA . PHE B 1 261 ? -0.314 25.047 27.547 1 38.53 261 PHE B CA 1
ATOM 6298 C C . PHE B 1 261 ? -1.448 24.094 27.234 1 38.53 261 PHE B C 1
ATOM 6300 O O . PHE B 1 261 ? -1.267 22.875 27.281 1 38.53 261 PHE B O 1
ATOM 6307 N N . GLU B 1 262 ? -2.488 24.531 27.609 1 38.06 262 GLU B N 1
ATOM 6308 C CA . GLU B 1 262 ? -3.676 23.688 27.531 1 38.06 262 GLU B CA 1
ATOM 6309 C C . GLU B 1 262 ? -3.525 22.625 26.453 1 38.06 262 GLU B C 1
ATOM 6311 O O . GLU B 1 262 ? -4.02 21.5 26.609 1 38.06 262 GLU B O 1
ATOM 6316 N N . GLY B 1 263 ? -3.338 23.016 25.25 1 42.25 263 GLY B N 1
ATOM 6317 C CA . GLY B 1 263 ? -3.691 22.031 24.234 1 42.25 263 GLY B CA 1
ATOM 6318 C C . GLY B 1 263 ? -2.641 20.953 24.078 1 42.25 263 GLY B C 1
ATOM 6319 O O . GLY B 1 263 ? -2.74 20.109 23.172 1 42.25 263 GLY B O 1
ATOM 6320 N N . GLY B 1 264 ? -1.838 20.531 25.094 1 46.56 264 GLY B N 1
ATOM 6321 C CA . GLY B 1 264 ? -1.096 19.312 25.344 1 46.56 264 GLY B CA 1
ATOM 6322 C C . GLY B 1 264 ? -0.02 19.031 24.312 1 46.56 264 GLY B C 1
ATOM 6323 O O . GLY B 1 264 ? 0.366 17.891 24.094 1 46.56 264 GLY B O 1
ATOM 6324 N N . PHE B 1 265 ? 0.379 19.766 23.406 1 53.12 265 PHE B N 1
ATOM 6325 C CA . PHE B 1 265 ? 1.395 19.281 22.484 1 53.12 265 PHE B CA 1
ATOM 6326 C C . PHE B 1 265 ? 2.764 19.234 23.141 1 53.12 265 PHE B C 1
ATOM 6328 O O . PHE B 1 265 ? 3.268 20.266 23.594 1 53.12 265 PHE B O 1
ATOM 6335 N N . ASN B 1 266 ? 3.203 18.016 23.562 1 68.56 266 ASN B N 1
ATOM 6336 C CA . ASN B 1 266 ? 4.523 17.656 24.078 1 68.56 266 ASN B CA 1
ATOM 6337 C C . ASN B 1 266 ? 5.617 17.938 23.062 1 68.56 266 ASN B C 1
ATOM 6339 O O . ASN B 1 266 ? 5.359 17.922 21.859 1 68.56 266 ASN B O 1
ATOM 6343 N N . MET B 1 267 ? 6.73 18.734 23.453 1 75.06 267 MET B N 1
ATOM 6344 C CA . MET B 1 267 ? 7.895 19.062 22.641 1 75.06 267 MET B CA 1
ATOM 6345 C C . MET B 1 267 ? 8.258 17.906 21.719 1 75.06 267 MET B C 1
ATOM 6347 O O . MET B 1 267 ? 8.547 18.109 20.531 1 75.06 267 MET B O 1
ATOM 6351 N N . GLU B 1 268 ? 8.141 16.766 22.234 1 80 268 GLU B N 1
ATOM 6352 C CA . GLU B 1 268 ? 8.523 15.586 21.453 1 80 268 GLU B CA 1
ATOM 6353 C C . GLU B 1 268 ? 7.574 15.367 20.281 1 80 268 GLU B C 1
ATOM 6355 O O . GLU B 1 268 ? 8.016 15.055 19.172 1 80 268 GLU B O 1
ATOM 6360 N N . GLU B 1 269 ? 6.441 15.695 20.547 1 84.06 269 GLU B N 1
ATOM 6361 C CA . GLU B 1 269 ? 5.445 15.523 19.484 1 84.06 269 GLU B CA 1
ATOM 6362 C C . GLU B 1 269 ? 5.598 16.594 18.406 1 84.06 269 GLU B C 1
ATOM 6364 O O . GLU B 1 269 ? 5.43 16.297 17.219 1 84.06 269 GLU B O 1
ATOM 6369 N N . ALA B 1 270 ? 5.895 17.734 18.844 1 83.75 270 ALA B N 1
ATOM 6370 C CA . ALA B 1 270 ? 6.062 18.828 17.906 1 83.75 270 ALA B CA 1
ATOM 6371 C C . ALA B 1 270 ? 7.258 18.578 16.984 1 83.75 270 ALA B C 1
ATOM 6373 O O . ALA B 1 270 ? 7.168 18.781 15.766 1 83.75 270 ALA B O 1
ATOM 6374 N N . VAL B 1 271 ? 8.297 18.141 17.594 1 85 271 VAL B N 1
ATOM 6375 C CA . VAL B 1 271 ? 9.5 17.859 16.828 1 85 271 VAL B CA 1
ATOM 6376 C C . VAL B 1 271 ? 9.219 16.734 15.836 1 85 271 VAL B C 1
ATOM 6378 O O . VAL B 1 271 ? 9.602 16.812 14.664 1 85 271 VAL B O 1
ATOM 6381 N N . LEU B 1 272 ? 8.594 15.773 16.312 1 87.75 272 LEU B N 1
ATOM 6382 C CA . LEU B 1 272 ? 8.258 14.633 15.461 1 87.75 272 LEU B CA 1
ATOM 6383 C C . LEU B 1 272 ? 7.391 15.07 14.289 1 87.75 272 LEU B C 1
ATOM 6385 O O . LEU B 1 272 ? 7.637 14.664 13.148 1 87.75 272 LEU B O 1
ATOM 6389 N N . ASN B 1 273 ? 6.469 15.859 14.578 1 86.12 273 ASN B N 1
ATOM 6390 C CA . ASN B 1 273 ? 5.582 16.344 13.523 1 86.12 273 ASN B CA 1
ATOM 6391 C C . ASN B 1 273 ? 6.336 17.172 12.492 1 86.12 273 ASN B C 1
ATOM 6393 O O . ASN B 1 273 ? 6.066 17.062 11.289 1 86.12 273 ASN B O 1
ATOM 6397 N N . LEU B 1 274 ? 7.164 17.922 12.984 1 87.5 274 LEU B N 1
ATOM 6398 C CA . LEU B 1 274 ? 7.969 18.75 12.102 1 87.5 274 LEU B CA 1
ATOM 6399 C C . LEU B 1 274 ? 8.797 17.906 11.148 1 87.5 274 LEU B C 1
ATOM 6401 O O . LEU B 1 274 ? 8.93 18.234 9.969 1 87.5 274 LEU B O 1
ATOM 6405 N N . LEU B 1 275 ? 9.273 16.828 11.688 1 87.44 275 LEU B N 1
ATOM 6406 C CA . LEU B 1 275 ? 10.148 15.953 10.914 1 87.44 275 LEU B CA 1
ATOM 6407 C C . LEU B 1 275 ? 9.336 15.07 9.969 1 87.44 275 LEU B C 1
ATOM 6409 O O . LEU B 1 275 ? 9.828 14.664 8.914 1 87.44 275 LEU B O 1
ATOM 6413 N N . LEU B 1 276 ? 8.148 14.789 10.281 1 86.75 276 LEU B N 1
ATOM 6414 C CA . LEU B 1 276 ? 7.309 13.883 9.5 1 86.75 276 LEU B CA 1
ATOM 6415 C C . LEU B 1 276 ? 6.68 14.609 8.312 1 86.75 276 LEU B C 1
ATOM 6417 O O . LEU B 1 276 ? 6.438 14 7.266 1 86.75 276 LEU B O 1
ATOM 6421 N N . GLN B 1 277 ? 6.469 15.836 8.414 1 82.94 277 GLN B N 1
ATOM 6422 C CA . GLN B 1 277 ? 5.734 16.609 7.422 1 82.94 277 GLN B CA 1
ATOM 6423 C C . GLN B 1 277 ? 6.383 16.5 6.043 1 82.94 277 GLN B C 1
ATOM 6425 O O . GLN B 1 277 ? 5.707 16.188 5.062 1 82.94 277 GLN B O 1
ATOM 6430 N N . PRO B 1 278 ? 7.676 16.641 5.973 1 79.38 278 PRO B N 1
ATOM 6431 C CA . PRO B 1 278 ? 8.297 16.578 4.648 1 79.38 278 PRO B CA 1
ATOM 6432 C C . PRO B 1 278 ? 8.273 15.164 4.062 1 79.38 278 PRO B C 1
ATOM 6434 O O . PRO B 1 278 ? 8.508 14.984 2.863 1 79.38 278 PRO B O 1
ATOM 6437 N N . LEU B 1 279 ? 8.047 14.242 4.863 1 80.81 279 LEU B N 1
ATOM 6438 C CA . LEU B 1 279 ? 8.016 12.859 4.402 1 80.81 279 LEU B CA 1
ATOM 6439 C C . LEU B 1 279 ? 6.629 12.492 3.881 1 80.81 279 LEU B C 1
ATOM 6441 O O . LEU B 1 279 ? 6.492 11.594 3.045 1 80.81 279 LEU B O 1
ATOM 6445 N N . GLU B 1 280 ? 5.676 13.195 4.324 1 73.56 280 GLU B N 1
ATOM 6446 C CA . GLU B 1 280 ? 4.297 12.828 4.012 1 73.56 280 GLU B CA 1
ATOM 6447 C C . GLU B 1 280 ? 3.732 13.695 2.895 1 73.56 280 GLU B C 1
ATOM 6449 O O . GLU B 1 280 ? 2.881 13.25 2.123 1 73.56 280 GLU B O 1
ATOM 6454 N N . LYS B 1 281 ? 4.125 14.953 2.84 1 71.81 281 LYS B N 1
ATOM 6455 C CA . LYS B 1 281 ? 3.547 15.883 1.872 1 71.81 281 LYS B CA 1
ATOM 6456 C C . LYS B 1 281 ? 4.613 16.812 1.303 1 71.81 281 LYS B C 1
ATOM 6458 O O . LYS B 1 281 ? 5.488 17.281 2.033 1 71.81 281 LYS B O 1
ATOM 6463 N N . THR B 1 282 ? 4.438 16.938 0.046 1 77.94 282 THR B N 1
ATOM 6464 C CA . THR B 1 282 ? 5.316 17.906 -0.599 1 77.94 282 THR B CA 1
ATOM 6465 C C . THR B 1 282 ? 4.691 19.297 -0.578 1 77.94 282 THR B C 1
ATOM 6467 O O . THR B 1 282 ? 3.639 19.531 -1.185 1 77.94 282 THR B O 1
ATOM 6470 N N . GLN B 1 283 ? 5.379 20.219 0.152 1 82 283 GLN B N 1
ATOM 6471 C CA . GLN B 1 283 ? 4.922 21.609 0.247 1 82 283 GLN B CA 1
ATOM 6472 C C . GLN B 1 283 ? 6.09 22.578 0.109 1 82 283 GLN B C 1
ATOM 6474 O O . GLN B 1 283 ? 7.246 22.203 0.31 1 82 283 GLN B O 1
ATOM 6479 N N . GLU B 1 284 ? 5.691 23.734 -0.298 1 84.44 284 GLU B N 1
ATOM 6480 C CA . GLU B 1 284 ? 6.699 24.781 -0.414 1 84.44 284 GLU B CA 1
ATOM 6481 C C . GLU B 1 284 ? 7.266 25.156 0.953 1 84.44 284 GLU B C 1
ATOM 6483 O O . GLU B 1 284 ? 6.543 25.172 1.949 1 84.44 284 GLU B O 1
ATOM 6488 N N . GLN B 1 285 ? 8.555 25.422 0.892 1 85.25 285 GLN B N 1
ATOM 6489 C CA . GLN B 1 285 ? 9.188 25.891 2.123 1 85.25 285 GLN B CA 1
ATOM 6490 C C . GLN B 1 285 ? 8.828 27.328 2.422 1 85.25 285 GLN B C 1
ATOM 6492 O O . GLN B 1 285 ? 8.82 28.172 1.521 1 85.25 285 GLN B O 1
ATOM 6497 N N . VAL B 1 286 ? 8.641 27.469 3.695 1 80.75 286 VAL B N 1
ATOM 6498 C CA . VAL B 1 286 ? 8.414 28.844 4.137 1 80.75 286 VAL B CA 1
ATOM 6499 C C . VAL B 1 286 ? 9.641 29.703 3.826 1 80.75 286 VAL B C 1
ATOM 6501 O O . VAL B 1 286 ? 10.773 29.234 3.969 1 80.75 286 VAL B O 1
ATOM 6504 N N . ASN B 1 287 ? 9.375 30.844 3.213 1 72.88 287 ASN B N 1
ATOM 6505 C CA . ASN B 1 287 ? 10.477 31.766 2.92 1 72.88 287 ASN B CA 1
ATOM 6506 C C . ASN B 1 287 ? 11.094 32.312 4.195 1 72.88 287 ASN B C 1
ATOM 6508 O O . ASN B 1 287 ? 10.492 33.156 4.867 1 72.88 287 ASN B O 1
ATOM 6512 N N . PHE B 1 288 ? 12.312 31.656 4.496 1 71.69 288 PHE B N 1
ATOM 6513 C CA . PHE B 1 288 ? 12.992 32.094 5.711 1 71.69 288 PHE B CA 1
ATOM 6514 C C . PHE B 1 288 ? 13.797 33.375 5.453 1 71.69 288 PHE B C 1
ATOM 6516 O O . PHE B 1 288 ? 14.344 33.969 6.387 1 71.69 288 PHE B O 1
ATOM 6523 N N . GLN B 1 289 ? 13.82 34 4.371 1 58.62 289 GLN B N 1
ATOM 6524 C CA . GLN B 1 289 ? 14.711 35.125 4.102 1 58.62 289 GLN B CA 1
ATOM 6525 C C . GLN B 1 289 ? 15.172 35.781 5.398 1 58.62 289 GLN B C 1
ATOM 6527 O O . GLN B 1 289 ? 15.43 35.094 6.395 1 58.62 289 GLN B O 1
ATOM 6532 N N . GLU B 1 290 ? 15.539 36.875 5.449 1 61.22 290 GLU B N 1
ATOM 6533 C CA . GLU B 1 290 ? 16.062 37.688 6.543 1 61.22 290 GLU B CA 1
ATOM 6534 C C . GLU B 1 290 ? 15.086 37.719 7.711 1 61.22 290 GLU B C 1
ATOM 6536 O O . GLU B 1 290 ? 15.492 37.906 8.859 1 61.22 290 GLU B O 1
ATOM 6541 N N . LYS B 1 291 ? 13.969 37.094 7.523 1 68.31 291 LYS B N 1
ATOM 6542 C CA . LYS B 1 291 ? 12.867 37.344 8.445 1 68.31 291 LYS B CA 1
ATOM 6543 C C . LYS B 1 291 ? 12.781 36.25 9.516 1 68.31 291 LYS B C 1
ATOM 6545 O O . LYS B 1 291 ? 12.234 36.469 10.594 1 68.31 291 LYS B O 1
ATOM 6550 N N . PHE B 1 292 ? 13.484 35.156 9.312 1 80.81 292 PHE B N 1
ATOM 6551 C CA . PHE B 1 292 ? 13.273 33.969 10.164 1 80.81 292 PHE B CA 1
ATOM 6552 C C . PHE B 1 292 ? 13.812 34.25 11.57 1 80.81 292 PHE B C 1
ATOM 6554 O O . PHE B 1 292 ? 13.102 34.062 12.555 1 80.81 292 PHE B O 1
ATOM 6561 N N . GLN B 1 293 ? 14.906 34.719 11.586 1 78.38 293 GLN B N 1
ATOM 6562 C CA . GLN B 1 293 ? 15.539 34.969 12.883 1 78.38 293 GLN B CA 1
ATOM 6563 C C . GLN B 1 293 ? 14.789 36.031 13.672 1 78.38 293 GLN B C 1
ATOM 6565 O O . GLN B 1 293 ? 14.672 35.938 14.891 1 78.38 293 GLN B O 1
ATOM 6570 N N . TYR B 1 294 ? 14.289 36.969 12.945 1 85.25 294 TYR B N 1
ATOM 6571 C CA . TYR B 1 294 ? 13.57 38.031 13.594 1 85.25 294 TYR B CA 1
ATOM 6572 C C . TYR B 1 294 ? 12.258 37.531 14.188 1 85.25 294 TYR B C 1
ATOM 6574 O O . TYR B 1 294 ? 11.891 37.906 15.305 1 85.25 294 TYR B O 1
ATOM 6582 N N . VAL B 1 295 ? 11.664 36.688 13.422 1 88.69 295 VAL B N 1
ATOM 6583 C CA . VAL B 1 295 ? 10.383 36.156 13.883 1 88.69 295 VAL B CA 1
ATOM 6584 C C . VAL B 1 295 ? 10.594 35.219 15.062 1 88.69 295 VAL B C 1
ATOM 6586 O O . VAL B 1 295 ? 9.82 35.219 16.016 1 88.69 295 VAL B O 1
ATOM 6589 N N . VAL B 1 296 ? 11.672 34.5 14.992 1 87.56 296 VAL B N 1
ATOM 6590 C CA . VAL B 1 296 ? 11.984 33.594 16.078 1 87.56 296 VAL B CA 1
ATOM 6591 C C . VAL B 1 296 ? 12.258 34.375 17.359 1 87.56 296 VAL B C 1
ATOM 6593 O O . VAL B 1 296 ? 11.773 34.031 18.438 1 87.56 296 VAL B O 1
ATOM 6596 N N . SER B 1 297 ? 12.906 35.469 17.219 1 86.12 297 SER B N 1
ATOM 6597 C CA . SER B 1 297 ? 13.188 36.312 18.359 1 86.12 297 SER B CA 1
ATOM 6598 C C . SER B 1 297 ? 11.914 36.969 18.906 1 86.12 297 SER B C 1
ATOM 6600 O O . SER B 1 297 ? 11.742 37.062 20.109 1 86.12 297 SER B O 1
ATOM 6602 N N . PHE B 1 298 ? 11.141 37.406 18.031 1 91.25 298 PHE B N 1
ATOM 6603 C CA . PHE B 1 298 ? 9.852 38 18.391 1 91.25 298 PHE B CA 1
ATOM 6604 C C . PHE B 1 298 ? 9.031 37.031 19.219 1 91.25 298 PHE B C 1
ATOM 6606 O O . PHE B 1 298 ? 8.492 37.406 20.266 1 91.25 298 PHE B O 1
ATOM 6613 N N . LEU B 1 299 ? 8.969 35.781 18.75 1 90.19 299 LEU B N 1
ATOM 6614 C CA . LEU B 1 299 ? 8.203 34.781 19.453 1 90.19 299 LEU B CA 1
ATOM 6615 C C . LEU B 1 299 ? 8.836 34.469 20.812 1 90.19 299 LEU B C 1
ATOM 6617 O O . LEU B 1 299 ? 8.133 34.312 21.812 1 90.19 299 LEU B O 1
ATOM 6621 N N . ARG B 1 300 ? 10.086 34.5 20.875 1 86.56 300 ARG B N 1
ATOM 6622 C CA . ARG B 1 300 ? 10.805 34.25 22.125 1 86.56 300 ARG B CA 1
ATOM 6623 C C . ARG B 1 300 ? 10.508 35.344 23.141 1 86.56 300 ARG B C 1
ATOM 6625 O O . ARG B 1 300 ? 10.289 35.062 24.312 1 86.56 300 ARG B O 1
ATOM 6632 N N . ASP B 1 301 ? 10.508 36.531 22.641 1 88.12 301 ASP B N 1
ATOM 6633 C CA . ASP B 1 301 ? 10.258 37.656 23.531 1 88.12 301 ASP B CA 1
ATOM 6634 C C . ASP B 1 301 ? 8.859 37.594 24.141 1 88.12 301 ASP B C 1
ATOM 6636 O O . ASP B 1 301 ? 8.648 38.031 25.266 1 88.12 301 ASP B O 1
ATOM 6640 N N . LEU B 1 302 ? 8.047 37.031 23.359 1 90.25 302 LEU B N 1
ATOM 6641 C CA . LEU B 1 302 ? 6.68 36.875 23.844 1 90.25 302 LEU B CA 1
ATOM 6642 C C . LEU B 1 302 ? 6.5 35.562 24.578 1 90.25 302 LEU B C 1
ATOM 6644 O O . LEU B 1 302 ? 5.383 35.219 24.969 1 90.25 302 LEU B O 1
ATOM 6648 N N . GLN B 1 303 ? 7.559 34.781 24.672 1 86.94 303 GLN B N 1
ATOM 6649 C CA . GLN B 1 303 ? 7.582 33.5 25.375 1 86.94 303 GLN B CA 1
ATOM 6650 C C . GLN B 1 303 ? 6.695 32.469 24.688 1 86.94 303 GLN B C 1
ATOM 6652 O O . GLN B 1 303 ? 5.965 31.734 25.344 1 86.94 303 GLN B O 1
ATOM 6657 N N . VAL B 1 304 ? 6.688 32.531 23.422 1 88.12 304 VAL B N 1
ATOM 6658 C CA . VAL B 1 304 ? 6 31.547 22.609 1 88.12 304 VAL B CA 1
ATOM 6659 C C . VAL B 1 304 ? 7.027 30.641 21.906 1 88.12 304 VAL B C 1
ATOM 6661 O O . VAL B 1 304 ? 8.023 31.141 21.375 1 88.12 304 VAL B O 1
ATOM 6664 N N . SER B 1 305 ? 6.809 29.359 21.953 1 85.19 305 SER B N 1
ATOM 6665 C CA . SER B 1 305 ? 7.75 28.422 21.359 1 85.19 305 SER B CA 1
ATOM 6666 C C . SER B 1 305 ? 7.695 28.484 19.828 1 85.19 305 SER B C 1
ATOM 6668 O O . SER B 1 305 ? 6.68 28.141 19.234 1 85.19 305 SER B O 1
ATOM 6670 N N . PRO B 1 306 ? 8.812 28.812 19.266 1 86.81 306 PRO B N 1
ATOM 6671 C CA . PRO B 1 306 ? 8.836 28.828 17.797 1 86.81 306 PRO B CA 1
ATOM 6672 C C . PRO B 1 306 ? 8.656 27.438 17.203 1 86.81 306 PRO B C 1
ATOM 6674 O O . PRO B 1 306 ? 8.156 27.312 16.078 1 86.81 306 PRO B O 1
ATOM 6677 N N . LEU B 1 307 ? 9.047 26.453 17.922 1 87.06 307 LEU B N 1
ATOM 6678 C CA . LEU B 1 307 ? 8.938 25.078 17.438 1 87.06 307 LEU B CA 1
ATOM 6679 C C . LEU B 1 307 ? 7.473 24.672 17.266 1 87.06 307 LEU B C 1
ATOM 6681 O O . LEU B 1 307 ? 7.105 24.094 16.234 1 87.06 307 LEU B O 1
ATOM 6685 N N . ILE B 1 308 ? 6.734 25.016 18.188 1 84 308 ILE B N 1
ATOM 6686 C CA . ILE B 1 308 ? 5.32 24.672 18.141 1 84 308 ILE B CA 1
ATOM 6687 C C . ILE B 1 308 ? 4.629 25.422 17.016 1 84 308 ILE B C 1
ATOM 6689 O O . ILE B 1 308 ? 3.826 24.844 16.281 1 84 308 ILE B O 1
ATOM 6693 N N . VAL B 1 309 ? 4.988 26.641 16.891 1 85.25 309 VAL B N 1
ATOM 6694 C CA . VAL B 1 309 ? 4.41 27.469 15.828 1 85.25 309 VAL B CA 1
ATOM 6695 C C . VAL B 1 309 ? 4.844 26.938 14.469 1 85.25 309 VAL B C 1
ATOM 6697 O O . VAL B 1 309 ? 4.051 26.906 13.523 1 85.25 309 VAL B O 1
ATOM 6700 N N . ALA B 1 310 ? 6.047 26.531 14.406 1 85.81 310 ALA B N 1
ATOM 6701 C CA . ALA B 1 310 ? 6.582 26 13.148 1 85.81 310 ALA B CA 1
ATOM 6702 C C . ALA B 1 310 ? 5.844 24.734 12.734 1 85.81 310 ALA B C 1
ATOM 6704 O O . ALA B 1 310 ? 5.625 24.5 11.539 1 85.81 310 ALA B O 1
ATOM 6705 N N . ALA B 1 311 ? 5.535 23.938 13.641 1 83.62 311 ALA B N 1
ATOM 6706 C CA . ALA B 1 311 ? 4.875 22.672 13.367 1 83.62 311 ALA B CA 1
ATOM 6707 C C . ALA B 1 311 ? 3.41 22.875 13 1 83.62 311 ALA B C 1
ATOM 6709 O O . ALA B 1 311 ? 2.855 22.125 12.188 1 83.62 311 ALA B O 1
ATOM 6710 N N . LYS B 1 312 ? 2.787 23.891 13.508 1 77.81 312 LYS B N 1
ATOM 6711 C CA . LYS B 1 312 ? 1.349 24.078 13.344 1 77.81 312 LYS B CA 1
ATOM 6712 C C . LYS B 1 312 ? 1.046 25.078 12.227 1 77.81 312 LYS B C 1
ATOM 6714 O O . LYS B 1 312 ? 0.185 24.828 11.383 1 77.81 312 LYS B O 1
ATOM 6719 N N . ASN B 1 313 ? 1.704 26.203 12.352 1 80.31 313 ASN B N 1
ATOM 6720 C CA . ASN B 1 313 ? 1.426 27.281 11.414 1 80.31 313 ASN B CA 1
ATOM 6721 C C . ASN B 1 313 ? 2.707 27.969 10.961 1 80.31 313 ASN B C 1
ATOM 6723 O O . ASN B 1 313 ? 2.949 29.141 11.297 1 80.31 313 ASN B O 1
ATOM 6727 N N . PRO B 1 314 ? 3.289 27.359 10.062 1 85.75 314 PRO B N 1
ATOM 6728 C CA . PRO B 1 314 ? 4.609 27.859 9.68 1 85.75 314 PRO B CA 1
ATOM 6729 C C . PRO B 1 314 ? 4.535 29.156 8.867 1 85.75 314 PRO B C 1
ATOM 6731 O O . PRO B 1 314 ? 5.547 29.828 8.688 1 85.75 314 PRO B O 1
ATOM 6734 N N . LEU B 1 315 ? 3.447 29.703 8.516 1 83.06 315 LEU B N 1
ATOM 6735 C CA . LEU B 1 315 ? 3.291 30.891 7.684 1 83.06 315 LEU B CA 1
ATOM 6736 C C . LEU B 1 315 ? 3.742 32.156 8.43 1 83.06 315 LEU B C 1
ATOM 6738 O O . LEU B 1 315 ? 4.086 33.156 7.812 1 83.06 315 LEU B O 1
ATOM 6742 N N . ILE B 1 316 ? 3.689 32.062 9.688 1 87.19 316 ILE B N 1
ATOM 6743 C CA . ILE B 1 316 ? 4.047 33.219 10.508 1 87.19 316 ILE B CA 1
ATOM 6744 C C . ILE B 1 316 ? 5.488 33.625 10.219 1 87.19 316 ILE B C 1
ATOM 6746 O O . ILE B 1 316 ? 5.84 34.781 10.344 1 87.19 316 ILE B O 1
ATOM 6750 N N . PHE B 1 317 ? 6.258 32.719 9.797 1 85.81 317 PHE B N 1
ATOM 6751 C CA . PHE B 1 317 ? 7.676 32.969 9.586 1 85.81 317 PHE B CA 1
ATOM 6752 C C . PHE B 1 317 ? 7.895 33.75 8.297 1 85.81 317 PHE B C 1
ATOM 6754 O O . PHE B 1 317 ? 8.984 34.281 8.055 1 85.81 317 PHE B O 1
ATOM 6761 N N . HIS B 1 318 ? 6.832 33.906 7.574 1 80.44 318 HIS B N 1
ATOM 6762 C CA . HIS B 1 318 ? 6.887 34.656 6.344 1 80.44 318 HIS B CA 1
ATOM 6763 C C . HIS B 1 318 ? 6.379 36.094 6.566 1 80.44 318 HIS B C 1
ATOM 6765 O O . HIS B 1 318 ? 6.5 36.938 5.684 1 80.44 318 HIS B O 1
ATOM 6771 N N . THR B 1 319 ? 5.945 36.375 7.672 1 83.38 319 THR B N 1
ATOM 6772 C CA . THR B 1 319 ? 5.297 37.656 7.945 1 83.38 319 THR B CA 1
ATOM 6773 C C . THR B 1 319 ? 6.316 38.688 8.414 1 83.38 319 THR B C 1
ATOM 6775 O O . THR B 1 319 ? 7.273 38.344 9.117 1 83.38 319 THR B O 1
ATOM 6778 N N . ASP B 1 320 ? 6.051 39.906 7.984 1 85.44 320 ASP B N 1
ATOM 6779 C CA . ASP B 1 320 ? 6.922 41 8.414 1 85.44 320 ASP B CA 1
ATOM 6780 C C . ASP B 1 320 ? 6.797 41.25 9.914 1 85.44 320 ASP B C 1
ATOM 6782 O O . ASP B 1 320 ? 5.695 41.219 10.469 1 85.44 320 ASP B O 1
ATOM 6786 N N . ILE B 1 321 ? 7.957 41.562 10.469 1 88.62 321 ILE B N 1
ATOM 6787 C CA . ILE B 1 321 ? 8.008 41.75 11.914 1 88.62 321 ILE B CA 1
ATOM 6788 C C . ILE B 1 321 ? 7.164 42.938 12.312 1 88.62 321 ILE B C 1
ATOM 6790 O O . ILE B 1 321 ? 6.543 42.969 13.375 1 88.62 321 ILE B O 1
ATOM 6794 N N . SER B 1 322 ? 7.168 43.906 11.469 1 89.75 322 SER B N 1
ATOM 6795 C CA . SER B 1 322 ? 6.387 45.094 11.766 1 89.75 322 SER B CA 1
ATOM 6796 C C . SER B 1 322 ? 4.898 44.781 11.875 1 89.75 322 SER B C 1
ATOM 6798 O O . SER B 1 322 ? 4.207 45.281 12.75 1 89.75 322 SER B O 1
ATOM 6800 N N . THR B 1 323 ? 4.48 43.938 11.016 1 90.81 323 THR B N 1
ATOM 6801 C CA . THR B 1 323 ? 3.08 43.531 11.031 1 90.81 323 THR B CA 1
ATOM 6802 C C . THR B 1 323 ? 2.752 42.781 12.32 1 90.81 323 THR B C 1
ATOM 6804 O O . THR B 1 323 ? 1.711 43 12.938 1 90.81 323 THR B O 1
ATOM 6807 N N . LEU B 1 324 ? 3.623 41.938 12.727 1 92.5 324 LEU B N 1
ATOM 6808 C CA . LEU B 1 324 ? 3.412 41.156 13.93 1 92.5 324 LEU B CA 1
ATOM 6809 C C . LEU B 1 324 ? 3.418 42.031 15.172 1 92.5 324 LEU B C 1
ATOM 6811 O O . LEU B 1 324 ? 2.568 41.875 16.062 1 92.5 324 LEU B O 1
ATOM 6815 N N . GLN B 1 325 ? 4.312 42.938 15.219 1 93 325 GLN B N 1
ATOM 6816 C CA . GLN B 1 325 ? 4.398 43.875 16.344 1 93 325 GLN B CA 1
ATOM 6817 C C . GLN B 1 325 ? 3.168 44.75 16.422 1 93 325 GLN B C 1
ATOM 6819 O O . GLN B 1 325 ? 2.631 45 17.5 1 93 325 GLN B O 1
ATOM 6824 N N . ASN B 1 326 ? 2.771 45.188 15.258 1 93.31 326 ASN B N 1
ATOM 6825 C CA . ASN B 1 326 ? 1.572 46.031 15.203 1 93.31 326 ASN B CA 1
ATOM 6826 C C . ASN B 1 326 ? 0.339 45.25 15.68 1 93.31 326 ASN B C 1
ATOM 6828 O O . ASN B 1 326 ? -0.527 45.844 16.344 1 93.31 326 ASN B O 1
ATOM 6832 N N . ALA B 1 327 ? 0.301 44.062 15.25 1 92.38 327 ALA B N 1
ATOM 6833 C CA . ALA B 1 327 ? -0.83 43.25 15.664 1 92.38 327 ALA B CA 1
ATOM 6834 C C . ALA B 1 327 ? -0.865 43.094 17.188 1 92.38 327 ALA B C 1
ATOM 6836 O O . ALA B 1 327 ? -1.918 43.25 17.797 1 92.38 327 ALA B O 1
ATOM 6837 N N . VAL B 1 328 ? 0.274 42.781 17.797 1 93.31 328 VAL B N 1
ATOM 6838 C CA . VAL B 1 328 ? 0.343 42.594 19.234 1 93.31 328 VAL B CA 1
ATOM 6839 C C . VAL B 1 328 ? -0.034 43.906 19.938 1 93.31 328 VAL B C 1
ATOM 6841 O O . VAL B 1 328 ? -0.775 43.906 20.922 1 93.31 328 VAL B O 1
ATOM 6844 N N . GLU B 1 329 ? 0.485 44.969 19.438 1 93.31 329 GLU B N 1
ATOM 6845 C CA . GLU B 1 329 ? 0.155 46.281 20 1 93.31 329 GLU B CA 1
ATOM 6846 C C . GLU B 1 329 ? -1.345 46.562 19.922 1 93.31 329 GLU B C 1
ATOM 6848 O O . GLU B 1 329 ? -1.945 47.031 20.891 1 93.31 329 GLU B O 1
ATOM 6853 N N . PHE B 1 330 ? -1.872 46.25 18.812 1 90 330 PHE B N 1
ATOM 6854 C CA . PHE B 1 330 ? -3.301 46.469 18.609 1 90 330 PHE B CA 1
ATOM 6855 C C . PHE B 1 330 ? -4.113 45.656 19.594 1 90 330 PHE B C 1
ATOM 6857 O O . PHE B 1 330 ? -5.039 46.156 20.234 1 90 330 PHE B O 1
ATOM 6864 N N . PHE B 1 331 ? -3.777 44.406 19.734 1 88.25 331 PHE B N 1
ATOM 6865 C CA . PHE B 1 331 ? -4.543 43.5 20.578 1 88.25 331 PHE B CA 1
ATOM 6866 C C . PHE B 1 331 ? -4.379 43.844 22.047 1 88.25 331 PHE B C 1
ATOM 6868 O O . PHE B 1 331 ? -5.285 43.625 22.844 1 88.25 331 PHE B O 1
ATOM 6875 N N . THR B 1 332 ? -3.262 44.406 22.391 1 89.88 332 THR B N 1
ATOM 6876 C CA . THR B 1 332 ? -2.996 44.719 23.797 1 89.88 332 THR B CA 1
ATOM 6877 C C . THR B 1 332 ? -3.434 46.156 24.125 1 89.88 332 THR B C 1
ATOM 6879 O O . THR B 1 332 ? -3.41 46.562 25.281 1 89.88 332 THR B O 1
ATOM 6882 N N . SER B 1 333 ? -3.844 46.812 23.109 1 87.62 333 SER B N 1
ATOM 6883 C CA . SER B 1 333 ? -4.266 48.219 23.328 1 87.62 333 SER B CA 1
ATOM 6884 C C . SER B 1 333 ? -5.777 48.312 23.484 1 87.62 333 SER B C 1
ATOM 6886 O O . SER B 1 333 ? -6.492 47.312 23.297 1 87.62 333 SER B O 1
ATOM 6888 N N . LYS B 1 334 ? -6.238 49.469 23.906 1 81 334 LYS B N 1
ATOM 6889 C CA . LYS B 1 334 ? -7.664 49.75 24.047 1 81 334 LYS B CA 1
ATOM 6890 C C . LYS B 1 334 ? -8.367 49.625 22.688 1 81 334 LYS B C 1
ATOM 6892 O O . LYS B 1 334 ? -7.82 50.062 21.672 1 81 334 LYS B O 1
ATOM 6897 N N . PRO B 1 335 ? -9.469 49.031 22.594 1 80.31 335 PRO B N 1
ATOM 6898 C CA . PRO B 1 335 ? -10.383 48.594 23.656 1 80.31 335 PRO B CA 1
ATOM 6899 C C . PRO B 1 335 ? -10.234 47.125 24 1 80.31 335 PRO B C 1
ATOM 6901 O O . PRO B 1 335 ? -10.891 46.625 24.906 1 80.31 335 PRO B O 1
ATOM 6904 N N . LEU B 1 336 ? -9.43 46.375 23.297 1 81.12 336 LEU B N 1
ATOM 6905 C CA . LEU B 1 336 ? -9.359 44.938 23.5 1 81.12 336 LEU B CA 1
ATOM 6906 C C . LEU B 1 336 ? -8.625 44.594 24.781 1 81.12 336 LEU B C 1
ATOM 6908 O O . LEU B 1 336 ? -9.148 43.844 25.625 1 81.12 336 LEU B O 1
ATOM 6912 N N . LEU B 1 337 ? -7.434 45.188 25.094 1 81.81 337 LEU B N 1
ATOM 6913 C CA . LEU B 1 337 ? -6.613 45 26.297 1 81.81 337 LEU B CA 1
ATOM 6914 C C . LEU B 1 337 ? -6.398 43.531 26.594 1 81.81 337 LEU B C 1
ATOM 6916 O O . LEU B 1 337 ? -6.609 43.094 27.719 1 81.81 337 LEU B O 1
ATOM 6920 N N . LEU B 1 338 ? -6.066 42.844 25.547 1 83.75 338 LEU B N 1
ATOM 6921 C CA . LEU B 1 338 ? -5.824 41.406 25.75 1 83.75 338 LEU B CA 1
ATOM 6922 C C . LEU B 1 338 ? -4.566 41.188 26.578 1 83.75 338 LEU B C 1
ATOM 6924 O O . LEU B 1 338 ? -3.57 41.875 26.406 1 83.75 338 LEU B O 1
ATOM 6928 N N . GLU B 1 339 ? -4.695 40.25 27.516 1 84.38 339 GLU B N 1
ATOM 6929 C CA . GLU B 1 339 ? -3.539 39.875 28.312 1 84.38 339 GLU B CA 1
ATOM 6930 C C . GLU B 1 339 ? -2.523 39.094 27.484 1 84.38 339 GLU B C 1
ATOM 6932 O O . GLU B 1 339 ? -2.869 38.531 26.453 1 84.38 339 GLU B O 1
ATOM 6937 N N . MET B 1 340 ? -1.371 39.094 27.969 1 85.44 340 MET B N 1
ATOM 6938 C CA . MET B 1 340 ? -0.282 38.469 27.219 1 85.44 340 MET B CA 1
ATOM 6939 C C . MET B 1 340 ? -0.513 36.969 27.094 1 85.44 340 MET B C 1
ATOM 6941 O O . MET B 1 340 ? -0.153 36.375 26.078 1 85.44 340 MET B O 1
ATOM 6945 N N . GLU B 1 341 ? -1.122 36.406 28.047 1 83.19 341 GLU B N 1
ATOM 6946 C CA . GLU B 1 341 ? -1.402 34.969 28 1 83.19 341 GLU B CA 1
ATOM 6947 C C . GLU B 1 341 ? -2.33 34.625 26.828 1 83.19 341 GLU B C 1
ATOM 6949 O O . GLU B 1 341 ? -2.176 33.562 26.188 1 83.19 341 GLU B O 1
ATOM 6954 N N . VAL B 1 342 ? -3.24 35.438 26.609 1 80.94 342 VAL B N 1
ATOM 6955 C CA . VAL B 1 342 ? -4.188 35.25 25.531 1 80.94 342 VAL B CA 1
ATOM 6956 C C . VAL B 1 342 ? -3.473 35.406 24.188 1 80.94 342 VAL B C 1
ATOM 6958 O O . VAL B 1 342 ? -3.719 34.656 23.25 1 80.94 342 VAL B O 1
ATOM 6961 N N . ILE B 1 343 ? -2.621 36.375 24.172 1 87.12 343 ILE B N 1
ATOM 6962 C CA . ILE B 1 343 ? -1.848 36.625 22.969 1 87.12 343 ILE B CA 1
ATOM 6963 C C . ILE B 1 343 ? -0.998 35.406 22.641 1 87.12 343 ILE B C 1
ATOM 6965 O O . ILE B 1 343 ? -0.931 34.969 21.484 1 87.12 343 ILE B O 1
ATOM 6969 N N . GLN B 1 344 ? -0.347 34.875 23.641 1 85.81 344 GLN B N 1
ATOM 6970 C CA . GLN B 1 344 ? 0.476 33.688 23.469 1 85.81 344 GLN B CA 1
ATOM 6971 C C . GLN B 1 344 ? -0.349 32.531 22.938 1 85.81 344 GLN B C 1
ATOM 6973 O O . GLN B 1 344 ? 0.091 31.812 22.031 1 85.81 344 GLN B O 1
ATOM 6978 N N . HIS B 1 345 ? -1.461 32.406 23.406 1 81.5 345 HIS B N 1
ATOM 6979 C CA . HIS B 1 345 ? -2.35 31.328 22.969 1 81.5 345 HIS B CA 1
ATOM 6980 C C . HIS B 1 345 ? -2.785 31.531 21.516 1 81.5 345 HIS B C 1
ATOM 6982 O O . HIS B 1 345 ? -2.836 30.578 20.734 1 81.5 345 HIS B O 1
ATOM 6988 N N . LEU B 1 346 ? -3.113 32.75 21.188 1 81.19 346 LEU B N 1
ATOM 6989 C CA . LEU B 1 346 ? -3.549 33.031 19.828 1 81.19 346 LEU B CA 1
ATOM 6990 C C . LEU B 1 346 ? -2.416 32.812 18.828 1 81.19 346 LEU B C 1
ATOM 6992 O O . LEU B 1 346 ? -2.648 32.312 17.734 1 81.19 346 LEU B O 1
ATOM 6996 N N . LEU B 1 347 ? -1.293 33.125 19.234 1 85.19 347 LEU B N 1
ATOM 6997 C CA . LEU B 1 347 ? -0.129 32.969 18.375 1 85.19 347 LEU B CA 1
ATOM 6998 C C . LEU B 1 347 ? 0.142 31.484 18.109 1 85.19 347 LEU B C 1
ATOM 7000 O O . LEU B 1 347 ? 0.627 31.125 17.031 1 85.19 347 LEU B O 1
ATOM 7004 N N . THR B 1 348 ? -0.182 30.641 19.016 1 81.25 348 THR B N 1
ATOM 7005 C CA . THR B 1 348 ? 0.072 29.219 18.891 1 81.25 348 THR B CA 1
ATOM 7006 C C . THR B 1 348 ? -1.081 28.516 18.172 1 81.25 348 THR B C 1
ATOM 7008 O O . THR B 1 348 ? -0.859 27.625 17.344 1 81.25 348 THR B O 1
ATOM 7011 N N . SER B 1 349 ? -2.25 28.938 18.438 1 75.25 349 SER B N 1
ATOM 7012 C CA . SER B 1 349 ? -3.414 28.203 17.969 1 75.25 349 SER B CA 1
ATOM 7013 C C . SER B 1 349 ? -3.975 28.828 16.688 1 75.25 349 SER B C 1
ATOM 7015 O O . SER B 1 349 ? -4.547 28.125 15.852 1 75.25 349 SER B O 1
ATOM 7017 N N . ARG B 1 350 ? -3.857 30.156 16.578 1 79.19 350 ARG B N 1
ATOM 7018 C CA . ARG B 1 350 ? -4.457 30.859 15.453 1 79.19 350 ARG B CA 1
ATOM 7019 C C . ARG B 1 350 ? -3.504 31.922 14.906 1 79.19 350 ARG B C 1
ATOM 7021 O O . ARG B 1 350 ? -3.869 33.094 14.789 1 79.19 350 ARG B O 1
ATOM 7028 N N . SER B 1 351 ? -2.393 31.438 14.617 1 80.25 351 SER B N 1
ATOM 7029 C CA . SER B 1 351 ? -1.353 32.344 14.156 1 80.25 351 SER B CA 1
ATOM 7030 C C . SER B 1 351 ? -1.784 33.094 12.891 1 80.25 351 SER B C 1
ATOM 7032 O O . SER B 1 351 ? -1.262 34.156 12.586 1 80.25 351 SER B O 1
ATOM 7034 N N . GLU B 1 352 ? -2.811 32.625 12.195 1 79.25 352 GLU B N 1
ATOM 7035 C CA . GLU B 1 352 ? -3.309 33.219 10.969 1 79.25 352 GLU B CA 1
ATOM 7036 C C . GLU B 1 352 ? -3.834 34.625 11.227 1 79.25 352 GLU B C 1
ATOM 7038 O O . GLU B 1 352 ? -3.781 35.5 10.352 1 79.25 352 GLU B O 1
ATOM 7043 N N . ILE B 1 353 ? -4.273 34.844 12.398 1 80.75 353 ILE B N 1
ATOM 7044 C CA . ILE B 1 353 ? -4.805 36.156 12.781 1 80.75 353 ILE B CA 1
ATOM 7045 C C . ILE B 1 353 ? -3.699 37.188 12.703 1 80.75 353 ILE B C 1
ATOM 7047 O O . ILE B 1 353 ? -3.947 38.344 12.312 1 80.75 353 ILE B O 1
ATOM 7051 N N . PHE B 1 354 ? -2.59 36.781 13.062 1 87 354 PHE B N 1
ATOM 7052 C CA . PHE B 1 354 ? -1.455 37.688 13.07 1 87 354 PHE B CA 1
ATOM 7053 C C . PHE B 1 354 ? -0.873 37.844 11.672 1 87 354 PHE B C 1
ATOM 7055 O O . PHE B 1 354 ? -0.485 38.938 11.273 1 87 354 PHE B O 1
ATOM 7062 N N . VAL B 1 355 ? -0.863 36.75 10.984 1 84.69 355 VAL B N 1
ATOM 7063 C CA . VAL B 1 355 ? -0.294 36.719 9.641 1 84.69 355 VAL B CA 1
ATOM 7064 C C . VAL B 1 355 ? -1.113 37.625 8.719 1 84.69 355 VAL B C 1
ATOM 7066 O O . VAL B 1 355 ? -0.554 38.375 7.902 1 84.69 355 VAL B O 1
ATOM 7069 N N . ASN B 1 356 ? -2.363 37.594 8.828 1 81.44 356 ASN B N 1
ATOM 7070 C CA . ASN B 1 356 ? -3.256 38.344 7.945 1 81.44 356 ASN B CA 1
ATOM 7071 C C . ASN B 1 356 ? -3.734 39.625 8.594 1 81.44 356 ASN B C 1
ATOM 7073 O O . ASN B 1 356 ? -4.773 40.188 8.219 1 81.44 356 ASN B O 1
ATOM 7077 N N . PHE B 1 357 ? -3.006 40.094 9.516 1 87 357 PHE B N 1
ATOM 7078 C CA . PHE B 1 357 ? -3.426 41.25 10.273 1 87 357 PHE B CA 1
ATOM 7079 C C . PHE B 1 357 ? -3.422 42.5 9.383 1 87 357 PHE B C 1
ATOM 7081 O O . PHE B 1 357 ? -2.43 42.781 8.711 1 87 357 PHE B O 1
ATOM 7088 N N . ASP B 1 358 ? -4.523 43.094 9.328 1 85.31 358 ASP B N 1
ATOM 7089 C CA . ASP B 1 358 ? -4.715 44.406 8.688 1 85.31 358 ASP B CA 1
ATOM 7090 C C . ASP B 1 358 ? -5.309 45.406 9.656 1 85.31 358 ASP B C 1
ATOM 7092 O O . ASP B 1 358 ? -6.465 45.281 10.062 1 85.31 358 ASP B O 1
ATOM 7096 N N . ASP B 1 359 ? -4.516 46.375 9.977 1 85.69 359 ASP B N 1
ATOM 7097 C CA . ASP B 1 359 ? -4.863 47.344 11.039 1 85.69 359 ASP B CA 1
ATOM 7098 C C . ASP B 1 359 ? -6.207 48 10.758 1 85.69 359 ASP B C 1
ATOM 7100 O O . ASP B 1 359 ? -7.066 48.062 11.641 1 85.69 359 ASP B O 1
ATOM 7104 N N . ASP B 1 360 ? -6.379 48.531 9.602 1 83.12 360 ASP B N 1
ATOM 7105 C CA . ASP B 1 360 ? -7.598 49.281 9.25 1 83.12 360 ASP B CA 1
ATOM 7106 C C . ASP B 1 360 ? -8.828 48.375 9.359 1 83.12 360 ASP B C 1
ATOM 7108 O O . ASP B 1 360 ? -9.836 48.75 9.953 1 83.12 360 ASP B O 1
ATOM 7112 N N . THR B 1 361 ? -8.672 47.25 8.82 1 81.81 361 THR B N 1
ATOM 7113 C CA . THR B 1 361 ? -9.797 46.344 8.828 1 81.81 361 THR B CA 1
ATOM 7114 C C . THR B 1 361 ? -10.133 45.906 10.25 1 81.81 361 THR B C 1
ATOM 7116 O O . THR B 1 361 ? -11.305 45.844 10.625 1 81.81 361 THR B O 1
ATOM 7119 N N . MET B 1 362 ? -9.117 45.625 11.016 1 83.62 362 MET B N 1
ATOM 7120 C CA . MET B 1 362 ? -9.328 45.156 12.383 1 83.62 362 MET B CA 1
ATOM 7121 C C . MET B 1 362 ? -9.93 46.25 13.25 1 83.62 362 MET B C 1
ATOM 7123 O O . MET B 1 362 ? -10.812 46 14.07 1 83.62 362 MET B O 1
ATOM 7127 N N . ARG B 1 363 ? -9.469 47.375 13.117 1 83.69 363 ARG B N 1
ATOM 7128 C CA . ARG B 1 363 ? -9.992 48.5 13.883 1 83.69 363 ARG B CA 1
ATOM 7129 C C . ARG B 1 363 ? -11.469 48.75 13.57 1 83.69 363 ARG B C 1
ATOM 7131 O O . ARG B 1 363 ? -12.273 48.969 14.477 1 83.69 363 ARG B O 1
ATOM 7138 N N . THR B 1 364 ? -11.734 48.688 12.281 1 82.12 364 THR B N 1
ATOM 7139 C CA . THR B 1 364 ? -13.117 48.906 11.852 1 82.12 364 THR B CA 1
ATOM 7140 C C . THR B 1 364 ? -14.023 47.812 12.438 1 82.12 364 THR B C 1
ATOM 7142 O O . THR B 1 364 ? -15.125 48.125 12.914 1 82.12 364 THR B O 1
ATOM 7145 N N . ARG B 1 365 ? -13.547 46.656 12.406 1 81 365 ARG B N 1
ATOM 7146 C CA . ARG B 1 365 ? -14.328 45.531 12.906 1 81 365 ARG B CA 1
ATOM 7147 C C . ARG B 1 365 ? -14.516 45.625 14.422 1 81 365 ARG B C 1
ATOM 7149 O O . ARG B 1 365 ? -15.625 45.406 14.93 1 81 365 ARG B O 1
ATOM 7156 N N . VAL B 1 366 ? -13.492 45.906 15.078 1 83.25 366 VAL B N 1
ATOM 7157 C CA . VAL B 1 366 ? -13.547 46 16.531 1 83.25 366 VAL B CA 1
ATOM 7158 C C . VAL B 1 366 ? -14.461 47.156 16.938 1 83.25 366 VAL B C 1
ATOM 7160 O O . VAL B 1 366 ? -15.227 47.031 17.891 1 83.25 366 VAL B O 1
ATOM 7163 N N . GLN B 1 367 ? -14.359 48.188 16.219 1 83.19 367 GLN B N 1
ATOM 7164 C CA . GLN B 1 367 ? -15.211 49.344 16.516 1 83.19 367 GLN B CA 1
ATOM 7165 C C . GLN B 1 367 ? -16.688 49 16.281 1 83.19 367 GLN B C 1
ATOM 7167 O O . GLN B 1 367 ? -17.547 49.406 17.062 1 83.19 367 GLN B O 1
ATOM 7172 N N . LEU B 1 368 ? -16.859 48.312 15.258 1 82.38 368 LEU B N 1
ATOM 7173 C CA . LEU B 1 368 ? -18.234 47.875 14.945 1 82.38 368 LEU B CA 1
ATOM 7174 C C . LEU B 1 368 ? -18.781 47 16.047 1 82.38 368 LEU B C 1
ATOM 7176 O O . LEU B 1 368 ? -19.906 47.188 16.516 1 82.38 368 LEU B O 1
ATOM 7180 N N . ILE B 1 369 ? -18.078 46.062 16.453 1 83.12 369 ILE B N 1
ATOM 7181 C CA . ILE B 1 369 ? -18.516 45.125 17.484 1 83.12 369 ILE B CA 1
ATOM 7182 C C . ILE B 1 369 ? -18.641 45.844 18.828 1 83.12 369 ILE B C 1
ATOM 7184 O O . ILE B 1 369 ? -19.594 45.594 19.578 1 83.12 369 ILE B O 1
ATOM 7188 N N . TYR B 1 370 ? -17.625 46.594 19.031 1 84.5 370 TYR B N 1
ATOM 7189 C CA . TYR B 1 370 ? -17.672 47.344 20.281 1 84.5 370 TYR B CA 1
ATOM 7190 C C . TYR B 1 370 ? -18.891 48.25 20.328 1 84.5 370 TYR B C 1
ATOM 7192 O O . TYR B 1 370 ? -19.484 48.469 21.391 1 84.5 370 TYR B O 1
ATOM 7200 N N . GLY B 1 371 ? -19.219 48.781 19.234 1 83.19 371 GLY B N 1
ATOM 7201 C CA . GLY B 1 371 ? -20.406 49.625 19.141 1 83.19 371 GLY B CA 1
ATOM 7202 C C . GLY B 1 371 ? -21.672 48.875 19.516 1 83.19 371 GLY B C 1
ATOM 7203 O O . GLY B 1 371 ? -22.641 49.469 20 1 83.19 371 GLY B O 1
ATOM 7204 N N . ILE B 1 372 ? -21.594 47.594 19.344 1 83.44 372 ILE B N 1
ATOM 7205 C CA . ILE B 1 372 ? -22.75 46.781 19.625 1 83.44 372 ILE B CA 1
ATOM 7206 C C . ILE B 1 372 ? -22.703 46.281 21.078 1 83.44 372 ILE B C 1
ATOM 7208 O O . ILE B 1 372 ? -23.688 46.406 21.812 1 83.44 372 ILE B O 1
ATOM 7212 N N . VAL B 1 373 ? -21.609 45.781 21.469 1 81.75 373 VAL B N 1
ATOM 7213 C CA . VAL B 1 373 ? -21.484 45.156 22.781 1 81.75 373 VAL B CA 1
ATOM 7214 C C . VAL B 1 373 ? -21.312 46.219 23.844 1 81.75 373 VAL B C 1
ATOM 7216 O O . VAL B 1 373 ? -21.75 46.062 24.984 1 81.75 373 VAL B O 1
ATOM 7219 N N . ARG B 1 374 ? -20.688 47.344 23.688 1 78.94 374 ARG B N 1
ATOM 7220 C CA . ARG B 1 374 ? -20.5 48.562 24.516 1 78.94 374 ARG B CA 1
ATOM 7221 C C . ARG B 1 374 ? -19.844 48.219 25.844 1 78.94 374 ARG B C 1
ATOM 7223 O O . ARG B 1 374 ? -20.125 48.844 26.859 1 78.94 374 ARG B O 1
ATOM 7230 N N . SER B 1 375 ? -19.219 47.031 25.906 1 80 375 SER B N 1
ATOM 7231 C CA . SER B 1 375 ? -18.453 46.594 27.078 1 80 375 SER B CA 1
ATOM 7232 C C . SER B 1 375 ? -17.141 45.938 26.672 1 80 375 SER B C 1
ATOM 7234 O O . SER B 1 375 ? -17.141 44.969 25.891 1 80 375 SER B O 1
ATOM 7236 N N . PRO B 1 376 ? -16.125 46.5 27.188 1 76.69 376 PRO B N 1
ATOM 7237 C CA . PRO B 1 376 ? -14.836 45.875 26.875 1 76.69 376 PRO B CA 1
ATOM 7238 C C . PRO B 1 376 ? -14.75 44.438 27.312 1 76.69 376 PRO B C 1
ATOM 7240 O O . PRO B 1 376 ? -14.156 43.594 26.609 1 76.69 376 PRO B O 1
ATOM 7243 N N . THR B 1 377 ? -15.359 44.188 28.422 1 77.81 377 THR B N 1
ATOM 7244 C CA . THR B 1 377 ? -15.352 42.812 28.938 1 77.81 377 THR B CA 1
ATOM 7245 C C . THR B 1 377 ? -16.125 41.875 28.016 1 77.81 377 THR B C 1
ATOM 7247 O O . THR B 1 377 ? -15.695 40.75 27.766 1 77.81 377 THR B O 1
ATOM 7250 N N . ALA B 1 378 ? -17.141 42.375 27.562 1 76.31 378 ALA B N 1
ATOM 7251 C CA . ALA B 1 378 ? -17.953 41.594 26.656 1 76.31 378 ALA B CA 1
ATOM 7252 C C . ALA B 1 378 ? -17.219 41.312 25.344 1 76.31 378 ALA B C 1
ATOM 7254 O O . ALA B 1 378 ? -17.281 40.219 24.781 1 76.31 378 ALA B O 1
ATOM 7255 N N . LEU B 1 379 ? -16.594 42.344 24.969 1 79.25 379 LEU B N 1
ATOM 7256 C CA . LEU B 1 379 ? -15.797 42.219 23.75 1 79.25 379 LEU B CA 1
ATOM 7257 C C . LEU B 1 379 ? -14.688 41.188 23.938 1 79.25 379 LEU B C 1
ATOM 7259 O O . LEU B 1 379 ? -14.484 40.344 23.062 1 79.25 379 LEU B O 1
ATOM 7263 N N . TYR B 1 380 ? -14.094 41.312 24.969 1 73.38 380 TYR B N 1
ATOM 7264 C CA . TYR B 1 380 ? -13.016 40.375 25.312 1 73.38 380 TYR B CA 1
ATOM 7265 C C . TYR B 1 380 ? -13.508 38.938 25.312 1 73.38 380 TYR B C 1
ATOM 7267 O O . TYR B 1 380 ? -12.883 38.062 24.719 1 73.38 380 TYR B O 1
ATOM 7275 N N . ASN B 1 381 ? -14.547 38.688 25.906 1 73.06 381 ASN B N 1
ATOM 7276 C CA . ASN B 1 381 ? -15.109 37.344 25.984 1 73.06 381 ASN B CA 1
ATOM 7277 C C . ASN B 1 381 ? -15.523 36.812 24.609 1 73.06 381 ASN B C 1
ATOM 7279 O O . ASN B 1 381 ? -15.344 35.656 24.312 1 73.06 381 ASN B O 1
ATOM 7283 N N . LEU B 1 382 ? -15.984 37.719 23.906 1 74.5 382 LEU B N 1
ATOM 7284 C CA . LEU B 1 382 ? -16.391 37.344 22.562 1 74.5 382 LEU B CA 1
ATOM 7285 C C . LEU B 1 382 ? -15.195 36.906 21.734 1 74.5 382 LEU B C 1
ATOM 7287 O O . LEU B 1 382 ? -15.266 35.906 20.984 1 74.5 382 LEU B O 1
ATOM 7291 N N . ILE B 1 383 ? -14.164 37.562 21.859 1 72.38 383 ILE B N 1
ATOM 7292 C CA . ILE B 1 383 ? -12.961 37.312 21.078 1 72.38 383 ILE B CA 1
ATOM 7293 C C . ILE B 1 383 ? -12.32 36 21.547 1 72.38 383 ILE B C 1
ATOM 7295 O O . ILE B 1 383 ? -11.82 35.219 20.734 1 72.38 383 ILE B O 1
ATOM 7299 N N . LEU B 1 384 ? -12.398 35.812 22.797 1 69.44 384 LEU B N 1
ATOM 7300 C CA . LEU B 1 384 ? -11.836 34.594 23.328 1 69.44 384 LEU B CA 1
ATOM 7301 C C . LEU B 1 384 ? -12.594 33.375 22.812 1 69.44 384 LEU B C 1
ATOM 7303 O O . LEU B 1 384 ? -11.984 32.344 22.484 1 69.44 384 LEU B O 1
ATOM 7307 N N . ASP B 1 385 ? -13.828 33.531 22.75 1 69.06 385 ASP B N 1
ATOM 7308 C CA . ASP B 1 385 ? -14.68 32.406 22.391 1 69.06 385 ASP B CA 1
ATOM 7309 C C . ASP B 1 385 ? -14.734 32.219 20.875 1 69.06 385 ASP B C 1
ATOM 7311 O O . ASP B 1 385 ? -14.906 31.094 20.375 1 69.06 385 ASP B O 1
ATOM 7315 N N . GLN B 1 386 ? -14.633 33.344 20.188 1 67.75 386 GLN B N 1
ATOM 7316 C CA . GLN B 1 386 ? -14.914 33.281 18.75 1 67.75 386 GLN B CA 1
ATOM 7317 C C . GLN B 1 386 ? -13.781 33.906 17.938 1 67.75 386 GLN B C 1
ATOM 7319 O O . GLN B 1 386 ? -14.031 34.594 16.938 1 67.75 386 GLN B O 1
ATOM 7324 N N . SER B 1 387 ? -12.633 33.812 18.359 1 62.47 387 SER B N 1
ATOM 7325 C CA . SER B 1 387 ? -11.484 34.469 17.766 1 62.47 387 SER B CA 1
ATOM 7326 C C . SER B 1 387 ? -11.398 34.219 16.266 1 62.47 387 SER B C 1
ATOM 7328 O O . SER B 1 387 ? -11.055 35.125 15.492 1 62.47 387 SER B O 1
ATOM 7330 N N . SER B 1 388 ? -11.727 33.031 15.906 1 60.78 388 SER B N 1
ATOM 7331 C CA . SER B 1 388 ? -11.602 32.656 14.508 1 60.78 388 SER B CA 1
ATOM 7332 C C . SER B 1 388 ? -12.492 33.5 13.617 1 60.78 388 SER B C 1
ATOM 7334 O O . SER B 1 388 ? -12.117 33.844 12.484 1 60.78 388 SER B O 1
ATOM 7336 N N . PHE B 1 389 ? -13.477 33.875 14.164 1 60.44 389 PHE B N 1
ATOM 7337 C CA . PHE B 1 389 ? -14.477 34.562 13.336 1 60.44 389 PHE B CA 1
ATOM 7338 C C . PHE B 1 389 ? -14.25 36.062 13.328 1 60.44 389 PHE B C 1
ATOM 7340 O O . PHE B 1 389 ? -14.391 36.719 12.281 1 60.44 389 PHE B O 1
ATOM 7347 N N . VAL B 1 390 ? -13.75 36.469 14.461 1 65.94 390 VAL B N 1
ATOM 7348 C CA . VAL B 1 390 ? -13.617 37.906 14.57 1 65.94 390 VAL B CA 1
ATOM 7349 C C . VAL B 1 390 ? -12.445 38.406 13.711 1 65.94 390 VAL B C 1
ATOM 7351 O O . VAL B 1 390 ? -12.523 39.469 13.094 1 65.94 390 VAL B O 1
ATOM 7354 N N . PHE B 1 391 ? -11.523 37.531 13.641 1 66.12 391 PHE B N 1
ATOM 7355 C CA . PHE B 1 391 ? -10.312 38.031 13.023 1 66.12 391 PHE B CA 1
ATOM 7356 C C . PHE B 1 391 ? -10.031 37.344 11.695 1 66.12 391 PHE B C 1
ATOM 7358 O O . PHE B 1 391 ? -8.992 37.562 11.07 1 66.12 391 PHE B O 1
ATOM 7365 N N . ASP B 1 392 ? -10.953 36.562 11.266 1 60.06 392 ASP B N 1
ATOM 7366 C CA . ASP B 1 392 ? -10.734 35.906 9.984 1 60.06 392 ASP B CA 1
ATOM 7367 C C . ASP B 1 392 ? -10.953 36.844 8.82 1 60.06 392 ASP B C 1
ATOM 7369 O O . ASP B 1 392 ? -12.055 37.375 8.625 1 60.06 392 ASP B O 1
ATOM 7373 N N . LYS B 1 393 ? -9.961 37.344 8.211 1 57.38 393 LYS B N 1
ATOM 7374 C CA . LYS B 1 393 ? -10.023 38.312 7.102 1 57.38 393 LYS B CA 1
ATOM 7375 C C . LYS B 1 393 ? -11.023 37.844 6.043 1 57.38 393 LYS B C 1
ATOM 7377 O O . LYS B 1 393 ? -11.664 38.656 5.391 1 57.38 393 LYS B O 1
ATOM 7382 N N . GLY B 1 394 ? -10.977 36.594 5.777 1 54.88 394 GLY B N 1
ATOM 7383 C CA . GLY B 1 394 ? -11.836 36.125 4.695 1 54.88 394 GLY B CA 1
ATOM 7384 C C . GLY B 1 394 ? -13.312 36.25 5.012 1 54.88 394 GLY B C 1
ATOM 7385 O O . GLY B 1 394 ? -14.156 36.094 4.129 1 54.88 394 GLY B O 1
ATOM 7386 N N . ASP B 1 395 ? -13.57 36.562 6.25 1 54.19 395 ASP B N 1
ATOM 7387 C CA . ASP B 1 395 ? -14.977 36.531 6.621 1 54.19 395 ASP B CA 1
ATOM 7388 C C . ASP B 1 395 ? -15.609 37.906 6.527 1 54.19 395 ASP B C 1
ATOM 7390 O O . ASP B 1 395 ? -15.68 38.625 7.52 1 54.19 395 ASP B O 1
ATOM 7394 N N . THR B 1 396 ? -15.57 38.469 5.406 1 57.22 396 THR B N 1
ATOM 7395 C CA . THR B 1 396 ? -16.219 39.75 5.113 1 57.22 396 THR B CA 1
ATOM 7396 C C . THR B 1 396 ? -17.703 39.688 5.418 1 57.22 396 THR B C 1
ATOM 7398 O O . THR B 1 396 ? -18.391 40.719 5.422 1 57.22 396 THR B O 1
ATOM 7401 N N . THR B 1 397 ? -18.047 38.594 5.836 1 66.88 397 THR B N 1
ATOM 7402 C CA . THR B 1 397 ? -19.484 38.375 5.895 1 66.88 397 THR B CA 1
ATOM 7403 C C . THR B 1 397 ? -20.062 38.906 7.199 1 66.88 397 THR B C 1
ATOM 7405 O O . THR B 1 397 ? -21.25 39.25 7.258 1 66.88 397 THR B O 1
ATOM 7408 N N . MET B 1 398 ? -19.156 39.156 8.109 1 74.5 398 MET B N 1
ATOM 7409 C CA . MET B 1 398 ? -19.719 39.531 9.406 1 74.5 398 MET B CA 1
ATOM 7410 C C . MET B 1 398 ? -20.328 40.906 9.375 1 74.5 398 MET B C 1
ATOM 7412 O O . MET B 1 398 ? -21.422 41.125 9.891 1 74.5 398 MET B O 1
ATOM 7416 N N . GLU B 1 399 ? -19.594 41.812 8.828 1 77 399 GLU B N 1
ATOM 7417 C CA . GLU B 1 399 ? -20.094 43.188 8.742 1 77 399 GLU B CA 1
ATOM 7418 C C . GLU B 1 399 ? -21.422 43.219 7.98 1 77 399 GLU B C 1
ATOM 7420 O O . GLU B 1 399 ? -22.344 43.938 8.383 1 77 399 GLU B O 1
ATOM 7425 N N . ASP B 1 400 ? -21.391 42.438 6.996 1 80.88 400 ASP B N 1
ATOM 7426 C CA . ASP B 1 400 ? -22.609 42.406 6.176 1 80.88 400 ASP B CA 1
ATOM 7427 C C . ASP B 1 400 ? -23.781 41.812 6.965 1 80.88 400 ASP B C 1
ATOM 7429 O O . ASP B 1 400 ? -24.906 42.281 6.836 1 80.88 400 ASP B O 1
ATOM 7433 N N . ILE B 1 401 ? -23.453 40.906 7.734 1 83.88 401 ILE B N 1
ATOM 7434 C CA . ILE B 1 401 ? -24.5 40.25 8.508 1 83.88 401 ILE B CA 1
ATOM 7435 C C . ILE B 1 401 ? -25.016 41.188 9.594 1 83.88 401 ILE B C 1
ATOM 7437 O O . ILE B 1 401 ? -26.234 41.281 9.812 1 83.88 401 ILE B O 1
ATOM 7441 N N . ILE B 1 402 ? -24.141 41.875 10.234 1 84.19 402 ILE B N 1
ATOM 7442 C CA . ILE B 1 402 ? -24.547 42.812 11.281 1 84.19 402 ILE B CA 1
ATOM 7443 C C . ILE B 1 402 ? -25.406 43.906 10.672 1 84.19 402 ILE B C 1
ATOM 7445 O O . ILE B 1 402 ? -26.453 44.281 11.227 1 84.19 402 ILE B O 1
ATOM 7449 N N . GLN B 1 403 ? -24.938 44.375 9.57 1 85.19 403 GLN B N 1
ATOM 7450 C CA . GLN B 1 403 ? -25.703 45.406 8.898 1 85.19 403 GLN B CA 1
ATOM 7451 C C . GLN B 1 403 ? -27.078 44.906 8.469 1 85.19 403 GLN B C 1
ATOM 7453 O O . GLN B 1 403 ? -28.078 45.625 8.539 1 85.19 403 GLN B O 1
ATOM 7458 N N . TRP B 1 404 ? -27.094 43.75 8 1 89.38 404 TRP B N 1
ATOM 7459 C CA . TRP B 1 404 ? -28.375 43.156 7.605 1 89.38 404 TRP B CA 1
ATOM 7460 C C . TRP B 1 404 ? -29.344 43.094 8.773 1 89.38 404 TRP B C 1
ATOM 7462 O O . TRP B 1 404 ? -30.516 43.469 8.625 1 89.38 404 TRP B O 1
ATOM 7472 N N . PHE B 1 405 ? -28.922 42.719 9.867 1 90.44 405 PHE B N 1
ATOM 7473 C CA . PHE B 1 405 ? -29.766 42.656 11.055 1 90.44 405 PHE B CA 1
ATOM 7474 C C . PHE B 1 405 ? -30.25 44.062 11.438 1 90.44 405 PHE B C 1
ATOM 7476 O O . PHE B 1 405 ? -31.391 44.25 11.836 1 90.44 405 PHE B O 1
ATOM 7483 N N . ARG B 1 406 ? -29.375 44.969 11.305 1 88.5 406 ARG B N 1
ATOM 7484 C CA . ARG B 1 406 ? -29.75 46.344 11.602 1 88.5 406 ARG B CA 1
ATOM 7485 C C . ARG B 1 406 ? -30.797 46.875 10.617 1 88.5 406 ARG B C 1
ATOM 7487 O O . ARG B 1 406 ? -31.734 47.562 11.008 1 88.5 406 ARG B O 1
ATOM 7494 N N . ASP B 1 407 ? -30.625 46.469 9.414 1 90.44 407 ASP B N 1
ATOM 7495 C CA . ASP B 1 407 ? -31.562 46.875 8.375 1 90.44 407 ASP B CA 1
ATOM 7496 C C . ASP B 1 407 ? -32.969 46.312 8.625 1 90.44 407 ASP B C 1
ATOM 7498 O O . ASP B 1 407 ? -33.969 46.938 8.305 1 90.44 407 ASP B O 1
ATOM 7502 N N . VAL B 1 408 ? -32.938 45.094 9.07 1 91.25 408 VAL B N 1
ATOM 7503 C CA . VAL B 1 408 ? -34.188 44.438 9.375 1 91.25 408 VAL B CA 1
ATOM 7504 C C . VAL B 1 408 ? -34.812 45.031 10.633 1 91.25 408 VAL B C 1
ATOM 7506 O O . VAL B 1 408 ? -35.969 44.781 10.93 1 91.25 408 VAL B O 1
ATOM 7509 N N . GLY B 1 409 ? -34.094 45.812 11.406 1 89.62 409 GLY B N 1
ATOM 7510 C CA . GLY B 1 409 ? -34.625 46.562 12.539 1 89.62 409 GLY B CA 1
ATOM 7511 C C . GLY B 1 409 ? -34.312 45.906 13.875 1 89.62 409 GLY B C 1
ATOM 7512 O O . GLY B 1 409 ? -34.969 46.188 14.875 1 89.62 409 GLY B O 1
ATOM 7513 N N . ILE B 1 410 ? -33.375 45.094 13.883 1 91.5 410 ILE B N 1
ATOM 7514 C CA . ILE B 1 410 ? -33.031 44.469 15.148 1 91.5 410 ILE B CA 1
ATOM 7515 C C . ILE B 1 410 ? -32.188 45.438 15.984 1 91.5 410 ILE B C 1
ATOM 7517 O O . ILE B 1 410 ? -31.188 45.969 15.5 1 91.5 410 ILE B O 1
ATOM 7521 N N . GLU B 1 411 ? -32.594 45.531 17.219 1 88.25 411 GLU B N 1
ATOM 7522 C CA . GLU B 1 411 ? -31.906 46.469 18.109 1 88.25 411 GLU B CA 1
ATOM 7523 C C . GLU B 1 411 ? -30.547 45.906 18.547 1 88.25 411 GLU B C 1
ATOM 7525 O O . GLU B 1 411 ? -30.359 44.688 18.609 1 88.25 411 GLU B O 1
ATOM 7530 N N . ASP B 1 412 ? -29.672 46.75 18.953 1 82.88 412 ASP B N 1
ATOM 7531 C CA . ASP B 1 412 ? -28.297 46.438 19.328 1 82.88 412 ASP B CA 1
ATOM 7532 C C . ASP B 1 412 ? -28.266 45.531 20.547 1 82.88 412 ASP B C 1
ATOM 7534 O O . ASP B 1 412 ? -27.391 44.656 20.672 1 82.88 412 ASP B O 1
ATOM 7538 N N . LYS B 1 413 ? -29.234 45.719 21.344 1 82.75 413 LYS B N 1
ATOM 7539 C CA . LYS B 1 413 ? -29.297 44.875 22.531 1 82.75 413 LYS B CA 1
ATOM 7540 C C . LYS B 1 413 ? -29.5 43.406 22.172 1 82.75 413 LYS B C 1
ATOM 7542 O O . LYS B 1 413 ? -28.844 42.531 22.734 1 82.75 413 LYS B O 1
ATOM 7547 N N . LYS B 1 414 ? -30.344 43.219 21.281 1 87.81 414 LYS B N 1
ATOM 7548 C CA . LYS B 1 414 ? -30.625 41.875 20.844 1 87.81 414 LYS B CA 1
ATOM 7549 C C . LYS B 1 414 ? -29.484 41.312 19.984 1 87.81 414 LYS B C 1
ATOM 7551 O O . LYS B 1 414 ? -29.172 40.125 20.031 1 87.81 414 LYS B O 1
ATOM 7556 N N . LEU B 1 415 ? -28.938 42.219 19.297 1 87.62 415 LEU B N 1
ATOM 7557 C CA . LEU B 1 415 ? -27.812 41.812 18.453 1 87.62 415 LEU B CA 1
ATOM 7558 C C . LEU B 1 415 ? -26.641 41.375 19.297 1 87.62 415 LEU B C 1
ATOM 7560 O O . LEU B 1 415 ? -25.875 40.469 18.891 1 87.62 415 LEU B O 1
ATOM 7564 N N . ARG B 1 416 ? -26.438 41.938 20.359 1 82.38 416 ARG B N 1
ATOM 7565 C CA . ARG B 1 416 ? -25.391 41.531 21.297 1 82.38 416 ARG B CA 1
ATOM 7566 C C . ARG B 1 416 ? -25.547 40.062 21.688 1 82.38 416 ARG B C 1
ATOM 7568 O O . ARG B 1 416 ? -24.547 39.344 21.734 1 82.38 416 ARG B O 1
ATOM 7575 N N . ASP B 1 417 ? -26.719 39.719 21.906 1 82.06 417 ASP B N 1
ATOM 7576 C CA . ASP B 1 417 ? -26.984 38.344 22.281 1 82.06 417 ASP B CA 1
ATOM 7577 C C . ASP B 1 417 ? -26.703 37.375 21.125 1 82.06 417 ASP B C 1
ATOM 7579 O O . ASP B 1 417 ? -26.219 36.281 21.312 1 82.06 417 ASP B O 1
ATOM 7583 N N . LEU B 1 418 ? -26.969 37.844 19.953 1 85.62 418 LEU B N 1
ATOM 7584 C CA . LEU B 1 418 ? -26.781 37.031 18.766 1 85.62 418 LEU B CA 1
ATOM 7585 C C . LEU B 1 418 ? -25.297 36.812 18.5 1 85.62 418 LEU B C 1
ATOM 7587 O O . LEU B 1 418 ? -24.891 35.719 18.078 1 85.62 418 LEU B O 1
ATOM 7591 N N . LEU B 1 419 ? -24.484 37.75 18.766 1 79.75 419 LEU B N 1
ATOM 7592 C CA . LEU B 1 419 ? -23.062 37.719 18.484 1 79.75 419 LEU B CA 1
ATOM 7593 C C . LEU B 1 419 ? -22.359 36.688 19.344 1 79.75 419 LEU B C 1
ATOM 7595 O O . LEU B 1 419 ? -21.297 36.188 18.969 1 79.75 419 LEU B O 1
ATOM 7599 N N . THR B 1 420 ? -22.969 36.344 20.391 1 75.19 420 THR B N 1
ATOM 7600 C CA . THR B 1 420 ? -22.344 35.438 21.312 1 75.19 420 THR B CA 1
ATOM 7601 C C . THR B 1 420 ? -22.656 33.969 20.922 1 75.19 420 THR B C 1
ATOM 7603 O O . THR B 1 420 ? -22.062 33.031 21.469 1 75.19 420 THR B O 1
ATOM 7606 N N . LEU B 1 421 ? -23.531 33.875 20.047 1 74.38 421 LEU B N 1
ATOM 7607 C CA . LEU B 1 421 ? -23.906 32.531 19.625 1 74.38 421 LEU B CA 1
ATOM 7608 C C . LEU B 1 421 ? -22.938 32 18.578 1 74.38 421 LEU B C 1
ATOM 7610 O O . LEU B 1 421 ? -22.469 32.75 17.719 1 74.38 421 LEU B O 1
ATOM 7614 N N . LYS B 1 422 ? -22.562 30.734 18.688 1 65.94 422 LYS B N 1
ATOM 7615 C CA . LYS B 1 422 ? -21.516 30.078 17.906 1 65.94 422 LYS B CA 1
ATOM 7616 C C . LYS B 1 422 ? -21.844 30.109 16.406 1 65.94 422 LYS B C 1
ATOM 7618 O O . LYS B 1 422 ? -20.969 30.281 15.57 1 65.94 422 LYS B O 1
ATOM 7623 N N . ASN B 1 423 ? -23.109 30.062 16.047 1 71.81 423 ASN B N 1
ATOM 7624 C CA . ASN B 1 423 ? -23.469 29.906 14.648 1 71.81 423 ASN B CA 1
ATOM 7625 C C . ASN B 1 423 ? -23.594 31.266 13.945 1 71.81 423 ASN B C 1
ATOM 7627 O O . ASN B 1 423 ? -23.766 31.312 12.727 1 71.81 423 ASN B O 1
ATOM 7631 N N . PHE B 1 424 ? -23.438 32.312 14.664 1 76.62 424 PHE B N 1
ATOM 7632 C CA . PHE B 1 424 ? -23.625 33.625 14.094 1 76.62 424 PHE B CA 1
ATOM 7633 C C . PHE B 1 424 ? -22.641 33.875 12.953 1 76.62 424 PHE B C 1
ATOM 7635 O O . PHE B 1 424 ? -23.016 34.406 11.906 1 76.62 424 PHE B O 1
ATOM 7642 N N . PHE B 1 425 ? -21.484 33.406 13.156 1 71.31 425 PHE B N 1
ATOM 7643 C CA . PHE B 1 425 ? -20.391 33.781 12.25 1 71.31 425 PHE B CA 1
ATOM 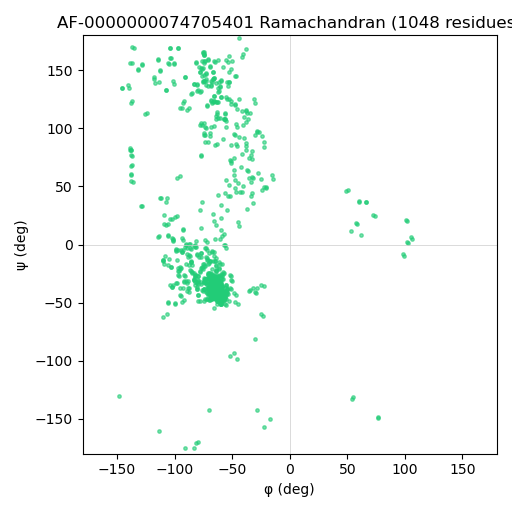7644 C C . PHE B 1 425 ? -20.375 32.844 11.031 1 71.31 425 PHE B C 1
ATOM 7646 O O . PHE B 1 425 ? -19.609 33.062 10.094 1 71.31 425 PHE B O 1
ATOM 7653 N N . SER B 1 426 ? -21.188 31.938 11.047 1 72.44 426 SER B N 1
ATOM 7654 C CA . SER B 1 426 ? -21.281 31.031 9.906 1 72.44 426 SER B CA 1
ATOM 7655 C C . SER B 1 426 ? -22.469 31.375 9.016 1 72.44 426 SER B C 1
ATOM 7657 O O . SER B 1 426 ? -22.672 30.75 7.969 1 72.44 426 SER B O 1
ATOM 7659 N N . LEU B 1 427 ? -23.094 32.375 9.391 1 77.12 427 LEU B N 1
ATOM 7660 C CA . LEU B 1 427 ? -24.312 32.75 8.688 1 77.12 427 LEU B CA 1
ATOM 7661 C C . LEU B 1 427 ? -24 33.375 7.348 1 77.12 427 LEU B C 1
ATOM 7663 O O . LEU B 1 427 ? -22.984 34.062 7.195 1 77.12 427 LEU B O 1
ATOM 7667 N N . LYS B 1 428 ? -24.844 33.125 6.414 1 80.19 428 LYS B N 1
ATOM 7668 C CA . LYS B 1 428 ? -24.781 33.781 5.105 1 80.19 428 LYS B CA 1
ATOM 7669 C C . LYS B 1 428 ? -26.016 34.625 4.859 1 80.19 428 LYS B C 1
ATOM 7671 O O . LYS B 1 428 ? -27.125 34.281 5.266 1 80.19 428 LYS B O 1
ATOM 7676 N N . LYS B 1 429 ? -25.703 35.812 4.262 1 82.44 429 LYS B N 1
ATOM 7677 C CA . LYS B 1 429 ? -26.766 36.781 4 1 82.44 429 LYS B CA 1
ATOM 7678 C C . LYS B 1 429 ? -27.906 36.125 3.205 1 82.44 429 LYS B C 1
ATOM 7680 O O . LYS B 1 429 ? -29.078 36.344 3.514 1 82.44 429 LYS B O 1
ATOM 7685 N N . THR B 1 430 ? -27.5 35.344 2.238 1 83.88 430 THR B N 1
ATOM 7686 C CA . THR B 1 430 ? -28.5 34.719 1.372 1 83.88 430 THR B CA 1
ATOM 7687 C C . THR B 1 430 ? -29.375 33.781 2.168 1 83.88 430 THR B C 1
ATOM 7689 O O . THR B 1 430 ? -30.594 33.719 1.951 1 83.88 430 THR B O 1
ATOM 7692 N N . GLU B 1 431 ? -28.812 33.094 3.002 1 86.12 431 GLU B N 1
ATOM 7693 C CA . GLU B 1 431 ? -29.562 32.156 3.832 1 86.12 431 GLU B CA 1
ATOM 7694 C C . GLU B 1 431 ? -30.5 32.906 4.789 1 86.12 431 GLU B C 1
ATOM 7696 O O . GLU B 1 431 ? -31.625 32.469 5.031 1 86.12 431 GLU B O 1
ATOM 7701 N N . MET B 1 432 ? -30.078 33.969 5.297 1 88.19 432 MET B N 1
ATOM 7702 C CA . MET B 1 432 ? -30.875 34.781 6.227 1 88.19 432 MET B CA 1
ATOM 7703 C C . MET B 1 432 ? -32.094 35.344 5.527 1 88.19 432 MET B C 1
ATOM 7705 O O . MET B 1 432 ? -33.188 35.375 6.09 1 88.19 432 MET B O 1
ATOM 7709 N N . GLU B 1 433 ? -31.844 35.75 4.383 1 91.12 433 GLU B N 1
ATOM 7710 C CA . GLU B 1 433 ? -32.938 36.312 3.607 1 91.12 433 GLU B CA 1
ATOM 7711 C C . GLU B 1 433 ? -34 35.25 3.312 1 91.12 433 GLU B C 1
ATOM 7713 O O . GLU B 1 433 ? -35.219 35.531 3.396 1 91.12 433 GLU B O 1
ATOM 7718 N N . GLU B 1 434 ? -33.531 34.156 2.969 1 92.31 434 GLU B N 1
ATOM 7719 C CA . GLU B 1 434 ? -34.469 33.031 2.709 1 92.31 434 GLU B CA 1
ATOM 7720 C C . GLU B 1 434 ? -35.25 32.688 3.963 1 92.31 434 GLU B C 1
ATOM 7722 O O . GLU B 1 434 ? -36.438 32.406 3.891 1 92.31 434 GLU B O 1
ATOM 7727 N N . LYS B 1 435 ? -34.594 32.656 4.988 1 92.19 435 LYS B N 1
ATOM 7728 C CA . LYS B 1 435 ? -35.25 32.312 6.25 1 92.19 435 LYS B CA 1
ATOM 7729 C C . LYS B 1 435 ? -36.281 33.375 6.633 1 92.19 435 LYS B C 1
ATOM 7731 O O . LYS B 1 435 ? -37.375 33.062 7.074 1 92.19 435 LYS B O 1
ATOM 7736 N N . LEU B 1 436 ? -35.906 34.594 6.473 1 93.88 436 LEU B N 1
ATOM 7737 C CA . LEU B 1 436 ? -36.812 35.688 6.777 1 93.88 436 LEU B CA 1
ATOM 7738 C C . LEU B 1 436 ? -38.031 35.656 5.887 1 93.88 436 LEU B C 1
ATOM 7740 O O . LEU B 1 436 ? -39.156 35.812 6.367 1 93.88 436 LEU B O 1
ATOM 7744 N N . LYS B 1 437 ? -37.75 35.406 4.633 1 92.44 437 LYS B N 1
ATOM 7745 C CA . LYS B 1 437 ? -38.844 35.312 3.686 1 92.44 437 LYS B CA 1
ATOM 7746 C C . LYS B 1 437 ? -39.781 34.156 4.066 1 92.44 437 LYS B C 1
ATOM 7748 O O . LYS B 1 437 ? -41.031 34.312 3.988 1 92.44 437 LYS B O 1
ATOM 7753 N N . TYR B 1 438 ? -39.281 33.125 4.379 1 92.56 438 TYR B N 1
ATOM 7754 C CA . TYR B 1 438 ? -40.094 31.984 4.781 1 92.56 438 TYR B CA 1
ATOM 7755 C C . TYR B 1 438 ? -40.938 32.312 6.012 1 92.56 438 TYR B C 1
ATOM 7757 O O . TYR B 1 438 ? -42.125 32.031 6.043 1 92.56 438 TYR B O 1
ATOM 7765 N N . LEU B 1 439 ? -40.281 32.812 6.984 1 91.44 439 LEU B N 1
ATOM 7766 C CA . LEU B 1 439 ? -40.969 33.125 8.227 1 91.44 439 LEU B CA 1
ATOM 7767 C C . LEU B 1 439 ? -42.125 34.094 7.98 1 91.44 439 LEU B C 1
ATOM 7769 O O . LEU B 1 439 ? -43.219 33.938 8.516 1 91.44 439 LEU B O 1
ATOM 7773 N N . LEU B 1 440 ? -41.875 35.031 7.168 1 91.69 440 LEU B N 1
ATOM 7774 C CA . LEU B 1 440 ? -42.875 36.062 6.895 1 91.69 440 LEU B CA 1
ATOM 7775 C C . LEU B 1 440 ? -44 35.5 6.027 1 91.69 440 LEU B C 1
ATOM 7777 O O . LEU B 1 440 ? -45.062 36.094 5.934 1 91.69 440 LEU B O 1
ATOM 7781 N N . SER B 1 441 ? -43.719 34.406 5.383 1 89.81 441 SER B N 1
ATOM 7782 C CA . SER B 1 441 ? -44.75 33.781 4.57 1 89.81 441 SER B CA 1
ATOM 7783 C C . SER B 1 441 ? -45.75 33.031 5.441 1 89.81 441 SER B C 1
ATOM 7785 O O . SER B 1 441 ? -46.844 32.719 4.988 1 89.81 441 SER B O 1
ATOM 7787 N N . LEU B 1 442 ? -45.344 32.75 6.547 1 86.31 442 LEU B N 1
ATOM 7788 C CA . LEU B 1 442 ? -46.219 32.031 7.465 1 86.31 442 LEU B CA 1
ATOM 7789 C C . LEU B 1 442 ? -47.344 32.938 7.961 1 86.31 442 LEU B C 1
ATOM 7791 O O . LEU B 1 442 ? -47.125 34.094 8.25 1 86.31 442 LEU B O 1
ATOM 7795 N N . LYS B 1 443 ? -48.5 32.375 7.984 1 81.69 443 LYS B N 1
ATOM 7796 C CA . LYS B 1 443 ? -49.656 33.125 8.438 1 81.69 443 LYS B CA 1
ATOM 7797 C C . LYS B 1 443 ? -49.5 33.562 9.898 1 81.69 443 LYS B C 1
ATOM 7799 O O . LYS B 1 443 ? -49.188 32.719 10.758 1 81.69 443 LYS B O 1
ATOM 7804 N N . GLY B 1 444 ? -49.562 34.781 10.195 1 78.12 444 GLY B N 1
ATOM 7805 C CA . GLY B 1 444 ? -49.531 35.281 11.562 1 78.12 444 GLY B CA 1
ATOM 7806 C C . GLY B 1 444 ? -48.188 35.781 11.992 1 78.12 444 GLY B C 1
ATOM 7807 O O . GLY B 1 444 ? -48.031 36.344 13.086 1 78.12 444 GLY B O 1
ATOM 7808 N N . VAL B 1 445 ? -47.281 35.531 11.211 1 87.44 445 VAL B N 1
ATOM 7809 C CA . VAL B 1 445 ? -45.938 35.969 11.57 1 87.44 445 VAL B CA 1
ATOM 7810 C C . VAL B 1 445 ? -45.656 37.344 10.953 1 87.44 445 VAL B C 1
ATOM 7812 O O . VAL B 1 445 ? -45.781 37.531 9.742 1 87.44 445 VAL B O 1
ATOM 7815 N N . THR B 1 446 ? -45.438 38.312 11.836 1 88.56 446 THR B N 1
ATOM 7816 C CA . THR B 1 446 ? -45.125 39.656 11.391 1 88.56 446 THR B CA 1
ATOM 7817 C C . THR B 1 446 ? -43.625 39.969 11.555 1 88.56 446 THR B C 1
ATOM 7819 O O . THR B 1 446 ? -42.906 39.188 12.172 1 88.56 446 THR B O 1
ATOM 7822 N N . MET B 1 447 ? -43.25 41.031 10.984 1 91.25 447 MET B N 1
ATOM 7823 C CA . MET B 1 447 ? -41.875 41.5 11.117 1 91.25 447 MET B CA 1
ATOM 7824 C C . MET B 1 447 ? -41.531 41.781 12.57 1 91.25 447 MET B C 1
ATOM 7826 O O . MET B 1 447 ? -40.375 41.562 13 1 91.25 447 MET B O 1
ATOM 7830 N N . GLU B 1 448 ? -42.5 42.156 13.227 1 90.44 448 GLU B N 1
ATOM 7831 C CA . GLU B 1 448 ? -42.312 42.469 14.648 1 90.44 448 GLU B CA 1
ATOM 7832 C C . GLU B 1 448 ? -42.031 41.188 15.445 1 90.44 448 GLU B C 1
ATOM 7834 O O . GLU B 1 448 ? -41.219 41.219 16.391 1 90.44 448 GLU B O 1
ATOM 7839 N N . ALA B 1 449 ? -42.688 40.219 15.062 1 88.88 449 ALA B N 1
ATOM 7840 C CA . ALA B 1 449 ? -42.469 38.938 15.734 1 88.88 449 ALA B CA 1
ATOM 7841 C C . ALA B 1 449 ? -41.062 38.438 15.508 1 88.88 449 ALA B C 1
ATOM 7843 O O . ALA B 1 449 ? -40.406 37.938 16.438 1 88.88 449 ALA B O 1
ATOM 7844 N N . VAL B 1 450 ? -40.562 38.656 14.336 1 91.38 450 VAL B N 1
ATOM 7845 C CA . VAL B 1 450 ? -39.188 38.25 13.992 1 91.38 450 VAL B CA 1
ATOM 7846 C C . VAL B 1 450 ? -38.188 39.094 14.742 1 91.38 450 VAL B C 1
ATOM 7848 O O . VAL B 1 450 ? -37.188 38.594 15.242 1 91.38 450 VAL B O 1
ATOM 7851 N N . ARG B 1 451 ? -38.5 40.312 14.867 1 91.69 451 ARG B N 1
ATOM 7852 C CA . ARG B 1 451 ? -37.594 41.25 15.57 1 91.69 451 ARG B CA 1
ATOM 7853 C C . ARG B 1 451 ? -37.531 40.906 17.062 1 91.69 451 ARG B C 1
ATOM 7855 O O . ARG B 1 451 ? -36.5 41.094 17.703 1 91.69 451 ARG B O 1
ATOM 7862 N N . SER B 1 452 ? -38.656 40.438 17.5 1 89.12 452 SER B N 1
ATOM 7863 C CA . SER B 1 452 ? -38.719 40.094 18.922 1 89.12 452 SER B CA 1
ATOM 7864 C C . SER B 1 452 ? -37.969 38.781 19.203 1 89.12 452 SER B C 1
ATOM 7866 O O . SER B 1 452 ? -37.531 38.562 20.328 1 89.12 452 SER B O 1
ATOM 7868 N N . HIS B 1 453 ? -37.781 38 18.234 1 90.88 453 HIS B N 1
ATOM 7869 C CA . HIS B 1 453 ? -37.094 36.719 18.375 1 90.88 453 HIS B CA 1
ATOM 7870 C C . HIS B 1 453 ? -36.125 36.469 17.219 1 90.88 453 HIS B C 1
ATOM 7872 O O . HIS B 1 453 ? -36.25 35.438 16.516 1 90.88 453 HIS B O 1
ATOM 7878 N N . PRO B 1 454 ? -35.125 37.281 17.219 1 90.5 454 PRO B N 1
ATOM 7879 C CA . PRO B 1 454 ? -34.219 37.188 16.062 1 90.5 454 PRO B CA 1
ATOM 7880 C C . PRO B 1 454 ? -33.406 35.875 16.062 1 90.5 454 PRO B C 1
ATOM 7882 O O . PRO B 1 454 ? -32.844 35.5 15.023 1 90.5 454 PRO B O 1
ATOM 7885 N N . VAL B 1 455 ? -33.312 35.125 17.062 1 90 455 VAL B N 1
ATOM 7886 C CA . VAL B 1 455 ? -32.562 33.906 17.188 1 90 455 VAL B CA 1
ATOM 7887 C C . VAL B 1 455 ? -33.125 32.844 16.234 1 90 455 VAL B C 1
ATOM 7889 O O . VAL B 1 455 ? -32.438 31.922 15.844 1 90 455 VAL B O 1
ATOM 7892 N N . CYS B 1 456 ? -34.344 33 15.836 1 88.75 456 CYS B N 1
ATOM 7893 C CA . CYS B 1 456 ? -34.969 32.094 14.898 1 88.75 456 CYS B CA 1
ATOM 7894 C C . CYS B 1 456 ? -34.219 32.062 13.57 1 88.75 456 CYS B C 1
ATOM 7896 O O . CYS B 1 456 ? -34.188 31.047 12.883 1 88.75 456 CYS B O 1
ATOM 7898 N N . LEU B 1 457 ? -33.625 33.188 13.344 1 89.06 457 LEU B N 1
ATOM 7899 C CA . LEU B 1 457 ? -32.906 33.312 12.07 1 89.06 457 LEU B CA 1
ATOM 7900 C C . LEU B 1 457 ? -31.578 32.594 12.102 1 89.06 457 LEU B C 1
ATOM 7902 O O . LEU B 1 457 ? -30.938 32.406 11.062 1 89.06 457 LEU B O 1
ATOM 7906 N N . LEU B 1 458 ? -31.172 32.188 13.219 1 88.75 458 LEU B N 1
ATOM 7907 C CA . LEU B 1 458 ? -29.922 31.453 13.359 1 88.75 458 LEU B CA 1
ATOM 7908 C C . LEU B 1 458 ? -30.141 29.953 13.164 1 88.75 458 LEU B C 1
ATOM 7910 O O . LEU B 1 458 ? -29.188 29.203 12.914 1 88.75 458 LEU B O 1
ATOM 7914 N N . LYS B 1 459 ? -31.328 29.531 13.266 1 87.19 459 LYS B N 1
ATOM 7915 C CA . LYS B 1 459 ? -31.656 28.125 13.078 1 87.19 459 LYS B CA 1
ATOM 7916 C C . LYS B 1 459 ? -31.672 27.75 11.602 1 87.19 459 LYS B C 1
ATOM 7918 O O . LYS B 1 459 ? -32 28.578 10.75 1 87.19 459 LYS B O 1
ATOM 7923 N N . PRO B 1 460 ? -31.406 26.562 11.344 1 88.19 460 PRO B N 1
ATOM 7924 C CA . PRO B 1 460 ? -31.469 26.141 9.945 1 88.19 460 PRO B CA 1
ATOM 7925 C C . PRO B 1 460 ? -32.875 26.172 9.383 1 88.19 460 PRO B C 1
ATOM 7927 O O . PRO B 1 460 ? -33.844 25.906 10.102 1 88.19 460 PRO B O 1
ATOM 7930 N N . LEU B 1 461 ? -32.906 26.453 8.086 1 88.62 461 LEU B N 1
ATOM 7931 C CA . LEU B 1 461 ? -34.188 26.547 7.414 1 88.62 461 LEU B CA 1
ATOM 7932 C C . LEU B 1 461 ? -34.938 25.219 7.52 1 88.62 461 LEU B C 1
ATOM 7934 O O . LEU B 1 461 ? -36.156 25.219 7.676 1 88.62 461 LEU B O 1
ATOM 7938 N N . ALA B 1 462 ? -34.219 24.219 7.434 1 84.44 462 ALA B N 1
ATOM 7939 C CA . ALA B 1 462 ? -34.844 22.891 7.535 1 84.44 462 ALA B CA 1
ATOM 7940 C C . ALA B 1 462 ? -35.531 22.703 8.883 1 84.44 462 ALA B C 1
ATOM 7942 O O . ALA B 1 462 ? -36.594 22.109 8.961 1 84.44 462 ALA B O 1
ATOM 7943 N N . HIS B 1 463 ? -34.875 23.156 9.812 1 86.69 463 HIS B N 1
ATOM 7944 C CA . HIS B 1 463 ? -35.438 23.078 11.156 1 86.69 463 HIS B CA 1
ATOM 7945 C C . HIS B 1 463 ? -36.75 23.875 11.258 1 86.69 463 HIS B C 1
ATOM 7947 O O . HIS B 1 463 ? -37.75 23.391 11.805 1 86.69 463 HIS B O 1
ATOM 7953 N N . LEU B 1 464 ? -36.75 25.031 10.773 1 88.31 464 LEU B N 1
ATOM 7954 C CA . LEU B 1 464 ? -37.906 25.891 10.797 1 88.31 464 LEU B CA 1
ATOM 7955 C C . LEU B 1 464 ? -39.062 25.25 10.039 1 88.31 464 LEU B C 1
ATOM 7957 O O . LEU B 1 464 ? -40.188 25.219 10.539 1 88.31 464 LEU B O 1
ATOM 7961 N N . LYS B 1 465 ? -38.719 24.75 8.977 1 87 465 LYS B N 1
ATOM 7962 C CA . LYS B 1 465 ? -39.75 24.109 8.141 1 87 465 LYS B CA 1
ATOM 7963 C C . LYS B 1 465 ? -40.312 22.875 8.828 1 87 465 LYS B C 1
ATOM 7965 O O . LYS B 1 465 ? -41.531 22.625 8.773 1 87 465 LYS B O 1
ATOM 7970 N N . HIS B 1 466 ? -39.5 22.219 9.398 1 84.38 466 HIS B N 1
ATOM 7971 C CA . HIS B 1 466 ? -39.906 21 10.086 1 84.38 466 HIS B CA 1
ATOM 7972 C C . HIS B 1 466 ? -40.906 21.312 11.203 1 84.38 466 HIS B C 1
ATOM 7974 O O . HIS B 1 466 ? -41.906 20.594 11.375 1 84.38 466 HIS B O 1
ATOM 7980 N N . ARG B 1 467 ? -40.594 22.203 11.891 1 86.56 467 ARG B N 1
ATOM 7981 C CA . ARG B 1 467 ? -41.469 22.578 13.008 1 86.56 467 ARG B CA 1
ATOM 7982 C C . ARG B 1 467 ? -42.812 23.062 12.5 1 86.56 467 ARG B C 1
ATOM 7984 O O . ARG B 1 467 ? -43.844 22.703 13.055 1 86.56 467 ARG B O 1
ATOM 7991 N N . VAL B 1 468 ? -42.812 23.781 11.516 1 87.38 468 VAL B N 1
ATOM 7992 C CA . VAL B 1 468 ? -44.062 24.344 10.961 1 87.38 468 VAL B CA 1
ATOM 7993 C C . VAL B 1 468 ? -44.906 23.234 10.336 1 87.38 468 VAL B C 1
ATOM 7995 O O . VAL B 1 468 ? -46.094 23.188 10.547 1 87.38 468 VAL B O 1
ATOM 7998 N N . GLU B 1 469 ? -44.219 22.438 9.578 1 84.25 469 GLU B N 1
ATOM 7999 C CA . GLU B 1 469 ? -44.938 21.328 8.945 1 84.25 469 GLU B CA 1
ATOM 8000 C C . GLU B 1 469 ? -45.531 20.375 9.977 1 84.25 469 GLU B C 1
ATOM 8002 O O . GLU B 1 469 ? -46.656 19.875 9.805 1 84.25 469 GLU B O 1
ATOM 8007 N N . PHE B 1 470 ? -44.844 20.203 10.906 1 85.88 470 PHE B N 1
ATOM 8008 C CA . PHE B 1 470 ? -45.344 19.344 11.984 1 85.88 470 PHE B CA 1
ATOM 8009 C C . PHE B 1 470 ? -46.562 19.953 12.633 1 85.88 470 PHE B C 1
ATOM 8011 O O . PHE B 1 470 ? -47.594 19.266 12.828 1 85.88 470 PHE B O 1
ATOM 8018 N N . LEU B 1 471 ? -46.5 21.125 12.914 1 86.94 471 LEU B N 1
ATOM 8019 C CA . LEU B 1 471 ? -47.594 21.797 13.57 1 86.94 471 LEU B CA 1
ATOM 8020 C C . LEU B 1 471 ? -48.812 21.891 12.648 1 86.94 471 LEU B C 1
ATOM 8022 O O . LEU B 1 471 ? -49.969 21.766 13.094 1 86.94 471 LEU B O 1
ATOM 8026 N N . ARG B 1 472 ? -48.594 22.109 11.461 1 83.44 472 ARG B N 1
ATOM 8027 C CA . ARG B 1 472 ? -49.688 22.156 10.492 1 83.44 472 ARG B CA 1
ATOM 8028 C C . ARG B 1 472 ? -50.438 20.828 10.453 1 83.44 472 ARG B C 1
ATOM 8030 O O . ARG B 1 472 ? -51.656 20.812 10.273 1 83.44 472 ARG B O 1
ATOM 8037 N N . ALA B 1 473 ? -49.656 19.844 10.602 1 80.31 473 ALA B N 1
ATOM 8038 C CA . ALA B 1 473 ? -50.219 18.5 10.5 1 80.31 473 ALA B CA 1
ATOM 8039 C C . ALA B 1 473 ? -50.906 18.094 11.805 1 80.31 473 ALA B C 1
ATOM 8041 O O . ALA B 1 473 ? -51.938 17.406 11.789 1 80.31 473 ALA B O 1
ATOM 8042 N N . VAL B 1 474 ? -50.375 18.469 12.828 1 80.19 474 VAL B N 1
ATOM 8043 C CA . VAL B 1 474 ? -50.812 17.906 14.102 1 80.19 474 VAL B CA 1
ATOM 8044 C C . VAL B 1 474 ? -51.656 18.938 14.852 1 80.19 474 VAL B C 1
ATOM 8046 O O . VAL B 1 474 ? -52.719 18.609 15.391 1 80.19 474 VAL B O 1
ATOM 8049 N N . LYS B 1 475 ? -51.094 20.203 14.938 1 81.19 475 LYS B N 1
ATOM 8050 C CA . LYS B 1 475 ? -51.812 21.234 15.695 1 81.19 475 LYS B CA 1
ATOM 8051 C C . LYS B 1 475 ? -51.75 22.578 14.977 1 81.19 475 LYS B C 1
ATOM 8053 O O . LYS B 1 475 ? -51.031 23.484 15.422 1 81.19 475 LYS B O 1
ATOM 8058 N N . PRO B 1 476 ? -52.562 22.844 14.047 1 80.62 476 PRO B N 1
ATOM 8059 C CA . PRO B 1 476 ? -52.469 24.062 13.234 1 80.62 476 PRO B CA 1
ATOM 8060 C C . PRO B 1 476 ? -52.812 25.328 14.031 1 80.62 476 PRO B C 1
ATOM 8062 O O . PRO B 1 476 ? -52.312 26.406 13.719 1 80.62 476 PRO B O 1
ATOM 8065 N N . ASP B 1 477 ? -53.562 25.188 15.055 1 81.19 477 ASP B N 1
ATOM 8066 C CA . ASP B 1 477 ? -54 26.344 15.836 1 81.19 477 ASP B CA 1
ATOM 8067 C C . ASP B 1 477 ? -52.812 26.938 16.625 1 81.19 477 ASP B C 1
ATOM 8069 O O . ASP B 1 477 ? -52.812 28.125 16.938 1 81.19 477 ASP B O 1
ATOM 8073 N N . VAL B 1 478 ? -51.938 26.125 16.938 1 81.62 478 VAL B N 1
ATOM 8074 C CA . VAL B 1 478 ? -50.75 26.547 17.719 1 81.62 478 VAL B CA 1
ATOM 8075 C C . VAL B 1 478 ? -49.875 27.484 16.875 1 81.62 478 VAL B C 1
ATOM 8077 O O . VAL B 1 478 ? -49.25 28.406 17.406 1 81.62 478 VAL B O 1
ATOM 8080 N N . LEU B 1 479 ? -49.875 27.312 15.617 1 78.69 479 LEU B N 1
ATOM 8081 C CA . LEU B 1 479 ? -49.062 28.078 14.695 1 78.69 479 LEU B CA 1
ATOM 8082 C C . LEU B 1 479 ? -49.5 29.547 14.68 1 78.69 479 LEU B C 1
ATOM 8084 O O . LEU B 1 479 ? -48.656 30.438 14.492 1 78.69 479 LEU B O 1
ATOM 8088 N N . VAL B 1 480 ? -50.75 29.719 14.961 1 77.06 480 VAL B N 1
ATOM 8089 C CA . VAL B 1 480 ? -51.312 31.062 14.867 1 77.06 480 VAL B CA 1
ATOM 8090 C C . VAL B 1 480 ? -51.312 31.719 16.25 1 77.06 480 VAL B C 1
ATOM 8092 O O . VAL B 1 480 ? -51.125 32.938 16.359 1 77.06 480 VAL B O 1
ATOM 8095 N N . ASN B 1 481 ? -51.375 30.969 17.266 1 78 481 ASN B N 1
ATOM 8096 C CA . ASN B 1 481 ? -51.656 31.547 18.578 1 78 481 ASN B CA 1
ATOM 8097 C C . ASN B 1 481 ? -50.375 31.656 19.422 1 78 481 ASN B C 1
ATOM 8099 O O . ASN B 1 481 ? -50.375 32.375 20.406 1 78 481 ASN B O 1
ATOM 8103 N N . LYS B 1 482 ? -49.469 30.969 19.078 1 81.25 482 LYS B N 1
ATOM 8104 C CA . LYS B 1 482 ? -48.281 30.953 19.938 1 81.25 482 LYS B CA 1
ATOM 8105 C C . LYS B 1 482 ? -47.188 31.859 19.375 1 81.25 482 LYS B C 1
ATOM 8107 O O . LYS B 1 482 ? -47.156 32.156 18.188 1 81.25 482 LYS B O 1
ATOM 8112 N N . ASP B 1 483 ? -46.406 32.219 20.391 1 86.31 483 ASP B N 1
ATOM 8113 C CA . ASP B 1 483 ? -45.281 33.094 20.078 1 86.31 483 ASP B CA 1
ATOM 8114 C C . ASP B 1 483 ? -44.25 32.375 19.234 1 86.31 483 ASP B C 1
ATOM 8116 O O . ASP B 1 483 ? -44 31.188 19.422 1 86.31 483 ASP B O 1
ATOM 8120 N N . LEU B 1 484 ? -43.719 33.125 18.266 1 87.38 484 LEU B N 1
ATOM 8121 C CA . LEU B 1 484 ? -42.75 32.594 17.328 1 87.38 484 LEU B CA 1
ATOM 8122 C C . LEU B 1 484 ? -41.562 31.953 18.062 1 87.38 484 LEU B C 1
ATOM 8124 O O . LEU B 1 484 ? -41.062 30.906 17.656 1 87.38 484 LEU B O 1
ATOM 8128 N N . GLY B 1 485 ? -41.094 32.5 19.094 1 87.62 485 GLY B N 1
ATOM 8129 C CA . GLY B 1 485 ? -39.969 31.984 19.875 1 87.62 485 GLY B CA 1
ATOM 8130 C C . GLY B 1 485 ? -40.219 30.641 20.516 1 87.62 485 GLY B C 1
ATOM 8131 O O . GLY B 1 485 ? -39.344 29.766 20.531 1 87.62 485 GLY B O 1
ATOM 8132 N N . GLN B 1 486 ? -41.375 30.469 20.938 1 85.69 486 GLN B N 1
ATOM 8133 C CA . GLN B 1 486 ? -41.781 29.203 21.562 1 85.69 486 GLN B CA 1
ATOM 8134 C C . GLN B 1 486 ? -41.812 28.062 20.547 1 85.69 486 GLN B C 1
ATOM 8136 O O . GLN B 1 486 ? -41.438 26.938 20.859 1 85.69 486 GLN B O 1
ATOM 8141 N N . ILE B 1 487 ? -42.156 28.5 19.406 1 85.94 487 ILE B N 1
ATOM 8142 C CA . ILE B 1 487 ? -42.312 27.5 18.359 1 85.94 487 ILE B CA 1
ATOM 8143 C C . ILE B 1 487 ? -40.938 27.125 17.797 1 85.94 487 ILE B C 1
ATOM 8145 O O . ILE B 1 487 ? -40.594 25.938 17.672 1 85.94 487 ILE B O 1
ATOM 8149 N N . MET B 1 488 ? -40.156 28.172 17.594 1 87.25 488 MET B N 1
ATOM 8150 C CA . MET B 1 488 ? -38.969 27.938 16.781 1 87.25 488 MET B CA 1
ATOM 8151 C C . MET B 1 488 ? -37.719 27.672 17.656 1 87.25 488 MET B C 1
ATOM 8153 O O . MET B 1 488 ? -36.781 27.016 17.219 1 87.25 488 MET B O 1
ATOM 8157 N N . LEU B 1 489 ? -37.656 28.094 18.891 1 85.06 489 LEU B N 1
ATOM 8158 C CA . LEU B 1 489 ? -36.406 28.141 19.641 1 85.06 489 LEU B CA 1
ATOM 8159 C C . LEU B 1 489 ? -36.406 27.078 20.734 1 85.06 489 LEU B C 1
ATOM 8161 O O . LEU B 1 489 ? -35.344 26.781 21.297 1 85.06 489 LEU B O 1
ATOM 8165 N N . THR B 1 490 ? -37.531 26.547 20.984 1 83 490 THR B N 1
ATOM 8166 C CA . THR B 1 490 ? -37.562 25.562 22.047 1 83 490 THR B CA 1
ATOM 8167 C C . THR B 1 490 ? -36.906 24.266 21.609 1 83 490 THR B C 1
ATOM 8169 O O . THR B 1 490 ? -36.938 23.906 20.438 1 83 490 THR B O 1
ATOM 8172 N N . LYS B 1 491 ? -36.312 23.641 22.625 1 85.38 491 LYS B N 1
ATOM 8173 C CA . LYS B 1 491 ? -35.719 22.328 22.359 1 85.38 491 LYS B CA 1
ATOM 8174 C C . LYS B 1 491 ? -36.812 21.312 22.016 1 85.38 491 LYS B C 1
ATOM 8176 O O . LYS B 1 491 ? -37.969 21.5 22.344 1 85.38 491 LYS B O 1
ATOM 8181 N N . ASN B 1 492 ? -36.438 20.359 21.391 1 80.56 492 ASN B N 1
ATOM 8182 C CA . ASN B 1 492 ? -37.375 19.375 20.891 1 80.56 492 ASN B CA 1
ATOM 8183 C C . ASN B 1 492 ? -38.25 18.812 22.016 1 80.56 492 ASN B C 1
ATOM 8185 O O . ASN B 1 492 ? -39.438 18.609 21.844 1 80.56 492 ASN B O 1
ATOM 8189 N N . LYS B 1 493 ? -37.531 18.609 23.062 1 83.44 493 LYS B N 1
ATOM 8190 C CA . LYS B 1 493 ? -38.281 18.062 24.203 1 83.44 493 LYS B CA 1
ATOM 8191 C C . LYS B 1 493 ? -39.375 19.031 24.672 1 83.44 493 LYS B C 1
ATOM 8193 O O . LYS B 1 493 ? -40.5 18.641 24.891 1 83.44 493 LYS B O 1
ATOM 8198 N N . GLU B 1 494 ? -39 20.188 24.75 1 85.88 494 GLU B N 1
ATOM 8199 C CA . GLU B 1 494 ? -39.938 21.203 25.219 1 85.88 494 GLU B CA 1
ATOM 8200 C C . GLU B 1 494 ? -40.969 21.531 24.156 1 85.88 494 GLU B C 1
ATOM 8202 O O . GLU B 1 494 ? -42.156 21.75 24.469 1 85.88 494 GLU B O 1
ATOM 8207 N N . PHE B 1 495 ? -40.562 21.562 23.016 1 87.88 495 PHE B N 1
ATOM 8208 C CA . PHE B 1 495 ? -41.469 21.781 21.891 1 87.88 495 PHE B CA 1
ATOM 8209 C C . PHE B 1 495 ? -42.594 20.734 21.891 1 87.88 495 PHE B C 1
ATOM 8211 O O . PHE B 1 495 ? -43.781 21.078 21.766 1 87.88 495 PHE B O 1
ATOM 8218 N N . ALA B 1 496 ? -42.156 19.547 22.078 1 84.81 496 ALA B N 1
ATOM 8219 C CA . ALA B 1 496 ? -43.125 18.453 22.078 1 84.81 496 ALA B CA 1
ATOM 8220 C C . ALA B 1 496 ? -44.094 18.562 23.266 1 84.81 496 ALA B C 1
ATOM 8222 O O . ALA B 1 496 ? -45.312 18.469 23.094 1 84.81 496 ALA B O 1
ATOM 8223 N N . LYS B 1 497 ? -43.5 18.828 24.312 1 84.88 497 LYS B N 1
ATOM 8224 C CA . LYS B 1 497 ? -44.312 18.812 25.547 1 84.88 497 LYS B CA 1
ATOM 8225 C C . LYS B 1 497 ? -45.125 20.094 25.703 1 84.88 497 LYS B C 1
ATOM 8227 O O . LYS B 1 497 ? -46.312 20.047 25.922 1 84.88 497 LYS B O 1
ATOM 8232 N N . GLU B 1 498 ? -44.469 21.172 25.531 1 83.69 498 GLU B N 1
ATOM 8233 C CA . GLU B 1 498 ? -45.062 22.438 25.891 1 83.69 498 GLU B CA 1
ATOM 8234 C C . GLU B 1 498 ? -45.844 23.047 24.734 1 83.69 498 GLU B C 1
ATOM 8236 O O . GLU B 1 498 ? -46.875 23.703 24.922 1 83.69 498 GLU B O 1
ATOM 8241 N N . VAL B 1 499 ? -45.375 22.812 23.609 1 83.31 499 VAL B N 1
ATOM 8242 C CA . VAL B 1 499 ? -46 23.453 22.453 1 83.31 499 VAL B CA 1
ATOM 8243 C C . VAL B 1 499 ? -47.031 22.516 21.828 1 83.31 499 VAL B C 1
ATOM 8245 O O . VAL B 1 499 ? -48.156 22.922 21.562 1 83.31 499 VAL B O 1
ATOM 8248 N N . CYS B 1 500 ? -46.656 21.312 21.703 1 83.44 500 CYS B N 1
ATOM 8249 C CA . CYS B 1 500 ? -47.531 20.375 21 1 83.44 500 CYS B CA 1
ATOM 8250 C C . CYS B 1 500 ? -48.406 19.594 21.984 1 83.44 500 CYS B C 1
ATOM 8252 O O . CYS B 1 500 ? -49.406 19 21.594 1 83.44 500 CYS B O 1
ATOM 8254 N N . GLY B 1 501 ? -48 19.516 23.219 1 81.94 501 GLY B N 1
ATOM 8255 C CA . GLY B 1 501 ? -48.75 18.719 24.203 1 81.94 501 GLY B CA 1
ATOM 8256 C C . GLY B 1 501 ? -48.562 17.234 24.016 1 81.94 501 GLY B C 1
ATOM 8257 O O . GLY B 1 501 ? -49.469 16.453 24.266 1 81.94 501 GLY B O 1
ATOM 8258 N N . LEU B 1 502 ? -47.438 16.938 23.406 1 82.06 502 LEU B N 1
ATOM 8259 C CA . LEU B 1 502 ? -47.156 15.539 23.141 1 82.06 502 LEU B CA 1
ATOM 8260 C C . LEU B 1 502 ? -45.938 15.078 23.938 1 82.06 502 LEU B C 1
ATOM 8262 O O . LEU B 1 502 ? -45.156 15.898 24.438 1 82.06 502 LEU B O 1
ATOM 8266 N N . SER B 1 503 ? -45.781 13.758 24.141 1 80 503 SER B N 1
ATOM 8267 C CA . SER B 1 503 ? -44.562 13.203 24.672 1 80 503 SER B CA 1
ATOM 8268 C C . SER B 1 503 ? -43.438 13.18 23.625 1 80 503 SER B C 1
ATOM 8270 O O . SER B 1 503 ? -43.719 13.227 22.422 1 80 503 SER B O 1
ATOM 8272 N N . LEU B 1 504 ? -42.156 13.258 24.031 1 83 504 LEU B N 1
ATOM 8273 C CA . LEU B 1 504 ? -41.031 13.242 23.125 1 83 504 LEU B CA 1
ATOM 8274 C C . LEU B 1 504 ? -41.062 12 22.234 1 83 504 LEU B C 1
ATOM 8276 O O . LEU B 1 504 ? -40.719 12.07 21.047 1 83 504 LEU B O 1
ATOM 8280 N N . GLU B 1 505 ? -41.531 10.922 22.844 1 78.5 505 GLU B N 1
ATOM 8281 C CA . GLU B 1 505 ? -41.625 9.68 22.094 1 78.5 505 GLU B CA 1
ATOM 8282 C C . GLU B 1 505 ? -42.688 9.781 21 1 78.5 505 GLU B C 1
ATOM 8284 O O . GLU B 1 505 ? -42.438 9.359 19.859 1 78.5 505 GLU B O 1
ATOM 8289 N N . GLN B 1 506 ? -43.781 10.391 21.375 1 77.06 506 GLN B N 1
ATOM 8290 C CA . GLN B 1 506 ? -44.844 10.555 20.406 1 77.06 506 GLN B CA 1
ATOM 8291 C C . GLN B 1 506 ? -44.438 11.508 19.281 1 77.06 506 GLN B C 1
ATOM 8293 O O . GLN B 1 506 ? -44.781 11.281 18.125 1 77.06 506 GLN B O 1
ATOM 8298 N N . PHE B 1 507 ? -43.75 12.453 19.719 1 80.69 507 PHE B N 1
ATOM 8299 C CA . PHE B 1 507 ? -43.281 13.438 18.766 1 80.69 507 PHE B CA 1
ATOM 8300 C C . PHE B 1 507 ? -42.344 12.797 17.75 1 80.69 507 PHE B C 1
ATOM 8302 O O . PHE B 1 507 ? -42.469 12.992 16.547 1 80.69 507 PHE B O 1
ATOM 8309 N N . ASP B 1 508 ? -41.469 12.016 18.297 1 79.56 508 ASP B N 1
ATOM 8310 C CA . ASP B 1 508 ? -40.469 11.352 17.453 1 79.56 508 ASP B CA 1
ATOM 8311 C C . ASP B 1 508 ? -41.156 10.359 16.5 1 79.56 508 ASP B C 1
ATOM 8313 O O . ASP B 1 508 ? -40.75 10.25 15.344 1 79.56 508 ASP B O 1
ATOM 8317 N N . GLU B 1 509 ? -42.094 9.727 17 1 72.5 509 GLU B N 1
ATOM 8318 C CA . GLU B 1 509 ? -42.844 8.766 16.188 1 72.5 509 GLU B CA 1
ATOM 8319 C C . GLU B 1 509 ? -43.594 9.461 15.055 1 72.5 509 GLU B C 1
ATOM 8321 O O . GLU B 1 509 ? -43.562 9.008 13.906 1 72.5 509 GLU B O 1
ATOM 8326 N N . LEU B 1 510 ? -44.219 10.5 15.414 1 72.62 510 LEU B N 1
ATOM 8327 C CA . LEU B 1 510 ? -45 11.227 14.43 1 72.62 510 LEU B CA 1
ATOM 8328 C C . LEU B 1 510 ? -44.094 11.891 13.398 1 72.62 510 LEU B C 1
ATOM 8330 O O . LEU B 1 510 ? -44.438 11.906 12.203 1 72.62 510 LEU B O 1
ATOM 8334 N N . PHE B 1 511 ? -43.031 12.258 13.945 1 73.94 511 PHE B N 1
ATOM 8335 C CA . PHE B 1 511 ? -42.062 12.938 13.086 1 73.94 511 PHE B CA 1
ATOM 8336 C C . PHE B 1 511 ? -41.469 11.969 12.07 1 73.94 511 PHE B C 1
ATOM 8338 O O . PHE B 1 511 ? -41.344 12.297 10.883 1 73.94 511 PHE B O 1
ATOM 8345 N N . ASN B 1 512 ? -41.125 10.875 12.523 1 67.81 512 ASN B N 1
ATOM 8346 C CA . ASN B 1 512 ? -40.562 9.852 11.656 1 67.81 512 ASN B CA 1
ATOM 8347 C C . ASN B 1 512 ? -41.594 9.352 10.641 1 67.81 512 ASN B C 1
ATOM 8349 O O . ASN B 1 512 ? -41.25 9.016 9.516 1 67.81 512 ASN B O 1
ATOM 8353 N N . SER B 1 513 ? -42.812 9.32 11.023 1 62.66 513 SER B N 1
ATOM 8354 C CA . SER B 1 513 ? -43.875 8.891 10.133 1 62.66 513 SER B CA 1
ATOM 8355 C C . SER B 1 513 ? -44.094 9.906 9.016 1 62.66 513 SER B C 1
ATOM 8357 O O . SER B 1 513 ? -44.406 9.531 7.887 1 62.66 513 SER B O 1
ATOM 8359 N N . MET B 1 514 ? -43.969 11.086 9.352 1 62.72 514 MET B N 1
ATOM 8360 C CA . MET B 1 514 ? -44.156 12.148 8.359 1 62.72 514 MET B CA 1
ATOM 8361 C C . MET B 1 514 ? -42.969 12.195 7.391 1 62.72 514 MET B C 1
ATOM 8363 O O . MET B 1 514 ? -43.156 12.492 6.207 1 62.72 514 MET B O 1
ATOM 8367 N N . ASP B 1 515 ? -41.812 12.031 8 1 58.44 515 ASP B N 1
ATOM 8368 C CA . ASP B 1 515 ? -40.625 12.016 7.168 1 58.44 515 ASP B CA 1
ATOM 8369 C C . ASP B 1 515 ? -40.656 10.852 6.18 1 58.44 515 ASP B C 1
ATOM 8371 O O . ASP B 1 515 ? -40.125 10.961 5.07 1 58.44 515 ASP B O 1
ATOM 8375 N N . LYS B 1 516 ? -41.156 9.742 6.684 1 50.75 516 LYS B N 1
ATOM 8376 C CA . LYS B 1 516 ? -41.281 8.594 5.789 1 50.75 516 LYS B CA 1
ATOM 8377 C C . LYS B 1 516 ? -42.25 8.891 4.652 1 50.75 516 LYS B C 1
ATOM 8379 O O . LYS B 1 516 ? -42.094 8.383 3.539 1 50.75 516 LYS B O 1
ATOM 8384 N N . GLU B 1 517 ? -43.344 9.383 5.07 1 45.28 517 GLU B N 1
ATOM 8385 C CA . GLU B 1 517 ? -44.375 9.641 4.059 1 45.28 517 GLU B CA 1
ATOM 8386 C C . GLU B 1 517 ? -43.969 10.812 3.164 1 45.28 517 GLU B C 1
ATOM 8388 O O . GLU B 1 517 ? -44.531 11 2.088 1 45.28 517 GLU B O 1
ATOM 8393 N N . GLY B 1 518 ? -42.781 11.664 3.428 1 41.41 518 GLY B N 1
ATOM 8394 C CA . GLY B 1 518 ? -42.188 12.672 2.562 1 41.41 518 GLY B CA 1
ATOM 8395 C C . GLY B 1 518 ? -40.688 12.797 2.732 1 41.41 518 GLY B C 1
ATOM 8396 O O . GLY B 1 518 ? -39.906 12.047 2.117 1 41.41 518 GLY B O 1
ATOM 8397 N N . ASN B 1 519 ? -40.094 14.188 2.934 1 36.06 519 ASN B N 1
ATOM 8398 C CA . ASN B 1 519 ? -38.812 14.836 2.865 1 36.06 519 ASN B CA 1
ATOM 8399 C C . ASN B 1 519 ? -37.938 14.477 4.07 1 36.06 519 ASN B C 1
ATOM 8401 O O . ASN B 1 519 ? -38.344 14.641 5.215 1 36.06 519 ASN B O 1
ATOM 8405 N N . SER B 1 520 ? -37.062 13.5 3.961 1 34.69 520 SER B N 1
ATOM 8406 C CA . SER B 1 520 ? -36.125 12.898 4.91 1 34.69 520 SER B CA 1
ATOM 8407 C C . SER B 1 520 ? -35.344 13.969 5.668 1 34.69 520 SER B C 1
ATOM 8409 O O . SER B 1 520 ? -34.344 14.477 5.176 1 34.69 520 SER B O 1
ATOM 8411 N N . LEU 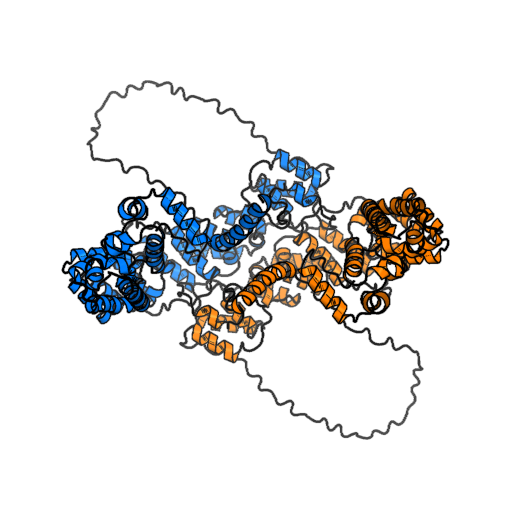B 1 521 ? -35.938 15.031 6.25 1 32.62 521 LEU B N 1
ATOM 8412 C CA . LEU B 1 521 ? -35.125 15.977 7.008 1 32.62 521 LEU B CA 1
ATOM 8413 C C . LEU B 1 521 ? -34.688 15.367 8.344 1 32.62 521 LEU B C 1
ATOM 8415 O O . LEU B 1 521 ? -35.531 15.023 9.172 1 32.62 521 LEU B O 1
ATOM 8419 N N . LYS B 1 522 ? -33.594 14.68 8.383 1 34 522 LYS B N 1
ATOM 8420 C CA . LYS B 1 522 ? -33 14.172 9.609 1 34 522 LYS B CA 1
ATOM 8421 C C . LYS B 1 522 ? -32.75 15.305 10.609 1 34 522 LYS B C 1
ATOM 8423 O O . LYS B 1 522 ? -32.094 16.297 10.281 1 34 522 LYS B O 1
ATOM 8428 N N . LEU B 1 523 ? -33.469 15.453 11.688 1 32.72 523 LEU B N 1
ATOM 8429 C CA . LEU B 1 523 ? -33.312 16.359 12.812 1 32.72 523 LEU B CA 1
ATOM 8430 C C . LEU B 1 523 ? -32.031 16.047 13.586 1 32.72 523 LEU B C 1
ATOM 8432 O O . LEU B 1 523 ? -31.828 14.922 14.031 1 32.72 523 LEU B O 1
ATOM 8436 N N . SER B 1 524 ? -30.922 16.578 13.188 1 29.25 524 SER B N 1
ATOM 8437 C CA . SER B 1 524 ? -29.781 16.469 14.094 1 29.25 524 SER B CA 1
ATOM 8438 C C . SER B 1 524 ? -30.109 17.047 15.461 1 29.25 524 SER B C 1
ATOM 8440 O O . SER B 1 524 ? -30.766 18.078 15.57 1 29.25 524 SER B O 1
ATOM 8442 N N . ASP B 1 525 ? -30.172 16.219 16.438 1 31.91 525 ASP B N 1
ATOM 8443 C CA . ASP B 1 525 ? -30.312 16.531 17.859 1 31.91 525 ASP B CA 1
ATOM 8444 C C . ASP B 1 525 ? -29.391 17.656 18.266 1 31.91 525 ASP B C 1
ATOM 8446 O O . ASP B 1 525 ? -29.281 17.984 19.453 1 31.91 525 ASP B O 1
ATOM 8450 N N . GLU B 1 526 ? -28.844 18.516 17.359 1 26.75 526 GLU B N 1
ATOM 8451 C CA . GLU B 1 526 ? -28.078 19.516 18.109 1 26.75 526 GLU B CA 1
ATOM 8452 C C . GLU B 1 526 ? -29 20.484 18.844 1 26.75 526 GLU B C 1
ATOM 8454 O O . GLU B 1 526 ? -30.016 20.906 18.297 1 26.75 526 GLU B O 1
#